Protein AF-0000000066344362 (afdb_homodimer)

Structure (mmCIF, N/CA/C/O backbone):
data_AF-0000000066344362-model_v1
#
loop_
_entity.id
_entity.type
_entity.pdbx_description
1 polymer UDP-glucuronosyltransferase
#
loop_
_atom_site.group_PDB
_atom_site.id
_atom_site.type_symbol
_atom_site.label_atom_id
_atom_site.label_alt_id
_atom_site.label_comp_id
_atom_site.label_asym_id
_atom_site.label_entity_id
_atom_site.label_seq_id
_atom_site.pdbx_PDB_ins_code
_atom_site.Cartn_x
_atom_site.Cartn_y
_atom_site.Cartn_z
_atom_site.occupancy
_atom_site.B_iso_or_equiv
_atom_site.auth_seq_id
_atom_site.auth_comp_id
_atom_site.auth_asym_id
_atom_site.auth_atom_id
_atom_site.pdbx_PDB_model_num
ATOM 1 N N . MET A 1 1 ? -32.719 17.062 -27.734 1 26.92 1 MET A N 1
ATOM 2 C CA . MET A 1 1 ? -33 17.25 -26.312 1 26.92 1 MET A CA 1
ATOM 3 C C . MET A 1 1 ? -33.281 15.906 -25.625 1 26.92 1 MET A C 1
ATOM 5 O O . MET A 1 1 ? -33 15.742 -24.438 1 26.92 1 MET A O 1
ATOM 9 N N . ALA A 1 2 ? -34.031 14.992 -26.297 1 37.44 2 ALA A N 1
ATOM 10 C CA . ALA A 1 2 ? -34.406 13.727 -25.688 1 37.44 2 ALA A CA 1
ATOM 11 C C . ALA A 1 2 ? -33.219 12.828 -25.469 1 37.44 2 ALA A C 1
ATOM 13 O O . ALA A 1 2 ? -33.156 12.047 -24.516 1 37.44 2 ALA A O 1
ATOM 14 N N . SER A 1 3 ? -32.312 12.836 -26.516 1 33.91 3 SER A N 1
ATOM 15 C CA . SER A 1 3 ? -31.219 11.859 -26.5 1 33.91 3 SER A CA 1
ATOM 16 C C . SER A 1 3 ? -30.234 12.172 -25.375 1 33.91 3 SER A C 1
ATOM 18 O O . SER A 1 3 ? -29.453 11.305 -24.969 1 33.91 3 SER A O 1
ATOM 20 N N . VAL A 1 4 ? -29.969 13.523 -25.078 1 37.16 4 VAL A N 1
ATOM 21 C CA . VAL A 1 4 ? -29.047 13.867 -23.984 1 37.16 4 VAL A CA 1
ATOM 22 C C . VAL A 1 4 ? -29.625 13.406 -22.656 1 37.16 4 VAL A C 1
ATOM 24 O O . VAL A 1 4 ? -28.891 13.039 -21.75 1 37.16 4 VAL A O 1
ATOM 27 N N . LEU A 1 5 ? -30.953 13.398 -22.547 1 37.28 5 LEU A N 1
ATOM 28 C CA . LEU A 1 5 ? -31.609 13.062 -21.297 1 37.28 5 LEU A CA 1
ATOM 29 C C . LEU A 1 5 ? -31.453 11.578 -20.984 1 37.28 5 LEU A C 1
ATOM 31 O O . LEU A 1 5 ? -31.312 11.195 -19.812 1 37.28 5 LEU A O 1
ATOM 35 N N . LEU A 1 6 ? -31.469 10.719 -22.031 1 35.12 6 LEU A N 1
ATOM 36 C CA . LEU A 1 6 ? -31.5 9.289 -21.766 1 35.12 6 LEU A CA 1
ATOM 37 C C . LEU A 1 6 ? -30.141 8.789 -21.312 1 35.12 6 LEU A C 1
ATOM 39 O O . LEU A 1 6 ? -30.047 7.891 -20.469 1 35.12 6 LEU A O 1
ATOM 43 N N . PHE A 1 7 ? -29.016 9.367 -21.844 1 34.97 7 PHE A N 1
ATOM 44 C CA . PHE A 1 7 ? -27.719 8.789 -21.516 1 34.97 7 PHE A CA 1
ATOM 45 C C . PHE A 1 7 ? -27.344 9.039 -20.062 1 34.97 7 PHE A C 1
ATOM 47 O O . PHE A 1 7 ? -26.438 8.414 -19.531 1 34.97 7 PHE A O 1
ATOM 54 N N . CYS A 1 8 ? -27.766 10.164 -19.438 1 35.72 8 CYS A N 1
ATOM 55 C CA . CYS A 1 8 ? -27.484 10.406 -18.031 1 35.72 8 CYS A CA 1
ATOM 56 C C . CYS A 1 8 ? -28.141 9.352 -17.156 1 35.72 8 CYS A C 1
ATOM 58 O O . CYS A 1 8 ? -28 9.383 -15.93 1 35.72 8 CYS A O 1
ATOM 60 N N . LEU A 1 9 ? -29.172 8.711 -17.672 1 34.81 9 LEU A N 1
ATOM 61 C CA . LEU A 1 9 ? -29.906 7.801 -16.812 1 34.81 9 LEU A CA 1
ATOM 62 C C . LEU A 1 9 ? -29.078 6.57 -16.469 1 34.81 9 LEU A C 1
ATOM 64 O O . LEU A 1 9 ? -29.359 5.867 -15.5 1 34.81 9 LEU A O 1
ATOM 68 N N . PHE A 1 10 ? -28.312 5.977 -17.391 1 35.19 10 PHE A N 1
ATOM 69 C CA . PHE A 1 10 ? -27.891 4.594 -17.219 1 35.19 10 PHE A CA 1
ATOM 70 C C . PHE A 1 10 ? -26.906 4.465 -16.062 1 35.19 10 PHE A C 1
ATOM 72 O O . PHE A 1 10 ? -26.797 3.4 -15.453 1 35.19 10 PHE A O 1
ATOM 79 N N . CYS A 1 11 ? -25.766 5.215 -16.188 1 36.72 11 CYS A N 1
ATOM 80 C CA . CYS A 1 11 ? -24.828 4.699 -15.195 1 36.72 11 CYS A CA 1
ATOM 81 C C . CYS A 1 11 ? -25.328 4.934 -13.781 1 36.72 11 CYS A C 1
ATOM 83 O O . CYS A 1 11 ? -24.562 5.305 -12.891 1 36.72 11 CYS A O 1
ATOM 85 N N . LEU A 1 12 ? -26.562 5.297 -13.586 1 36.5 12 LEU A N 1
ATOM 86 C CA . LEU A 1 12 ? -27 5.219 -12.203 1 36.5 12 LEU A CA 1
ATOM 87 C C . LEU A 1 12 ? -26.766 3.822 -11.633 1 36.5 12 LEU A C 1
ATOM 89 O O . LEU A 1 12 ? -27.578 2.92 -11.836 1 36.5 12 LEU A O 1
ATOM 93 N N . ALA A 1 13 ? -25.656 3.201 -11.742 1 41.41 13 ALA A N 1
ATOM 94 C CA . ALA A 1 13 ? -25.453 2.09 -10.82 1 41.41 13 ALA A CA 1
ATOM 95 C C . ALA A 1 13 ? -26.266 2.283 -9.539 1 41.41 13 ALA A C 1
ATOM 97 O O . ALA A 1 13 ? -26.156 3.318 -8.875 1 41.41 13 ALA A O 1
ATOM 98 N N . SER A 1 14 ? -27.484 1.871 -9.484 1 42.94 14 SER A N 1
ATOM 99 C CA . SER A 1 14 ? -28.297 1.769 -8.281 1 42.94 14 SER A CA 1
ATOM 100 C C . SER A 1 14 ? -27.422 1.576 -7.043 1 42.94 14 SER A C 1
ATOM 102 O O . SER A 1 14 ? -27 0.456 -6.734 1 42.94 14 SER A O 1
ATOM 104 N N . ALA A 1 15 ? -26.422 2.244 -6.922 1 52.47 15 ALA A N 1
ATOM 105 C CA . ALA A 1 15 ? -25.766 2.16 -5.617 1 52.47 15 ALA A CA 1
ATOM 106 C C . ALA A 1 15 ? -26.797 2.082 -4.492 1 52.47 15 ALA A C 1
ATOM 108 O O . ALA A 1 15 ? -27.672 2.955 -4.375 1 52.47 15 ALA A O 1
ATOM 109 N N . LYS A 1 16 ? -27.266 0.955 -4.086 1 64.44 16 LYS A N 1
ATOM 110 C CA . LYS A 1 16 ? -28.109 0.806 -2.9 1 64.44 16 LYS A CA 1
ATOM 111 C C . LYS A 1 16 ? -27.734 1.827 -1.831 1 64.44 16 LYS A C 1
ATOM 113 O O . LYS A 1 16 ? -26.578 1.88 -1.391 1 64.44 16 LYS A O 1
ATOM 118 N N . ALA A 1 17 ? -28.453 2.824 -1.743 1 86.25 17 ALA A N 1
ATOM 119 C CA . ALA A 1 17 ? -28.344 3.846 -0.705 1 86.25 17 ALA A CA 1
ATOM 120 C C . ALA A 1 17 ? -28.156 3.213 0.671 1 86.25 17 ALA A C 1
ATOM 122 O O . ALA A 1 17 ? -28.812 2.217 0.999 1 86.25 17 ALA A O 1
ATOM 123 N N . GLY A 1 18 ? -26.984 3.521 1.288 1 95.81 18 GLY A N 1
ATOM 124 C CA . GLY A 1 18 ? -26.734 3.014 2.627 1 95.81 18 GLY A CA 1
ATOM 125 C C . GLY A 1 18 ? -26.875 4.074 3.703 1 95.81 18 GLY A C 1
ATOM 126 O O . GLY A 1 18 ? -27.281 5.199 3.422 1 95.81 18 GLY A O 1
ATOM 127 N N . LYS A 1 19 ? -26.781 3.656 4.949 1 98.62 19 LYS A N 1
ATOM 128 C CA . LYS A 1 19 ? -26.859 4.527 6.121 1 98.62 19 LYS A CA 1
ATOM 129 C C . LYS A 1 19 ? -25.484 4.719 6.75 1 98.62 19 LYS A C 1
ATOM 131 O O . LYS A 1 19 ? -24.828 3.744 7.125 1 98.62 19 LYS A O 1
ATOM 136 N N . ILE A 1 20 ? -25.125 5.938 6.875 1 98.75 20 ILE A N 1
ATOM 137 C CA . ILE A 1 20 ? -23.766 6.258 7.312 1 98.75 20 ILE A CA 1
ATOM 138 C C . ILE A 1 20 ? -23.812 7.121 8.57 1 98.75 20 ILE A C 1
ATOM 140 O O . ILE A 1 20 ? -24.516 8.141 8.602 1 98.75 20 ILE A O 1
ATOM 144 N N . LEU A 1 21 ? -23.141 6.684 9.594 1 98.88 21 LEU A N 1
ATOM 145 C CA . LEU A 1 21 ? -22.922 7.504 10.781 1 98.88 21 LEU A CA 1
ATOM 146 C C . LEU A 1 21 ? -21.594 8.25 10.688 1 98.88 21 LEU A C 1
ATOM 148 O O . LEU A 1 21 ? -20.578 7.656 10.359 1 98.88 21 LEU A O 1
ATOM 152 N N . VAL A 1 22 ? -21.641 9.516 10.922 1 98.69 22 VAL A N 1
ATOM 153 C CA . VAL A 1 22 ? -20.422 10.32 10.953 1 98.69 22 VAL A CA 1
ATOM 154 C C . VAL A 1 22 ? -20.25 10.938 12.344 1 98.69 22 VAL A C 1
ATOM 156 O O . VAL A 1 22 ? -21.125 11.641 12.828 1 98.69 22 VAL A O 1
ATOM 159 N N . VAL A 1 23 ? -19.156 10.633 13.016 1 97.62 23 VAL A N 1
ATOM 160 C CA . VAL A 1 23 ? -18.75 11.273 14.258 1 97.62 23 VAL A CA 1
ATOM 161 C C . VAL A 1 23 ? -17.391 11.945 14.07 1 97.62 23 VAL A C 1
ATOM 163 O O . VAL A 1 23 ? -16.344 11.32 14.297 1 97.62 23 VAL A O 1
ATOM 166 N N . PRO A 1 24 ? -17.375 13.18 13.758 1 95.88 24 PRO A N 1
ATOM 167 C CA . PRO A 1 24 ? -16.125 13.852 13.367 1 95.88 24 PRO A CA 1
ATOM 168 C C . PRO A 1 24 ? -15.359 14.406 14.562 1 95.88 24 PRO A C 1
ATOM 170 O O . PRO A 1 24 ? -15.859 14.391 15.688 1 95.88 24 PRO A O 1
ATOM 173 N N . SER A 1 25 ? -14.133 14.758 14.312 1 93.75 25 SER A N 1
ATOM 174 C CA . SER A 1 25 ? -13.344 15.578 15.227 1 93.75 25 SER A CA 1
ATOM 175 C C . SER A 1 25 ? -13.438 17.047 14.867 1 93.75 25 SER A C 1
ATOM 177 O O . SER A 1 25 ? -13.703 17.406 13.719 1 93.75 25 SER A O 1
ATOM 179 N N . ASP A 1 26 ? -13.242 17.859 15.812 1 91 26 ASP A N 1
ATOM 180 C CA . ASP A 1 26 ? -13.516 19.297 15.695 1 91 26 ASP A CA 1
ATOM 181 C C . ASP A 1 26 ? -12.391 20.016 14.969 1 91 26 ASP A C 1
ATOM 183 O O . ASP A 1 26 ? -11.352 19.406 14.68 1 91 26 ASP A O 1
ATOM 187 N N . GLY A 1 27 ? -12.664 21.234 14.469 1 88.44 27 GLY A N 1
ATOM 188 C CA . GLY A 1 27 ? -11.656 22.078 13.859 1 88.44 27 GLY A CA 1
ATOM 189 C C . GLY A 1 27 ? -11.352 21.703 12.422 1 88.44 27 GLY A C 1
ATOM 190 O O . GLY A 1 27 ? -12.266 21.469 11.625 1 88.44 27 GLY A O 1
ATOM 191 N N . SER A 1 28 ? -10.062 21.734 12.164 1 87.5 28 SER A N 1
ATOM 192 C CA . SER A 1 28 ? -9.609 21.453 10.805 1 87.5 28 SER A CA 1
ATOM 193 C C . SER A 1 28 ? -9.914 20.016 10.414 1 87.5 28 SER A C 1
ATOM 195 O O . SER A 1 28 ? -10.055 19.703 9.234 1 87.5 28 SER A O 1
ATOM 197 N N . HIS A 1 29 ? -10.078 19.141 11.375 1 91.12 29 HIS A N 1
ATOM 198 C CA . HIS A 1 29 ? -10.422 17.75 11.086 1 91.12 29 HIS A CA 1
ATOM 199 C C . HIS A 1 29 ? -11.789 17.641 10.414 1 91.12 29 HIS A C 1
ATOM 201 O O . HIS A 1 29 ? -11.945 16.922 9.43 1 91.12 29 HIS A O 1
ATOM 207 N N . TRP A 1 30 ? -12.711 18.438 10.992 1 93.06 30 TRP A N 1
ATOM 208 C CA . TRP A 1 30 ? -14.047 18.438 10.406 1 93.06 30 TRP A CA 1
ATOM 209 C C . TRP A 1 30 ? -14.016 19.016 8.992 1 93.06 30 TRP A C 1
ATOM 211 O O . TRP A 1 30 ? -14.641 18.484 8.078 1 93.06 30 TRP A O 1
ATOM 221 N N . MET A 1 31 ? -13.242 20.031 8.82 1 89.44 31 MET A N 1
ATOM 222 C CA . MET A 1 31 ? -13.156 20.656 7.508 1 89.44 31 MET A CA 1
ATOM 223 C C . MET A 1 31 ? -12.609 19.688 6.465 1 89.44 31 MET A C 1
ATOM 225 O O . MET A 1 31 ? -13.008 19.734 5.301 1 89.44 31 MET A O 1
ATOM 229 N N . GLY A 1 32 ? -11.812 18.828 6.883 1 91 32 GLY A N 1
ATOM 230 C CA . GLY A 1 32 ? -11.18 17.891 5.98 1 91 32 GLY A CA 1
ATOM 231 C C . GLY A 1 32 ? -12.109 16.766 5.551 1 91 32 GLY A C 1
ATOM 232 O O . GLY A 1 32 ? -11.977 16.234 4.445 1 91 32 GLY A O 1
ATOM 233 N N . ILE A 1 33 ? -13.055 16.406 6.391 1 94.19 33 ILE A N 1
ATOM 234 C CA . ILE A 1 33 ? -13.891 15.25 6.094 1 94.19 33 ILE A CA 1
ATOM 235 C C . ILE A 1 33 ? -15.227 15.711 5.531 1 94.19 33 ILE A C 1
ATOM 237 O O . ILE A 1 33 ? -15.953 14.922 4.914 1 94.19 33 ILE A O 1
ATOM 241 N N . LYS A 1 34 ? -15.555 16.969 5.695 1 95.56 34 LYS A N 1
ATOM 242 C CA . LYS A 1 34 ? -16.859 17.516 5.332 1 95.56 34 LYS A CA 1
ATOM 243 C C . LYS A 1 34 ? -17.172 17.266 3.857 1 95.56 34 LYS A C 1
ATOM 245 O O . LYS A 1 34 ? -18.281 16.859 3.508 1 95.56 34 LYS A O 1
ATOM 250 N N . PRO A 1 35 ? -16.219 17.5 2.945 1 95.62 35 PRO A N 1
ATOM 251 C CA . PRO A 1 35 ? -16.516 17.234 1.536 1 95.62 35 PRO A CA 1
ATOM 252 C C . PRO A 1 35 ? -16.953 15.797 1.284 1 95.62 35 PRO A C 1
ATOM 254 O O . PRO A 1 35 ? -17.859 15.547 0.484 1 95.62 35 PRO A O 1
ATOM 257 N N . LEU A 1 36 ? -16.312 14.852 1.901 1 97.44 36 LEU A N 1
ATOM 258 C CA . LEU A 1 36 ? -16.672 13.453 1.749 1 97.44 36 LEU A CA 1
ATOM 259 C C . LEU A 1 36 ? -18.078 13.195 2.279 1 97.44 36 LEU A C 1
ATOM 261 O O . LEU A 1 36 ? -18.891 12.523 1.63 1 97.44 36 LEU A O 1
ATOM 265 N N . VAL A 1 37 ? -18.375 13.789 3.428 1 98 37 VAL A N 1
ATOM 266 C CA . VAL A 1 37 ? -19.672 13.617 4.086 1 98 37 VAL A CA 1
ATOM 267 C C . VAL A 1 37 ? -20.781 14.156 3.189 1 98 37 VAL A C 1
ATOM 269 O O . VAL A 1 37 ? -21.781 13.469 2.953 1 98 37 VAL A O 1
ATOM 272 N N . GLU A 1 38 ? -20.594 15.297 2.682 1 97.94 38 GLU A N 1
ATOM 273 C CA . GLU A 1 38 ? -21.594 15.922 1.826 1 97.94 38 GLU A CA 1
ATOM 274 C C . GLU A 1 38 ? -21.75 15.164 0.512 1 97.94 38 GLU A C 1
ATOM 276 O O . GLU A 1 38 ? -22.859 15.016 0.008 1 97.94 38 GLU A O 1
ATOM 281 N N . GLU A 1 39 ? -20.625 14.719 -0.04 1 97.5 39 GLU A N 1
ATOM 282 C CA . GLU A 1 39 ? -20.672 13.992 -1.304 1 97.5 39 GLU A CA 1
ATOM 283 C C . GLU A 1 39 ? -21.406 12.656 -1.143 1 97.5 39 GLU A C 1
ATOM 285 O O . GLU A 1 39 ? -22.141 12.242 -2.033 1 97.5 39 GLU A O 1
ATOM 290 N N . LEU A 1 40 ? -21.203 11.984 -0.062 1 98.19 40 LEU A N 1
ATOM 291 C CA . LEU A 1 40 ? -21.922 10.742 0.225 1 98.19 40 LEU A CA 1
ATOM 292 C C . LEU A 1 40 ? -23.422 10.977 0.292 1 98.19 40 LEU A C 1
ATOM 294 O O . LEU A 1 40 ? -24.203 10.18 -0.226 1 98.19 40 LEU A O 1
ATOM 298 N N . GLY A 1 41 ? -23.797 12.07 0.977 1 98.12 41 GLY A N 1
ATOM 299 C CA . GLY A 1 41 ? -25.203 12.438 1.016 1 98.12 41 GLY A CA 1
ATOM 300 C C . GLY A 1 41 ? -25.766 12.781 -0.349 1 98.12 41 GLY A C 1
ATOM 301 O O . GLY A 1 41 ? -26.875 12.359 -0.696 1 98.12 41 GLY A O 1
ATOM 302 N N . ARG A 1 42 ? -25.016 13.531 -1.099 1 97.69 42 ARG A N 1
ATOM 303 C CA . ARG A 1 42 ? -25.438 13.953 -2.432 1 97.69 42 ARG A CA 1
ATOM 304 C C . ARG A 1 42 ? -25.703 12.75 -3.328 1 97.69 42 ARG A C 1
ATOM 306 O O . ARG A 1 42 ? -26.609 12.781 -4.172 1 97.69 42 ARG A O 1
ATOM 313 N N . ARG A 1 43 ? -24.984 11.734 -3.088 1 96.81 43 ARG A N 1
ATOM 314 C CA . ARG A 1 43 ? -25.094 10.547 -3.932 1 96.81 43 ARG A CA 1
ATOM 315 C C . ARG A 1 43 ? -26.219 9.625 -3.439 1 96.81 43 ARG A C 1
ATOM 317 O O . ARG A 1 43 ? -26.344 8.492 -3.908 1 96.81 43 ARG A O 1
ATOM 324 N N . GLY A 1 44 ? -26.938 10 -2.428 1 96.56 44 GLY A N 1
ATOM 325 C CA . GLY A 1 44 ? -28.172 9.312 -2.094 1 96.56 44 GLY A CA 1
ATOM 326 C C . GLY A 1 44 ? -28.094 8.531 -0.794 1 96.56 44 GLY A C 1
ATOM 327 O O . GLY A 1 44 ? -29.078 7.945 -0.35 1 96.56 44 GLY A O 1
ATOM 328 N N . ASN A 1 45 ? -26.969 8.508 -0.104 1 98.12 45 ASN A N 1
ATOM 329 C CA . ASN A 1 45 ? -26.859 7.828 1.185 1 98.12 45 ASN A CA 1
ATOM 330 C C . ASN A 1 45 ? -27.531 8.625 2.295 1 98.12 45 ASN A C 1
ATOM 332 O O . ASN A 1 45 ? -27.625 9.852 2.223 1 98.12 45 ASN A O 1
ATOM 336 N N . GLN A 1 46 ? -28.094 7.918 3.229 1 98.25 46 GLN A N 1
ATOM 337 C CA . GLN A 1 46 ? -28.547 8.57 4.449 1 98.25 46 GLN A CA 1
ATOM 338 C C . GLN A 1 46 ? -27.375 8.82 5.406 1 98.25 46 GLN A C 1
ATOM 340 O O . GLN A 1 46 ? -26.922 7.898 6.086 1 98.25 46 GLN A O 1
ATOM 345 N N . VAL A 1 47 ? -26.984 10.039 5.473 1 98.62 47 VAL A N 1
ATOM 346 C CA . VAL A 1 47 ? -25.828 10.391 6.285 1 98.62 47 VAL A CA 1
ATOM 347 C C . VAL A 1 47 ? -26.281 11.133 7.543 1 98.62 47 VAL A C 1
ATOM 349 O O . VAL A 1 47 ? -26.938 12.164 7.453 1 98.62 47 VAL A O 1
ATOM 352 N N . VAL A 1 48 ? -25.953 10.602 8.672 1 98.69 48 VAL A N 1
ATOM 353 C CA . VAL A 1 48 ? -26.25 11.227 9.953 1 98.69 48 VAL A CA 1
ATOM 354 C C . VAL A 1 48 ? -24.953 11.68 10.625 1 98.69 48 VAL A C 1
ATOM 356 O O . VAL A 1 48 ? -24.094 10.867 10.93 1 98.69 48 VAL A O 1
ATOM 359 N N . VAL A 1 49 ? -24.875 12.969 10.844 1 98.56 49 VAL A N 1
ATOM 360 C CA . VAL A 1 49 ? -23.719 13.562 11.5 1 98.56 49 VAL A CA 1
ATOM 361 C C . VAL A 1 49 ? -24.047 13.875 12.953 1 98.56 49 VAL A C 1
ATOM 363 O O . VAL A 1 49 ? -25 14.602 13.242 1 98.56 49 VAL A O 1
ATOM 366 N N . VAL A 1 50 ? -23.234 13.352 13.836 1 98.19 50 VAL A N 1
ATOM 367 C CA . VAL A 1 50 ? -23.453 13.57 15.266 1 98.19 50 VAL A CA 1
ATOM 368 C C . VAL A 1 50 ? -22.344 14.461 15.828 1 98.19 50 VAL A C 1
ATOM 370 O O . VAL A 1 50 ? -21.172 14.078 15.836 1 98.19 50 VAL A O 1
ATOM 373 N N . ILE A 1 51 ? -22.75 15.609 16.344 1 97.25 51 ILE A N 1
ATOM 374 C CA . ILE A 1 51 ? -21.766 16.578 16.797 1 97.25 51 ILE A CA 1
ATOM 375 C C . ILE A 1 51 ? -22.188 17.141 18.156 1 97.25 51 ILE A C 1
ATOM 377 O O . ILE A 1 51 ? -23.344 17.047 18.547 1 97.25 51 ILE A O 1
ATOM 381 N N . PRO A 1 52 ? -21.219 17.672 18.938 1 96.44 52 PRO A N 1
ATOM 382 C CA . PRO A 1 52 ? -21.594 18.344 20.188 1 96.44 52 PRO A CA 1
ATOM 383 C C . PRO A 1 52 ? -22.375 19.625 19.953 1 96.44 52 PRO A C 1
ATOM 385 O O . PRO A 1 52 ? -22.234 20.266 18.906 1 96.44 52 PRO A O 1
ATOM 388 N N . GLU A 1 53 ? -23.125 20.047 20.906 1 95.75 53 GLU A N 1
ATOM 389 C CA . GLU A 1 53 ? -23.938 21.25 20.812 1 95.75 53 GLU A CA 1
ATOM 390 C C . GLU A 1 53 ? -23.062 22.5 20.672 1 95.75 53 GLU A C 1
ATOM 392 O O . GLU A 1 53 ? -23.484 23.484 20.078 1 95.75 53 GLU A O 1
ATOM 397 N N . ALA A 1 54 ? -21.859 22.375 21.25 1 94.31 54 ALA A N 1
ATOM 398 C CA . ALA A 1 54 ? -20.875 23.453 21.109 1 94.31 54 ALA A CA 1
ATOM 399 C C . ALA A 1 54 ? -19.562 22.906 20.562 1 94.31 54 ALA A C 1
ATOM 401 O O . ALA A 1 54 ? -19.062 21.891 21.016 1 94.31 54 ALA A O 1
ATOM 402 N N . SER A 1 55 ? -19.125 23.531 19.516 1 92.25 55 SER A N 1
ATOM 403 C CA . SER A 1 55 ? -17.875 23.125 18.859 1 92.25 55 SER A CA 1
ATOM 404 C C . SER A 1 55 ? -17.172 24.312 18.203 1 92.25 55 SER A C 1
ATOM 406 O O . SER A 1 55 ? -17.703 25.438 18.219 1 92.25 55 SER A O 1
ATOM 408 N N . LEU A 1 56 ? -16 24.062 17.703 1 86.62 56 LEU A N 1
ATOM 409 C CA . LEU A 1 56 ? -15.242 25.109 17.031 1 86.62 56 LEU A CA 1
ATOM 410 C C . LEU A 1 56 ? -15.789 25.359 15.625 1 86.62 56 LEU A C 1
ATOM 412 O O . LEU A 1 56 ? -16.062 26.5 15.25 1 86.62 56 LEU A O 1
ATOM 416 N N . SER A 1 57 ? -15.875 24.312 14.844 1 88.5 57 SER A N 1
ATOM 417 C CA . SER A 1 57 ? -16.156 24.516 13.43 1 88.5 57 SER A CA 1
ATOM 418 C C . SER A 1 57 ? -17.266 23.578 12.945 1 88.5 57 SER A C 1
ATOM 420 O O . SER A 1 57 ? -17.719 23.688 11.805 1 88.5 57 SER A O 1
ATOM 422 N N . MET A 1 58 ? -17.703 22.703 13.805 1 93.19 58 MET A N 1
ATOM 423 C CA . MET A 1 58 ? -18.672 21.719 13.352 1 93.19 58 MET A CA 1
ATOM 424 C C . MET A 1 58 ? -20.062 22.328 13.25 1 93.19 58 MET A C 1
ATOM 426 O O . MET A 1 58 ? -20.422 23.203 14.039 1 93.19 58 MET A O 1
ATOM 430 N N . GLY A 1 59 ? -20.844 21.844 12.266 1 91.81 59 GLY A N 1
ATOM 431 C CA . GLY A 1 59 ? -22.219 22.297 12.047 1 91.81 59 GLY A CA 1
ATOM 432 C C . GLY A 1 59 ? -22.938 21.484 10.977 1 91.81 59 GLY A C 1
ATOM 433 O O . GLY A 1 59 ? -22.406 20.484 10.484 1 91.81 59 GLY A O 1
ATOM 434 N N . PRO A 1 60 ? -24.109 21.938 10.773 1 92.75 60 PRO A N 1
ATOM 435 C CA . PRO A 1 60 ? -24.875 21.234 9.742 1 92.75 60 PRO A CA 1
ATOM 436 C C . PRO A 1 60 ? -24.172 21.234 8.391 1 92.75 60 PRO A C 1
ATOM 438 O O . PRO A 1 60 ? -23.469 22.188 8.047 1 92.75 60 PRO A O 1
ATOM 441 N N . SER A 1 61 ? -24.328 20.156 7.715 1 94 61 SER A N 1
ATOM 442 C CA . SER A 1 61 ? -23.75 19.984 6.387 1 94 61 SER A CA 1
ATOM 443 C C . SER A 1 61 ? -24.812 19.625 5.359 1 94 61 SER A C 1
ATOM 445 O O . SER A 1 61 ? -25.875 19.125 5.715 1 94 61 SER A O 1
ATOM 447 N N . GLN A 1 62 ? -24.5 19.859 4.082 1 96.06 62 GLN A N 1
ATOM 448 C CA . GLN A 1 62 ? -25.453 19.609 3.004 1 96.06 62 GLN A CA 1
ATOM 449 C C . GLN A 1 62 ? -25.719 18.125 2.84 1 96.06 62 GLN A C 1
ATOM 451 O O . GLN A 1 62 ? -24.812 17.297 2.992 1 96.06 62 GLN A O 1
ATOM 456 N N . HIS A 1 63 ? -27.016 17.781 2.555 1 97.12 63 HIS A N 1
ATOM 457 C CA . HIS A 1 63 ? -27.453 16.438 2.211 1 97.12 63 HIS A CA 1
ATOM 458 C C . HIS A 1 63 ? -27.25 15.477 3.379 1 97.12 63 HIS A C 1
ATOM 460 O O . HIS A 1 63 ? -26.906 14.305 3.176 1 97.12 63 HIS A O 1
ATOM 466 N N . THR A 1 64 ? -27.25 16.047 4.598 1 98 64 THR A N 1
ATOM 467 C CA . THR A 1 64 ? -27.078 15.211 5.781 1 98 64 THR A CA 1
ATOM 468 C C . THR A 1 64 ? -28.109 15.562 6.855 1 98 64 THR A C 1
ATOM 470 O O . THR A 1 64 ? -28.797 16.578 6.746 1 98 64 THR A O 1
ATOM 473 N N . THR A 1 65 ? -28.312 14.695 7.766 1 98.06 65 THR A N 1
ATOM 474 C CA . THR A 1 65 ? -29.031 14.953 9.008 1 98.06 65 THR A CA 1
ATOM 475 C C . THR A 1 65 ? -28.047 15.164 10.164 1 98.06 65 THR A C 1
ATOM 477 O O . THR A 1 65 ? -27.125 14.367 10.352 1 98.06 65 THR A O 1
ATOM 480 N N . THR A 1 66 ? -28.297 16.25 10.891 1 98.12 66 THR A N 1
ATOM 481 C CA . THR A 1 66 ? -27.406 16.547 12.008 1 98.12 66 THR A CA 1
ATOM 482 C C . THR A 1 66 ? -28.094 16.266 13.344 1 98.12 66 THR A C 1
ATOM 484 O O . THR A 1 66 ? -29.219 16.719 13.57 1 98.12 66 THR A O 1
ATOM 487 N N . LEU A 1 67 ? -27.484 15.484 14.148 1 97.94 67 LEU A N 1
ATOM 488 C CA . LEU A 1 67 ? -27.875 15.289 15.539 1 97.94 67 LEU A CA 1
ATOM 489 C C . LEU A 1 67 ? -26.828 15.875 16.484 1 97.94 67 LEU A C 1
ATOM 491 O O . LEU A 1 67 ? -25.641 15.875 16.172 1 97.94 67 LEU A O 1
ATOM 495 N N . THR A 1 68 ? -27.312 16.391 17.625 1 97.31 68 THR A N 1
ATOM 496 C CA . THR A 1 68 ? -26.406 17 18.578 1 97.31 68 THR A CA 1
ATOM 497 C C . THR A 1 68 ? -26.516 16.328 19.938 1 97.31 68 THR A C 1
ATOM 499 O O . THR A 1 68 ? -27.531 15.719 20.25 1 97.31 68 THR A O 1
ATOM 502 N N . TYR A 1 69 ? -25.469 16.359 20.672 1 96.88 69 TYR A N 1
ATOM 503 C CA . TYR A 1 69 ? -25.469 15.922 22.062 1 96.88 69 TYR A CA 1
ATOM 504 C C . TYR A 1 69 ? -24.938 17.016 22.984 1 96.88 69 TYR A C 1
ATOM 506 O O . TYR A 1 69 ? -24.141 17.859 22.562 1 96.88 69 TYR A O 1
ATOM 514 N N . PRO A 1 70 ? -25.375 17 24.219 1 95.25 70 PRO A N 1
ATOM 515 C CA . PRO A 1 70 ? -25 18.094 25.141 1 95.25 70 PRO A CA 1
ATOM 516 C C . PRO A 1 70 ? -23.547 17.984 25.609 1 95.25 70 PRO A C 1
ATOM 518 O O . PRO A 1 70 ? -23.016 16.891 25.734 1 95.25 70 PRO A O 1
ATOM 521 N N . VAL A 1 71 ? -22.953 19.156 25.828 1 93.88 71 VAL A N 1
ATOM 522 C CA . VAL A 1 71 ? -21.609 19.25 26.406 1 93.88 71 VAL A CA 1
ATOM 523 C C . VAL A 1 71 ? -21.609 20.297 27.516 1 93.88 71 VAL A C 1
ATOM 525 O O . VAL A 1 71 ? -22.453 21.188 27.531 1 93.88 71 VAL A O 1
ATOM 528 N N . PRO A 1 72 ? -20.703 20.172 28.469 1 89.12 72 PRO A N 1
ATOM 529 C CA . PRO A 1 72 ? -20.719 21.062 29.625 1 89.12 72 PRO A CA 1
ATOM 530 C C . PRO A 1 72 ? -19.953 22.359 29.375 1 89.12 72 PRO A C 1
ATOM 532 O O . PRO A 1 72 ? -19.406 22.938 30.312 1 89.12 72 PRO A O 1
ATOM 535 N N . TYR A 1 73 ? -19.703 22.703 28.156 1 91 73 TYR A N 1
ATOM 536 C CA . TYR A 1 73 ? -18.984 23.938 27.828 1 91 73 TYR A CA 1
ATOM 537 C C . TYR A 1 73 ? -19.672 24.688 26.703 1 91 73 TYR A C 1
ATOM 539 O O . TYR A 1 73 ? -20.453 24.109 25.938 1 91 73 TYR A O 1
ATOM 547 N N . THR A 1 74 ? -19.406 25.969 26.641 1 92.88 74 THR A N 1
ATOM 548 C CA . THR A 1 74 ? -19.906 26.812 25.562 1 92.88 74 THR A CA 1
ATOM 549 C C . THR A 1 74 ? -18.859 26.938 24.453 1 92.88 74 THR A C 1
ATOM 551 O O . THR A 1 74 ? -17.719 26.516 24.641 1 92.88 74 THR A O 1
ATOM 554 N N . LYS A 1 75 ? -19.297 27.484 23.375 1 90.94 75 LYS A N 1
ATOM 555 C CA . LYS A 1 75 ? -18.391 27.719 22.266 1 90.94 75 LYS A CA 1
ATOM 556 C C . LYS A 1 75 ? -17.25 28.641 22.688 1 90.94 75 LYS A C 1
ATOM 558 O O . LYS A 1 75 ? -16.094 28.422 22.312 1 90.94 75 LYS A O 1
ATOM 563 N N . ALA A 1 76 ? -17.578 29.641 23.438 1 90.81 76 ALA A N 1
ATOM 564 C CA . ALA A 1 76 ? -16.578 30.578 23.906 1 90.81 76 ALA A CA 1
ATOM 565 C C . ALA A 1 76 ? -15.547 29.891 24.812 1 90.81 76 ALA A C 1
ATOM 567 O O . ALA A 1 76 ? -14.352 30.172 24.719 1 90.81 76 ALA A O 1
ATOM 568 N N . GLN A 1 77 ? -16.016 29.016 25.625 1 89.44 77 GLN A N 1
ATOM 569 C CA . GLN A 1 77 ? -15.141 28.312 26.562 1 89.44 77 GLN A CA 1
ATOM 570 C C . GLN A 1 77 ? -14.164 27.391 25.828 1 89.44 77 GLN A C 1
ATOM 572 O O . GLN A 1 77 ? -12.984 27.312 26.188 1 89.44 77 GLN A O 1
ATOM 577 N N . ILE A 1 78 ? -14.711 26.781 24.891 1 86.44 78 ILE A N 1
ATOM 578 C CA . ILE A 1 78 ? -13.836 25.859 24.172 1 86.44 78 ILE A CA 1
ATOM 579 C C . ILE A 1 78 ? -12.82 26.641 23.344 1 86.44 78 ILE A C 1
ATOM 581 O O . ILE A 1 78 ? -11.664 26.234 23.219 1 86.44 78 ILE A O 1
ATOM 585 N N . GLN A 1 79 ? -13.203 27.672 22.766 1 83.81 79 GLN A N 1
ATOM 586 C CA . GLN A 1 79 ? -12.297 28.547 22.031 1 83.81 79 GLN A CA 1
ATOM 587 C C . GLN A 1 79 ? -11.172 29.062 22.922 1 83.81 79 GLN A C 1
ATOM 589 O O . GLN A 1 79 ? -10.008 29.078 22.516 1 83.81 79 GLN A O 1
ATOM 594 N N . ASP A 1 80 ? -11.555 29.391 24.094 1 84.12 80 ASP A N 1
ATOM 595 C CA . ASP A 1 80 ? -10.578 29.891 25.047 1 84.12 80 ASP A CA 1
ATOM 596 C C . ASP A 1 80 ? -9.602 28.797 25.453 1 84.12 80 ASP A C 1
ATOM 598 O O . ASP A 1 80 ? -8.398 29.047 25.578 1 84.12 80 ASP A O 1
ATOM 602 N N . HIS A 1 81 ? -10.133 27.734 25.672 1 80.19 81 HIS A N 1
ATOM 603 C CA . HIS A 1 81 ? -9.305 26.609 26.094 1 80.19 81 HIS A CA 1
ATOM 604 C C . HIS A 1 81 ? -8.305 26.219 25 1 80.19 81 HIS A C 1
ATOM 606 O O . HIS A 1 81 ? -7.141 25.938 25.297 1 80.19 81 HIS A O 1
ATOM 612 N N . ILE A 1 82 ? -8.766 26.234 23.859 1 77.5 82 ILE A N 1
ATOM 613 C CA . ILE A 1 82 ? -7.91 25.844 22.75 1 77.5 82 ILE A CA 1
ATOM 614 C C . ILE A 1 82 ? -6.859 26.922 22.5 1 77.5 82 ILE A C 1
ATOM 616 O O . ILE A 1 82 ? -5.688 26.609 22.25 1 77.5 82 ILE A O 1
ATOM 620 N N . SER A 1 83 ? -7.316 28.125 22.594 1 76.62 83 SER A N 1
ATOM 621 C CA . SER A 1 83 ? -6.379 29.234 22.422 1 76.62 83 SER A CA 1
ATOM 622 C C . SER A 1 83 ? -5.273 29.203 23.469 1 76.62 83 SER A C 1
ATOM 624 O O . SER A 1 83 ? -4.105 29.438 23.156 1 76.62 83 SER A O 1
ATOM 626 N N . ALA A 1 84 ? -5.621 28.844 24.656 1 76.75 84 ALA A N 1
ATOM 627 C CA . ALA A 1 84 ? -4.645 28.75 25.734 1 76.75 84 ALA A CA 1
ATOM 628 C C . ALA A 1 84 ? -3.676 27.594 25.5 1 76.75 84 ALA A C 1
ATOM 630 O O . ALA A 1 84 ? -2.475 27.734 25.75 1 76.75 84 ALA A O 1
ATOM 631 N N . SER A 1 85 ? -4.223 26.578 25.078 1 74.62 85 SER A N 1
ATOM 632 C CA . SER A 1 85 ? -3.414 25.391 24.797 1 74.62 85 SER A CA 1
ATOM 633 C C . SER A 1 85 ? -2.439 25.641 23.656 1 74.62 85 SER A C 1
ATOM 635 O O . SER A 1 85 ? -1.272 25.25 23.734 1 74.62 85 SER A O 1
ATOM 637 N N . VAL A 1 86 ? -2.895 26.297 22.688 1 71.69 86 VAL A N 1
ATOM 638 C CA . VAL A 1 86 ? -2.068 26.609 21.516 1 71.69 86 VAL A CA 1
ATOM 639 C C . VAL A 1 86 ? -0.958 27.578 21.922 1 71.69 86 VAL A C 1
ATOM 641 O O . VAL A 1 86 ? 0.192 27.422 21.5 1 71.69 86 VAL A O 1
ATOM 644 N N . THR A 1 87 ? -1.345 28.5 22.75 1 73.06 87 THR A N 1
ATOM 645 C CA . THR A 1 87 ? -0.355 29.453 23.219 1 73.06 87 THR A CA 1
ATOM 646 C C . THR A 1 87 ? 0.748 28.75 24 1 73.06 87 THR A C 1
ATOM 648 O O . THR A 1 87 ? 1.926 29.094 23.875 1 73.06 87 THR A O 1
ATOM 651 N N . ASN A 1 88 ? 0.362 27.797 24.75 1 73 88 ASN A N 1
ATOM 652 C CA . ASN A 1 88 ? 1.335 27.016 25.5 1 73 88 ASN A CA 1
ATOM 653 C C . ASN A 1 88 ? 2.238 26.203 24.594 1 73 88 ASN A C 1
ATOM 655 O O . ASN A 1 88 ? 3.438 26.078 24.844 1 73 88 ASN A O 1
ATOM 659 N N . LEU A 1 89 ? 1.653 25.75 23.594 1 71 89 LEU A N 1
ATOM 660 C CA . LEU A 1 89 ? 2.42 24.938 22.656 1 71 89 LEU A CA 1
ATOM 661 C C . LEU A 1 89 ? 3.389 25.797 21.859 1 71 89 LEU A C 1
ATOM 663 O O . LEU A 1 89 ? 4.52 25.375 21.594 1 71 89 LEU A O 1
ATOM 667 N N . ILE A 1 90 ? 2.926 26.922 21.562 1 69.62 90 ILE A N 1
ATOM 668 C CA . ILE A 1 90 ? 3.729 27.828 20.75 1 69.62 90 ILE A CA 1
ATOM 669 C C . ILE A 1 90 ? 4.875 28.391 21.594 1 69.62 90 ILE A C 1
ATOM 671 O O . ILE A 1 90 ? 5.949 28.688 21.062 1 69.62 90 ILE A O 1
ATOM 675 N N . SER A 1 91 ? 4.691 28.406 22.812 1 69.62 91 SER A N 1
ATOM 676 C CA . SER A 1 91 ? 5.68 29.047 23.688 1 69.62 91 SER A CA 1
ATOM 677 C C . SER A 1 91 ? 6.844 28.094 23.969 1 69.62 91 SER A C 1
ATOM 679 O O . SER A 1 91 ? 7.887 28.516 24.469 1 69.62 91 SER A O 1
ATOM 681 N N . THR A 1 92 ? 6.691 26.906 23.531 1 71.81 92 THR A N 1
ATOM 682 C CA . THR A 1 92 ? 7.766 25.953 23.781 1 71.81 92 THR A CA 1
ATOM 683 C C . THR A 1 92 ? 8.742 25.922 22.594 1 71.81 92 THR A C 1
ATOM 685 O O . THR A 1 92 ? 8.336 25.703 21.453 1 71.81 92 THR A O 1
ATOM 688 N N . HIS A 1 93 ? 9.953 26.172 22.984 1 72.75 93 HIS A N 1
ATOM 689 C CA . HIS A 1 93 ? 11.008 26.141 21.969 1 72.75 93 HIS A CA 1
ATOM 690 C C . HIS A 1 93 ? 11.398 24.719 21.609 1 72.75 93 HIS A C 1
ATOM 692 O O . HIS A 1 93 ? 11.742 23.922 22.484 1 72.75 93 HIS A O 1
ATOM 698 N N . VAL A 1 94 ? 11.273 24.406 20.344 1 76.56 94 VAL A N 1
ATOM 699 C CA . VAL A 1 94 ? 11.594 23.062 19.891 1 76.56 94 VAL A CA 1
ATOM 700 C C . VAL A 1 94 ? 12.852 23.094 19.016 1 76.56 94 VAL A C 1
ATOM 702 O O . VAL A 1 94 ? 12.859 22.547 17.906 1 76.56 94 VAL A O 1
ATOM 705 N N . SER A 1 95 ? 13.961 23.609 19.594 1 78.25 95 SER A N 1
ATOM 706 C CA . SER A 1 95 ? 15.172 23.797 18.812 1 78.25 95 SER A CA 1
ATOM 707 C C . SER A 1 95 ? 16.109 22.609 18.953 1 78.25 95 SER A C 1
ATOM 709 O O . SER A 1 95 ? 16.984 22.391 18.094 1 78.25 95 SER A O 1
ATOM 711 N N . THR A 1 96 ? 15.914 21.859 19.984 1 83.94 96 THR A N 1
ATOM 712 C CA . THR A 1 96 ? 16.766 20.703 20.203 1 83.94 96 THR A CA 1
ATOM 713 C C . THR A 1 96 ? 15.945 19.422 20.219 1 83.94 96 THR A C 1
ATOM 715 O O . THR A 1 96 ? 14.719 19.469 20.359 1 83.94 96 THR A O 1
ATOM 718 N N . ASP A 1 97 ? 16.672 18.312 20.094 1 88.5 97 ASP A N 1
ATOM 719 C CA . ASP A 1 97 ? 15.992 17.031 20.125 1 88.5 97 ASP A CA 1
ATOM 720 C C . ASP A 1 97 ? 15.352 16.781 21.5 1 88.5 97 ASP A C 1
ATOM 722 O O . ASP A 1 97 ? 14.258 16.219 21.578 1 88.5 97 ASP A O 1
ATOM 726 N N . LEU A 1 98 ? 16.047 17.156 22.516 1 88.62 98 LEU A N 1
ATOM 727 C CA . LEU A 1 98 ? 15.508 17.016 23.859 1 88.62 98 LEU A CA 1
ATOM 728 C C . LEU A 1 98 ? 14.258 17.859 24.047 1 88.62 98 LEU A C 1
ATOM 730 O O . LEU A 1 98 ? 13.289 17.422 24.672 1 88.62 98 LEU A O 1
ATOM 734 N N . ALA A 1 99 ? 14.305 19.078 23.547 1 87 99 ALA A N 1
ATOM 735 C CA . ALA A 1 99 ? 13.148 19.969 23.625 1 87 99 ALA A CA 1
ATOM 736 C C . ALA A 1 99 ? 11.969 19.406 22.844 1 87 99 ALA A C 1
ATOM 738 O O . ALA A 1 99 ? 10.82 19.484 23.281 1 87 99 ALA A O 1
ATOM 739 N N . ARG A 1 100 ? 12.273 18.891 21.734 1 89.31 100 ARG A N 1
ATOM 740 C CA . ARG A 1 100 ? 11.219 18.281 20.938 1 89.31 100 ARG A CA 1
ATOM 741 C C . ARG A 1 100 ? 10.617 17.078 21.641 1 89.31 100 ARG A C 1
ATOM 743 O O . ARG A 1 100 ? 9.406 16.844 21.578 1 89.31 100 ARG A O 1
ATOM 750 N N . PHE A 1 101 ? 11.477 16.344 22.266 1 90.62 101 PHE A N 1
ATOM 751 C CA . PHE A 1 101 ? 10.992 15.195 23.016 1 90.62 101 PHE A CA 1
ATOM 752 C C . PHE A 1 101 ? 10.109 15.633 24.172 1 90.62 101 PHE A C 1
ATOM 754 O O . PHE A 1 101 ? 9.047 15.047 24.406 1 90.62 101 PHE A O 1
ATOM 761 N N . GLN A 1 102 ? 10.531 16.656 24.906 1 88.06 102 GLN A N 1
ATOM 762 C CA . GLN A 1 102 ? 9.727 17.188 26 1 88.06 102 GLN A CA 1
ATOM 763 C C . GLN A 1 102 ? 8.391 17.719 25.5 1 88.06 102 GLN A C 1
ATOM 765 O O . GLN A 1 102 ? 7.355 17.516 26.125 1 88.06 102 GLN A O 1
ATOM 770 N N . SER A 1 103 ? 8.5 18.406 24.406 1 86.44 103 SER A N 1
ATOM 771 C CA . SER A 1 103 ? 7.281 18.906 23.797 1 86.44 103 SER A CA 1
ATOM 772 C C . SER A 1 103 ? 6.344 17.766 23.406 1 86.44 103 SER A C 1
ATOM 774 O O . SER A 1 103 ? 5.125 17.891 23.531 1 86.44 103 SER A O 1
ATOM 776 N N . PHE A 1 104 ? 6.973 16.734 22.922 1 90.19 104 PHE A N 1
ATOM 777 C CA . PHE A 1 104 ? 6.207 15.555 22.547 1 90.19 104 PHE A CA 1
ATOM 778 C C . PHE A 1 104 ? 5.465 14.984 23.75 1 90.19 104 PHE A C 1
ATOM 780 O O . PHE A 1 104 ? 4.258 14.742 23.688 1 90.19 104 PHE A O 1
ATOM 787 N N . ILE A 1 105 ? 6.09 14.844 24.844 1 88.62 105 ILE A N 1
ATOM 788 C CA . ILE A 1 105 ? 5.488 14.281 26.047 1 88.62 105 ILE A CA 1
ATOM 789 C C . ILE A 1 105 ? 4.395 15.219 26.562 1 88.62 105 ILE A C 1
ATOM 791 O O . ILE A 1 105 ? 3.314 14.766 26.938 1 88.62 105 ILE A O 1
ATOM 795 N N . ASN A 1 106 ? 4.668 16.5 26.547 1 84.69 106 ASN A N 1
ATOM 796 C CA . ASN A 1 106 ? 3.68 17.484 26.984 1 84.69 106 ASN A CA 1
ATOM 797 C C . ASN A 1 106 ? 2.434 17.453 26.094 1 84.69 106 ASN A C 1
ATOM 799 O O . ASN A 1 106 ? 1.317 17.641 26.578 1 84.69 106 ASN A O 1
ATOM 803 N N . THR A 1 107 ? 2.682 17.281 24.875 1 87.31 107 THR A N 1
ATOM 804 C CA . THR A 1 107 ? 1.571 17.172 23.938 1 87.31 107 THR A CA 1
ATOM 805 C C . THR A 1 107 ? 0.703 15.961 24.25 1 87.31 107 THR A C 1
ATOM 807 O O . THR A 1 107 ? -0.526 16.031 24.172 1 87.31 107 THR A O 1
ATOM 810 N N . MET A 1 108 ? 1.298 14.82 24.578 1 90.12 108 MET A N 1
ATOM 811 C CA . MET A 1 108 ? 0.526 13.633 24.938 1 90.12 108 MET A CA 1
ATOM 812 C C . MET A 1 108 ? -0.366 13.914 26.141 1 90.12 108 MET A C 1
ATOM 814 O O . MET A 1 108 ? -1.532 13.516 26.172 1 90.12 108 MET A O 1
ATOM 818 N N . ASP A 1 109 ? 0.162 14.664 27.062 1 88 109 ASP A N 1
ATOM 819 C CA . ASP A 1 109 ? -0.583 14.969 28.281 1 88 109 ASP A CA 1
ATOM 820 C C . ASP A 1 109 ? -1.738 15.93 27.984 1 88 109 ASP A C 1
ATOM 822 O O . ASP A 1 109 ? -2.842 15.75 28.516 1 88 109 ASP A O 1
ATOM 826 N N . LEU A 1 110 ? -1.412 16.859 27.219 1 84.94 110 LEU A N 1
ATOM 827 C CA . LEU A 1 110 ? -2.441 17.828 26.844 1 84.94 110 LEU A CA 1
ATOM 828 C C . LEU A 1 110 ? -3.566 17.141 26.078 1 84.94 110 LEU A C 1
ATOM 830 O O . LEU A 1 110 ? -4.746 17.391 26.328 1 84.94 110 LEU A O 1
ATOM 834 N N . LEU A 1 111 ? -3.195 16.297 25.219 1 89.5 111 LEU A N 1
ATOM 835 C CA . LEU A 1 111 ? -4.168 15.641 24.359 1 89.5 111 LEU A CA 1
ATOM 836 C C . LEU A 1 111 ? -4.984 14.609 25.141 1 89.5 111 LEU A C 1
ATOM 838 O O . LEU A 1 111 ? -6.145 14.359 24.797 1 89.5 111 LEU A O 1
ATOM 842 N N . SER A 1 112 ? -4.395 14.023 26.141 1 91.31 112 SER A N 1
ATOM 843 C CA . SER A 1 112 ? -5.121 13.055 26.953 1 91.31 112 SER A CA 1
ATOM 844 C C . SER A 1 112 ? -6.438 13.641 27.469 1 91.31 112 SER A C 1
ATOM 846 O O . SER A 1 112 ? -7.453 12.938 27.516 1 91.31 112 SER A O 1
ATOM 848 N N . ASN A 1 113 ? -6.453 14.898 27.75 1 86.38 113 ASN A N 1
ATOM 849 C CA . ASN A 1 113 ? -7.648 15.57 28.25 1 86.38 113 ASN A CA 1
ATOM 850 C C . ASN A 1 113 ? -8.539 16.047 27.094 1 86.38 113 ASN A C 1
ATOM 852 O O . ASN A 1 113 ? -9.758 15.922 27.156 1 86.38 113 ASN A O 1
ATOM 856 N N . LEU A 1 114 ? -7.918 16.438 26.125 1 85.44 114 LEU A N 1
ATOM 857 C CA . LEU A 1 114 ? -8.648 17.031 25.016 1 85.44 114 LEU A CA 1
ATOM 858 C C . LEU A 1 114 ? -9.453 15.977 24.266 1 85.44 114 LEU A C 1
ATOM 860 O O . LEU A 1 114 ? -10.586 16.234 23.859 1 85.44 114 LEU A O 1
ATOM 864 N N . ILE A 1 115 ? -8.93 14.836 24.125 1 89.56 115 ILE A N 1
ATOM 865 C CA . ILE A 1 115 ? -9.516 13.828 23.234 1 89.56 115 ILE A CA 1
ATOM 866 C C . ILE A 1 115 ? -10.672 13.133 23.953 1 89.56 115 ILE A C 1
ATOM 868 O O . ILE A 1 115 ? -11.43 12.383 23.328 1 89.56 115 ILE A O 1
ATOM 872 N N . THR A 1 116 ? -10.875 13.375 25.25 1 90.94 116 THR A N 1
ATOM 873 C CA . THR A 1 116 ? -11.93 12.711 26 1 90.94 116 THR A CA 1
ATOM 874 C C . THR A 1 116 ? -12.992 13.719 26.438 1 90.94 116 THR A C 1
ATOM 876 O O . THR A 1 116 ? -13.961 13.359 27.109 1 90.94 116 THR A O 1
ATOM 879 N N . ARG A 1 117 ? -12.883 14.898 26.047 1 85.56 117 ARG A N 1
ATOM 880 C CA . ARG A 1 117 ? -13.672 16 26.594 1 85.56 117 ARG A CA 1
ATOM 881 C C . ARG A 1 117 ? -15.164 15.789 26.328 1 85.56 117 ARG A C 1
ATOM 883 O O . ARG A 1 117 ? -16 16.141 27.156 1 85.56 117 ARG A O 1
ATOM 890 N N . ASN A 1 118 ? -15.461 15.172 25.203 1 87.94 118 ASN A N 1
ATOM 891 C CA . ASN A 1 118 ? -16.875 15.07 24.859 1 87.94 118 ASN A CA 1
ATOM 892 C C . ASN A 1 118 ? -17.344 13.617 24.797 1 87.94 118 ASN A C 1
ATOM 894 O O . ASN A 1 118 ? -18.453 13.336 24.359 1 87.94 118 ASN A O 1
ATOM 898 N N . VAL A 1 119 ? -16.562 12.758 25.266 1 92.56 119 VAL A N 1
ATOM 899 C CA . VAL A 1 119 ? -16.875 11.336 25.109 1 92.56 119 VAL A CA 1
ATOM 900 C C . VAL A 1 119 ? -18.109 10.984 25.938 1 92.56 119 VAL A C 1
ATOM 902 O O . VAL A 1 119 ? -19.016 10.312 25.438 1 92.56 119 VAL A O 1
ATOM 905 N N . GLU A 1 120 ? -18.188 11.516 27.109 1 90.44 120 GLU A N 1
ATOM 906 C CA . GLU A 1 120 ? -19.297 11.18 28 1 90.44 120 GLU A CA 1
ATOM 907 C C . GLU A 1 120 ? -20.594 11.867 27.547 1 90.44 120 GLU A C 1
ATOM 909 O O . GLU A 1 120 ? -21.688 11.336 27.75 1 90.44 120 GLU A O 1
ATOM 914 N N . GLY A 1 121 ? -20.469 12.992 26.906 1 92.5 121 GLY A N 1
ATOM 915 C CA . GLY A 1 121 ? -21.625 13.711 26.406 1 92.5 121 GLY A CA 1
ATOM 916 C C . GLY A 1 121 ? -22.453 12.891 25.422 1 92.5 121 GLY A C 1
ATOM 917 O O . GLY A 1 121 ? -23.688 12.953 25.453 1 92.5 121 GLY A O 1
ATOM 918 N N . LEU A 1 122 ? -21.797 12.164 24.656 1 94.56 122 LEU A N 1
ATOM 919 C CA . LEU A 1 122 ? -22.5 11.328 23.688 1 94.56 122 LEU A CA 1
ATOM 920 C C . LEU A 1 122 ? -22.797 9.953 24.266 1 94.56 122 LEU A C 1
ATOM 922 O O . LEU A 1 122 ? -23.953 9.516 24.281 1 94.56 122 LEU A O 1
ATOM 926 N N . LEU A 1 123 ? -21.859 9.289 24.828 1 95.06 123 LEU A N 1
ATOM 927 C CA . LEU A 1 123 ? -21.922 7.863 25.125 1 95.06 123 LEU A CA 1
ATOM 928 C C . LEU A 1 123 ? -22.812 7.602 26.328 1 95.06 123 LEU A C 1
ATOM 930 O O . LEU A 1 123 ? -23.359 6.504 26.484 1 95.06 123 LEU A O 1
ATOM 934 N N . LEU A 1 124 ? -22.969 8.594 27.188 1 92.56 124 LEU A N 1
ATOM 935 C CA . LEU A 1 124 ? -23.828 8.414 28.359 1 92.56 124 LEU A CA 1
ATOM 936 C C . LEU A 1 124 ? -25.234 8.945 28.078 1 92.56 124 LEU A C 1
ATOM 938 O O . LEU A 1 124 ? -26.125 8.805 28.906 1 92.56 124 LEU A O 1
ATOM 942 N N . ASN A 1 125 ? -25.391 9.523 26.906 1 95.56 125 ASN A N 1
ATOM 943 C CA . ASN A 1 125 ? -26.734 9.93 26.484 1 95.56 125 ASN A CA 1
ATOM 944 C C . ASN A 1 125 ? -27.531 8.75 25.969 1 95.56 125 ASN A C 1
ATOM 946 O O . ASN A 1 125 ? -27.578 8.5 24.766 1 95.56 125 ASN A O 1
ATOM 950 N N . LYS A 1 126 ? -28.312 8.195 26.828 1 95.25 126 LYS A N 1
ATOM 951 C CA . LYS A 1 126 ? -28.984 6.93 26.531 1 95.25 126 LYS A CA 1
ATOM 952 C C . LYS A 1 126 ? -29.984 7.098 25.406 1 95.25 126 LYS A C 1
ATOM 954 O O . LYS A 1 126 ? -30.094 6.234 24.531 1 95.25 126 LYS A O 1
ATOM 959 N N . ASP A 1 127 ? -30.703 8.141 25.453 1 96.62 127 ASP A N 1
ATOM 960 C CA . ASP A 1 127 ? -31.734 8.375 24.438 1 96.62 127 ASP A CA 1
ATOM 961 C C . ASP A 1 127 ? -31.109 8.492 23.062 1 96.62 127 ASP A C 1
ATOM 963 O O . ASP A 1 127 ? -31.594 7.883 22.094 1 96.62 127 ASP A O 1
ATOM 967 N N . LEU A 1 128 ? -30.109 9.281 22.953 1 97.38 128 LEU A N 1
ATOM 968 C CA . LEU A 1 128 ? -29.453 9.484 21.656 1 97.38 128 LEU A CA 1
ATOM 969 C C . LEU A 1 128 ? -28.797 8.195 21.188 1 97.38 128 LEU A C 1
ATOM 971 O O . LEU A 1 128 ? -28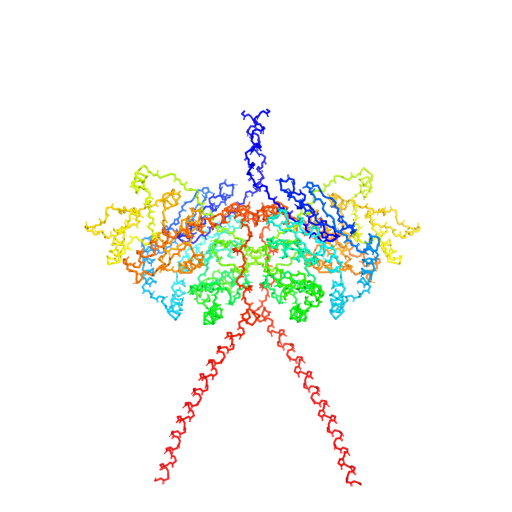.844 7.867 20 1 97.38 128 LEU A O 1
ATOM 975 N N . MET A 1 129 ? -28.141 7.5 22.078 1 96.69 129 MET A N 1
ATOM 976 C CA . MET A 1 129 ? -27.484 6.25 21.703 1 96.69 129 MET A CA 1
ATOM 977 C C . MET A 1 129 ? -28.5 5.223 21.219 1 96.69 129 MET A C 1
ATOM 979 O O . MET A 1 129 ? -28.219 4.457 20.297 1 96.69 129 MET A O 1
ATOM 983 N N . LYS A 1 130 ? -29.625 5.195 21.844 1 97.12 130 LYS A N 1
ATOM 984 C CA . LYS A 1 130 ? -30.688 4.305 21.391 1 97.12 130 LYS A CA 1
ATOM 985 C C . LYS A 1 130 ? -31.172 4.695 20 1 97.12 130 LYS A C 1
ATOM 987 O O . LYS A 1 130 ? -31.391 3.83 19.156 1 97.12 130 LYS A O 1
ATOM 992 N N . LYS A 1 131 ? -31.328 5.941 19.859 1 97.5 131 LYS A N 1
ATOM 993 C CA . LYS A 1 131 ? -31.719 6.441 18.547 1 97.5 131 LYS A CA 1
ATOM 994 C C . LYS A 1 131 ? -30.703 6.016 17.469 1 97.5 131 LYS A C 1
ATOM 996 O O . LYS A 1 131 ? -31.094 5.594 16.391 1 97.5 131 LYS A O 1
ATOM 1001 N N . LEU A 1 132 ? -29.453 6.168 17.75 1 98.19 132 LEU A N 1
ATOM 1002 C CA . LEU A 1 132 ? -28.406 5.781 16.812 1 98.19 132 LEU A CA 1
ATOM 1003 C C . LEU A 1 132 ? -28.438 4.281 16.547 1 98.19 132 LEU A C 1
ATOM 1005 O O . LEU A 1 132 ? -28.203 3.838 15.422 1 98.19 132 LEU A O 1
ATOM 1009 N N . GLN A 1 133 ? -28.672 3.537 17.531 1 97.44 133 GLN A N 1
ATOM 1010 C CA . GLN A 1 133 ? -28.797 2.092 17.375 1 97.44 133 GLN A CA 1
ATOM 1011 C C . GLN A 1 133 ? -29.938 1.742 16.422 1 97.44 133 GLN A C 1
ATOM 1013 O O . GLN A 1 133 ? -29.828 0.83 15.609 1 97.44 133 GLN A O 1
ATOM 1018 N N . ASP A 1 134 ? -31 2.455 16.516 1 97.12 134 ASP A N 1
ATOM 1019 C CA . ASP A 1 134 ? -32.219 2.176 15.75 1 97.12 134 ASP A CA 1
ATOM 1020 C C . ASP A 1 134 ? -32 2.486 14.273 1 97.12 134 ASP A C 1
ATOM 1022 O O . ASP A 1 134 ? -32.719 1.966 13.414 1 97.12 134 ASP A O 1
ATOM 1026 N N . TYR A 1 135 ? -31.047 3.291 13.977 1 96.75 135 TYR A N 1
ATOM 1027 C CA . TYR A 1 135 ? -30.766 3.615 12.578 1 96.75 135 TYR A CA 1
ATOM 1028 C C . TYR A 1 135 ? -30.219 2.398 11.836 1 96.75 135 TYR A C 1
ATOM 1030 O O . TYR A 1 135 ? -30.375 2.291 10.617 1 96.75 135 TYR A O 1
ATOM 1038 N N . ASN A 1 136 ? -29.516 1.513 12.633 1 97 136 ASN A N 1
ATOM 1039 C CA . ASN A 1 136 ? -28.906 0.345 12.016 1 97 136 ASN A CA 1
ATOM 1040 C C . ASN A 1 136 ? -27.953 0.742 10.883 1 97 136 ASN A C 1
ATOM 1042 O O . ASN A 1 136 ? -28.109 0.272 9.758 1 97 136 ASN A O 1
ATOM 1046 N N . PHE A 1 137 ? -26.969 1.478 11.219 1 98.69 137 PHE A N 1
ATOM 1047 C CA . PHE A 1 137 ? -26.016 2.021 10.25 1 98.69 137 PHE A CA 1
ATOM 1048 C C . PHE A 1 137 ? -25.203 0.907 9.609 1 98.69 137 PHE A C 1
ATOM 1050 O O . PHE A 1 137 ? -24.922 -0.115 10.242 1 98.69 137 PHE A O 1
ATOM 1057 N N . ASP A 1 138 ? -24.766 1.191 8.383 1 98.5 138 ASP A N 1
ATOM 1058 C CA . ASP A 1 138 ? -23.938 0.248 7.637 1 98.5 138 ASP A CA 1
ATOM 1059 C C . ASP A 1 138 ? -22.453 0.489 7.898 1 98.5 138 ASP A C 1
ATOM 1061 O O . ASP A 1 138 ? -21.641 -0.426 7.77 1 98.5 138 ASP A O 1
ATOM 1065 N N . VAL A 1 139 ? -22.125 1.689 8.211 1 98.69 139 VAL A N 1
ATOM 1066 C CA . VAL A 1 139 ? -20.734 2.064 8.391 1 98.69 139 VAL A CA 1
ATOM 1067 C C . VAL A 1 139 ? -20.641 3.338 9.227 1 98.69 139 VAL A C 1
ATOM 1069 O O . VAL A 1 139 ? -21.594 4.133 9.266 1 98.69 139 VAL A O 1
ATOM 1072 N N . ILE A 1 140 ? -19.578 3.492 9.945 1 98.75 140 ILE A N 1
ATOM 1073 C CA . ILE A 1 140 ? -19.297 4.738 10.648 1 98.75 140 ILE A CA 1
ATOM 1074 C C . ILE A 1 140 ? -18 5.344 10.117 1 98.75 140 ILE A C 1
ATOM 1076 O O . ILE A 1 140 ? -17.016 4.633 9.922 1 98.75 140 ILE A O 1
ATOM 1080 N N . LEU A 1 141 ? -18.031 6.609 9.773 1 98.5 141 LEU A N 1
ATOM 1081 C CA . LEU A 1 141 ? -16.859 7.434 9.438 1 98.5 141 LEU A CA 1
ATOM 1082 C C . LEU A 1 141 ? -16.469 8.32 10.609 1 98.5 141 LEU A C 1
ATOM 1084 O O . LEU A 1 141 ? -17.281 9.117 11.086 1 98.5 141 LEU A O 1
ATOM 1088 N N . THR A 1 142 ? -15.258 8.164 11.055 1 97.69 142 THR A N 1
ATOM 1089 C CA . THR A 1 142 ? -14.844 8.977 12.195 1 97.69 142 THR A CA 1
ATOM 1090 C C . THR A 1 142 ? -13.352 9.281 12.125 1 97.69 142 THR A C 1
ATOM 1092 O O . THR A 1 142 ? -12.625 8.656 11.352 1 97.69 142 THR A O 1
ATOM 1095 N N . ASP A 1 143 ? -12.969 10.328 12.742 1 95.06 143 ASP A N 1
ATOM 1096 C CA . ASP A 1 143 ? -11.57 10.719 12.945 1 95.06 143 ASP A CA 1
ATOM 1097 C C . ASP A 1 143 ? -11.062 10.266 14.312 1 95.06 143 ASP A C 1
ATOM 1099 O O . ASP A 1 143 ? -11.547 10.734 15.344 1 95.06 143 ASP A O 1
ATOM 1103 N N . PRO A 1 144 ? -10.086 9.398 14.281 1 94.31 144 PRO A N 1
ATOM 1104 C CA . PRO A 1 144 ? -9.68 8.789 15.547 1 94.31 144 PRO A CA 1
ATOM 1105 C C . PRO A 1 144 ? -8.844 9.727 16.422 1 94.31 144 PRO A C 1
ATOM 1107 O O . PRO A 1 144 ? -8.391 9.336 17.5 1 94.31 144 PRO A O 1
ATOM 1110 N N . PHE A 1 145 ? -8.695 10.93 15.961 1 92.62 145 PHE A N 1
ATOM 1111 C CA . PHE A 1 145 ? -8.055 11.914 16.828 1 92.62 145 PHE A CA 1
ATOM 1112 C C . PHE A 1 145 ? -8.836 12.086 18.125 1 92.62 145 PHE A C 1
ATOM 1114 O O . PHE A 1 145 ? -8.258 12.07 19.219 1 92.62 145 PHE A O 1
ATOM 1121 N N . GLU A 1 146 ? -10.109 12.305 17.969 1 93.5 146 GLU A N 1
ATOM 1122 C CA . GLU A 1 146 ? -10.992 12.25 19.141 1 93.5 146 GLU A CA 1
ATOM 1123 C C . GLU A 1 146 ? -11.609 10.867 19.297 1 93.5 146 GLU A C 1
ATOM 1125 O O . GLU A 1 146 ? -12.031 10.25 18.312 1 93.5 146 GLU A O 1
ATOM 1130 N N . THR A 1 147 ? -11.727 10.398 20.516 1 96.38 147 THR A N 1
ATOM 1131 C CA . THR A 1 147 ? -12.008 8.984 20.734 1 96.38 147 THR A CA 1
ATOM 1132 C C . THR A 1 147 ? -13.516 8.727 20.781 1 96.38 147 THR A C 1
ATOM 1134 O O . THR A 1 147 ? -13.953 7.578 20.781 1 96.38 147 THR A O 1
ATOM 1137 N N . VAL A 1 148 ? -14.367 9.789 20.766 1 96.75 148 VAL A N 1
ATOM 1138 C CA . VAL A 1 148 ? -15.812 9.641 20.906 1 96.75 148 VAL A CA 1
ATOM 1139 C C . VAL A 1 148 ? -16.344 8.727 19.797 1 96.75 148 VAL A C 1
ATOM 1141 O O . VAL A 1 148 ? -17.078 7.777 20.078 1 96.75 148 VAL A O 1
ATOM 1144 N N . GLY A 1 149 ? -15.992 8.992 18.578 1 97 149 GLY A N 1
ATOM 1145 C CA . GLY A 1 149 ? -16.453 8.172 17.469 1 97 149 GLY A CA 1
ATOM 1146 C C . GLY A 1 149 ? -15.914 6.75 17.516 1 97 149 GLY A C 1
ATOM 1147 O O . GLY A 1 149 ? -16.609 5.809 17.125 1 97 149 GLY A O 1
ATOM 1148 N N . VAL A 1 150 ? -14.695 6.57 18 1 97.88 150 VAL A N 1
ATOM 1149 C CA . VAL A 1 150 ? -14.047 5.266 18.094 1 97.88 150 VAL A CA 1
ATOM 1150 C C . VAL A 1 150 ? -14.828 4.367 19.047 1 97.88 150 VAL A C 1
ATOM 1152 O O . VAL A 1 150 ? -15.148 3.223 18.703 1 97.88 150 VAL A O 1
ATOM 1155 N N . ILE A 1 151 ? -15.164 4.926 20.203 1 98.12 151 ILE A N 1
ATOM 1156 C CA . ILE A 1 151 ? -15.875 4.152 21.203 1 98.12 151 ILE A CA 1
ATOM 1157 C C . ILE A 1 151 ? -17.312 3.91 20.75 1 98.12 151 ILE A C 1
ATOM 1159 O O . ILE A 1 151 ? -17.859 2.816 20.922 1 98.12 151 ILE A O 1
ATOM 1163 N N . ALA A 1 152 ? -17.906 4.91 20.141 1 97.81 152 ALA A N 1
ATOM 1164 C CA . ALA A 1 152 ? -19.281 4.773 19.641 1 97.81 152 ALA A CA 1
ATOM 1165 C C . ALA A 1 152 ? -19.375 3.658 18.609 1 97.81 152 ALA A C 1
ATOM 1167 O O . ALA A 1 152 ? -20.344 2.898 18.594 1 97.81 152 ALA A O 1
ATOM 1168 N N . ALA A 1 153 ? -18.453 3.59 17.75 1 98.06 153 ALA A N 1
ATOM 1169 C CA . ALA A 1 153 ? -18.422 2.555 16.719 1 98.06 153 ALA A CA 1
ATOM 1170 C C . ALA A 1 153 ? -18.422 1.161 17.344 1 98.06 153 ALA A C 1
ATOM 1172 O O . ALA A 1 153 ? -19.141 0.271 16.875 1 98.06 153 ALA A O 1
ATOM 1173 N N . GLU A 1 154 ? -17.562 1.011 18.297 1 97.81 154 GLU A N 1
ATOM 1174 C CA . GLU A 1 154 ? -17.469 -0.27 18.984 1 97.81 154 GLU A CA 1
ATOM 1175 C C . GLU A 1 154 ? -18.781 -0.589 19.719 1 97.81 154 GLU A C 1
ATOM 1177 O O . GLU A 1 154 ? -19.25 -1.727 19.688 1 97.81 154 GLU A O 1
ATOM 1182 N N . TYR A 1 155 ? -19.312 0.413 20.391 1 97.19 155 TYR A N 1
ATOM 1183 C CA . TYR A 1 155 ? -20.562 0.254 21.125 1 97.19 155 TYR A CA 1
ATOM 1184 C C . TYR A 1 155 ? -21.688 -0.197 20.203 1 97.19 155 TYR A C 1
ATOM 1186 O O . TYR A 1 155 ? -22.484 -1.072 20.562 1 97.19 155 TYR A O 1
ATOM 1194 N N . LEU A 1 156 ? -21.734 0.363 19.016 1 97.75 156 LEU A N 1
ATOM 1195 C CA . LEU A 1 156 ? -22.828 0.115 18.062 1 97.75 156 LEU A CA 1
ATOM 1196 C C . LEU A 1 156 ? -22.5 -1.07 17.172 1 97.75 156 LEU A C 1
ATOM 1198 O O . LEU A 1 156 ? -23.344 -1.492 16.359 1 97.75 156 LEU A O 1
ATOM 1202 N N . SER A 1 157 ? -21.297 -1.627 17.234 1 97 157 SER A N 1
ATOM 1203 C CA . SER A 1 157 ? -20.844 -2.762 16.438 1 97 157 SER A CA 1
ATOM 1204 C C . SER A 1 157 ? -21 -2.488 14.945 1 97 157 SER A C 1
ATOM 1206 O O . SER A 1 157 ? -21.578 -3.297 14.219 1 97 157 SER A O 1
ATOM 1208 N N . ILE A 1 158 ? -20.5 -1.374 14.523 1 97.75 158 ILE A N 1
ATOM 1209 C CA . ILE A 1 158 ? -20.578 -0.931 13.133 1 97.75 158 ILE A CA 1
ATOM 1210 C C . ILE A 1 158 ? -19.203 -0.977 12.492 1 97.75 158 ILE A C 1
ATOM 1212 O O . ILE A 1 158 ? -18.203 -0.597 13.109 1 97.75 158 ILE A O 1
ATOM 1216 N N . PRO A 1 159 ? -19.094 -1.517 11.188 1 98.31 159 PRO A N 1
ATOM 1217 C CA . PRO A 1 159 ? -17.812 -1.379 10.492 1 98.31 159 PRO A CA 1
ATOM 1218 C C . PRO A 1 159 ? -17.297 0.059 10.477 1 98.31 159 PRO A C 1
ATOM 1220 O O . PRO A 1 159 ? -18.062 0.995 10.266 1 98.31 159 PRO A O 1
ATOM 1223 N N . THR A 1 160 ? -15.984 0.202 10.695 1 98.69 160 THR A N 1
ATOM 1224 C CA . THR A 1 160 ? -15.461 1.537 10.969 1 98.69 160 THR A CA 1
ATOM 1225 C C . THR A 1 160 ? -14.414 1.933 9.938 1 98.69 160 THR A C 1
ATOM 1227 O O . THR A 1 160 ? -13.523 1.141 9.602 1 98.69 160 THR A O 1
ATOM 1230 N N . ILE A 1 161 ? -14.531 3.123 9.453 1 98.75 161 ILE A N 1
ATOM 1231 C CA . ILE A 1 161 ? -13.516 3.77 8.633 1 98.75 161 ILE A CA 1
ATOM 1232 C C . ILE A 1 161 ? -12.938 4.973 9.383 1 98.75 161 ILE A C 1
ATOM 1234 O O . ILE A 1 161 ? -13.688 5.859 9.805 1 98.75 161 ILE A O 1
ATOM 1238 N N . TYR A 1 162 ? -11.672 4.945 9.602 1 98.31 162 TYR A N 1
ATOM 1239 C CA . TYR A 1 162 ? -10.984 6.09 10.188 1 98.31 162 TYR A CA 1
ATOM 1240 C C . TYR A 1 162 ? -10.383 6.98 9.102 1 98.31 162 TYR A C 1
ATOM 1242 O O . TYR A 1 162 ? -9.812 6.488 8.125 1 98.31 162 TYR A O 1
ATOM 1250 N N . ILE A 1 163 ? -10.562 8.266 9.273 1 96.69 163 ILE A N 1
ATOM 1251 C CA . ILE A 1 163 ? -9.922 9.227 8.375 1 96.69 163 ILE A CA 1
ATOM 1252 C C . ILE A 1 163 ? -9.008 10.156 9.18 1 96.69 163 ILE A C 1
ATOM 1254 O O . ILE A 1 163 ? -9.461 10.836 10.102 1 96.69 163 ILE A O 1
ATOM 1258 N N . GLN A 1 164 ? -7.75 10.07 8.758 1 91.12 164 GLN A N 1
ATOM 1259 C CA . GLN A 1 164 ? -6.832 10.945 9.484 1 91.12 164 GLN A CA 1
ATOM 1260 C C . GLN A 1 164 ? -5.535 11.148 8.711 1 91.12 164 GLN A C 1
ATOM 1262 O O . GLN A 1 164 ? -5.203 10.359 7.824 1 91.12 164 GLN A O 1
ATOM 1267 N N . THR A 1 165 ? -4.867 12.219 8.961 1 83.06 165 THR A N 1
ATOM 1268 C CA . THR A 1 165 ? -3.574 12.508 8.352 1 83.06 165 THR A CA 1
ATOM 1269 C C . THR A 1 165 ? -2.445 11.844 9.133 1 83.06 165 THR A C 1
ATOM 1271 O O . THR A 1 165 ? -1.685 11.047 8.578 1 83.06 165 THR A O 1
ATOM 1274 N N . SER A 1 166 ? -2.238 12.266 10.352 1 82.38 166 SER A N 1
ATOM 1275 C CA . SER A 1 166 ? -1.209 11.727 11.234 1 82.38 166 SER A CA 1
ATOM 1276 C C . SER A 1 166 ? -1.634 11.812 12.695 1 82.38 166 SER A C 1
ATOM 1278 O O . SER A 1 166 ? -1.951 12.898 13.195 1 82.38 166 SER A O 1
ATOM 1280 N N . HIS A 1 167 ? -1.596 10.742 13.297 1 89.69 167 HIS A N 1
ATOM 1281 C CA . HIS A 1 167 ? -1.911 10.727 14.719 1 89.69 167 HIS A CA 1
ATOM 1282 C C . HIS A 1 167 ? -0.697 11.109 15.562 1 89.69 167 HIS A C 1
ATOM 1284 O O . HIS A 1 167 ? 0.418 10.656 15.289 1 89.69 167 HIS A O 1
ATOM 1290 N N . PRO A 1 168 ? -0.846 11.906 16.5 1 90.38 168 PRO A N 1
ATOM 1291 C CA . PRO A 1 168 ? 0.302 12.469 17.219 1 90.38 168 PRO A CA 1
ATOM 1292 C C . PRO A 1 168 ? 1.207 11.398 17.828 1 90.38 168 PRO A C 1
ATOM 1294 O O . PRO A 1 168 ? 2.434 11.531 17.797 1 90.38 168 PRO A O 1
ATOM 1297 N N . CYS A 1 169 ? 0.62 10.359 18.344 1 93.81 169 CYS A N 1
ATOM 1298 C CA . CYS A 1 169 ? 1.456 9.32 18.922 1 93.81 169 CYS A CA 1
ATOM 1299 C C . CYS A 1 169 ? 1.703 8.195 17.938 1 93.81 169 CYS A C 1
ATOM 1301 O O . CYS A 1 169 ? 2.297 7.172 18.281 1 93.81 169 CYS A O 1
ATOM 1303 N N . GLY A 1 170 ? 1.205 8.328 16.719 1 95.19 170 GLY A N 1
ATOM 1304 C CA . GLY A 1 170 ? 1.388 7.293 15.711 1 95.19 170 GLY A CA 1
ATOM 1305 C C . GLY A 1 170 ? 0.449 6.113 15.891 1 95.19 170 GLY A C 1
ATOM 1306 O O . GLY A 1 170 ? 0.79 4.984 15.531 1 95.19 170 GLY A O 1
ATOM 1307 N N . ALA A 1 171 ? -0.722 6.371 16.422 1 95.75 171 ALA A N 1
ATOM 1308 C CA . ALA A 1 171 ? -1.693 5.312 16.688 1 95.75 171 ALA A CA 1
ATOM 1309 C C . ALA A 1 171 ? -2.146 4.656 15.391 1 95.75 171 ALA A C 1
ATOM 1311 O O . ALA A 1 171 ? -2.443 3.457 15.359 1 95.75 171 ALA A O 1
ATOM 1312 N N . ASP A 1 172 ? -2.178 5.395 14.305 1 94.44 172 ASP A N 1
ATOM 1313 C CA . ASP A 1 172 ? -2.594 4.859 13.016 1 94.44 172 ASP A CA 1
ATOM 1314 C C . ASP A 1 172 ? -1.651 3.748 12.555 1 94.44 172 ASP A C 1
ATOM 1316 O O . ASP A 1 172 ? -2.1 2.711 12.062 1 94.44 172 ASP A O 1
ATOM 1320 N N . THR A 1 173 ? -0.356 3.969 12.734 1 95.44 173 THR A N 1
ATOM 1321 C CA . THR A 1 173 ? 0.636 2.971 12.352 1 95.44 173 THR A CA 1
ATOM 1322 C C . THR A 1 173 ? 0.566 1.756 13.266 1 95.44 173 THR A C 1
ATOM 1324 O O . THR A 1 173 ? 0.605 0.615 12.805 1 95.44 173 THR A O 1
ATOM 1327 N N . LEU A 1 174 ? 0.452 1.987 14.547 1 96.06 174 LEU A N 1
ATOM 1328 C CA . LEU A 1 174 ? 0.438 0.911 15.531 1 96.06 174 LEU A CA 1
ATOM 1329 C C . LEU A 1 174 ? -0.845 0.093 15.422 1 96.06 174 LEU A C 1
ATOM 1331 O O . LEU A 1 174 ? -0.8 -1.139 15.383 1 96.06 174 LEU A O 1
ATOM 1335 N N . ALA A 1 175 ? -1.955 0.823 15.336 1 96.75 175 ALA A N 1
ATOM 1336 C CA . ALA A 1 175 ? -3.254 0.154 15.359 1 96.75 175 ALA A CA 1
ATOM 1337 C C . ALA A 1 175 ? -3.48 -0.64 14.078 1 96.75 175 ALA A C 1
ATOM 1339 O O . ALA A 1 175 ? -4.176 -1.658 14.086 1 96.75 175 ALA A O 1
ATOM 1340 N N . SER A 1 176 ? -2.898 -0.26 13.008 1 96.44 176 SER A N 1
ATOM 1341 C CA . SER A 1 176 ? -3.039 -0.971 11.742 1 96.44 176 SER A CA 1
ATOM 1342 C C . SER A 1 176 ? -1.987 -2.066 11.602 1 96.44 176 SER A C 1
ATOM 1344 O O . SER A 1 176 ? -1.991 -2.818 10.625 1 96.44 176 SER A O 1
ATOM 1346 N N . GLN A 1 177 ? -1.048 -2.137 12.5 1 97.12 177 GLN A N 1
ATOM 1347 C CA . GLN A 1 177 ? 0.074 -3.068 12.445 1 97.12 177 GLN A CA 1
ATOM 1348 C C . GLN A 1 177 ? 0.937 -2.824 11.211 1 97.12 177 GLN A C 1
ATOM 1350 O O . GLN A 1 177 ? 1.415 -3.771 10.586 1 97.12 177 GLN A O 1
ATOM 1355 N N . CYS A 1 178 ? 1.043 -1.617 10.812 1 97.25 178 CYS A N 1
ATOM 1356 C CA . CYS A 1 178 ? 1.845 -1.254 9.648 1 97.25 178 CYS A CA 1
ATOM 1357 C C . CYS A 1 178 ? 3.32 -1.151 10.016 1 97.25 178 CYS A C 1
ATOM 1359 O O . CYS A 1 178 ? 3.684 -0.438 10.953 1 97.25 178 CYS A O 1
ATOM 1361 N N . PRO A 1 179 ? 4.176 -1.841 9.25 1 97.44 179 PRO A N 1
ATOM 1362 C CA . PRO A 1 179 ? 5.605 -1.658 9.508 1 97.44 179 PRO A CA 1
ATOM 1363 C C . PRO A 1 179 ? 6.062 -0.215 9.305 1 97.44 179 PRO A C 1
ATOM 1365 O O . PRO A 1 179 ? 5.609 0.454 8.367 1 97.44 179 PRO A O 1
ATOM 1368 N N . SER A 1 180 ? 6.855 0.226 10.211 1 97.19 180 SER A N 1
ATOM 1369 C CA . SER A 1 180 ? 7.453 1.556 10.164 1 97.19 180 SER A CA 1
ATOM 1370 C C . SER A 1 180 ? 8.93 1.512 10.539 1 97.19 180 SER A C 1
ATOM 1372 O O . SER A 1 180 ? 9.297 1.861 11.664 1 97.19 180 SER A O 1
ATOM 1374 N N . PRO A 1 181 ? 9.805 1.144 9.602 1 97.94 181 PRO A N 1
ATOM 1375 C CA . PRO A 1 181 ? 11.219 1.019 9.938 1 97.94 181 PRO A CA 1
ATOM 1376 C C . PRO A 1 181 ? 11.828 2.326 10.445 1 97.94 181 PRO A C 1
ATOM 1378 O O . PRO A 1 181 ? 11.766 3.348 9.758 1 97.94 181 PRO A O 1
ATOM 1381 N N . PRO A 1 182 ? 12.406 2.262 11.578 1 98.06 182 PRO A N 1
ATOM 1382 C CA . PRO A 1 182 ? 12.93 3.5 12.164 1 98.06 182 PRO A CA 1
ATOM 1383 C C . PRO A 1 182 ? 14.141 4.039 11.414 1 98.06 182 PRO A C 1
ATOM 1385 O O . PRO A 1 182 ? 14.547 5.188 11.625 1 98.06 182 PRO A O 1
ATOM 1388 N N . SER A 1 183 ? 14.703 3.229 10.547 1 98.44 183 SER A N 1
ATOM 1389 C CA . SER A 1 183 ? 15.922 3.621 9.852 1 98.44 183 SER A CA 1
ATOM 1390 C C . SER A 1 183 ? 15.641 4.711 8.82 1 98.44 183 SER A C 1
ATOM 1392 O O . SER A 1 183 ? 16.531 5.473 8.453 1 98.44 183 SER A O 1
ATOM 1394 N N . TYR A 1 184 ? 14.359 4.773 8.344 1 98.56 184 TYR A N 1
ATOM 1395 C CA . TYR A 1 184 ? 14.148 5.777 7.301 1 98.56 184 TYR A CA 1
ATOM 1396 C C . TYR A 1 184 ? 12.766 6.402 7.418 1 98.56 184 TYR A C 1
ATOM 1398 O O . TYR A 1 184 ? 12.43 7.332 6.68 1 98.56 184 TYR A O 1
ATOM 1406 N N . VAL A 1 185 ? 11.914 5.895 8.281 1 98.31 185 VAL A N 1
ATOM 1407 C CA . VAL A 1 185 ? 10.609 6.512 8.531 1 98.31 185 VAL A CA 1
ATOM 1408 C C . VAL A 1 185 ? 10.68 7.363 9.797 1 98.31 185 VAL A C 1
ATOM 1410 O O . VAL A 1 185 ? 10.734 6.832 10.906 1 98.31 185 VAL A O 1
ATOM 1413 N N . PRO A 1 186 ? 10.609 8.602 9.672 1 97.62 186 PRO A N 1
ATOM 1414 C CA . PRO A 1 186 ? 10.711 9.445 10.867 1 97.62 186 PRO A CA 1
ATOM 1415 C C . PRO A 1 186 ? 9.461 9.398 11.734 1 97.62 186 PRO A C 1
ATOM 1417 O O . PRO A 1 186 ? 8.344 9.336 11.219 1 97.62 186 PRO A O 1
ATOM 1420 N N . GLN A 1 187 ? 9.68 9.391 13.039 1 96.69 187 GLN A N 1
ATOM 1421 C CA . GLN A 1 187 ? 8.578 9.469 13.984 1 96.69 187 GLN A CA 1
ATOM 1422 C C . GLN A 1 187 ? 7.945 10.859 13.969 1 96.69 187 GLN A C 1
ATOM 1424 O O . GLN A 1 187 ? 8.602 11.844 13.625 1 96.69 187 GLN A O 1
ATOM 1429 N N . ARG A 1 188 ? 6.75 10.891 14.391 1 93.62 188 ARG A N 1
ATOM 1430 C CA . ARG A 1 188 ? 6.012 12.148 14.406 1 93.62 188 ARG A CA 1
ATOM 1431 C C . ARG A 1 188 ? 6.633 13.141 15.383 1 93.62 188 ARG A C 1
ATOM 1433 O O . ARG A 1 188 ? 7.125 12.75 16.438 1 93.62 188 ARG A O 1
ATOM 1440 N N . LEU A 1 189 ? 6.676 14.352 14.969 1 92.62 189 LEU A N 1
ATOM 1441 C CA . LEU A 1 189 ? 7.094 15.484 15.789 1 92.62 189 LEU A CA 1
ATOM 1442 C C . LEU A 1 189 ? 8.602 15.453 16.031 1 92.62 189 LEU A C 1
ATOM 1444 O O . LEU A 1 189 ? 9.094 16.047 16.984 1 92.62 189 LEU A O 1
ATOM 1448 N N . THR A 1 190 ? 9.352 14.734 15.18 1 94.56 190 THR A N 1
ATOM 1449 C CA . THR A 1 190 ? 10.805 14.773 15.266 1 94.56 190 THR A CA 1
ATOM 1450 C C . THR A 1 190 ? 11.375 15.836 14.328 1 94.56 190 THR A C 1
ATOM 1452 O O . THR A 1 190 ? 12.516 16.266 14.492 1 94.56 190 THR A O 1
ATOM 1455 N N . HIS A 1 191 ? 10.633 16.141 13.297 1 94.75 191 HIS A N 1
ATOM 1456 C CA . HIS A 1 191 ? 11.047 17.078 12.258 1 94.75 191 HIS A CA 1
ATOM 1457 C C . HIS A 1 191 ? 12.203 16.516 11.438 1 94.75 191 HIS A C 1
ATOM 1459 O O . HIS A 1 191 ? 13.023 17.266 10.906 1 94.75 191 HIS A O 1
ATOM 1465 N N . PHE A 1 192 ? 12.312 15.156 11.438 1 97.06 192 PHE A N 1
ATOM 1466 C CA . PHE A 1 192 ? 13.359 14.5 10.648 1 97.06 192 PHE A CA 1
ATOM 1467 C C . PHE A 1 192 ? 12.875 14.227 9.234 1 97.06 192 PHE A C 1
ATOM 1469 O O . PHE A 1 192 ? 11.672 14.211 8.977 1 97.06 192 PHE A O 1
ATOM 1476 N N . SER A 1 193 ? 13.812 14.133 8.32 1 97.62 193 SER A N 1
ATOM 1477 C CA . SER A 1 193 ? 13.531 13.625 6.98 1 97.62 193 SER A CA 1
ATOM 1478 C C . SER A 1 193 ? 13.688 12.109 6.922 1 97.62 193 SER A C 1
ATOM 1480 O O . SER A 1 193 ? 13.977 11.469 7.934 1 97.62 193 SER A O 1
ATOM 1482 N N . ASP A 1 194 ? 13.438 11.539 5.77 1 98.06 194 ASP A N 1
ATOM 1483 C CA . ASP A 1 194 ? 13.594 10.094 5.59 1 98.06 194 ASP A CA 1
ATOM 1484 C C . ASP A 1 194 ? 15.047 9.727 5.34 1 98.06 194 ASP A C 1
ATOM 1486 O O . ASP A 1 194 ? 15.391 8.547 5.215 1 98.06 194 ASP A O 1
ATOM 1490 N N . ARG A 1 195 ? 15.914 10.688 5.223 1 98 195 ARG A N 1
ATOM 1491 C CA . ARG A 1 195 ? 17.359 10.5 5.145 1 98 195 ARG A CA 1
ATOM 1492 C C . ARG A 1 195 ? 18.047 11.047 6.391 1 98 195 ARG A C 1
ATOM 1494 O O . ARG A 1 195 ? 18.531 12.18 6.398 1 98 195 ARG A O 1
ATOM 1501 N N . MET A 1 196 ? 18.219 10.211 7.316 1 98.12 196 MET A N 1
ATOM 1502 C CA . MET A 1 196 ? 18.703 10.586 8.641 1 98.12 196 MET A CA 1
ATOM 1503 C C . MET A 1 196 ? 20.172 10.203 8.82 1 98.12 196 MET A C 1
ATOM 1505 O O . MET A 1 196 ? 20.609 9.172 8.305 1 98.12 196 MET A O 1
ATOM 1509 N N . ASN A 1 197 ? 20.891 11.008 9.547 1 97.44 197 ASN A N 1
ATOM 1510 C CA . ASN A 1 197 ? 22.234 10.609 9.953 1 97.44 197 ASN A CA 1
ATOM 1511 C C . ASN A 1 197 ? 22.203 9.68 11.164 1 97.44 197 ASN A C 1
ATOM 1513 O O . ASN A 1 197 ? 21.141 9.305 11.641 1 97.44 197 ASN A O 1
ATOM 1517 N N . LEU A 1 198 ? 23.328 9.266 11.656 1 97.69 198 LEU A N 1
ATOM 1518 C CA . LEU A 1 198 ? 23.406 8.266 12.711 1 97.69 198 LEU A CA 1
ATOM 1519 C C . LEU A 1 198 ? 22.703 8.758 13.977 1 97.69 198 LEU A C 1
ATOM 1521 O O . LEU A 1 198 ? 21.953 8.008 14.609 1 97.69 198 LEU A O 1
ATOM 1525 N N . TRP A 1 199 ? 22.953 9.977 14.383 1 97.06 199 TRP A N 1
ATOM 1526 C CA . TRP A 1 199 ? 22.312 10.523 15.578 1 97.06 199 TRP A CA 1
ATOM 1527 C C . TRP A 1 199 ? 20.797 10.578 15.414 1 97.06 199 TRP A C 1
ATOM 1529 O O . TRP A 1 199 ? 20.062 10.148 16.312 1 97.06 199 TRP A O 1
ATOM 1539 N N . GLN A 1 200 ? 20.359 11.102 14.273 1 98 200 GLN A N 1
ATOM 1540 C CA . GLN A 1 200 ? 18.938 11.195 14.008 1 98 200 GLN A CA 1
ATOM 1541 C C . GLN A 1 200 ? 18.281 9.82 14.023 1 98 200 GLN A C 1
ATOM 1543 O O . GLN A 1 200 ? 17.188 9.648 14.57 1 98 200 GLN A O 1
ATOM 1548 N N . ARG A 1 201 ? 18.922 8.867 13.398 1 98.5 201 ARG A N 1
ATOM 1549 C CA . ARG A 1 201 ? 18.406 7.508 13.398 1 98.5 201 ARG A CA 1
ATOM 1550 C C . ARG A 1 201 ? 18.328 6.949 14.82 1 98.5 201 ARG A C 1
ATOM 1552 O O . ARG A 1 201 ? 17.422 6.184 15.148 1 98.5 201 ARG A O 1
ATOM 1559 N N . SER A 1 202 ? 19.312 7.281 15.641 1 98.19 202 SER A N 1
ATOM 1560 C CA . SER A 1 202 ? 19.312 6.828 17.031 1 98.19 202 SER A CA 1
ATOM 1561 C C . SER A 1 202 ? 18.125 7.41 17.797 1 98.19 202 SER A C 1
ATOM 1563 O O . SER A 1 202 ? 17.422 6.691 18.516 1 98.19 202 SER A O 1
ATOM 1565 N N . VAL A 1 203 ? 17.938 8.727 17.625 1 97.75 203 VAL A N 1
ATOM 1566 C CA . VAL A 1 203 ? 16.812 9.383 18.281 1 97.75 203 VAL A CA 1
ATOM 1567 C C . VAL A 1 203 ? 15.5 8.773 17.766 1 97.75 203 VAL A C 1
ATOM 1569 O O . VAL A 1 203 ? 14.609 8.477 18.562 1 97.75 203 VAL A O 1
ATOM 1572 N N . ASN A 1 204 ? 15.469 8.602 16.453 1 98.31 204 ASN A N 1
ATOM 1573 C CA . ASN A 1 204 ? 14.266 8.039 15.844 1 98.31 204 ASN A CA 1
ATOM 1574 C C . ASN A 1 204 ? 14.008 6.613 16.328 1 98.31 204 ASN A C 1
ATOM 1576 O O . ASN A 1 204 ? 12.859 6.223 16.531 1 98.31 204 ASN A O 1
ATOM 1580 N N . PHE A 1 205 ? 15.047 5.855 16.484 1 98.12 205 PHE A N 1
ATOM 1581 C CA . PHE A 1 205 ? 14.945 4.484 16.984 1 98.12 205 PHE A CA 1
ATOM 1582 C C . PHE A 1 205 ? 14.367 4.457 18.391 1 98.12 205 PHE A C 1
ATOM 1584 O O . PHE A 1 205 ? 13.453 3.676 18.672 1 98.12 205 PHE A O 1
ATOM 1591 N N . VAL A 1 206 ? 14.859 5.266 19.25 1 96.88 206 VAL A N 1
ATOM 1592 C CA . VAL A 1 206 ? 14.391 5.336 20.625 1 96.88 206 VAL A CA 1
ATOM 1593 C C . VAL A 1 206 ? 12.93 5.793 20.656 1 96.88 206 VAL A C 1
ATOM 1595 O O . VAL A 1 206 ? 12.117 5.254 21.406 1 96.88 206 VAL A O 1
ATOM 1598 N N . ARG A 1 207 ? 12.648 6.828 19.859 1 96.81 207 ARG A N 1
ATOM 1599 C CA . ARG A 1 207 ? 11.273 7.297 19.75 1 96.81 207 ARG A CA 1
ATOM 1600 C C . ARG A 1 207 ? 10.344 6.172 19.297 1 96.81 207 ARG A C 1
ATOM 1602 O O . ARG A 1 207 ? 9.203 6.086 19.766 1 96.81 207 ARG A O 1
ATOM 1609 N N . THR A 1 208 ? 10.805 5.363 18.391 1 96.81 208 THR A N 1
ATOM 1610 C CA . THR A 1 208 ? 10.023 4.234 17.906 1 96.81 208 THR A CA 1
ATOM 1611 C C . THR A 1 208 ? 9.789 3.219 19.016 1 96.81 208 THR A C 1
ATOM 1613 O O . THR A 1 208 ? 8.695 2.68 19.156 1 96.81 208 THR A O 1
ATOM 1616 N N . LEU A 1 209 ? 10.766 2.998 19.797 1 94.75 209 LEU A N 1
ATOM 1617 C CA . LEU A 1 209 ? 10.672 2.031 20.891 1 94.75 209 LEU A CA 1
ATOM 1618 C C . LEU A 1 209 ? 9.656 2.482 21.938 1 94.75 209 LEU A C 1
ATOM 1620 O O . LEU A 1 209 ? 8.977 1.654 22.531 1 94.75 209 LEU A O 1
ATOM 1624 N N . ILE A 1 210 ? 9.508 3.748 22.156 1 95 210 ILE A N 1
ATOM 1625 C CA . ILE A 1 210 ? 8.664 4.223 23.25 1 95 210 ILE A CA 1
ATOM 1626 C C . ILE A 1 210 ? 7.285 4.594 22.703 1 95 210 ILE A C 1
ATOM 1628 O O . ILE A 1 210 ? 6.398 4.98 23.469 1 95 210 ILE A O 1
ATOM 1632 N N . GLN A 1 211 ? 7.078 4.555 21.438 1 95.44 211 GLN A N 1
ATOM 1633 C CA . GLN A 1 211 ? 5.84 4.953 20.766 1 95.44 211 GLN A CA 1
ATOM 1634 C C . GLN A 1 211 ? 4.633 4.277 21.406 1 95.44 211 GLN A C 1
ATOM 1636 O O . GLN A 1 211 ? 3.633 4.934 21.703 1 95.44 211 GLN A O 1
ATOM 1641 N N . PRO A 1 212 ? 4.637 2.922 21.672 1 95.12 212 PRO A N 1
ATOM 1642 C CA . PRO A 1 212 ? 3.477 2.297 22.297 1 95.12 212 PRO A CA 1
ATOM 1643 C C . PRO A 1 212 ? 3.168 2.889 23.672 1 95.12 212 PRO A C 1
ATOM 1645 O O . PRO A 1 212 ? 1.999 3.066 24.031 1 95.12 212 PRO A O 1
ATOM 1648 N N . MET A 1 213 ? 4.16 3.193 24.406 1 95.31 213 MET A N 1
ATOM 1649 C CA . MET A 1 213 ? 3.98 3.783 25.719 1 95.31 213 MET A CA 1
ATOM 1650 C C . MET A 1 213 ? 3.402 5.191 25.609 1 95.31 213 MET A C 1
ATOM 1652 O O . MET A 1 213 ? 2.568 5.586 26.438 1 95.31 213 MET A O 1
ATOM 1656 N N . ALA A 1 214 ? 3.861 5.922 24.672 1 95.81 214 ALA A N 1
ATOM 1657 C CA . ALA A 1 214 ? 3.34 7.266 24.438 1 95.81 214 ALA A CA 1
ATOM 1658 C C . ALA A 1 214 ? 1.853 7.23 24.109 1 95.81 214 ALA A C 1
ATOM 1660 O O . ALA A 1 214 ? 1.074 8.039 24.609 1 95.81 214 ALA A O 1
ATOM 1661 N N . CYS A 1 215 ? 1.441 6.309 23.281 1 96.19 215 CYS A N 1
ATOM 1662 C CA . CYS A 1 215 ? 0.032 6.176 22.938 1 96.19 215 CYS A CA 1
ATOM 1663 C C . CYS A 1 215 ? -0.794 5.75 24.141 1 96.19 215 CYS A C 1
ATOM 1665 O O . CYS A 1 215 ? -1.898 6.254 24.344 1 96.19 215 CYS A O 1
ATOM 1667 N N . ARG A 1 216 ? -0.236 4.895 24.922 1 95.19 216 ARG A N 1
ATOM 1668 C CA . ARG A 1 216 ? -0.933 4.488 26.125 1 95.19 216 ARG A CA 1
ATOM 1669 C C . ARG A 1 216 ? -1.146 5.676 27.062 1 95.19 216 ARG A C 1
ATOM 1671 O O . ARG A 1 216 ? -2.199 5.793 27.703 1 95.19 216 ARG A O 1
ATOM 1678 N N . ARG A 1 217 ? -0.136 6.43 27.172 1 94.62 217 ARG A N 1
ATOM 1679 C CA . ARG A 1 217 ? -0.225 7.617 28 1 94.62 217 ARG A CA 1
ATOM 1680 C C . ARG A 1 217 ? -1.298 8.57 27.484 1 94.62 217 ARG A C 1
ATOM 1682 O O . ARG A 1 217 ? -2.115 9.07 28.266 1 94.62 217 ARG A O 1
ATOM 1689 N N . MET A 1 218 ? -1.328 8.797 26.281 1 95.94 218 MET A N 1
ATOM 1690 C CA . MET A 1 218 ? -2.287 9.719 25.672 1 95.94 218 MET A CA 1
ATOM 1691 C C . MET A 1 218 ? -3.713 9.203 25.828 1 95.94 218 MET A C 1
ATOM 1693 O O . MET A 1 218 ? -4.633 9.977 26.094 1 95.94 218 MET A O 1
ATOM 1697 N N . PHE A 1 219 ? -3.879 7.871 25.75 1 96.88 219 PHE A N 1
ATOM 1698 C CA . PHE A 1 219 ? -5.223 7.305 25.719 1 96.88 219 PHE A CA 1
ATOM 1699 C C . PHE A 1 219 ? -5.625 6.789 27.094 1 96.88 219 PHE A C 1
ATOM 1701 O O . PHE A 1 219 ? -6.648 6.113 27.234 1 96.88 219 PHE A O 1
ATOM 1708 N N . THR A 1 220 ? -4.883 7.082 28.078 1 95.62 220 THR A N 1
ATOM 1709 C CA . THR A 1 220 ? -5.121 6.516 29.406 1 95.62 220 THR A CA 1
ATOM 1710 C C . THR A 1 220 ? -6.559 6.773 29.844 1 95.62 220 THR A C 1
ATOM 1712 O O . THR A 1 220 ? -7.27 5.84 30.234 1 95.62 220 THR A O 1
ATOM 1715 N N . ARG A 1 221 ? -7.031 7.961 29.844 1 95.38 221 ARG A N 1
ATOM 1716 C CA . ARG A 1 221 ? -8.383 8.312 30.25 1 95.38 221 ARG A CA 1
ATOM 1717 C C . ARG A 1 221 ? -9.422 7.711 29.312 1 95.38 221 ARG A C 1
ATOM 1719 O O . ARG A 1 221 ? -10.445 7.188 29.75 1 95.38 221 ARG A O 1
ATOM 1726 N N . ALA A 1 222 ? -9.141 7.797 28.109 1 96.75 222 ALA A N 1
ATOM 1727 C CA . ALA A 1 222 ? -10.047 7.246 27.094 1 96.75 222 ALA A CA 1
ATOM 1728 C C . ALA A 1 222 ? -10.227 5.742 27.281 1 96.75 222 ALA A C 1
ATOM 1730 O O . ALA A 1 222 ? -11.328 5.215 27.109 1 96.75 222 ALA A O 1
ATOM 1731 N N . ASP A 1 223 ? -9.141 5.062 27.562 1 97.44 223 ASP A N 1
ATOM 1732 C CA . ASP A 1 223 ? -9.195 3.621 27.797 1 97.44 223 ASP A CA 1
ATOM 1733 C C . ASP A 1 223 ? -10.133 3.291 28.953 1 97.44 223 ASP A C 1
ATOM 1735 O O . ASP A 1 223 ? -10.891 2.326 28.891 1 97.44 223 ASP A O 1
ATOM 1739 N N . GLU A 1 224 ? -10.039 4.086 29.953 1 96.81 224 GLU A N 1
ATOM 1740 C CA . GLU A 1 224 ? -10.906 3.895 31.109 1 96.81 224 GLU A CA 1
ATOM 1741 C C . GLU A 1 224 ? -12.375 4.094 30.75 1 96.81 224 GLU A C 1
ATOM 1743 O O . GLU A 1 224 ? -13.227 3.295 31.125 1 96.81 224 GLU A O 1
ATOM 1748 N N . ILE A 1 225 ? -12.648 5.152 30.078 1 96 225 ILE A N 1
ATOM 1749 C CA . ILE A 1 225 ? -14.023 5.453 29.672 1 96 225 ILE A CA 1
ATOM 1750 C C . ILE A 1 225 ? -14.547 4.344 28.766 1 96 225 ILE A C 1
ATOM 1752 O O . ILE A 1 225 ? -15.672 3.869 28.938 1 96 225 ILE A O 1
ATOM 1756 N N . ALA A 1 226 ? -13.734 3.941 27.797 1 97.44 226 ALA A N 1
ATOM 1757 C CA . ALA A 1 226 ? -14.125 2.887 26.859 1 97.44 226 ALA A CA 1
ATOM 1758 C C . ALA A 1 226 ? -14.461 1.597 27.594 1 97.44 226 ALA A C 1
ATOM 1760 O O . ALA A 1 226 ? -15.477 0.963 27.328 1 97.44 226 ALA A O 1
ATOM 1761 N N . SER A 1 227 ? -13.594 1.229 28.531 1 97.88 227 SER A N 1
ATOM 1762 C CA . SER A 1 227 ? -13.812 0.001 29.281 1 97.88 227 SER A CA 1
ATOM 1763 C C . SER A 1 227 ? -15.102 0.072 30.094 1 97.88 227 SER A C 1
ATOM 1765 O O . SER A 1 227 ? -15.836 -0.91 30.188 1 97.88 227 SER A O 1
ATOM 1767 N N . ARG A 1 228 ? -15.398 1.2 30.672 1 96.31 228 ARG A N 1
ATOM 1768 C CA . ARG A 1 228 ? -16.609 1.396 31.453 1 96.31 228 ARG A CA 1
ATOM 1769 C C . ARG A 1 228 ? -17.844 1.351 30.578 1 96.31 228 ARG A C 1
ATOM 1771 O O . ARG A 1 228 ? -18.812 0.638 30.891 1 96.31 228 ARG A O 1
ATOM 1778 N N . VAL A 1 229 ? -17.797 2.086 29.516 1 94.81 229 VAL A N 1
ATOM 1779 C CA . VAL A 1 229 ? -18.953 2.225 28.625 1 94.81 229 VAL A CA 1
ATOM 1780 C C . VAL A 1 229 ? -19.25 0.889 27.953 1 94.81 229 VAL A C 1
ATOM 1782 O O . VAL A 1 229 ? -20.422 0.511 27.797 1 94.81 229 VAL A O 1
ATOM 1785 N N . LEU A 1 230 ? -18.219 0.163 27.562 1 96.38 230 LEU A N 1
ATOM 1786 C CA . LEU A 1 230 ? -18.391 -1.083 26.828 1 96.38 230 LEU A CA 1
ATOM 1787 C C . LEU A 1 230 ? -18.484 -2.271 27.781 1 96.38 230 LEU A C 1
ATOM 1789 O O . LEU A 1 230 ? -18.734 -3.396 27.344 1 96.38 230 LEU A O 1
ATOM 1793 N N . GLN A 1 231 ? -18.266 -2.084 29.078 1 96.62 231 GLN A N 1
ATOM 1794 C CA . GLN A 1 231 ? -18.391 -3.08 30.141 1 96.62 231 GLN A CA 1
ATOM 1795 C C . GLN A 1 231 ? -17.469 -4.266 29.891 1 96.62 231 GLN A C 1
ATOM 1797 O O . GLN A 1 231 ? -17.891 -5.422 30 1 96.62 231 GLN A O 1
ATOM 1802 N N . ARG A 1 232 ? -16.281 -3.969 29.453 1 97.19 232 ARG A N 1
ATOM 1803 C CA . ARG A 1 232 ? -15.18 -4.922 29.297 1 97.19 232 ARG A CA 1
ATOM 1804 C C . ARG A 1 232 ? -13.836 -4.211 29.234 1 97.19 232 ARG A C 1
ATOM 1806 O O . ARG A 1 232 ? -13.75 -3.062 28.797 1 97.19 232 ARG A O 1
ATOM 1813 N N . LYS A 1 233 ? -12.836 -4.922 29.672 1 97.25 233 LYS A N 1
ATOM 1814 C CA . LYS A 1 233 ? -11.492 -4.352 29.562 1 97.25 233 LYS A CA 1
ATOM 1815 C C . LYS A 1 233 ? -11.07 -4.203 28.109 1 97.25 233 LYS A C 1
ATOM 1817 O O . LYS A 1 233 ? -11.109 -5.168 27.344 1 97.25 233 LYS A O 1
ATOM 1822 N N . THR A 1 234 ? -10.797 -3 27.719 1 97.25 234 THR A N 1
ATOM 1823 C CA . THR A 1 234 ? -10.352 -2.717 26.359 1 97.25 234 THR A CA 1
ATOM 1824 C C . THR A 1 234 ? -9.516 -1.44 26.328 1 97.25 234 THR A C 1
ATOM 1826 O O . THR A 1 234 ? -9.297 -0.805 27.359 1 97.25 234 THR A O 1
ATOM 1829 N N . SER A 1 235 ? -8.867 -1.172 25.219 1 97.38 235 SER A N 1
ATOM 1830 C CA . SER A 1 235 ? -8.109 0.047 24.953 1 97.38 235 SER A CA 1
ATOM 1831 C C . SER A 1 235 ? -8.484 0.658 23.609 1 97.38 235 SER A C 1
ATOM 1833 O O . SER A 1 235 ? -9.016 -0.03 22.734 1 97.38 235 SER A O 1
ATOM 1835 N N . ILE A 1 236 ? -8.258 1.943 23.531 1 97.69 236 ILE A N 1
ATOM 1836 C CA . ILE A 1 236 ? -8.508 2.65 22.281 1 97.69 236 ILE A CA 1
ATOM 1837 C C . ILE A 1 236 ? -7.699 2.014 21.156 1 97.69 236 ILE A C 1
ATOM 1839 O O . ILE A 1 236 ? -8.195 1.853 20.047 1 97.69 236 ILE A O 1
ATOM 1843 N N . MET A 1 237 ? -6.5 1.602 21.469 1 96.62 237 MET A N 1
ATOM 1844 C CA . MET A 1 237 ? -5.633 0.968 20.484 1 96.62 237 MET A CA 1
ATOM 1845 C C . MET A 1 237 ? -6.234 -0.343 19.984 1 96.62 237 MET A C 1
ATOM 1847 O O . MET A 1 237 ? -6.18 -0.646 18.797 1 96.62 237 MET A O 1
ATOM 1851 N N . ASP A 1 238 ? -6.777 -1.097 20.875 1 96.31 238 ASP A N 1
ATOM 1852 C CA . ASP A 1 238 ? -7.43 -2.354 20.516 1 96.31 238 ASP A CA 1
ATOM 1853 C C . ASP A 1 238 ? -8.625 -2.113 19.594 1 96.31 238 ASP A C 1
ATOM 1855 O O . ASP A 1 238 ? -8.812 -2.822 18.609 1 96.31 238 ASP A O 1
ATOM 1859 N N . ILE A 1 239 ? -9.391 -1.138 19.969 1 98.06 239 ILE A N 1
ATOM 1860 C CA . ILE A 1 239 ? -10.586 -0.828 19.203 1 98.06 239 ILE A CA 1
ATOM 1861 C C . ILE A 1 239 ? -10.188 -0.345 17.812 1 98.06 239 ILE A C 1
ATOM 1863 O O . ILE A 1 239 ? -10.742 -0.803 16.797 1 98.06 239 ILE A O 1
ATOM 1867 N N . MET A 1 240 ? -9.219 0.542 17.734 1 97.69 240 MET A N 1
ATOM 1868 C CA . MET A 1 240 ? -8.773 1.091 16.453 1 97.69 240 MET A CA 1
ATOM 1869 C C . MET A 1 240 ? -8.219 -0.007 15.555 1 97.69 240 MET A C 1
ATOM 1871 O O . MET A 1 240 ? -8.289 0.091 14.328 1 97.69 240 MET A O 1
ATOM 1875 N N . GLY A 1 241 ? -7.676 -1.064 16.125 1 96.94 241 GLY A N 1
ATOM 1876 C CA . GLY A 1 241 ? -7.09 -2.166 15.383 1 96.94 241 GLY A CA 1
ATOM 1877 C C . GLY A 1 241 ? -8.117 -2.969 14.602 1 96.94 241 GLY A C 1
ATOM 1878 O O . GLY A 1 241 ? -7.758 -3.756 13.727 1 96.94 241 GLY A O 1
ATOM 1879 N N . ARG A 1 242 ? -9.336 -2.734 14.789 1 96.88 242 ARG A N 1
ATOM 1880 C CA . ARG A 1 242 ? -10.391 -3.498 14.133 1 96.88 242 ARG A CA 1
ATOM 1881 C C . ARG A 1 242 ? -11.023 -2.699 13 1 96.88 242 ARG A C 1
ATOM 1883 O O . ARG A 1 242 ? -12.07 -3.08 12.469 1 96.88 242 ARG A O 1
ATOM 1890 N N . ALA A 1 243 ? -10.406 -1.657 12.602 1 97.31 243 ALA A N 1
ATOM 1891 C CA . ALA A 1 243 ? -10.898 -0.799 11.531 1 97.31 243 ALA A CA 1
ATOM 1892 C C . ALA A 1 243 ? -11.047 -1.582 10.227 1 97.31 243 ALA A C 1
ATOM 1894 O O . ALA A 1 243 ? -10.211 -2.432 9.906 1 97.31 243 ALA A O 1
ATOM 1895 N N . ALA A 1 244 ? -12.102 -1.259 9.492 1 98.38 244 ALA A N 1
ATOM 1896 C CA . ALA A 1 244 ? -12.227 -1.784 8.133 1 98.38 244 ALA A CA 1
ATOM 1897 C C . ALA A 1 244 ? -11.227 -1.124 7.195 1 98.38 244 ALA A C 1
ATOM 1899 O O . ALA A 1 244 ? -10.508 -1.81 6.465 1 98.38 244 ALA A O 1
ATOM 1900 N N . LEU A 1 245 ? -11.203 0.163 7.234 1 98.5 245 LEU A N 1
ATOM 1901 C CA . LEU A 1 245 ? -10.289 0.918 6.383 1 98.5 245 LEU A CA 1
ATOM 1902 C C . LEU A 1 245 ? -9.703 2.109 7.137 1 98.5 245 LEU A C 1
ATOM 1904 O O . LEU A 1 245 ? -10.305 2.6 8.094 1 98.5 245 LEU A O 1
ATOM 1908 N N . TRP A 1 246 ? -8.586 2.48 6.711 1 98 246 TRP A N 1
ATOM 1909 C CA . TRP A 1 246 ? -7.957 3.748 7.074 1 98 246 TRP A CA 1
ATOM 1910 C C . TRP A 1 246 ? -7.848 4.664 5.859 1 98 246 TRP A C 1
ATOM 1912 O O . TRP A 1 246 ? -7.145 4.352 4.898 1 98 246 TRP A O 1
ATOM 1922 N N . PHE A 1 247 ? -8.555 5.73 5.898 1 97.94 247 PHE A N 1
ATOM 1923 C CA . PHE A 1 247 ? -8.312 6.777 4.918 1 97.94 247 PHE A CA 1
ATOM 1924 C C . PHE A 1 247 ? -7.137 7.652 5.336 1 97.94 247 PHE A C 1
ATOM 1926 O O . PHE A 1 247 ? -7.215 8.367 6.336 1 97.94 247 PHE A O 1
ATOM 1933 N N . VAL A 1 248 ? -6.098 7.535 4.578 1 96.56 248 VAL A N 1
ATOM 1934 C CA . VAL A 1 248 ? -4.926 8.367 4.828 1 96.56 248 VAL A CA 1
ATOM 1935 C C . VAL A 1 248 ? -5.086 9.711 4.121 1 96.56 248 VAL A C 1
ATOM 1937 O O . VAL A 1 248 ? -4.875 9.812 2.91 1 96.56 248 VAL A O 1
ATOM 1940 N N . HIS A 1 249 ? -5.398 10.664 4.891 1 94.88 249 HIS A N 1
ATOM 1941 C CA . HIS A 1 249 ? -5.668 11.992 4.344 1 94.88 249 HIS A CA 1
ATOM 1942 C C . HIS A 1 249 ? -4.371 12.719 4.012 1 94.88 249 HIS A C 1
ATOM 1944 O O . HIS A 1 249 ? -4.156 13.852 4.465 1 94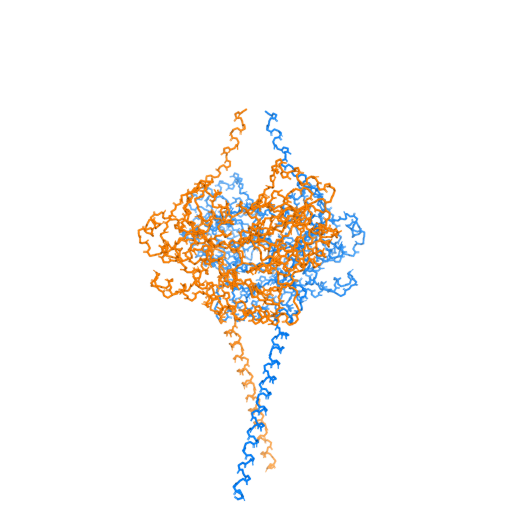.88 249 HIS A O 1
ATOM 1950 N N . SER A 1 250 ? -3.518 12.078 3.305 1 94.19 250 SER A N 1
ATOM 1951 C CA . SER A 1 250 ? -2.24 12.531 2.766 1 94.19 250 SER A CA 1
ATOM 1952 C C . SER A 1 250 ? -1.855 11.742 1.52 1 94.19 250 SER A C 1
ATOM 1954 O O . SER A 1 250 ? -2.629 10.906 1.046 1 94.19 250 SER A O 1
ATOM 1956 N N . ASP A 1 251 ? -0.821 12.094 0.89 1 94.56 251 ASP A N 1
ATOM 1957 C CA . ASP A 1 251 ? -0.302 11.336 -0.241 1 94.56 251 ASP A CA 1
ATOM 1958 C C . ASP A 1 251 ? 1.216 11.461 -0.342 1 94.56 251 ASP A C 1
ATOM 1960 O O . ASP A 1 251 ? 1.831 12.219 0.414 1 94.56 251 ASP A O 1
ATOM 1964 N N . PHE A 1 252 ? 1.79 10.859 -1.27 1 96.56 252 PHE A N 1
ATOM 1965 C CA . PHE A 1 252 ? 3.242 10.734 -1.302 1 96.56 252 PHE A CA 1
ATOM 1966 C C . PHE A 1 252 ? 3.865 11.891 -2.078 1 96.56 252 PHE A C 1
ATOM 1968 O O . PHE A 1 252 ? 5.086 11.953 -2.23 1 96.56 252 PHE A O 1
ATOM 1975 N N . ALA A 1 253 ? 3.004 12.781 -2.566 1 94.38 253 ALA A N 1
ATOM 1976 C CA . ALA A 1 253 ? 3.557 14.062 -3.002 1 94.38 253 ALA A CA 1
ATOM 1977 C C . ALA A 1 253 ? 4.066 14.867 -1.812 1 94.38 253 ALA A C 1
ATOM 1979 O O . ALA A 1 253 ? 5.035 15.625 -1.938 1 94.38 253 ALA A O 1
ATOM 1980 N N . LEU A 1 254 ? 3.408 14.602 -0.749 1 94.5 254 LEU A N 1
ATOM 1981 C CA . LEU A 1 254 ? 3.791 15.305 0.473 1 94.5 254 LEU A CA 1
ATOM 1982 C C . LEU A 1 254 ? 4.59 14.391 1.396 1 94.5 254 LEU A C 1
ATOM 1984 O O . LEU A 1 254 ? 5.715 14.719 1.779 1 94.5 254 LEU A O 1
ATOM 1988 N N . GLU A 1 255 ? 4.098 13.234 1.691 1 96.19 255 GLU A N 1
ATOM 1989 C CA . GLU A 1 255 ? 4.699 12.32 2.658 1 96.19 255 GLU A CA 1
ATOM 1990 C C . GLU A 1 255 ? 5.918 11.617 2.064 1 96.19 255 GLU A C 1
ATOM 1992 O O . GLU A 1 255 ? 5.977 11.383 0.856 1 96.19 255 GLU A O 1
ATOM 1997 N N . PHE A 1 256 ? 6.852 11.336 2.975 1 97.56 256 PHE A N 1
ATOM 1998 C CA . PHE A 1 256 ? 7.93 10.453 2.555 1 97.56 256 PHE A CA 1
ATOM 1999 C C . PHE A 1 256 ? 7.402 9.039 2.305 1 97.56 256 PHE A C 1
ATOM 2001 O O . PHE A 1 256 ? 6.555 8.547 3.051 1 97.56 256 PHE A O 1
ATOM 2008 N N . PRO A 1 257 ? 7.926 8.422 1.248 1 97.75 257 PRO A N 1
ATOM 2009 C CA . PRO A 1 257 ? 7.461 7.066 0.966 1 97.75 257 PRO A CA 1
ATOM 2010 C C . PRO A 1 257 ? 7.738 6.098 2.113 1 97.75 257 PRO A C 1
ATOM 2012 O O . PRO A 1 257 ? 8.844 6.082 2.66 1 97.75 257 PRO A O 1
ATOM 2015 N N . HIS A 1 258 ? 6.762 5.344 2.463 1 97.5 258 HIS A N 1
ATOM 2016 C CA . HIS A 1 258 ? 6.844 4.332 3.512 1 97.5 258 HIS A CA 1
ATOM 2017 C C . HIS A 1 258 ? 5.832 3.213 3.277 1 97.5 258 HIS A C 1
ATOM 2019 O O . HIS A 1 258 ? 4.941 3.342 2.434 1 97.5 258 HIS A O 1
ATOM 2025 N N . PRO A 1 259 ? 5.93 2.107 3.994 1 98 259 PRO A N 1
ATOM 2026 C CA . PRO A 1 259 ? 5.012 0.984 3.781 1 98 259 PRO A CA 1
ATOM 2027 C C . PRO A 1 259 ? 3.561 1.338 4.09 1 98 259 PRO A C 1
ATOM 2029 O O . PRO A 1 259 ? 3.297 2.209 4.922 1 98 259 PRO A O 1
ATOM 2032 N N . LEU A 1 260 ? 2.705 0.66 3.4 1 97.62 260 LEU A N 1
ATOM 2033 C CA . LEU A 1 260 ? 1.266 0.746 3.615 1 97.62 260 LEU A CA 1
ATOM 2034 C C . LEU A 1 260 ? 0.664 -0.639 3.828 1 97.62 260 LEU A C 1
ATOM 2036 O O . LEU A 1 260 ? 1.213 -1.639 3.359 1 97.62 260 LEU A O 1
ATOM 2040 N N . MET A 1 261 ? -0.411 -0.643 4.559 1 97.81 261 MET A N 1
ATOM 2041 C CA . MET A 1 261 ? -1.211 -1.861 4.648 1 97.81 261 MET A CA 1
ATOM 2042 C C . MET A 1 261 ? -2.318 -1.864 3.598 1 97.81 261 MET A C 1
ATOM 2044 O O . MET A 1 261 ? -2.721 -0.806 3.113 1 97.81 261 MET A O 1
ATOM 2048 N N . PRO A 1 262 ? -2.814 -3.016 3.273 1 97.31 262 PRO A N 1
ATOM 2049 C CA . PRO A 1 262 ? -3.807 -3.115 2.201 1 97.31 262 PRO A CA 1
ATOM 2050 C C . PRO A 1 262 ? -5.078 -2.32 2.496 1 97.31 262 PRO A C 1
ATOM 2052 O O . PRO A 1 262 ? -5.77 -1.891 1.571 1 97.31 262 PRO A O 1
ATOM 2055 N N . ASN A 1 263 ? -5.414 -2.123 3.758 1 97.69 263 ASN A N 1
ATOM 2056 C CA . ASN A 1 263 ? -6.656 -1.432 4.086 1 97.69 263 ASN A CA 1
ATOM 2057 C C . ASN A 1 263 ? -6.426 0.058 4.32 1 97.69 263 ASN A C 1
ATOM 2059 O O . ASN A 1 263 ? -7.266 0.735 4.914 1 97.69 263 ASN A O 1
ATOM 2063 N N . MET A 1 264 ? -5.285 0.563 3.949 1 97.44 264 MET A N 1
ATOM 2064 C CA . MET A 1 264 ? -4.996 1.995 3.945 1 97.44 264 MET A CA 1
ATOM 2065 C C . MET A 1 264 ? -5.203 2.59 2.557 1 97.44 264 MET A C 1
ATOM 2067 O O . MET A 1 264 ? -4.566 2.158 1.592 1 97.44 264 MET A O 1
ATOM 2071 N N . ILE A 1 265 ? -6.113 3.529 2.471 1 97.69 265 ILE A N 1
ATOM 2072 C CA . ILE A 1 265 ? -6.441 4.172 1.201 1 97.69 265 ILE A CA 1
ATOM 2073 C C . ILE A 1 265 ? -5.973 5.621 1.219 1 97.69 265 ILE A C 1
ATOM 2075 O O . ILE A 1 265 ? -6.379 6.402 2.084 1 97.69 265 ILE A O 1
ATOM 2079 N N . ILE A 1 266 ? -5.137 5.988 0.268 1 97.06 266 ILE A N 1
ATOM 2080 C CA . ILE A 1 266 ? -4.562 7.328 0.194 1 97.06 266 ILE A CA 1
ATOM 2081 C C . ILE A 1 266 ? -5.57 8.289 -0.43 1 97.06 266 ILE A C 1
ATOM 2083 O O . ILE A 1 266 ? -5.961 8.125 -1.589 1 97.06 266 ILE A O 1
ATOM 2087 N N . VAL A 1 267 ? -5.926 9.344 0.326 1 97 267 VAL A N 1
ATOM 2088 C CA . VAL A 1 267 ? -6.957 10.234 -0.187 1 97 267 VAL A CA 1
ATOM 2089 C C . VAL A 1 267 ? -6.539 11.688 0.029 1 97 267 VAL A C 1
ATOM 2091 O O . VAL A 1 267 ? -7.387 12.562 0.216 1 97 267 VAL A O 1
ATOM 2094 N N . GLY A 1 268 ? -5.242 11.859 0.055 1 94.19 268 GLY A N 1
ATOM 2095 C CA . GLY A 1 268 ? -4.746 13.219 0.194 1 94.19 268 GLY A CA 1
ATOM 2096 C C . GLY A 1 268 ? -5.238 14.148 -0.901 1 94.19 268 GLY A C 1
ATOM 2097 O O . GLY A 1 268 ? -5.273 13.766 -2.074 1 94.19 268 GLY A O 1
ATOM 2098 N N . GLY A 1 269 ? -5.641 15.391 -0.491 1 90.81 269 GLY A N 1
ATOM 2099 C CA . GLY A 1 269 ? -6.109 16.375 -1.448 1 90.81 269 GLY A CA 1
ATOM 2100 C C . GLY A 1 269 ? -7.598 16.266 -1.736 1 90.81 269 GLY A C 1
ATOM 2101 O O . GLY A 1 269 ? -8.102 16.922 -2.652 1 90.81 269 GLY A O 1
ATOM 2102 N N . MET A 1 270 ? -8.281 15.477 -0.97 1 91.69 270 MET A N 1
ATOM 2103 C CA . MET A 1 270 ? -9.695 15.227 -1.221 1 91.69 270 MET A CA 1
ATOM 2104 C C . MET A 1 270 ? -10.5 16.516 -1.074 1 91.69 270 MET A C 1
ATOM 2106 O O . MET A 1 270 ? -11.555 16.672 -1.699 1 91.69 270 MET A O 1
ATOM 2110 N N . ASP A 1 271 ? -9.984 17.453 -0.324 1 86.88 271 ASP A N 1
ATOM 2111 C CA . ASP A 1 271 ? -10.727 18.672 -0.053 1 86.88 271 ASP A CA 1
ATOM 2112 C C . ASP A 1 271 ? -10.25 19.812 -0.942 1 86.88 271 ASP A C 1
ATOM 2114 O O . ASP A 1 271 ? -10.648 20.969 -0.754 1 86.88 271 ASP A O 1
ATOM 2118 N N . ASN A 1 272 ? -9.43 19.453 -1.857 1 86.38 272 ASN A N 1
ATOM 2119 C CA . ASN A 1 272 ? -8.945 20.5 -2.748 1 86.38 272 ASN A CA 1
ATOM 2120 C C . ASN A 1 272 ? -9.992 20.875 -3.793 1 86.38 272 ASN A C 1
ATOM 2122 O O . ASN A 1 272 ? -10.68 20 -4.328 1 86.38 272 ASN A O 1
ATOM 2126 N N . ARG A 1 273 ? -10.086 22.172 -3.939 1 88.94 273 ARG A N 1
ATOM 2127 C CA . ARG A 1 273 ? -11.023 22.719 -4.922 1 88.94 273 ARG A CA 1
ATOM 2128 C C . ARG A 1 273 ? -10.289 23.562 -5.965 1 88.94 273 ARG A C 1
ATOM 2130 O O . ARG A 1 273 ? -9.195 24.062 -5.711 1 88.94 273 ARG A O 1
ATOM 2137 N N . LYS A 1 274 ? -10.938 23.609 -7.059 1 92.19 274 LYS A N 1
ATOM 2138 C CA . LYS A 1 274 ? -10.406 24.516 -8.078 1 92.19 274 LYS A CA 1
ATOM 2139 C C . LYS A 1 274 ? -10.516 25.969 -7.641 1 92.19 274 LYS A C 1
ATOM 2141 O O . LYS A 1 274 ? -11.516 26.375 -7.055 1 92.19 274 LYS A O 1
ATOM 2146 N N . ALA A 1 275 ? -9.508 26.688 -7.906 1 96.06 275 ALA A N 1
ATOM 2147 C CA . ALA A 1 275 ? -9.516 28.109 -7.57 1 96.06 275 ALA A CA 1
ATOM 2148 C C . ALA A 1 275 ? -10.586 28.859 -8.359 1 96.06 275 ALA A C 1
ATOM 2150 O O . ALA A 1 275 ? -10.789 28.594 -9.547 1 96.06 275 ALA A O 1
ATOM 2151 N N . GLU A 1 276 ? -11.242 29.734 -7.684 1 96.31 276 GLU A N 1
ATOM 2152 C CA . GLU A 1 276 ? -12.242 30.594 -8.305 1 96.31 276 GLU A CA 1
ATOM 2153 C C . GLU A 1 276 ? -11.688 32 -8.547 1 96.31 276 GLU A C 1
ATOM 2155 O O . GLU A 1 276 ? -10.688 32.375 -7.941 1 96.31 276 GLU A O 1
ATOM 2160 N N . PRO A 1 277 ? -12.383 32.688 -9.469 1 96.38 277 PRO A N 1
ATOM 2161 C CA . PRO A 1 277 ? -11.93 34.062 -9.68 1 96.38 277 PRO A CA 1
ATOM 2162 C C . PRO A 1 277 ? -12.062 34.938 -8.438 1 96.38 277 PRO A C 1
ATOM 2164 O O . PRO A 1 277 ? -13.023 34.781 -7.68 1 96.38 277 PRO A O 1
ATOM 2167 N N . LEU A 1 278 ? -11.164 35.875 -8.328 1 97.62 278 LEU A N 1
ATOM 2168 C CA . LEU A 1 278 ? -11.172 36.781 -7.18 1 97.62 278 LEU A CA 1
ATOM 2169 C C . LEU A 1 278 ? -12.258 37.844 -7.324 1 97.62 278 LEU A C 1
ATOM 2171 O O . LEU A 1 278 ? -12.727 38.125 -8.438 1 97.62 278 LEU A O 1
ATOM 2175 N N . SER A 1 279 ? -12.672 38.406 -6.145 1 97.12 279 SER A N 1
ATOM 2176 C CA . SER A 1 279 ? -13.516 39.594 -6.203 1 97.12 279 SER A CA 1
ATOM 2177 C C . SER A 1 279 ? -12.828 40.75 -6.945 1 97.12 279 SER A C 1
ATOM 2179 O O . SER A 1 279 ? -11.594 40.75 -7.059 1 97.12 279 SER A O 1
ATOM 2181 N N . GLN A 1 280 ? -13.617 41.625 -7.441 1 96.75 280 GLN A N 1
ATOM 2182 C CA . GLN A 1 280 ? -13.078 42.75 -8.211 1 96.75 280 GLN A CA 1
ATOM 2183 C C . GLN A 1 280 ? -12.047 43.531 -7.398 1 96.75 280 GLN A C 1
ATOM 2185 O O . GLN A 1 280 ? -11 43.906 -7.918 1 96.75 280 GLN A O 1
ATOM 2190 N N . GLU A 1 281 ? -12.328 43.688 -6.211 1 96.5 281 GLU A N 1
ATOM 2191 C CA . GLU A 1 281 ? -11.438 44.469 -5.336 1 96.5 281 GLU A CA 1
ATOM 2192 C C . GLU A 1 281 ? -10.086 43.75 -5.184 1 96.5 281 GLU A C 1
ATOM 2194 O O . GLU A 1 281 ? -9.039 44.406 -5.293 1 96.5 281 GLU A O 1
ATOM 2199 N N . LEU A 1 282 ? -10.109 42.5 -4.918 1 97.5 282 LEU A N 1
ATOM 2200 C CA . LEU A 1 282 ? -8.883 41.75 -4.734 1 97.5 282 LEU A CA 1
ATOM 2201 C C . LEU A 1 282 ? -8.109 41.625 -6.043 1 97.5 282 LEU A C 1
ATOM 2203 O O . LEU A 1 282 ? -6.879 41.656 -6.051 1 97.5 282 LEU A O 1
ATOM 2207 N N . GLU A 1 283 ? -8.836 41.469 -7.113 1 97.19 283 GLU A N 1
ATOM 2208 C CA . GLU A 1 283 ? -8.219 41.375 -8.43 1 97.19 283 GLU A CA 1
ATOM 2209 C C . GLU A 1 283 ? -7.445 42.656 -8.758 1 97.19 283 GLU A C 1
ATOM 2211 O O . GLU A 1 283 ? -6.328 42.594 -9.281 1 97.19 283 GLU A O 1
ATOM 2216 N N . GLU A 1 284 ? -8.102 43.75 -8.461 1 97.06 284 GLU A N 1
ATOM 2217 C CA . GLU A 1 284 ? -7.449 45.031 -8.703 1 97.06 284 GLU A CA 1
ATOM 2218 C C . GLU A 1 284 ? -6.188 45.188 -7.855 1 97.06 284 GLU A C 1
ATOM 2220 O O . GLU A 1 284 ? -5.164 45.656 -8.336 1 97.06 284 GLU A O 1
ATOM 2225 N N . PHE A 1 285 ? -6.312 44.75 -6.688 1 97.62 285 PHE A N 1
ATOM 2226 C CA . PHE A 1 285 ? -5.168 44.844 -5.793 1 97.62 285 PHE A CA 1
ATOM 2227 C C . PHE A 1 285 ? -4.008 44 -6.293 1 97.62 285 PHE A C 1
ATOM 2229 O O . PHE A 1 285 ? -2.875 44.469 -6.387 1 97.62 285 PHE A O 1
ATOM 2236 N N . VAL A 1 286 ? -4.207 42.781 -6.613 1 97.5 286 VAL A N 1
ATOM 2237 C CA . VAL A 1 286 ? -3.135 41.844 -6.977 1 97.5 286 VAL A CA 1
ATOM 2238 C C . VAL A 1 286 ? -2.555 42.25 -8.336 1 97.5 286 VAL A C 1
ATOM 2240 O O . VAL A 1 286 ? -1.359 42.062 -8.578 1 97.5 286 VAL A O 1
ATOM 2243 N N . ASN A 1 287 ? -3.367 42.719 -9.211 1 95.94 287 ASN A N 1
ATOM 2244 C CA . ASN A 1 287 ? -2.883 43.156 -10.523 1 95.94 287 ASN A CA 1
ATOM 2245 C C . ASN A 1 287 ? -2.057 44.406 -10.43 1 95.94 287 ASN A C 1
ATOM 2247 O O . ASN A 1 287 ? -1.209 44.688 -11.289 1 95.94 287 ASN A O 1
ATOM 2251 N N . GLY A 1 288 ? -2.33 45.156 -9.461 1 95.81 288 GLY A N 1
ATOM 2252 C CA . GLY A 1 288 ? -1.566 46.375 -9.242 1 95.81 288 GLY A CA 1
ATOM 2253 C C . GLY A 1 288 ? -0.111 46.125 -8.906 1 95.81 288 GLY A C 1
ATOM 2254 O O . GLY A 1 288 ? 0.716 47.031 -8.953 1 95.81 288 GLY A O 1
ATOM 2255 N N . SER A 1 289 ? 0.198 44.906 -8.664 1 93.56 289 SER A N 1
ATOM 2256 C CA . SER A 1 289 ? 1.567 44.531 -8.328 1 93.56 289 SER A CA 1
ATOM 2257 C C . SER A 1 289 ? 2.453 44.5 -9.57 1 93.56 289 SER A C 1
ATOM 2259 O O . SER A 1 289 ? 3.678 44.406 -9.461 1 93.56 289 SER A O 1
ATOM 2261 N N . GLY A 1 290 ? 1.839 44.594 -10.797 1 94.5 290 GLY A N 1
ATOM 2262 C CA . GLY A 1 290 ? 2.594 44.469 -12.031 1 94.5 290 GLY A CA 1
ATOM 2263 C C . GLY A 1 290 ? 3.232 43.125 -12.227 1 94.5 290 GLY A C 1
ATOM 2264 O O . GLY A 1 290 ? 2.586 42.094 -12.023 1 94.5 290 GLY A O 1
ATOM 2265 N N . GLU A 1 291 ? 4.488 43.125 -12.617 1 95.25 291 GLU A N 1
ATOM 2266 C CA . GLU A 1 291 ? 5.168 41.875 -12.938 1 95.25 291 GLU A CA 1
ATOM 2267 C C . GLU A 1 291 ? 5.734 41.219 -11.68 1 95.25 291 GLU A C 1
ATOM 2269 O O . GLU A 1 291 ? 6.066 40.031 -11.688 1 95.25 291 GLU A O 1
ATOM 2274 N N . HIS A 1 292 ? 5.758 41.969 -10.625 1 97.38 292 HIS A N 1
ATOM 2275 C CA . HIS A 1 292 ? 6.363 41.438 -9.398 1 97.38 292 HIS A CA 1
ATOM 2276 C C . HIS A 1 292 ? 5.473 40.406 -8.742 1 97.38 292 HIS A C 1
ATOM 2278 O O . HIS A 1 292 ? 5.969 39.5 -8.078 1 97.38 292 HIS A O 1
ATOM 2284 N N . GLY A 1 293 ? 4.176 40.594 -8.93 1 98.25 293 GLY A N 1
ATOM 2285 C CA . GLY A 1 293 ? 3.236 39.656 -8.328 1 98.25 293 GLY A CA 1
ATOM 2286 C C . GLY A 1 293 ? 2.992 39.906 -6.855 1 98.25 293 GLY A C 1
ATOM 2287 O O . GLY A 1 293 ? 3.229 41.031 -6.367 1 98.25 293 GLY A O 1
ATOM 2288 N N . PHE A 1 294 ? 2.447 38.875 -6.156 1 98.69 294 PHE A N 1
ATOM 2289 C CA . PHE A 1 294 ? 2.072 39.094 -4.77 1 98.69 294 PHE A CA 1
ATOM 2290 C C . PHE A 1 294 ? 2.334 37.844 -3.924 1 98.69 294 PHE A C 1
ATOM 2292 O O . PHE A 1 294 ? 2.643 36.781 -4.457 1 98.69 294 PHE A O 1
ATOM 2299 N N . VAL A 1 295 ? 2.305 38.031 -2.592 1 98.75 295 VAL A N 1
ATOM 2300 C CA . VAL A 1 295 ? 2.504 37.031 -1.575 1 98.75 295 VAL A CA 1
ATOM 2301 C C . VAL A 1 295 ? 1.231 36.875 -0.743 1 98.75 295 VAL A C 1
ATOM 2303 O O . VAL A 1 295 ? 0.568 37.844 -0.421 1 98.75 295 VAL A O 1
ATOM 2306 N N . VAL A 1 296 ? 0.87 35.625 -0.515 1 98.75 296 VAL A N 1
ATOM 2307 C CA . VAL A 1 296 ? -0.236 35.312 0.389 1 98.75 296 VAL A CA 1
ATOM 2308 C C . VAL A 1 296 ? 0.31 34.906 1.751 1 98.75 296 VAL A C 1
ATOM 2310 O O . VAL A 1 296 ? 1.177 34.031 1.836 1 98.75 296 VAL A O 1
ATOM 2313 N N . PHE A 1 297 ? -0.183 35.562 2.814 1 98.12 297 PHE A N 1
ATOM 2314 C CA . PHE A 1 297 ? 0.296 35.25 4.156 1 98.12 297 PHE A CA 1
ATOM 2315 C C . PHE A 1 297 ? -0.865 34.906 5.078 1 98.12 297 PHE A C 1
ATOM 2317 O O . PHE A 1 297 ? -1.706 35.75 5.379 1 98.12 297 PHE A O 1
ATOM 2324 N N . THR A 1 298 ? -0.892 33.625 5.496 1 96 298 THR A N 1
ATOM 2325 C CA . THR A 1 298 ? -1.87 33.156 6.469 1 96 298 THR A CA 1
ATOM 2326 C C . THR A 1 298 ? -1.215 32.219 7.484 1 96 298 THR A C 1
ATOM 2328 O O . THR A 1 298 ? -0.386 31.375 7.121 1 96 298 THR A O 1
ATOM 2331 N N . LEU A 1 299 ? -1.534 32.375 8.742 1 89.81 299 LEU A N 1
ATOM 2332 C CA . LEU A 1 299 ? -1.084 31.453 9.781 1 89.81 299 LEU A CA 1
ATOM 2333 C C . LEU A 1 299 ? -2.238 30.594 10.281 1 89.81 299 LEU A C 1
ATOM 2335 O O . LEU A 1 299 ? -2.383 30.391 11.484 1 89.81 299 LEU A O 1
ATOM 2339 N N . GLY A 1 300 ? -3.094 30.266 9.383 1 82.44 300 GLY A N 1
ATOM 2340 C CA . GLY A 1 300 ? -4.203 29.375 9.68 1 82.44 300 GLY A CA 1
ATOM 2341 C C . GLY A 1 300 ? -5.391 30.078 10.305 1 82.44 300 GLY A C 1
ATOM 2342 O O . GLY A 1 300 ? -5.375 31.297 10.461 1 82.44 300 GLY A O 1
ATOM 2343 N N . SER A 1 301 ? -6.352 29.297 10.688 1 72.62 301 SER A N 1
ATOM 2344 C CA . SER A 1 301 ? -7.594 29.844 11.227 1 72.62 301 SER A CA 1
ATOM 2345 C C . SER A 1 301 ? -7.453 30.188 12.711 1 72.62 301 SER A C 1
ATOM 2347 O O . SER A 1 301 ? -8.234 30.969 13.25 1 72.62 301 SER A O 1
ATOM 2349 N N . MET A 1 302 ? -6.398 29.719 13.266 1 71.88 302 MET A N 1
ATOM 2350 C CA . MET A 1 302 ? -6.324 29.812 14.727 1 71.88 302 MET A CA 1
ATOM 2351 C C . MET A 1 302 ? -5.496 31.031 15.141 1 71.88 302 MET A C 1
ATOM 2353 O O . MET A 1 302 ? -5.633 31.516 16.266 1 71.88 302 MET A O 1
ATOM 2357 N N . VAL A 1 303 ? -4.652 31.484 14.258 1 76.19 303 VAL A N 1
ATOM 2358 C CA . VAL A 1 303 ? -3.76 32.594 14.617 1 76.19 303 VAL A CA 1
ATOM 2359 C C . VAL A 1 303 ? -4.012 33.781 13.688 1 76.19 303 VAL A C 1
ATOM 2361 O O . VAL A 1 303 ? -3.639 33.75 12.516 1 76.19 303 VAL A O 1
ATOM 2364 N N . SER A 1 304 ? -4.664 34.688 14.32 1 78.69 304 SER A N 1
ATOM 2365 C CA . SER A 1 304 ? -4.93 35.906 13.539 1 78.69 304 SER A CA 1
ATOM 2366 C C . SER A 1 304 ? -4.27 37.125 14.164 1 78.69 304 SER A C 1
ATOM 2368 O O . SER A 1 304 ? -4.383 38.219 13.633 1 78.69 304 SER A O 1
ATOM 2370 N N . GLN A 1 305 ? -3.643 36.844 15.25 1 82.88 305 GLN A N 1
ATOM 2371 C CA . GLN A 1 305 ? -2.916 37.938 15.914 1 82.88 305 GLN A CA 1
ATOM 2372 C C . GLN A 1 305 ? -1.521 37.469 16.328 1 82.88 305 GLN A C 1
ATOM 2374 O O . GLN A 1 305 ? -1.316 36.281 16.656 1 82.88 305 GLN A O 1
ATOM 2379 N N . LEU A 1 306 ? -0.612 38.406 16.234 1 85.06 306 LEU A N 1
ATOM 2380 C CA . LEU A 1 306 ? 0.763 38.219 16.688 1 85.06 306 LEU A CA 1
ATOM 2381 C C . LEU A 1 306 ? 1.166 39.281 17.688 1 85.06 306 LEU A C 1
ATOM 2383 O O . LEU A 1 306 ? 0.611 40.375 17.672 1 85.06 306 LEU A O 1
ATOM 2387 N N . PRO A 1 307 ? 2.064 38.844 18.531 1 84.69 307 PRO A N 1
ATOM 2388 C CA . PRO A 1 307 ? 2.631 39.906 19.328 1 84.69 307 PRO A CA 1
ATOM 2389 C C . PRO A 1 307 ? 3.156 41.062 18.469 1 84.69 307 PRO A C 1
ATOM 2391 O O . PRO A 1 307 ? 3.73 40.844 17.391 1 84.69 307 PRO A O 1
ATOM 2394 N N . GLU A 1 308 ? 3.008 42.25 19 1 89.12 308 GLU A N 1
ATOM 2395 C CA . GLU A 1 308 ? 3.336 43.438 18.234 1 89.12 308 GLU A CA 1
ATOM 2396 C C . GLU A 1 308 ? 4.766 43.375 17.719 1 89.12 308 GLU A C 1
ATOM 2398 O O . GLU A 1 308 ? 5.023 43.75 16.562 1 89.12 308 GLU A O 1
ATOM 2403 N N . ALA A 1 309 ? 5.652 42.969 18.562 1 88 309 ALA A N 1
ATOM 2404 C CA . ALA A 1 309 ? 7.059 42.906 18.172 1 88 309 ALA A CA 1
ATOM 2405 C C . ALA A 1 309 ? 7.262 41.969 16.984 1 88 309 ALA A C 1
ATOM 2407 O O . ALA A 1 309 ? 8.062 42.25 16.094 1 88 309 ALA A O 1
ATOM 2408 N N . LYS A 1 310 ? 6.539 40.875 17 1 89.81 310 LYS A N 1
ATOM 2409 C CA . LYS A 1 310 ? 6.645 39.906 15.914 1 89.81 310 LYS A CA 1
ATOM 2410 C C . LYS A 1 310 ? 5.988 40.469 14.641 1 89.81 310 LYS A C 1
ATOM 2412 O O . LYS A 1 310 ? 6.52 40.281 13.539 1 89.81 310 LYS A O 1
ATOM 2417 N N . ALA A 1 311 ? 4.863 41.031 14.82 1 92.88 311 ALA A N 1
ATOM 2418 C CA . ALA A 1 311 ? 4.164 41.625 13.68 1 92.88 311 ALA A CA 1
ATOM 2419 C C . ALA A 1 311 ? 5.027 42.656 12.984 1 92.88 311 ALA A C 1
ATOM 2421 O O . ALA A 1 311 ? 5.023 42.75 11.75 1 92.88 311 ALA A O 1
ATOM 2422 N N . ARG A 1 312 ? 5.734 43.406 13.742 1 94 312 ARG A N 1
ATOM 2423 C CA . ARG A 1 312 ? 6.59 44.438 13.203 1 94 312 ARG A CA 1
ATOM 2424 C C . ARG A 1 312 ? 7.664 43.875 12.289 1 94 312 ARG A C 1
ATOM 2426 O O . ARG A 1 312 ? 8.039 44.469 11.297 1 94 312 ARG A O 1
ATOM 2433 N N . GLU A 1 313 ? 8.18 42.719 12.688 1 94.94 313 GLU A N 1
ATOM 2434 C CA . GLU A 1 313 ? 9.188 42.062 11.859 1 94.94 313 GLU A CA 1
ATOM 2435 C C . GLU A 1 313 ? 8.633 41.75 10.477 1 94.94 313 GLU A C 1
ATOM 2437 O O . GLU A 1 313 ? 9.336 41.875 9.469 1 94.94 313 GLU A O 1
ATOM 2442 N N . PHE A 1 314 ? 7.422 41.344 10.414 1 96.62 314 PHE A N 1
ATOM 2443 C CA . PHE A 1 314 ? 6.801 41 9.141 1 96.62 314 PHE A CA 1
ATOM 2444 C C . PHE A 1 314 ? 6.555 42.25 8.312 1 96.62 314 PHE A C 1
ATOM 2446 O O . PHE A 1 314 ? 6.895 42.281 7.125 1 96.62 314 PHE A O 1
ATOM 2453 N N . PHE A 1 315 ? 6.035 43.281 8.953 1 97.12 315 PHE A N 1
ATOM 2454 C CA . PHE A 1 315 ? 5.793 44.531 8.242 1 97.12 315 PHE A CA 1
ATOM 2455 C C . PHE A 1 315 ? 7.086 45.094 7.668 1 97.12 315 PHE A C 1
ATOM 2457 O O . PHE A 1 315 ? 7.113 45.562 6.531 1 97.12 315 PHE A O 1
ATOM 2464 N N . GLU A 1 316 ? 8.117 45 8.477 1 96.94 316 GLU A N 1
ATOM 2465 C CA . GLU A 1 316 ? 9.406 45.531 8.039 1 96.94 316 GLU A CA 1
ATOM 2466 C C . GLU A 1 316 ? 9.953 44.719 6.855 1 96.94 316 GLU A C 1
ATOM 2468 O O . GLU A 1 316 ? 10.562 45.281 5.945 1 96.94 316 GLU A O 1
ATOM 2473 N N . ALA A 1 317 ? 9.789 43.469 6.891 1 97.81 317 ALA A N 1
ATOM 2474 C CA . ALA A 1 317 ? 10.227 42.625 5.781 1 97.81 317 ALA A CA 1
ATOM 2475 C C . ALA A 1 317 ? 9.43 42.906 4.516 1 97.81 317 ALA A C 1
ATOM 2477 O O . ALA A 1 317 ? 10 43.031 3.43 1 97.81 317 ALA A O 1
ATOM 2478 N N . PHE A 1 318 ? 8.141 43.062 4.637 1 98.06 318 PHE A N 1
ATOM 2479 C CA . PHE A 1 318 ? 7.262 43.25 3.486 1 98.06 318 PHE A CA 1
ATOM 2480 C C . PHE A 1 318 ? 7.48 44.594 2.834 1 98.06 318 PHE A C 1
ATOM 2482 O O . PHE A 1 318 ? 7.305 44.75 1.623 1 98.06 318 PHE A O 1
ATOM 2489 N N . ARG A 1 319 ? 7.949 45.531 3.641 1 96.81 319 ARG A N 1
ATOM 2490 C CA . ARG A 1 319 ? 8.258 46.844 3.129 1 96.81 319 ARG A CA 1
ATOM 2491 C C . ARG A 1 319 ? 9.406 46.812 2.123 1 96.81 319 ARG A C 1
ATOM 2493 O O . ARG A 1 319 ? 9.539 47.688 1.275 1 96.81 319 ARG A O 1
ATOM 2500 N N . GLN A 1 320 ? 10.117 45.781 2.213 1 97.31 320 GLN A N 1
ATOM 2501 C CA . GLN A 1 320 ? 11.367 45.75 1.467 1 97.31 320 GLN A CA 1
ATOM 2502 C C . GLN A 1 320 ? 11.234 44.875 0.225 1 97.31 320 GLN A C 1
ATOM 2504 O O . GLN A 1 320 ? 12.234 44.562 -0.441 1 97.31 320 GLN A O 1
ATOM 2509 N N . ILE A 1 321 ? 10.086 44.406 -0.149 1 97.25 321 ILE A N 1
ATOM 2510 C CA . ILE A 1 321 ? 9.898 43.625 -1.356 1 97.25 321 ILE A CA 1
ATOM 2511 C C . ILE A 1 321 ? 8.945 44.344 -2.305 1 97.25 321 ILE A C 1
ATOM 2513 O O . ILE A 1 321 ? 8.055 45.062 -1.864 1 97.25 321 ILE A O 1
ATOM 2517 N N . PRO A 1 322 ? 9.188 44.156 -3.572 1 97.44 322 PRO A N 1
ATOM 2518 C CA . PRO A 1 322 ? 8.32 44.812 -4.539 1 97.44 322 PRO A CA 1
ATOM 2519 C C . PRO A 1 322 ? 6.953 44.156 -4.668 1 97.44 322 PRO A C 1
ATOM 2521 O O . PRO A 1 322 ? 6.023 44.781 -5.211 1 97.44 322 PRO A O 1
ATOM 2524 N N . GLN A 1 323 ? 6.812 42.938 -4.191 1 98.44 323 GLN A N 1
ATOM 2525 C CA . GLN A 1 323 ? 5.539 42.25 -4.246 1 98.44 323 GLN A CA 1
ATOM 2526 C C . GLN A 1 323 ? 4.508 42.875 -3.324 1 98.44 323 GLN A C 1
ATOM 2528 O O . GLN A 1 323 ? 4.867 43.438 -2.289 1 98.44 323 GLN A O 1
ATOM 2533 N N . ARG A 1 324 ? 3.279 42.781 -3.695 1 98.56 324 ARG A N 1
ATOM 2534 C CA . ARG A 1 324 ? 2.209 43.062 -2.746 1 98.56 324 ARG A CA 1
ATOM 2535 C C . ARG A 1 324 ? 1.939 41.875 -1.843 1 98.56 324 ARG A C 1
ATOM 2537 O O . ARG A 1 324 ? 2.293 40.719 -2.182 1 98.56 324 ARG A O 1
ATOM 2544 N N . VAL A 1 325 ? 1.422 42.219 -0.668 1 98.62 325 VAL A N 1
ATOM 2545 C CA . VAL A 1 325 ? 1.199 41.156 0.307 1 98.62 325 VAL A CA 1
ATOM 2546 C C . VAL A 1 325 ? -0.249 41.188 0.79 1 98.62 325 VAL A C 1
ATOM 2548 O O . VAL A 1 325 ? -0.749 42.25 1.195 1 98.62 325 VAL A O 1
ATOM 2551 N N . LEU A 1 326 ? -0.908 40.094 0.627 1 98.44 326 LEU A N 1
ATOM 2552 C CA . LEU A 1 326 ? -2.195 39.906 1.283 1 98.44 326 LEU A CA 1
ATOM 2553 C C . LEU A 1 326 ? -2.037 39.062 2.553 1 98.44 326 LEU A C 1
ATOM 2555 O O . LEU A 1 326 ? -1.627 37.906 2.494 1 98.44 326 LEU A O 1
ATOM 2559 N N . TRP A 1 327 ? -2.375 39.688 3.688 1 97.75 327 TRP A N 1
ATOM 2560 C CA . TRP A 1 327 ? -2.102 39.094 4.992 1 97.75 327 TRP A CA 1
ATOM 2561 C C . TRP A 1 327 ? -3.377 39 5.824 1 97.75 327 TRP A C 1
ATOM 2563 O O . TRP A 1 327 ? -4.027 40 6.102 1 97.75 327 TRP A O 1
ATOM 2573 N N . ARG A 1 328 ? -3.77 37.719 6.156 1 96.88 328 ARG A N 1
ATOM 2574 C CA . ARG A 1 328 ? -4.844 37.562 7.129 1 96.88 328 ARG A CA 1
ATOM 2575 C C . ARG A 1 328 ? -4.379 37.938 8.531 1 96.88 328 ARG A C 1
ATOM 2577 O O . ARG A 1 328 ? -3.686 37.125 9.188 1 96.88 328 ARG A O 1
ATOM 2584 N N . TYR A 1 329 ? -4.816 39.031 9.008 1 94.19 329 TYR A N 1
ATOM 2585 C CA . TYR A 1 329 ? -4.297 39.594 10.258 1 94.19 329 TYR A CA 1
ATOM 2586 C C . TYR A 1 329 ? -5.297 40.531 10.898 1 94.19 329 TYR A C 1
ATOM 2588 O O . TYR A 1 329 ? -5.828 41.438 10.234 1 94.19 329 TYR A O 1
ATOM 2596 N N . THR A 1 330 ? -5.547 40.312 12.195 1 92.06 330 THR A N 1
ATOM 2597 C CA . THR A 1 330 ? -6.488 41.156 12.922 1 92.06 330 THR A CA 1
ATOM 2598 C C . THR A 1 330 ? -5.82 41.812 14.125 1 92.06 330 THR A C 1
ATOM 2600 O O . THR A 1 330 ? -6.496 42.312 15.016 1 92.06 330 THR A O 1
ATOM 2603 N N . GLY A 1 331 ? -4.562 41.75 14.203 1 90.12 331 GLY A N 1
ATOM 2604 C CA . GLY A 1 331 ? -3.828 42.312 15.32 1 90.12 331 GLY A CA 1
ATOM 2605 C C . GLY A 1 331 ? -3.523 43.781 15.148 1 90.12 331 GLY A C 1
ATOM 2606 O O . GLY A 1 331 ? -4.125 44.469 14.305 1 90.12 331 GLY A O 1
ATOM 2607 N N . PRO A 1 332 ? -2.66 44.25 16 1 90.5 332 PRO A N 1
ATOM 2608 C CA . PRO A 1 332 ? -2.285 45.656 15.914 1 90.5 332 PRO A CA 1
ATOM 2609 C C . PRO A 1 332 ? -1.543 45.969 14.617 1 90.5 332 PRO A C 1
ATOM 2611 O O . PRO A 1 332 ? -0.716 45.188 14.156 1 90.5 332 PRO A O 1
ATOM 2614 N N . VAL A 1 333 ? -1.898 47.094 14.141 1 92.81 333 VAL A N 1
ATOM 2615 C CA . VAL A 1 333 ? -1.275 47.562 12.906 1 92.81 333 VAL A CA 1
ATOM 2616 C C . VAL A 1 333 ? -0.453 48.812 13.195 1 92.81 333 VAL A C 1
ATOM 2618 O O . VAL A 1 333 ? -0.966 49.781 13.758 1 92.81 333 VAL A O 1
ATOM 2621 N N . PRO A 1 334 ? 0.704 48.75 12.836 1 90.5 334 PRO A N 1
ATOM 2622 C CA . PRO A 1 334 ? 1.497 49.969 13.062 1 90.5 334 PRO A CA 1
ATOM 2623 C C . PRO A 1 334 ? 1.036 51.125 12.203 1 90.5 334 PRO A C 1
ATOM 2625 O O . PRO A 1 334 ? 0.506 50.938 11.109 1 90.5 334 PRO A O 1
ATOM 2628 N N . GLU A 1 335 ? 1.321 52.312 12.656 1 89.19 335 GLU A N 1
ATOM 2629 C CA . GLU A 1 335 ? 0.92 53.531 11.953 1 89.19 335 GLU A CA 1
ATOM 2630 C C . GLU A 1 335 ? 1.606 53.625 10.594 1 89.19 335 GLU A C 1
ATOM 2632 O O . GLU A 1 335 ? 1.02 54.125 9.633 1 89.19 335 GLU A O 1
ATOM 2637 N N . ASN A 1 336 ? 2.775 53.125 10.523 1 92.12 336 ASN A N 1
ATOM 2638 C CA . ASN A 1 336 ? 3.543 53.219 9.281 1 92.12 336 ASN A CA 1
ATOM 2639 C C . ASN A 1 336 ? 3.535 51.906 8.516 1 92.12 336 ASN A C 1
ATOM 2641 O O . ASN A 1 336 ? 4.551 51.5 7.941 1 92.12 336 ASN A O 1
ATOM 2645 N N . ALA A 1 337 ? 2.395 51.219 8.578 1 93.94 337 ALA A N 1
ATOM 2646 C CA . ALA A 1 337 ? 2.303 49.969 7.824 1 93.94 337 ALA A CA 1
ATOM 2647 C C . ALA A 1 337 ? 2.551 50.188 6.34 1 93.94 337 ALA A C 1
ATOM 2649 O O . ALA A 1 337 ? 2.113 51.219 5.781 1 93.94 337 ALA A O 1
ATOM 2650 N N . PRO A 1 338 ? 3.311 49.375 5.746 1 95.94 338 PRO A N 1
ATOM 2651 C CA . PRO A 1 338 ? 3.633 49.562 4.332 1 95.94 338 PRO A CA 1
ATOM 2652 C C . PRO A 1 338 ? 2.398 49.531 3.436 1 95.94 338 PRO A C 1
ATOM 2654 O O . PRO A 1 338 ? 1.475 48.75 3.676 1 95.94 338 PRO A O 1
ATOM 2657 N N . LYS A 1 339 ? 2.389 50.219 2.34 1 94.38 339 LYS A N 1
ATOM 2658 C CA . LYS A 1 339 ? 1.246 50.406 1.449 1 94.38 339 LYS A CA 1
ATOM 2659 C C . LYS A 1 339 ? 1.014 49.156 0.602 1 94.38 339 LYS A C 1
ATOM 2661 O O . LYS A 1 339 ? -0.087 48.938 0.088 1 94.38 339 LYS A O 1
ATOM 2666 N N . ASN A 1 340 ? 2.021 48.406 0.473 1 97.25 340 ASN A N 1
ATOM 2667 C CA . ASN A 1 340 ? 1.875 47.25 -0.376 1 97.25 340 ASN A CA 1
ATOM 2668 C C . ASN A 1 340 ? 1.255 46.062 0.387 1 97.25 340 ASN A C 1
ATOM 2670 O O . ASN A 1 340 ? 1.111 44.969 -0.157 1 97.25 340 ASN A O 1
ATOM 2674 N N . VAL A 1 341 ? 0.911 46.281 1.637 1 98 341 VAL A N 1
ATOM 2675 C CA . VAL A 1 341 ? 0.326 45.188 2.445 1 98 341 VAL A CA 1
ATOM 2676 C C . VAL A 1 341 ? -1.172 45.438 2.615 1 98 341 VAL A C 1
ATOM 2678 O O . VAL A 1 341 ? -1.585 46.5 3.076 1 98 341 VAL A O 1
ATOM 2681 N N . LYS A 1 342 ? -1.943 44.469 2.256 1 97.56 342 LYS A N 1
ATOM 2682 C CA . LYS A 1 342 ? -3.381 44.5 2.512 1 97.56 342 LYS A CA 1
ATOM 2683 C C . LYS A 1 342 ? -3.752 43.531 3.621 1 97.56 342 LYS A C 1
ATOM 2685 O O . LYS A 1 342 ? -3.527 42.312 3.494 1 97.56 342 LYS A O 1
ATOM 2690 N N . LEU A 1 343 ? -4.266 44.031 4.703 1 96.69 343 LEU A N 1
ATOM 2691 C CA . LEU A 1 343 ? -4.711 43.219 5.824 1 96.69 343 LEU A CA 1
ATOM 2692 C C . LEU A 1 343 ? -6.184 42.844 5.684 1 96.69 343 LEU A C 1
ATOM 2694 O O . LEU A 1 343 ? -7 43.688 5.289 1 96.69 343 LEU A O 1
ATOM 2698 N N . MET A 1 344 ? -6.426 41.562 5.926 1 95.5 344 MET A N 1
ATOM 2699 C CA . MET A 1 344 ? -7.801 41.062 5.816 1 95.5 344 MET A CA 1
ATOM 2700 C C . MET A 1 344 ? -8.156 40.156 6.984 1 95.5 344 MET A C 1
ATOM 2702 O O . MET A 1 344 ? -7.297 39.469 7.512 1 95.5 344 MET A O 1
ATOM 2706 N N . LYS A 1 345 ? -9.398 40.188 7.383 1 92.94 345 LYS A N 1
ATOM 2707 C CA . LYS A 1 345 ? -9.883 39.312 8.438 1 92.94 345 LYS A CA 1
ATOM 2708 C C . LYS A 1 345 ? -10.016 37.875 7.926 1 92.94 345 LYS A C 1
ATOM 2710 O O . LYS A 1 345 ? -9.867 36.906 8.695 1 92.94 345 LYS A O 1
ATOM 2715 N N . TRP A 1 346 ? -10.391 37.812 6.719 1 91.81 346 TRP A N 1
ATOM 2716 C CA . TRP A 1 346 ? -10.523 36.531 6.027 1 91.81 346 TRP A CA 1
ATOM 2717 C C . TRP A 1 346 ? -10.008 36.625 4.598 1 91.81 346 TRP A C 1
ATOM 2719 O O . TRP A 1 346 ? -10.195 37.656 3.932 1 91.81 346 TRP A O 1
ATOM 2729 N N . LEU A 1 347 ? -9.352 35.531 4.145 1 94.38 347 LEU A N 1
ATOM 2730 C CA . LEU A 1 347 ? -8.805 35.5 2.793 1 94.38 347 LEU A CA 1
ATOM 2731 C C . LEU A 1 347 ? -9.367 34.281 2.02 1 94.38 347 LEU A C 1
ATOM 2733 O O . LEU A 1 347 ? -9.508 33.188 2.57 1 94.38 347 LEU A O 1
ATOM 2737 N N . PRO A 1 348 ? -9.766 34.531 0.8 1 96.19 348 PRO A N 1
ATOM 2738 C CA . PRO A 1 348 ? -9.977 33.375 -0.072 1 96.19 348 PRO A CA 1
ATOM 2739 C C . PRO A 1 348 ? -8.672 32.719 -0.495 1 96.19 348 PRO A C 1
ATOM 2741 O O . PRO A 1 348 ? -8.297 32.781 -1.667 1 96.19 348 PRO A O 1
ATOM 2744 N N . GLN A 1 349 ? -8.062 32.031 0.396 1 96.31 349 GLN A N 1
ATOM 2745 C CA . GLN A 1 349 ? -6.695 31.547 0.311 1 96.31 349 GLN A CA 1
ATOM 2746 C C . GLN A 1 349 ? -6.484 30.719 -0.958 1 96.31 349 GLN A C 1
ATOM 2748 O O . GLN A 1 349 ? -5.555 30.984 -1.725 1 96.31 349 GLN A O 1
ATOM 2753 N N . ASN A 1 350 ? -7.355 29.75 -1.217 1 96.75 350 ASN A N 1
ATOM 2754 C CA . ASN A 1 350 ? -7.211 28.891 -2.385 1 96.75 350 ASN A CA 1
ATOM 2755 C C . ASN A 1 350 ? -7.305 29.688 -3.684 1 96.75 350 ASN A C 1
ATOM 2757 O O . ASN A 1 350 ? -6.559 29.422 -4.629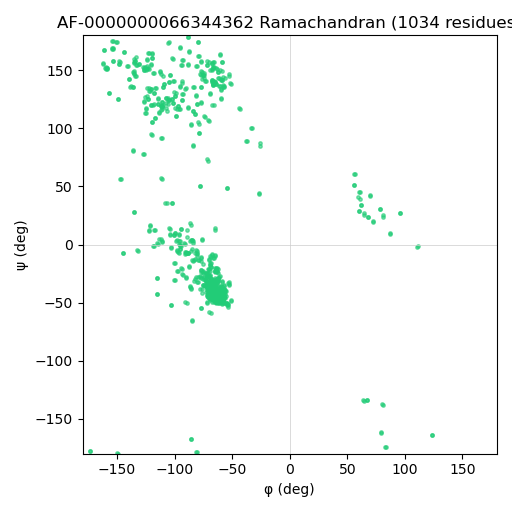 1 96.75 350 ASN A O 1
ATOM 2761 N N . ASP A 1 351 ? -8.211 30.609 -3.713 1 98.12 351 ASP A N 1
ATOM 2762 C CA . ASP A 1 351 ? -8.414 31.422 -4.91 1 98.12 351 ASP A CA 1
ATOM 2763 C C . ASP A 1 351 ? -7.211 32.344 -5.164 1 98.12 351 ASP A C 1
ATOM 2765 O O . ASP A 1 351 ? -6.824 32.562 -6.312 1 98.12 351 ASP A O 1
ATOM 2769 N N . LEU A 1 352 ? -6.742 32.844 -4.109 1 98.25 352 LEU A N 1
ATOM 2770 C CA . LEU A 1 352 ? -5.543 33.656 -4.238 1 98.25 352 LEU A CA 1
ATOM 2771 C C . LEU A 1 352 ? -4.363 32.844 -4.727 1 98.25 352 LEU A C 1
ATOM 2773 O O . LEU A 1 352 ? -3.611 33.281 -5.605 1 98.25 352 LEU A O 1
ATOM 2777 N N . LEU A 1 353 ? -4.223 31.641 -4.215 1 98.25 353 LEU A N 1
ATOM 2778 C CA . LEU A 1 353 ? -3.107 30.781 -4.582 1 98.25 353 LEU A CA 1
ATOM 2779 C C . LEU A 1 353 ? -3.248 30.281 -6.02 1 98.25 353 LEU A C 1
ATOM 2781 O O . LEU A 1 353 ? -2.26 29.891 -6.645 1 98.25 353 LEU A O 1
ATOM 2785 N N . GLY A 1 354 ? -4.426 30.312 -6.492 1 97.75 354 GLY A N 1
ATOM 2786 C CA . GLY A 1 354 ? -4.668 29.891 -7.859 1 97.75 354 GLY A CA 1
ATOM 2787 C C . GLY A 1 354 ? -4.449 31 -8.875 1 97.75 354 GLY A C 1
ATOM 2788 O O . GLY A 1 354 ? -4.543 30.766 -10.086 1 97.75 354 GLY A O 1
ATOM 2789 N N . HIS A 1 355 ? -4.176 32.219 -8.438 1 97.75 355 HIS A N 1
ATOM 2790 C CA . HIS A 1 355 ? -3.953 33.344 -9.328 1 97.75 355 HIS A CA 1
ATOM 2791 C C . HIS A 1 355 ? -2.58 33.25 -9.984 1 97.75 355 HIS A C 1
ATOM 2793 O O . HIS A 1 355 ? -1.597 32.906 -9.344 1 97.75 355 HIS A O 1
ATOM 2799 N N . PRO A 1 356 ? -2.451 33.625 -11.211 1 96.44 356 PRO A N 1
ATOM 2800 C CA . PRO A 1 356 ? -1.191 33.438 -11.938 1 96.44 356 PRO A CA 1
ATOM 2801 C C . PRO A 1 356 ? -0.072 34.344 -11.406 1 96.44 356 PRO A C 1
ATOM 2803 O O . PRO A 1 356 ? 1.108 34.031 -11.617 1 96.44 356 PRO A O 1
ATOM 2806 N N . LYS A 1 357 ? -0.381 35.406 -10.664 1 97.69 357 LYS A N 1
ATOM 2807 C CA . LYS A 1 357 ? 0.642 36.344 -10.234 1 97.69 357 LYS A CA 1
ATOM 2808 C C . LYS A 1 357 ? 1.137 36.031 -8.828 1 97.69 357 LYS A C 1
ATOM 2810 O O . LYS A 1 357 ? 2.014 36.719 -8.305 1 97.69 357 LYS A O 1
ATOM 2815 N N . VAL A 1 358 ? 0.631 35 -8.195 1 98.62 358 VAL A N 1
ATOM 2816 C CA . VAL A 1 358 ? 1.102 34.625 -6.859 1 98.62 358 VAL A CA 1
ATOM 2817 C C . VAL A 1 358 ? 2.551 34.156 -6.934 1 98.62 358 VAL A C 1
ATOM 2819 O O . VAL A 1 358 ? 2.924 33.438 -7.855 1 98.62 358 VAL A O 1
ATOM 2822 N N . ARG A 1 359 ? 3.352 34.594 -5.992 1 98.56 359 ARG A N 1
ATOM 2823 C CA . ARG A 1 359 ? 4.77 34.281 -6.055 1 98.56 359 ARG A CA 1
ATOM 2824 C C . ARG A 1 359 ? 5.18 33.406 -4.879 1 98.56 359 ARG A C 1
ATOM 2826 O O . ARG A 1 359 ? 6.121 32.594 -4.988 1 98.56 359 ARG A O 1
ATOM 2833 N N . ALA A 1 360 ? 4.504 33.531 -3.781 1 98.81 360 ALA A N 1
ATOM 2834 C CA . ALA A 1 360 ? 4.855 32.75 -2.596 1 98.81 360 ALA A CA 1
ATOM 2835 C C . ALA A 1 360 ? 3.678 32.656 -1.631 1 98.81 360 ALA A C 1
ATOM 2837 O O . ALA A 1 360 ? 2.811 33.531 -1.613 1 98.81 360 ALA A O 1
ATOM 2838 N N . PHE A 1 361 ? 3.646 31.641 -0.904 1 98.81 361 PHE A N 1
ATOM 2839 C CA . PHE A 1 361 ? 2.674 31.375 0.15 1 98.81 361 PHE A CA 1
ATOM 2840 C C . PHE A 1 361 ? 3.357 31.297 1.51 1 98.81 361 PHE A C 1
ATOM 2842 O O . PHE A 1 361 ? 4.141 30.375 1.76 1 98.81 361 PHE A O 1
ATOM 2849 N N . VAL A 1 362 ? 3.176 32.25 2.348 1 98.44 362 VAL A N 1
ATOM 2850 C CA . VAL A 1 362 ? 3.666 32.219 3.721 1 98.44 362 VAL A CA 1
ATOM 2851 C C . VAL A 1 362 ? 2.621 31.562 4.625 1 98.44 362 VAL A C 1
ATOM 2853 O O . VAL A 1 362 ? 1.508 32.062 4.766 1 98.44 362 VAL A O 1
ATOM 2856 N N . THR A 1 363 ? 2.971 30.422 5.25 1 97.31 363 THR A N 1
ATOM 2857 C CA . THR A 1 363 ? 1.967 29.625 5.934 1 97.31 363 THR A CA 1
ATOM 2858 C C . THR A 1 363 ? 2.57 28.922 7.152 1 97.31 363 THR A C 1
ATOM 2860 O O . THR A 1 363 ? 3.793 28.812 7.266 1 97.31 363 THR A O 1
ATOM 2863 N N . HIS A 1 364 ? 1.726 28.562 8.094 1 94.75 364 HIS A N 1
ATOM 2864 C CA . HIS A 1 364 ? 2.172 27.812 9.266 1 94.75 364 HIS A CA 1
ATOM 2865 C C . HIS A 1 364 ? 2.367 26.328 8.938 1 94.75 364 HIS A C 1
ATOM 2867 O O . HIS A 1 364 ? 2.934 25.594 9.742 1 94.75 364 HIS A O 1
ATOM 2873 N N . GLY A 1 365 ? 1.858 25.906 7.793 1 94.56 365 GLY A N 1
ATOM 2874 C CA . GLY A 1 365 ? 2.18 24.562 7.352 1 94.56 365 GLY A CA 1
ATOM 2875 C C . GLY A 1 365 ? 1.117 23.531 7.723 1 94.56 365 GLY A C 1
ATOM 2876 O O . GLY A 1 365 ? 1.421 22.359 7.918 1 94.56 365 GLY A O 1
ATOM 2877 N N . GLY A 1 366 ? -0.152 23.969 7.871 1 92.94 366 GLY A N 1
ATOM 2878 C CA . GLY A 1 366 ? -1.247 23.016 7.977 1 92.94 366 GLY A CA 1
ATOM 2879 C C . GLY A 1 366 ? -1.488 22.25 6.699 1 92.94 366 GLY A C 1
ATOM 2880 O O . GLY A 1 366 ? -1.27 22.75 5.602 1 92.94 366 GLY A O 1
ATOM 2881 N N . SER A 1 367 ? -1.983 21.062 6.824 1 91.38 367 SER A N 1
ATOM 2882 C CA . SER A 1 367 ? -2.115 20.156 5.68 1 91.38 367 SER A CA 1
ATOM 2883 C C . SER A 1 367 ? -3.041 20.75 4.621 1 91.38 367 SER A C 1
ATOM 2885 O O . SER A 1 367 ? -2.781 20.625 3.422 1 91.38 367 SER A O 1
ATOM 2887 N N . HIS A 1 368 ? -4.141 21.406 5.012 1 91.75 368 HIS A N 1
ATOM 2888 C CA . HIS A 1 368 ? -5.062 21.984 4.043 1 91.75 368 HIS A CA 1
ATOM 2889 C C . HIS A 1 368 ? -4.379 23.062 3.203 1 91.75 368 HIS A C 1
ATOM 2891 O O . HIS A 1 368 ? -4.5 23.062 1.977 1 91.75 368 HIS A O 1
ATOM 2897 N N . GLY A 1 369 ? -3.736 23.938 3.934 1 94.19 369 GLY A N 1
ATOM 2898 C CA . GLY A 1 369 ? -3.012 24.984 3.229 1 94.19 369 GLY A CA 1
ATOM 2899 C C . GLY A 1 369 ? -1.914 24.453 2.33 1 94.19 369 GLY A C 1
ATOM 2900 O O . GLY A 1 369 ? -1.714 24.953 1.219 1 94.19 369 GLY A O 1
ATOM 2901 N N . ILE A 1 370 ? -1.24 23.453 2.766 1 95.62 370 ILE A N 1
ATOM 2902 C CA . ILE A 1 370 ? -0.15 22.859 2.002 1 95.62 370 ILE A CA 1
ATOM 2903 C C . ILE A 1 370 ? -0.69 22.281 0.698 1 95.62 370 ILE A C 1
ATOM 2905 O O . ILE A 1 370 ? -0.11 22.484 -0.37 1 95.62 370 ILE A O 1
ATOM 2909 N N . TYR A 1 371 ? -1.772 21.562 0.776 1 95.5 371 TYR A N 1
ATOM 2910 C CA . TYR A 1 371 ? -2.318 20.969 -0.436 1 95.5 371 TYR A CA 1
ATOM 2911 C C . TYR A 1 371 ? -2.855 22.031 -1.38 1 95.5 371 TYR A C 1
ATOM 2913 O O . TYR A 1 371 ? -2.785 21.891 -2.602 1 95.5 371 TYR A O 1
ATOM 2921 N N . GLU A 1 372 ? -3.402 23.156 -0.812 1 96.12 372 GLU A N 1
ATOM 2922 C CA . GLU A 1 372 ? -3.762 24.281 -1.675 1 96.12 372 GLU A CA 1
ATOM 2923 C C . GLU A 1 372 ? -2.541 24.828 -2.41 1 96.12 372 GLU A C 1
ATOM 2925 O O . GLU A 1 372 ? -2.609 25.109 -3.605 1 96.12 372 GLU A O 1
ATOM 2930 N N . GLY A 1 373 ? -1.496 24.953 -1.648 1 97.5 373 GLY A N 1
ATOM 2931 C CA . GLY A 1 373 ? -0.257 25.406 -2.256 1 97.5 373 GLY A CA 1
ATOM 2932 C C . GLY A 1 373 ? 0.285 24.453 -3.301 1 97.5 373 GLY A C 1
ATOM 2933 O O . GLY A 1 373 ? 0.692 24.875 -4.387 1 97.5 373 GLY A O 1
ATOM 2934 N N . ILE A 1 374 ? 0.289 23.172 -3.031 1 97.69 374 ILE A N 1
ATOM 2935 C CA . ILE A 1 374 ? 0.78 22.141 -3.955 1 97.69 374 ILE A CA 1
ATOM 2936 C C . ILE A 1 374 ? -0.091 22.125 -5.207 1 97.69 374 ILE A C 1
ATOM 2938 O O . ILE A 1 374 ? 0.422 22.188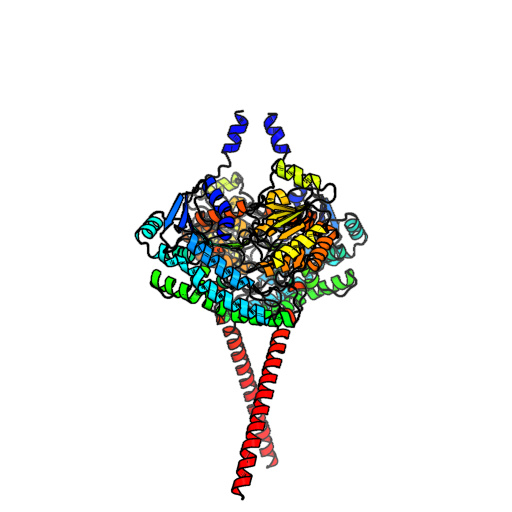 -6.328 1 97.69 374 ILE A O 1
ATOM 2942 N N . CYS A 1 375 ? -1.348 22.078 -5.039 1 96.81 375 CYS A N 1
ATOM 2943 C CA . CYS A 1 375 ? -2.268 21.984 -6.168 1 96.81 375 CYS A CA 1
ATOM 2944 C C . CYS A 1 375 ? -2.094 23.172 -7.113 1 96.81 375 CYS A C 1
ATOM 2946 O O . CYS A 1 375 ? -2.17 23.016 -8.336 1 96.81 375 CYS A O 1
ATOM 2948 N N . ASN A 1 376 ? -1.838 24.312 -6.543 1 97.44 376 ASN A N 1
ATOM 2949 C CA . ASN A 1 376 ? -1.733 25.516 -7.352 1 97.44 376 ASN A CA 1
ATOM 2950 C C . ASN A 1 376 ? -0.285 25.812 -7.727 1 97.44 376 ASN A C 1
ATOM 2952 O O . ASN A 1 376 ? -0.01 26.797 -8.422 1 97.44 376 ASN A O 1
ATOM 2956 N N . GLY A 1 377 ? 0.637 25.016 -7.281 1 97.88 377 GLY A N 1
ATOM 2957 C CA . GLY A 1 377 ? 2.033 25.125 -7.668 1 97.88 377 GLY A CA 1
ATOM 2958 C C . GLY A 1 377 ? 2.715 26.359 -7.094 1 97.88 377 GLY A C 1
ATOM 2959 O O . GLY A 1 377 ? 3.484 27.016 -7.785 1 97.88 377 GLY A O 1
ATOM 2960 N N . VAL A 1 378 ? 2.453 26.672 -5.809 1 98.69 378 VAL A N 1
ATOM 2961 C CA . VAL A 1 378 ? 2.99 27.891 -5.219 1 98.69 378 VAL A CA 1
ATOM 2962 C C . VAL A 1 378 ? 4.055 27.547 -4.184 1 98.69 378 VAL A C 1
ATOM 2964 O O . VAL A 1 378 ? 3.766 26.875 -3.189 1 98.69 378 VAL A O 1
ATOM 2967 N N . PRO A 1 379 ? 5.297 27.984 -4.359 1 98.75 379 PRO A N 1
ATOM 2968 C CA . PRO A 1 379 ? 6.32 27.766 -3.338 1 98.75 379 PRO A CA 1
ATOM 2969 C C . PRO A 1 379 ? 5.969 28.406 -2 1 98.75 379 PRO A C 1
ATOM 2971 O O . PRO A 1 379 ? 5.141 29.328 -1.949 1 98.75 379 PRO A O 1
ATOM 2974 N N . MET A 1 380 ? 6.703 27.953 -0.912 1 98.88 380 MET A N 1
ATOM 2975 C CA . MET A 1 380 ? 6.199 28.375 0.395 1 98.88 380 MET A CA 1
ATOM 2976 C C . MET A 1 380 ? 7.336 28.844 1.295 1 98.88 380 MET A C 1
ATOM 2978 O O . MET A 1 380 ? 8.484 28.422 1.124 1 98.88 380 MET A O 1
ATOM 2982 N N . VAL A 1 381 ? 7.047 29.75 2.137 1 98.75 381 VAL A N 1
ATOM 2983 C CA . VAL A 1 381 ? 7.812 30.078 3.34 1 98.75 381 VAL A CA 1
ATOM 2984 C C . VAL A 1 381 ? 7.008 29.703 4.578 1 98.75 381 VAL A C 1
ATOM 2986 O O . VAL A 1 381 ? 5.965 30.297 4.859 1 98.75 381 VAL A O 1
ATOM 2989 N N . MET A 1 382 ? 7.562 28.766 5.297 1 98 382 MET A N 1
ATOM 2990 C CA . MET A 1 382 ? 6.734 28.141 6.32 1 98 382 MET A CA 1
ATOM 2991 C C . MET A 1 382 ? 7.191 28.547 7.715 1 98 382 MET A C 1
ATOM 2993 O O . MET A 1 382 ? 8.391 28.656 7.973 1 98 382 MET A O 1
ATOM 2997 N N . LEU A 1 383 ? 6.227 28.812 8.555 1 94.81 383 LEU A N 1
ATOM 2998 C CA . LEU A 1 383 ? 6.426 29.156 9.953 1 94.81 383 LEU A CA 1
ATOM 2999 C C . LEU A 1 383 ? 5.582 28.25 10.859 1 94.81 383 LEU A C 1
ATOM 3001 O O . LEU A 1 383 ? 4.594 28.703 11.438 1 94.81 383 LEU A O 1
ATOM 3005 N N . PRO A 1 384 ? 6.062 27 11.07 1 93.06 384 PRO A N 1
ATOM 3006 C CA . PRO A 1 384 ? 5.273 26.094 11.906 1 93.06 384 PRO A CA 1
ATOM 3007 C C . PRO A 1 384 ? 5.094 26.594 13.328 1 93.06 384 PRO A C 1
ATOM 3009 O O . PRO A 1 384 ? 6.02 27.172 13.906 1 93.06 384 PRO A O 1
ATOM 3012 N N . LEU A 1 385 ? 3.939 26.344 13.844 1 87.69 385 LEU A N 1
ATOM 3013 C CA . LEU A 1 385 ? 3.605 26.828 15.172 1 87.69 385 LEU A CA 1
ATOM 3014 C C . LEU A 1 385 ? 3.398 25.672 16.141 1 87.69 385 LEU A C 1
ATOM 3016 O O . LEU A 1 385 ? 3.816 25.75 17.297 1 87.69 385 LEU A O 1
ATOM 3020 N N . PHE A 1 386 ? 2.723 24.641 15.734 1 82.69 386 PHE A N 1
ATOM 3021 C CA . PHE A 1 386 ? 2.426 23.531 16.641 1 82.69 386 PHE A CA 1
ATOM 3022 C C . PHE A 1 386 ? 2.061 22.281 15.844 1 82.69 386 PHE A C 1
ATOM 3024 O O . PHE A 1 386 ? 1.915 22.328 14.625 1 82.69 386 PHE A O 1
ATOM 3031 N N . GLY A 1 387 ? 2.029 21.203 16.547 1 85.56 387 GLY A N 1
ATOM 3032 C CA . GLY A 1 387 ? 1.527 19.953 15.992 1 85.56 387 GLY A CA 1
ATOM 3033 C C . GLY A 1 387 ? 2.404 19.406 14.891 1 85.56 387 GLY A C 1
ATOM 3034 O O . GLY A 1 387 ? 3.627 19.344 15.031 1 85.56 387 GLY A O 1
ATOM 3035 N N . ASP A 1 388 ? 1.693 19.016 13.82 1 89.94 388 ASP A N 1
ATOM 3036 C CA . ASP A 1 388 ? 2.398 18.328 12.75 1 89.94 388 ASP A CA 1
ATOM 3037 C C . ASP A 1 388 ? 3.033 19.312 11.773 1 89.94 388 ASP A C 1
ATOM 3039 O O . ASP A 1 388 ? 3.654 18.906 10.789 1 89.94 388 ASP A O 1
ATOM 3043 N N . GLN A 1 389 ? 2.945 20.562 12.047 1 93.38 389 GLN A N 1
ATOM 3044 C CA . GLN A 1 389 ? 3.359 21.594 11.109 1 93.38 389 GLN A CA 1
ATOM 3045 C C . GLN A 1 389 ? 4.867 21.547 10.867 1 93.38 389 GLN A C 1
ATOM 3047 O O . GLN A 1 389 ? 5.328 21.766 9.742 1 93.38 389 GLN A O 1
ATOM 3052 N N . GLY A 1 390 ? 5.598 21.312 11.953 1 92.94 390 GLY A N 1
ATOM 3053 C CA . GLY A 1 390 ? 7.035 21.188 11.781 1 92.94 390 GLY A CA 1
ATOM 3054 C C . GLY A 1 390 ? 7.43 20.031 10.883 1 92.94 390 GLY A C 1
ATOM 3055 O O . GLY A 1 390 ? 8.336 20.156 10.055 1 92.94 390 GLY A O 1
ATOM 3056 N N . ASP A 1 391 ? 6.816 18.875 11.078 1 95.38 391 ASP A N 1
ATOM 3057 C CA . ASP A 1 391 ? 7.051 17.734 10.211 1 95.38 391 ASP A CA 1
ATOM 3058 C C . ASP A 1 391 ? 6.684 18.047 8.766 1 95.38 391 ASP A C 1
ATOM 3060 O O . ASP A 1 391 ? 7.414 17.688 7.84 1 95.38 391 ASP A O 1
ATOM 3064 N N . ASN A 1 392 ? 5.566 18.719 8.602 1 96.5 392 ASN A N 1
ATOM 3065 C CA . ASN A 1 392 ? 5.125 19.109 7.266 1 96.5 392 ASN A CA 1
ATOM 3066 C C . ASN A 1 392 ? 6.145 20.016 6.582 1 96.5 392 ASN A C 1
ATOM 3068 O O . ASN A 1 392 ? 6.449 19.844 5.402 1 96.5 392 ASN A O 1
ATOM 3072 N N . ALA A 1 393 ? 6.574 20.953 7.355 1 96.81 393 ALA A N 1
ATOM 3073 C CA . ALA A 1 393 ? 7.562 21.875 6.812 1 96.81 393 ALA A CA 1
ATOM 3074 C C . ALA A 1 393 ? 8.812 21.141 6.348 1 96.81 393 ALA A C 1
ATOM 3076 O O . ALA A 1 393 ? 9.352 21.438 5.281 1 96.81 393 ALA A O 1
ATOM 3077 N N . GLN A 1 394 ? 9.25 20.219 7.125 1 96.81 394 GLN A N 1
ATOM 3078 C CA . GLN A 1 394 ? 10.445 19.453 6.773 1 96.81 394 GLN A CA 1
ATOM 3079 C C . GLN A 1 394 ? 10.242 18.688 5.465 1 96.81 394 GLN A C 1
ATOM 3081 O O . GLN A 1 394 ? 11.172 18.578 4.664 1 96.81 394 GLN A O 1
ATOM 3086 N N . ARG A 1 395 ? 9.125 18.172 5.215 1 97.44 395 ARG A N 1
ATOM 3087 C CA . ARG A 1 395 ? 8.836 17.438 3.994 1 97.44 395 ARG A CA 1
ATOM 3088 C C . ARG A 1 395 ? 8.953 18.328 2.768 1 97.44 395 ARG A C 1
ATOM 3090 O O . ARG A 1 395 ? 9.508 17.922 1.744 1 97.44 395 ARG A O 1
ATOM 3097 N N . LEU A 1 396 ? 8.469 19.531 2.877 1 98.25 396 LEU A N 1
ATOM 3098 C CA . LEU A 1 396 ? 8.492 20.453 1.747 1 98.25 396 LEU A CA 1
ATOM 3099 C C . LEU A 1 396 ? 9.891 21.031 1.543 1 98.25 396 LEU A C 1
ATOM 3101 O O . LEU A 1 396 ? 10.344 21.188 0.406 1 98.25 396 LEU A O 1
ATOM 3105 N N . VAL A 1 397 ? 10.547 21.312 2.643 1 98.19 397 VAL A N 1
ATOM 3106 C CA . VAL A 1 397 ? 11.906 21.844 2.549 1 98.19 397 VAL A CA 1
ATOM 3107 C C . VAL A 1 397 ? 12.82 20.797 1.908 1 98.19 397 VAL A C 1
ATOM 3109 O O . VAL A 1 397 ? 13.633 21.141 1.04 1 98.19 397 VAL A O 1
ATOM 3112 N N . SER A 1 398 ? 12.625 19.594 2.275 1 97.12 398 SER A N 1
ATOM 3113 C CA . SER A 1 398 ? 13.453 18.516 1.751 1 97.12 398 SER A CA 1
ATOM 3114 C C . SER A 1 398 ? 13.266 18.344 0.247 1 97.12 398 SER A C 1
ATOM 3116 O O . SER A 1 398 ? 14.148 17.828 -0.443 1 97.12 398 SER A O 1
ATOM 3118 N N . ARG A 1 399 ? 12.219 18.812 -0.261 1 97.12 399 ARG A N 1
ATOM 3119 C CA . ARG A 1 399 ? 11.906 18.672 -1.679 1 97.12 399 ARG A CA 1
ATOM 3120 C C . ARG A 1 399 ? 12.32 19.906 -2.461 1 97.12 399 ARG A C 1
ATOM 3122 O O . ARG A 1 399 ? 12.188 19.953 -3.688 1 97.12 399 ARG A O 1
ATOM 3129 N N . GLY A 1 400 ? 12.734 20.906 -1.795 1 97.81 400 GLY A N 1
ATOM 3130 C CA . GLY A 1 400 ? 13.234 22.125 -2.42 1 97.81 400 GLY A CA 1
ATOM 3131 C C . GLY A 1 400 ? 12.133 23.062 -2.873 1 97.81 400 GLY A C 1
ATOM 3132 O O . GLY A 1 400 ? 12.328 23.859 -3.801 1 97.81 400 GLY A O 1
ATOM 3133 N N . VAL A 1 401 ? 10.969 22.953 -2.215 1 98.62 401 VAL A N 1
ATOM 3134 C CA . VAL A 1 401 ? 9.852 23.766 -2.686 1 98.62 401 VAL A CA 1
ATOM 3135 C C . VAL A 1 401 ? 9.461 24.781 -1.617 1 98.62 401 VAL A C 1
ATOM 3137 O O . VAL A 1 401 ? 8.547 25.578 -1.818 1 98.62 401 VAL A O 1
ATOM 3140 N N . ALA A 1 402 ? 10.18 24.781 -0.478 1 98.81 402 ALA A N 1
ATOM 3141 C CA . ALA A 1 402 ? 9.844 25.688 0.622 1 98.81 402 ALA A CA 1
ATOM 3142 C C . ALA A 1 402 ? 11.078 26 1.467 1 98.81 402 ALA A C 1
ATOM 3144 O O . ALA A 1 402 ? 12.094 25.297 1.382 1 98.81 402 ALA A O 1
ATOM 3145 N N . GLU A 1 403 ? 10.953 27.078 2.125 1 98.56 403 GLU A N 1
ATOM 3146 C CA . GLU A 1 403 ? 11.836 27.406 3.242 1 98.56 403 GLU A CA 1
ATOM 3147 C C . GLU A 1 403 ? 11.07 27.406 4.566 1 98.56 403 GLU A C 1
ATOM 3149 O O . GLU A 1 403 ? 9.867 27.656 4.594 1 98.56 403 GLU A O 1
ATOM 3154 N N . SER A 1 404 ? 11.805 27.047 5.594 1 97.31 404 SER A N 1
ATOM 3155 C CA . SER A 1 404 ? 11.172 27.016 6.906 1 97.31 404 SER A CA 1
ATOM 3156 C C . SER A 1 404 ? 11.898 27.938 7.887 1 97.31 404 SER A C 1
ATOM 3158 O O . SER A 1 404 ? 13.133 27.969 7.918 1 97.31 404 SER A O 1
ATOM 3160 N N . LEU A 1 405 ? 11.125 28.734 8.57 1 95 405 LEU A N 1
ATOM 3161 C CA . LEU A 1 405 ? 11.594 29.594 9.641 1 95 405 LEU A CA 1
ATOM 3162 C C . LEU A 1 405 ? 10.914 29.266 10.961 1 95 405 LEU A C 1
ATOM 3164 O O . LEU A 1 405 ? 9.898 28.562 10.977 1 95 405 LEU A O 1
ATOM 3168 N N . THR A 1 406 ? 11.516 29.688 12.047 1 90.25 406 THR A N 1
ATOM 3169 C CA . THR A 1 406 ? 10.867 29.531 13.344 1 90.25 406 THR A CA 1
ATOM 3170 C C . THR A 1 406 ? 10.242 30.844 13.789 1 90.25 406 THR A C 1
ATOM 3172 O O . THR A 1 406 ? 10.812 31.922 13.578 1 90.25 406 THR A O 1
ATOM 3175 N N . ILE A 1 407 ? 9.125 30.719 14.344 1 84.38 407 ILE A N 1
ATOM 3176 C CA . ILE A 1 407 ? 8.398 31.906 14.773 1 84.38 407 ILE A CA 1
ATOM 3177 C C . ILE A 1 407 ? 9.133 32.562 15.945 1 84.38 407 ILE A C 1
ATOM 3179 O O . ILE A 1 407 ? 9.008 33.781 16.172 1 84.38 407 ILE A O 1
ATOM 3183 N N . TYR A 1 408 ? 9.969 31.828 16.578 1 82.06 408 TYR A N 1
ATOM 3184 C CA . TYR A 1 408 ? 10.648 32.312 17.766 1 82.06 408 TYR A CA 1
ATOM 3185 C C . TYR A 1 408 ? 11.828 33.219 17.391 1 82.06 408 TYR A C 1
ATOM 3187 O O . TYR A 1 408 ? 12.117 34.188 18.094 1 82.06 408 TYR A O 1
ATOM 3195 N N . ASP A 1 409 ? 12.406 32.906 16.281 1 85.12 409 ASP A N 1
ATOM 3196 C CA . ASP A 1 409 ? 13.617 33.656 15.969 1 85.12 409 ASP A CA 1
ATOM 3197 C C . ASP A 1 409 ? 13.469 34.375 14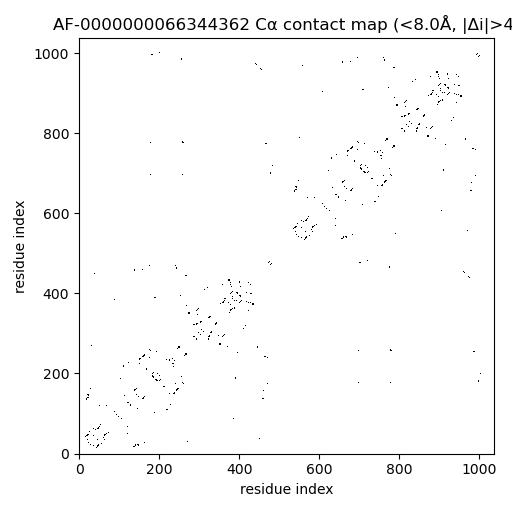.633 1 85.12 409 ASP A C 1
ATOM 3199 O O . ASP A 1 409 ? 14.461 34.75 14.016 1 85.12 409 ASP A O 1
ATOM 3203 N N . VAL A 1 410 ? 12.25 34.469 14.219 1 92 410 VAL A N 1
ATOM 3204 C CA . VAL A 1 410 ? 12.047 35.125 12.93 1 92 410 VAL A CA 1
ATOM 3205 C C . VAL A 1 410 ? 12.352 36.625 13.039 1 92 410 VAL A C 1
ATOM 3207 O O . VAL A 1 410 ? 11.992 37.25 14.031 1 92 410 VAL A O 1
ATOM 3210 N N . THR A 1 411 ? 13.125 37.094 12.18 1 96.25 411 THR A N 1
ATOM 3211 C CA . THR A 1 411 ? 13.422 38.531 12 1 96.25 411 THR A CA 1
ATOM 3212 C C . THR A 1 411 ? 13.078 38.969 10.586 1 96.25 411 THR A C 1
ATOM 3214 O O . THR A 1 411 ? 12.859 38.156 9.703 1 96.25 411 THR A O 1
ATOM 3217 N N . SER A 1 412 ? 13.023 40.281 10.492 1 97.62 412 SER A N 1
ATOM 3218 C CA . SER A 1 412 ? 12.766 40.844 9.164 1 97.62 412 SER A CA 1
ATOM 3219 C C . SER A 1 412 ? 13.82 40.375 8.164 1 97.62 412 SER A C 1
ATOM 3221 O O . SER A 1 412 ? 13.5 40.062 7.02 1 97.62 412 SER A O 1
ATOM 3223 N N . GLU A 1 413 ? 15.023 40.219 8.609 1 98.06 413 GLU A N 1
ATOM 3224 C CA . GLU A 1 413 ? 16.125 39.812 7.738 1 98.06 413 GLU A CA 1
ATOM 3225 C C . GLU A 1 413 ? 15.977 38.375 7.305 1 98.06 413 GLU A C 1
ATOM 3227 O O . GLU A 1 413 ? 16.156 38.031 6.129 1 98.06 413 GLU A O 1
ATOM 3232 N N . LYS A 1 414 ? 15.688 37.531 8.211 1 97.88 414 LYS A N 1
ATOM 3233 C CA . LYS A 1 414 ? 15.539 36.094 7.902 1 97.88 414 LYS A CA 1
ATOM 3234 C C . LYS A 1 414 ? 14.359 35.875 6.961 1 97.88 414 LYS A C 1
ATOM 3236 O O . LYS A 1 414 ? 14.453 35.062 6.031 1 97.88 414 LYS A O 1
ATOM 3241 N N . LEU A 1 415 ? 13.32 36.562 7.27 1 98.25 415 LEU A N 1
ATOM 3242 C CA . LEU A 1 415 ? 12.133 36.438 6.422 1 98.25 415 LEU A CA 1
ATOM 3243 C C . LEU A 1 415 ? 12.43 36.938 5.008 1 98.25 415 LEU A C 1
ATOM 3245 O O . LEU A 1 415 ? 12 36.312 4.031 1 98.25 415 LEU A O 1
ATOM 3249 N N . LEU A 1 416 ? 13.133 38.031 4.93 1 98.31 416 LEU A N 1
ATOM 3250 C CA . LEU A 1 416 ? 13.469 38.625 3.633 1 98.31 416 LEU A CA 1
ATOM 3251 C C . LEU A 1 416 ? 14.328 37.656 2.82 1 98.31 416 LEU A C 1
ATOM 3253 O O . LEU A 1 416 ? 14.109 37.469 1.62 1 98.31 416 LEU A O 1
ATOM 3257 N N . VAL A 1 417 ? 15.266 37.062 3.449 1 98.38 417 VAL A N 1
ATOM 3258 C CA . VAL A 1 417 ? 16.156 36.094 2.781 1 98.38 417 VAL A CA 1
ATOM 3259 C C . VAL A 1 417 ? 15.336 34.938 2.244 1 98.38 417 VAL A C 1
ATOM 3261 O O . VAL A 1 417 ? 15.516 34.5 1.095 1 98.38 417 VAL A O 1
ATOM 3264 N N . ALA A 1 418 ? 14.445 34.375 3.072 1 98.5 418 ALA A N 1
ATOM 3265 C CA . ALA A 1 418 ? 13.617 33.25 2.68 1 98.5 418 ALA A CA 1
ATOM 3266 C C . ALA A 1 418 ? 12.695 33.625 1.52 1 98.5 418 ALA A C 1
ATOM 3268 O O . ALA A 1 418 ? 12.57 32.844 0.556 1 98.5 418 ALA A O 1
ATOM 3269 N N . LEU A 1 419 ? 12.078 34.812 1.586 1 98.5 419 LEU A N 1
ATOM 3270 C CA . LEU A 1 419 ? 11.148 35.25 0.551 1 98.5 419 LEU A CA 1
ATOM 3271 C C . LEU A 1 419 ? 11.875 35.438 -0.776 1 98.5 419 LEU A C 1
ATOM 3273 O O . LEU A 1 419 ? 11.398 35 -1.823 1 98.5 419 LEU A O 1
ATOM 3277 N N . LYS A 1 420 ? 12.969 36.094 -0.712 1 98.19 420 LYS A N 1
ATOM 3278 C CA . LYS A 1 420 ? 13.734 36.344 -1.932 1 98.19 420 LYS A CA 1
ATOM 3279 C C . LYS A 1 420 ? 14.18 35.062 -2.584 1 98.19 420 LYS A C 1
ATOM 3281 O O . LYS A 1 420 ? 14.148 34.938 -3.811 1 98.19 420 LYS A O 1
ATOM 3286 N N . LYS A 1 421 ? 14.586 34.156 -1.762 1 98.12 421 LYS A N 1
ATOM 3287 C CA . LYS A 1 421 ? 15.016 32.844 -2.268 1 98.12 421 LYS A CA 1
ATOM 3288 C C . LYS A 1 421 ? 13.875 32.125 -2.963 1 98.12 421 LYS A C 1
ATOM 3290 O O . LYS A 1 421 ? 14.008 31.688 -4.109 1 98.12 421 LYS A O 1
ATOM 3295 N N . VAL A 1 422 ? 12.758 32.031 -2.334 1 98.5 422 VAL A N 1
ATOM 3296 C CA . VAL A 1 422 ? 11.609 31.266 -2.812 1 98.5 422 VAL A CA 1
ATOM 3297 C C . VAL A 1 422 ? 11.031 31.938 -4.059 1 98.5 422 VAL A C 1
ATOM 3299 O O . VAL A 1 422 ? 10.555 31.25 -4.973 1 98.5 422 VAL A O 1
ATOM 3302 N N . ILE A 1 423 ? 11.109 33.25 -4.137 1 98.19 423 ILE A N 1
ATOM 3303 C CA . ILE A 1 423 ? 10.477 34 -5.219 1 98.19 423 ILE A CA 1
ATOM 3304 C C . ILE A 1 423 ? 11.414 34.062 -6.422 1 98.19 423 ILE A C 1
ATOM 3306 O O . ILE A 1 423 ? 10.984 33.906 -7.566 1 98.19 423 ILE A O 1
ATOM 3310 N N . ASN A 1 424 ? 12.695 34.188 -6.16 1 97.75 424 ASN A N 1
ATOM 3311 C CA . ASN A 1 424 ? 13.609 34.5 -7.254 1 97.75 424 ASN A CA 1
ATOM 3312 C C . ASN A 1 424 ? 14.344 33.281 -7.758 1 97.75 424 ASN A C 1
ATOM 3314 O O . ASN A 1 424 ? 14.805 33.25 -8.898 1 97.75 424 ASN A O 1
ATOM 3318 N N . ASP A 1 425 ? 14.594 32.344 -6.906 1 98.31 425 ASP A N 1
ATOM 3319 C CA . ASP A 1 425 ? 15.156 31.078 -7.379 1 98.31 425 ASP A CA 1
ATOM 3320 C C . ASP A 1 425 ? 14.102 30.234 -8.109 1 98.31 425 ASP A C 1
ATOM 3322 O O . ASP A 1 425 ? 13.234 29.641 -7.48 1 98.31 425 ASP A O 1
ATOM 3326 N N . LYS A 1 426 ? 14.258 30.125 -9.328 1 97.88 426 LYS A N 1
ATOM 3327 C CA . LYS A 1 426 ? 13.266 29.516 -10.203 1 97.88 426 LYS A CA 1
ATOM 3328 C C . LYS A 1 426 ? 13.094 28.031 -9.883 1 97.88 426 LYS A C 1
ATOM 3330 O O . LYS A 1 426 ? 12.07 27.438 -10.227 1 97.88 426 LYS A O 1
ATOM 3335 N N . SER A 1 427 ? 14.102 27.453 -9.281 1 98.5 427 SER A N 1
ATOM 3336 C CA . SER A 1 427 ? 14.031 26.031 -8.992 1 98.5 427 SER A CA 1
ATOM 3337 C C . SER A 1 427 ? 12.875 25.719 -8.039 1 98.5 427 SER A C 1
ATOM 3339 O O . SER A 1 427 ? 12.281 24.641 -8.117 1 98.5 427 SER A O 1
ATOM 3341 N N . TYR A 1 428 ? 12.547 26.656 -7.16 1 98.62 428 TYR A N 1
ATOM 3342 C CA . TYR A 1 428 ? 11.438 26.438 -6.234 1 98.62 428 TYR A CA 1
ATOM 3343 C C . TYR A 1 428 ? 10.117 26.281 -6.988 1 98.62 428 TYR A C 1
ATOM 3345 O O . TYR A 1 428 ? 9.352 25.359 -6.734 1 98.62 428 TYR A O 1
ATOM 3353 N N . LYS A 1 429 ? 9.883 27.188 -7.875 1 98.5 429 LYS A N 1
ATOM 3354 C CA . LYS A 1 429 ? 8.664 27.156 -8.672 1 98.5 429 LYS A CA 1
ATOM 3355 C C . LYS A 1 429 ? 8.633 25.938 -9.578 1 98.5 429 LYS A C 1
ATOM 3357 O O . LYS A 1 429 ? 7.598 25.266 -9.703 1 98.5 429 LYS A O 1
ATOM 3362 N N . GLU A 1 430 ? 9.727 25.656 -10.203 1 98.44 430 GLU A N 1
ATOM 3363 C CA . GLU A 1 430 ? 9.805 24.5 -11.102 1 98.44 430 GLU A CA 1
ATOM 3364 C C . GLU A 1 430 ? 9.523 23.203 -10.367 1 98.44 430 GLU A C 1
ATOM 3366 O O . GLU A 1 430 ? 8.742 22.375 -10.836 1 98.44 430 GLU A O 1
ATOM 3371 N N . LYS A 1 431 ? 10.141 23.047 -9.242 1 98.38 431 LYS A N 1
ATOM 3372 C CA . LYS A 1 431 ? 9.938 21.844 -8.445 1 98.38 431 LYS A CA 1
ATOM 3373 C C . LYS A 1 431 ? 8.508 21.766 -7.914 1 98.38 431 LYS A C 1
ATOM 3375 O O . LYS A 1 431 ? 7.922 20.688 -7.855 1 98.38 431 LYS A O 1
ATOM 3380 N N . MET A 1 432 ? 7.98 22.906 -7.551 1 98.56 432 MET A N 1
ATOM 3381 C CA . MET A 1 432 ? 6.605 22.922 -7.051 1 98.56 432 MET A CA 1
ATOM 3382 C C . MET A 1 432 ? 5.621 22.547 -8.156 1 98.56 432 MET A C 1
ATOM 3384 O O . MET A 1 432 ? 4.652 21.828 -7.914 1 98.56 432 MET A O 1
ATOM 3388 N N . MET A 1 433 ? 5.883 23.031 -9.297 1 98.31 433 MET A N 1
ATOM 3389 C CA . MET A 1 433 ? 5.012 22.703 -10.422 1 98.31 433 MET A CA 1
ATOM 3390 C C . MET A 1 433 ? 5.074 21.219 -10.742 1 98.31 433 MET A C 1
ATOM 3392 O O . MET A 1 433 ? 4.059 20.609 -11.086 1 98.31 433 MET A O 1
ATOM 3396 N N . LYS A 1 434 ? 6.242 20.703 -10.641 1 97.81 434 LYS A N 1
ATOM 3397 C CA . LYS A 1 434 ? 6.379 19.266 -10.828 1 97.81 434 LYS A CA 1
ATOM 3398 C C . LYS A 1 434 ? 5.605 18.5 -9.758 1 97.81 434 LYS A C 1
ATOM 3400 O O . LYS A 1 434 ? 4.918 17.516 -10.062 1 97.81 434 LYS A O 1
ATOM 3405 N N . LEU A 1 435 ? 5.75 18.969 -8.57 1 97.88 435 LEU A N 1
ATOM 3406 C CA . LEU A 1 435 ? 5.039 18.344 -7.461 1 97.88 435 LEU A CA 1
ATOM 3407 C C . LEU A 1 435 ? 3.529 18.453 -7.656 1 97.88 435 LEU A C 1
ATOM 3409 O O . LEU A 1 435 ? 2.795 17.5 -7.367 1 97.88 435 LEU A O 1
ATOM 3413 N N . SER A 1 436 ? 3.088 19.562 -8.062 1 97.56 436 SER A N 1
ATOM 3414 C CA . SER A 1 436 ? 1.678 19.781 -8.359 1 97.56 436 SER A CA 1
ATOM 3415 C C . SER A 1 436 ? 1.179 18.812 -9.43 1 97.56 436 SER A C 1
ATOM 3417 O O . SER A 1 436 ? 0.116 18.203 -9.281 1 97.56 436 SER A O 1
ATOM 3419 N N . ALA A 1 437 ? 1.93 18.688 -10.492 1 97.62 437 ALA A N 1
ATOM 3420 C CA . ALA A 1 437 ? 1.561 17.797 -11.594 1 97.62 437 ALA A CA 1
ATOM 3421 C C . ALA A 1 437 ? 1.439 16.359 -11.109 1 97.62 437 ALA A C 1
ATOM 3423 O O . ALA A 1 437 ? 0.501 15.648 -11.484 1 97.62 437 ALA A O 1
ATOM 3424 N N . ILE A 1 438 ? 2.346 15.969 -10.305 1 97.5 438 ILE A N 1
ATOM 3425 C CA . ILE A 1 438 ? 2.365 14.609 -9.766 1 97.5 438 ILE A CA 1
ATOM 3426 C C . ILE A 1 438 ? 1.146 14.391 -8.875 1 97.5 438 ILE A C 1
ATOM 3428 O O . ILE A 1 438 ? 0.462 13.375 -8.984 1 97.5 438 ILE A O 1
ATOM 3432 N N . HIS A 1 439 ? 0.891 15.328 -8.008 1 96.88 439 HIS A N 1
ATOM 3433 C CA . HIS A 1 439 ? -0.219 15.219 -7.07 1 96.88 439 HIS A CA 1
ATOM 3434 C C . HIS A 1 439 ? -1.556 15.148 -7.801 1 96.88 439 HIS A C 1
ATOM 3436 O O . HIS A 1 439 ? -2.451 14.406 -7.398 1 96.88 439 HIS A O 1
ATOM 3442 N N . ARG A 1 440 ? -1.668 15.836 -8.836 1 96.12 440 ARG A N 1
ATOM 3443 C CA . ARG A 1 440 ? -2.947 15.977 -9.523 1 96.12 440 ARG A CA 1
ATOM 3444 C C . ARG A 1 440 ? -3.158 14.852 -10.523 1 96.12 440 ARG A C 1
ATOM 3446 O O . ARG A 1 440 ? -4.277 14.625 -10.984 1 96.12 440 ARG A O 1
ATOM 3453 N N . ASP A 1 441 ? -2.092 14.195 -10.898 1 96.69 441 ASP A N 1
ATOM 3454 C CA . ASP A 1 441 ? -2.174 13.109 -11.867 1 96.69 441 ASP A CA 1
ATOM 3455 C C . ASP A 1 441 ? -2.545 11.797 -11.195 1 96.69 441 ASP A C 1
ATOM 3457 O O . ASP A 1 441 ? -1.67 10.984 -10.883 1 96.69 441 ASP A O 1
ATOM 3461 N N . ARG A 1 442 ? -3.805 11.562 -11.008 1 95.19 442 ARG A N 1
ATOM 3462 C CA . ARG A 1 442 ? -4.328 10.398 -10.312 1 95.19 442 ARG A CA 1
ATOM 3463 C C . ARG A 1 442 ? -5.355 9.664 -11.164 1 95.19 442 ARG A C 1
ATOM 3465 O O . ARG A 1 442 ? -6.059 10.281 -11.969 1 95.19 442 ARG A O 1
ATOM 3472 N N . PRO A 1 443 ? -5.414 8.359 -10.945 1 95.5 443 PRO A N 1
ATOM 3473 C CA . PRO A 1 443 ? -6.395 7.625 -11.75 1 95.5 443 PRO A CA 1
ATOM 3474 C C . PRO A 1 443 ? -7.836 7.945 -11.359 1 95.5 443 PRO A C 1
ATOM 3476 O O . PRO A 1 443 ? -8.742 7.836 -12.188 1 95.5 443 PRO A O 1
ATOM 3479 N N . ILE A 1 444 ? -8.078 8.227 -10.109 1 96.12 444 ILE A N 1
ATOM 3480 C CA . ILE A 1 444 ? -9.359 8.609 -9.531 1 96.12 444 ILE A CA 1
ATOM 3481 C C . ILE A 1 444 ? -9.164 9.773 -8.562 1 96.12 444 ILE A C 1
ATOM 3483 O O . ILE A 1 444 ? -8.203 9.789 -7.789 1 96.12 444 ILE A O 1
ATOM 3487 N N . GLU A 1 445 ? -10.062 10.773 -8.672 1 95.88 445 GLU A N 1
ATOM 3488 C CA . GLU A 1 445 ? -9.992 11.859 -7.699 1 95.88 445 GLU A CA 1
ATOM 3489 C C . GLU A 1 445 ? -10.148 11.344 -6.273 1 95.88 445 GLU A C 1
ATOM 3491 O O . GLU A 1 445 ? -10.961 10.445 -6.02 1 95.88 445 GLU A O 1
ATOM 3496 N N . PRO A 1 446 ? -9.422 11.906 -5.371 1 96.44 446 PRO A N 1
ATOM 3497 C CA . PRO A 1 446 ? -9.43 11.383 -4.004 1 96.44 446 PRO A CA 1
ATOM 3498 C C . PRO A 1 446 ? -10.82 11.359 -3.385 1 96.44 446 PRO A C 1
ATOM 3500 O O . PRO A 1 446 ? -11.164 10.414 -2.666 1 96.44 446 PRO A O 1
ATOM 3503 N N . LEU A 1 447 ? -11.586 12.367 -3.611 1 97 447 LEU A N 1
ATOM 3504 C CA . LEU A 1 447 ? -12.938 12.398 -3.064 1 97 447 LEU A CA 1
ATOM 3505 C C . LEU A 1 447 ? -13.766 11.227 -3.59 1 97 447 LEU A C 1
ATOM 3507 O O . LEU A 1 447 ? -14.438 10.539 -2.816 1 97 447 LEU A O 1
ATOM 3511 N N . ASP A 1 448 ? -13.719 10.977 -4.879 1 97.31 448 ASP A N 1
ATOM 3512 C CA . ASP A 1 448 ? -14.445 9.867 -5.488 1 97.31 448 ASP A CA 1
ATOM 3513 C C . ASP A 1 448 ? -13.938 8.523 -4.965 1 97.31 448 ASP A C 1
ATOM 3515 O O . ASP A 1 448 ? -14.727 7.594 -4.777 1 97.31 448 ASP A O 1
ATOM 3519 N N . LEU A 1 449 ? -12.68 8.477 -4.805 1 98 449 LEU A N 1
ATOM 3520 C CA . LEU A 1 449 ? -12.086 7.254 -4.277 1 98 449 LEU A CA 1
ATOM 3521 C C . LEU A 1 449 ? -12.602 6.965 -2.869 1 98 449 LEU A C 1
ATOM 3523 O O . LEU A 1 449 ? -12.938 5.824 -2.549 1 98 449 LEU A O 1
ATOM 3527 N N . ALA A 1 450 ? -12.594 7.965 -2.041 1 98.25 450 ALA A N 1
ATOM 3528 C CA . ALA A 1 450 ? -13.094 7.812 -0.677 1 98.25 450 ALA A CA 1
ATOM 3529 C C . ALA A 1 450 ? -14.562 7.395 -0.67 1 98.25 450 ALA A C 1
ATOM 3531 O O . ALA A 1 450 ? -14.977 6.562 0.14 1 98.25 450 ALA A O 1
ATOM 3532 N N . VAL A 1 451 ? -15.336 8.008 -1.528 1 98.12 451 VAL A N 1
ATOM 3533 C CA . VAL A 1 451 ? -16.75 7.648 -1.636 1 98.12 451 VAL A CA 1
ATOM 3534 C C . VAL A 1 451 ? -16.875 6.176 -2.018 1 98.12 451 VAL A C 1
ATOM 3536 O O . VAL A 1 451 ? -17.625 5.426 -1.391 1 98.12 451 VAL A O 1
ATOM 3539 N N . PHE A 1 452 ? -16.172 5.75 -3.006 1 98.25 452 PHE A N 1
ATOM 3540 C CA . PHE A 1 452 ? -16.234 4.367 -3.469 1 98.25 452 PHE A CA 1
ATOM 3541 C C . PHE A 1 452 ? -15.953 3.4 -2.324 1 98.25 452 PHE A C 1
ATOM 3543 O O . PHE A 1 452 ? -16.703 2.449 -2.111 1 98.25 452 PHE A O 1
ATOM 3550 N N . TRP A 1 453 ? -14.883 3.625 -1.63 1 98.44 453 TRP A N 1
ATOM 3551 C CA . TRP A 1 453 ? -14.445 2.674 -0.612 1 98.44 453 TRP A CA 1
ATOM 3552 C C . TRP A 1 453 ? -15.375 2.701 0.594 1 98.44 453 TRP A C 1
ATOM 3554 O O . TRP A 1 453 ? -15.57 1.683 1.263 1 98.44 453 TRP A O 1
ATOM 3564 N N . THR A 1 454 ? -15.914 3.895 0.899 1 98.62 454 THR A N 1
ATOM 3565 C CA . THR A 1 454 ? -16.938 3.93 1.933 1 98.62 454 THR A CA 1
ATOM 3566 C C . THR A 1 454 ? -18.109 3.031 1.556 1 98.62 454 THR A C 1
ATOM 3568 O O . THR A 1 454 ? -18.547 2.203 2.357 1 98.62 454 THR A O 1
ATOM 3571 N N . GLU A 1 455 ? -18.594 3.178 0.364 1 98.44 455 GLU A N 1
ATOM 3572 C CA . GLU A 1 455 ? -19.703 2.375 -0.118 1 98.44 455 GLU A CA 1
ATOM 3573 C C . GLU A 1 455 ? -19.312 0.902 -0.232 1 98.44 455 GLU A C 1
ATOM 3575 O O . GLU A 1 455 ? -20.156 0.019 -0.045 1 98.44 455 GLU A O 1
ATOM 3580 N N . PHE A 1 456 ? -18.109 0.641 -0.581 1 98.31 456 PHE A N 1
ATOM 3581 C CA . PHE A 1 456 ? -17.609 -0.727 -0.608 1 98.31 456 PHE A CA 1
ATOM 3582 C C . PHE A 1 456 ? -17.812 -1.407 0.74 1 98.31 456 PHE A C 1
ATOM 3584 O O . PHE A 1 456 ? -18.297 -2.535 0.804 1 98.31 456 PHE A O 1
ATOM 3591 N N . VAL A 1 457 ? -17.375 -0.713 1.82 1 98.44 457 VAL A N 1
ATOM 3592 C CA . VAL A 1 457 ? -17.5 -1.263 3.166 1 98.44 457 VAL A CA 1
ATOM 3593 C C . VAL A 1 457 ? -18.969 -1.517 3.486 1 98.44 457 VAL A C 1
ATOM 3595 O O . VAL A 1 457 ? -19.297 -2.498 4.152 1 98.44 457 VAL A O 1
ATOM 3598 N N . MET A 1 458 ? -19.828 -0.632 2.992 1 98.06 458 MET A N 1
ATOM 3599 C CA . MET A 1 458 ? -21.266 -0.818 3.197 1 98.06 458 MET A CA 1
ATOM 3600 C C . MET A 1 458 ? -21.766 -2.055 2.459 1 98.06 458 MET A C 1
ATOM 3602 O O . MET A 1 458 ? -22.469 -2.891 3.037 1 98.06 458 MET A O 1
ATOM 3606 N N . ARG A 1 459 ? -21.359 -2.201 1.23 1 96.75 459 ARG A N 1
ATOM 3607 C CA . ARG A 1 459 ? -21.844 -3.285 0.381 1 96.75 459 ARG A CA 1
ATOM 3608 C C . ARG A 1 459 ? -21.359 -4.637 0.891 1 96.75 459 ARG A C 1
ATOM 3610 O O . ARG A 1 459 ? -22.094 -5.629 0.819 1 96.75 459 ARG A O 1
ATOM 3617 N N . HIS A 1 460 ? -20.203 -4.637 1.451 1 97.12 460 HIS A N 1
ATOM 3618 C CA . HIS A 1 460 ? -19.594 -5.922 1.784 1 97.12 460 HIS A CA 1
ATOM 3619 C C . HIS A 1 460 ? -19.531 -6.129 3.295 1 97.12 460 HIS A C 1
ATOM 3621 O O . HIS A 1 460 ? -18.969 -7.117 3.77 1 97.12 460 HIS A O 1
ATOM 3627 N N . LYS A 1 461 ? -20.062 -5.172 4.047 1 96.62 461 LYS A N 1
ATOM 3628 C CA . LYS A 1 461 ? -20.156 -5.258 5.504 1 96.62 461 LYS A CA 1
ATOM 3629 C C . LYS A 1 461 ? -18.766 -5.367 6.125 1 96.62 461 LYS A C 1
ATOM 3631 O O . LYS A 1 461 ? -18.516 -6.242 6.957 1 96.62 461 LYS A O 1
ATOM 3636 N N . GLY A 1 462 ? -17.906 -4.531 5.625 1 97.06 462 GLY A N 1
ATOM 3637 C CA . GLY A 1 462 ? -16.531 -4.504 6.105 1 97.06 462 GLY A CA 1
ATOM 3638 C C . GLY A 1 462 ? -15.516 -4.703 5.004 1 97.06 462 GLY A C 1
ATOM 3639 O O . GLY A 1 462 ? -15.797 -4.445 3.83 1 97.06 462 GLY A O 1
ATOM 3640 N N . ALA A 1 463 ? -14.312 -5.008 5.363 1 97.75 463 ALA A N 1
ATOM 3641 C CA . ALA A 1 463 ? -13.195 -5.312 4.469 1 97.75 463 ALA A CA 1
ATOM 3642 C C . ALA A 1 463 ? -12.258 -6.344 5.09 1 97.75 463 ALA A C 1
ATOM 3644 O O . ALA A 1 463 ? -11.047 -6.129 5.156 1 97.75 463 ALA A O 1
ATOM 3645 N N . GLU A 1 464 ? -12.805 -7.41 5.426 1 96.19 464 GLU A N 1
ATOM 3646 C CA . GLU A 1 464 ? -12.078 -8.422 6.184 1 96.19 464 GLU A CA 1
ATOM 3647 C C . GLU A 1 464 ? -10.93 -9 5.363 1 96.19 464 GLU A C 1
ATOM 3649 O O . GLU A 1 464 ? -9.883 -9.367 5.91 1 96.19 464 GLU A O 1
ATOM 3654 N N . HIS A 1 465 ? -11.07 -9.07 4.047 1 96.5 465 HIS A N 1
ATOM 3655 C CA . HIS A 1 465 ? -10.055 -9.641 3.166 1 96.5 465 HIS A CA 1
ATOM 3656 C C . HIS A 1 465 ? -8.781 -8.797 3.166 1 96.5 465 HIS A C 1
ATOM 3658 O O . HIS A 1 465 ? -7.734 -9.25 2.707 1 96.5 465 HIS A O 1
ATOM 3664 N N . LEU A 1 466 ? -8.844 -7.59 3.73 1 98.06 466 LEU A N 1
ATOM 3665 C CA . LEU A 1 466 ? -7.695 -6.691 3.76 1 98.06 466 LEU A CA 1
ATOM 3666 C C . LEU A 1 466 ? -7.047 -6.68 5.141 1 98.06 466 LEU A C 1
ATOM 3668 O O . LEU A 1 466 ? -6.031 -6.016 5.352 1 98.06 466 LEU A O 1
ATOM 3672 N N . ARG A 1 467 ? -7.586 -7.395 6.129 1 96.69 467 ARG A N 1
ATOM 3673 C CA . ARG A 1 467 ? -7.09 -7.398 7.5 1 96.69 467 ARG A CA 1
ATOM 3674 C C . ARG A 1 467 ? -5.938 -8.383 7.664 1 96.69 467 ARG A C 1
ATOM 3676 O O . ARG A 1 467 ? -6.117 -9.594 7.496 1 96.69 467 ARG A O 1
ATOM 3683 N N . PRO A 1 468 ? -4.746 -7.934 7.961 1 96.88 468 PRO A N 1
ATOM 3684 C CA . PRO A 1 468 ? -3.611 -8.852 8.086 1 96.88 468 PRO A CA 1
ATOM 3685 C C . PRO A 1 468 ? -3.678 -9.703 9.344 1 96.88 468 PRO A C 1
ATOM 3687 O O . PRO A 1 468 ? -4.23 -9.273 10.359 1 96.88 468 PRO A O 1
ATOM 3690 N N . ALA A 1 469 ? -3.059 -10.836 9.289 1 97.88 469 ALA A N 1
ATOM 3691 C CA . ALA A 1 469 ? -3.002 -11.766 10.414 1 97.88 469 ALA A CA 1
ATOM 3692 C C . ALA A 1 469 ? -2.146 -11.195 11.547 1 97.88 469 ALA A C 1
ATOM 3694 O O . ALA A 1 469 ? -2.168 -11.711 12.664 1 97.88 469 ALA A O 1
ATOM 3695 N N . ALA A 1 470 ? -1.457 -10.141 11.273 1 97.81 470 ALA A N 1
ATOM 3696 C CA . ALA A 1 470 ? -0.655 -9.461 12.281 1 97.81 470 ALA A CA 1
ATOM 3697 C C . ALA A 1 470 ? -1.493 -9.125 13.516 1 97.81 470 ALA A C 1
ATOM 3699 O O . ALA A 1 470 ? -0.983 -9.125 14.641 1 97.81 470 ALA A O 1
ATOM 3700 N N . HIS A 1 471 ? -2.746 -8.859 13.359 1 97.31 471 HIS A N 1
ATOM 3701 C CA . HIS A 1 471 ? -3.639 -8.438 14.438 1 97.31 471 HIS A CA 1
ATOM 3702 C C . HIS A 1 471 ? -3.891 -9.57 15.422 1 97.31 471 HIS A C 1
ATOM 3704 O O . HIS A 1 471 ? -4.375 -9.336 16.531 1 97.31 471 HIS A O 1
ATOM 3710 N N . ASP A 1 472 ? -3.572 -10.766 15.008 1 96.62 472 ASP A N 1
ATOM 3711 C CA . ASP A 1 472 ? -3.832 -11.922 15.867 1 96.62 472 ASP A CA 1
ATOM 3712 C C . ASP A 1 472 ? -2.574 -12.344 16.625 1 96.62 472 ASP A C 1
ATOM 3714 O O . ASP A 1 472 ? -2.582 -13.336 17.344 1 96.62 472 ASP A O 1
ATOM 3718 N N . LEU A 1 473 ? -1.539 -11.602 16.453 1 97.5 473 LEU A N 1
ATOM 3719 C CA . LEU A 1 473 ? -0.267 -11.914 17.094 1 97.5 473 LEU A CA 1
ATOM 3720 C C . LEU A 1 473 ? 0.004 -10.977 18.266 1 97.5 473 LEU A C 1
ATOM 3722 O O . LEU A 1 473 ? -0.311 -9.781 18.188 1 97.5 473 LEU A O 1
ATOM 3726 N N . ASN A 1 474 ? 0.54 -11.555 19.328 1 95.25 474 ASN A N 1
ATOM 3727 C CA . ASN A 1 474 ? 1.055 -10.664 20.359 1 95.25 474 ASN A CA 1
ATOM 3728 C C . ASN A 1 474 ? 2.43 -10.117 20 1 95.25 474 ASN A C 1
ATOM 3730 O O . ASN A 1 474 ? 2.992 -10.477 18.969 1 95.25 474 ASN A O 1
ATOM 3734 N N . TRP A 1 475 ? 2.895 -9.234 20.812 1 93.75 475 TRP A N 1
ATOM 3735 C CA . TRP A 1 475 ? 4.129 -8.516 20.5 1 93.75 475 TRP A CA 1
ATOM 3736 C C . TRP A 1 475 ? 5.297 -9.484 20.359 1 93.75 475 TRP A C 1
ATOM 3738 O O . TRP A 1 475 ? 6.129 -9.336 19.453 1 93.75 475 TRP A O 1
ATOM 3748 N N . ILE A 1 476 ? 5.422 -10.492 21.109 1 96.81 476 ILE A N 1
ATOM 3749 C CA . ILE A 1 476 ? 6.488 -11.484 21.109 1 96.81 476 ILE A CA 1
ATOM 3750 C C . ILE A 1 476 ? 6.43 -12.297 19.812 1 96.81 476 ILE A C 1
ATOM 3752 O O . ILE A 1 476 ? 7.449 -12.5 19.156 1 96.81 476 ILE A O 1
ATOM 3756 N N . GLN A 1 477 ? 5.227 -12.711 19.438 1 97.88 477 GLN A N 1
ATOM 3757 C CA . GLN A 1 477 ? 5.023 -13.492 18.219 1 97.88 477 GLN A CA 1
ATOM 3758 C C . GLN A 1 477 ? 5.301 -12.648 16.969 1 97.88 477 GLN A C 1
ATOM 3760 O O . GLN A 1 477 ? 5.957 -13.117 16.031 1 97.88 477 GLN A O 1
ATOM 3765 N N . TYR A 1 478 ? 4.824 -11.438 17.031 1 97 478 TYR A N 1
ATOM 3766 C CA . TYR A 1 478 ? 4.996 -10.562 15.875 1 97 478 TYR A CA 1
ATOM 3767 C C . TYR A 1 478 ? 6.473 -10.359 15.555 1 97 478 TYR A C 1
ATOM 3769 O O . TYR A 1 478 ? 6.867 -10.375 14.391 1 97 478 TYR A O 1
ATOM 3777 N N . HIS A 1 479 ? 7.285 -10.258 16.562 1 95.19 479 HIS A N 1
ATOM 3778 C CA . HIS A 1 479 ? 8.703 -9.984 16.359 1 95.19 479 HIS A CA 1
ATOM 3779 C C . HIS A 1 479 ? 9.516 -11.273 16.375 1 95.19 479 HIS A C 1
ATOM 3781 O O . HIS A 1 479 ? 10.75 -11.234 16.422 1 95.19 479 HIS A O 1
ATOM 3787 N N . SER A 1 480 ? 8.906 -12.422 16.375 1 98 480 SER A N 1
ATOM 3788 C CA . SER A 1 480 ? 9.508 -13.742 16.266 1 98 480 SER A CA 1
ATOM 3789 C C . SER A 1 480 ? 10.477 -14.016 17.406 1 98 480 SER A C 1
ATOM 3791 O O . SER A 1 480 ? 11.492 -14.695 17.219 1 98 480 SER A O 1
ATOM 3793 N N . LEU A 1 481 ? 10.195 -13.391 18.516 1 97.31 481 LEU A N 1
ATOM 3794 C CA . LEU A 1 481 ? 11.086 -13.602 19.656 1 97.31 481 LEU A CA 1
ATOM 3795 C C . LEU A 1 481 ? 10.938 -15.023 20.203 1 97.31 481 LEU A C 1
ATOM 3797 O O . LEU A 1 481 ? 11.922 -15.617 20.656 1 97.31 481 LEU A O 1
ATOM 3801 N N . ASP A 1 482 ? 9.688 -15.477 20.25 1 98 482 ASP A N 1
ATOM 3802 C CA . ASP A 1 482 ? 9.477 -16.875 20.641 1 98 482 ASP A CA 1
ATOM 3803 C C . ASP A 1 482 ? 10.195 -17.828 19.688 1 98 482 ASP A C 1
ATOM 3805 O O . ASP A 1 482 ? 10.805 -18.812 20.141 1 98 482 ASP A O 1
ATOM 3809 N N . VAL A 1 483 ? 10.195 -17.516 18.422 1 98.44 483 VAL A N 1
ATOM 3810 C CA . VAL A 1 483 ? 10.867 -18.328 17.391 1 98.44 483 VAL A CA 1
ATOM 3811 C C . VAL A 1 483 ? 12.375 -18.266 17.609 1 98.44 483 VAL A C 1
ATOM 3813 O O . VAL A 1 483 ? 13.047 -19.312 17.578 1 98.44 483 VAL A O 1
ATOM 3816 N N . ILE A 1 484 ? 12.938 -17.109 17.797 1 97.88 484 ILE A N 1
ATOM 3817 C CA . ILE A 1 484 ? 14.367 -16.938 18.031 1 97.88 484 ILE A CA 1
ATOM 3818 C C . ILE A 1 484 ? 14.789 -17.703 19.281 1 97.88 484 ILE A C 1
ATOM 3820 O O . ILE A 1 484 ? 15.805 -18.406 19.281 1 97.88 484 ILE A O 1
ATOM 3824 N N . GLY A 1 485 ? 14.016 -17.547 20.328 1 97.75 485 GLY A N 1
ATOM 3825 C CA . GLY A 1 485 ? 14.289 -18.297 21.547 1 97.75 485 GLY A CA 1
ATOM 3826 C C . GLY A 1 485 ? 14.281 -19.797 21.328 1 97.75 485 GLY A C 1
ATOM 3827 O O . GLY A 1 485 ? 15.164 -20.5 21.812 1 97.75 485 GLY A O 1
ATOM 3828 N N . PHE A 1 486 ? 13.328 -20.25 20.625 1 97.5 486 PHE A N 1
ATOM 3829 C CA . PHE A 1 486 ? 13.203 -21.672 20.312 1 97.5 486 PHE A CA 1
ATOM 3830 C C . PHE A 1 486 ? 14.414 -22.172 19.531 1 97.5 486 PHE A C 1
ATOM 3832 O O . PHE A 1 486 ? 14.992 -23.203 19.859 1 97.5 486 PHE A O 1
ATOM 3839 N N . LEU A 1 487 ? 14.773 -21.422 18.5 1 97 487 LEU A N 1
ATOM 3840 C CA . LEU A 1 487 ? 15.914 -21.797 17.672 1 97 487 LEU A CA 1
ATOM 3841 C C . LEU A 1 487 ? 17.203 -21.75 18.469 1 97 487 LEU A C 1
ATOM 3843 O O . LEU A 1 487 ? 18.078 -22.594 18.297 1 97 487 LEU A O 1
ATOM 3847 N N . LEU A 1 488 ? 17.375 -20.766 19.328 1 97.38 488 LEU A N 1
ATOM 3848 C CA . LEU A 1 488 ? 18.547 -20.672 20.172 1 97.38 488 LEU A CA 1
ATOM 3849 C C . LEU A 1 488 ? 18.609 -21.859 21.141 1 97.38 488 LEU A C 1
ATOM 3851 O O . LEU A 1 488 ? 19.688 -22.375 21.422 1 97.38 488 LEU A O 1
ATOM 3855 N N . LEU A 1 489 ? 17.469 -22.203 21.688 1 97.06 489 LEU A N 1
ATOM 3856 C CA . LEU A 1 489 ? 17.406 -23.359 22.562 1 97.06 489 LEU A CA 1
ATOM 3857 C C . LEU A 1 489 ? 17.891 -24.609 21.844 1 97.06 489 LEU A C 1
ATOM 3859 O O . LEU A 1 489 ? 18.641 -25.422 22.406 1 97.06 489 LEU A O 1
ATOM 3863 N N . ILE A 1 490 ? 17.438 -24.797 20.641 1 96.31 490 ILE A N 1
ATOM 3864 C CA . ILE A 1 490 ? 17.875 -25.938 19.844 1 96.31 490 ILE A CA 1
ATOM 3865 C C . ILE A 1 490 ? 19.375 -25.875 19.625 1 96.31 490 ILE A C 1
ATOM 3867 O O . ILE A 1 490 ? 20.078 -26.875 19.797 1 96.31 490 ILE A O 1
ATOM 3871 N N . LEU A 1 491 ? 19.859 -24.719 19.234 1 96.38 491 LEU A N 1
ATOM 3872 C CA . LEU A 1 491 ? 21.281 -24.531 18.969 1 96.38 491 LEU A CA 1
ATOM 3873 C C . LEU A 1 491 ? 22.109 -24.828 20.203 1 96.38 491 LEU A C 1
ATOM 3875 O O . LEU A 1 491 ? 23.125 -25.547 20.125 1 96.38 491 LEU A O 1
ATOM 3879 N N . LEU A 1 492 ? 21.688 -24.328 21.312 1 97.06 492 LEU A N 1
ATOM 3880 C CA . LEU A 1 492 ? 22.422 -24.516 22.562 1 97.06 492 LEU A CA 1
ATOM 3881 C C . LEU A 1 492 ? 22.406 -25.984 22.969 1 97.06 492 LEU A C 1
ATOM 3883 O O . LEU A 1 492 ? 23.406 -26.5 23.5 1 97.06 492 LEU A O 1
ATOM 3887 N N . THR A 1 493 ? 21.328 -26.641 22.797 1 97.25 493 THR A N 1
ATOM 3888 C CA . THR A 1 493 ? 21.219 -28.062 23.109 1 97.25 493 THR A CA 1
ATOM 3889 C C . THR A 1 493 ? 22.172 -28.875 22.234 1 97.25 493 THR A C 1
ATOM 3891 O O . THR A 1 493 ? 22.844 -29.781 22.719 1 97.25 493 THR A O 1
ATOM 3894 N N . VAL A 1 494 ? 22.156 -28.547 20.984 1 96.69 494 VAL A N 1
ATOM 3895 C CA . VAL A 1 494 ? 23.031 -29.25 20.047 1 96.69 494 VAL A CA 1
ATOM 3896 C C . VAL A 1 494 ? 24.484 -29.031 20.453 1 96.69 494 VAL A C 1
ATOM 3898 O O . VAL A 1 494 ? 25.281 -29.969 20.469 1 96.69 494 VAL A O 1
ATOM 3901 N N . ILE A 1 495 ? 24.797 -27.781 20.75 1 96.94 495 ILE A N 1
ATOM 3902 C CA . ILE A 1 495 ? 26.156 -27.469 21.156 1 96.94 495 ILE A CA 1
ATOM 3903 C C . ILE A 1 495 ? 26.5 -28.219 22.438 1 96.94 495 ILE A C 1
ATOM 3905 O O . ILE A 1 495 ? 27.562 -28.828 22.547 1 96.94 495 ILE A O 1
ATOM 3909 N N . PHE A 1 496 ? 25.656 -28.25 23.391 1 96.88 496 PHE A N 1
ATOM 3910 C CA . PHE A 1 496 ? 25.859 -28.922 24.672 1 96.88 496 PHE A CA 1
ATOM 3911 C C . PHE A 1 496 ? 26.094 -30.406 24.469 1 96.88 496 PHE A C 1
ATOM 3913 O O . PHE A 1 496 ? 27.047 -30.969 25.016 1 96.88 496 PHE A O 1
ATOM 3920 N N . VAL A 1 497 ? 25.266 -30.984 23.703 1 97 497 VAL A N 1
ATOM 3921 C CA . VAL A 1 497 ? 25.359 -32.438 23.469 1 97 497 VAL A CA 1
ATOM 3922 C C . VAL A 1 497 ? 26.656 -32.75 22.719 1 97 497 VAL A C 1
ATOM 3924 O O . VAL A 1 497 ? 27.328 -33.75 23.016 1 97 497 VAL A O 1
ATOM 3927 N N . THR A 1 498 ? 26.938 -31.938 21.75 1 96.44 498 THR A N 1
ATOM 3928 C CA . THR A 1 498 ? 28.156 -32.125 20.984 1 96.44 498 THR A CA 1
ATOM 3929 C C . THR A 1 498 ? 29.391 -32 21.891 1 96.44 498 THR A C 1
ATOM 3931 O O . THR A 1 498 ? 30.297 -32.844 21.828 1 96.44 498 THR A O 1
ATOM 3934 N N . VAL A 1 499 ? 29.375 -31 22.703 1 96.62 499 VAL A N 1
ATOM 3935 C CA . VAL A 1 499 ? 30.5 -30.766 23.609 1 96.62 499 VAL A CA 1
ATOM 3936 C C . VAL A 1 499 ? 30.609 -31.906 24.609 1 96.62 499 VAL A C 1
ATOM 3938 O O . VAL A 1 499 ? 31.703 -32.438 24.859 1 96.62 499 VAL A O 1
ATOM 3941 N N . LYS A 1 500 ? 29.562 -32.281 25.188 1 96.12 500 LYS A N 1
ATOM 3942 C CA . LYS A 1 500 ? 29.547 -33.375 26.156 1 96.12 500 LYS A CA 1
ATOM 3943 C C . LYS A 1 500 ? 30 -34.688 25.516 1 96.12 500 LYS A C 1
ATOM 3945 O O . LYS A 1 500 ? 30.688 -35.469 26.156 1 96.12 500 LYS A O 1
ATOM 3950 N N . SER A 1 501 ? 29.547 -34.906 24.359 1 96.25 501 SER A N 1
ATOM 3951 C CA . SER A 1 501 ? 29.953 -36.125 23.625 1 96.25 501 SER A CA 1
ATOM 3952 C C . SER A 1 501 ? 31.453 -36.094 23.359 1 96.25 501 SER A C 1
ATOM 3954 O O . SER A 1 501 ? 32.125 -37.125 23.5 1 96.25 501 SER A O 1
ATOM 3956 N N . CYS A 1 502 ? 31.891 -34.969 22.938 1 95.06 502 CYS A N 1
ATOM 3957 C CA . CYS A 1 502 ? 33.344 -34.812 22.703 1 95.06 502 CYS A CA 1
ATOM 3958 C C . CYS A 1 502 ? 34.125 -35.031 23.984 1 95.06 502 CYS A C 1
ATOM 3960 O O . CYS A 1 502 ? 35.156 -35.656 23.969 1 95.06 502 CYS A O 1
ATOM 3962 N N . MET A 1 503 ? 33.625 -34.406 24.969 1 95.06 503 MET A N 1
ATOM 3963 C CA . MET A 1 503 ? 34.281 -34.562 26.266 1 95.06 503 MET A CA 1
ATOM 3964 C C . MET A 1 503 ? 34.281 -36 26.719 1 95.06 503 MET A C 1
ATOM 3966 O O . MET A 1 503 ? 35.25 -36.5 27.266 1 95.06 503 MET A O 1
ATOM 3970 N N . PHE A 1 504 ? 33.25 -36.656 26.578 1 94.38 504 PHE A N 1
ATOM 3971 C CA . PHE A 1 504 ? 33.125 -38.062 26.922 1 94.38 504 PHE A CA 1
ATOM 3972 C C . PHE A 1 504 ? 34.094 -38.906 26.125 1 94.38 504 PHE A C 1
ATOM 3974 O O . PHE A 1 504 ? 34.781 -39.75 26.672 1 94.38 504 PHE A O 1
ATOM 3981 N N . CYS A 1 505 ? 34.125 -38.656 24.844 1 93.31 505 CYS A N 1
ATOM 3982 C CA . CYS A 1 505 ? 35.062 -39.375 23.969 1 93.31 505 CYS A CA 1
ATOM 3983 C C . CYS A 1 505 ? 36.5 -39.094 24.359 1 93.31 505 CYS A C 1
ATOM 3985 O O . CYS A 1 505 ? 37.344 -40 24.375 1 93.31 505 CYS A O 1
ATOM 3987 N N . PHE A 1 506 ? 36.75 -37.812 24.656 1 92.44 506 PHE A N 1
ATOM 3988 C CA . PHE A 1 506 ? 38.094 -37.438 25.078 1 92.44 506 PHE A CA 1
ATOM 3989 C C . PHE A 1 506 ? 38.469 -38.125 26.391 1 92.44 506 PHE A C 1
ATOM 3991 O O . PHE A 1 506 ? 39.594 -38.594 26.547 1 92.44 506 PHE A O 1
ATOM 3998 N N . ARG A 1 507 ? 37.625 -38.219 27.281 1 91.94 507 ARG A N 1
ATOM 3999 C CA . ARG A 1 507 ? 37.875 -38.875 28.562 1 91.94 507 ARG A CA 1
ATOM 4000 C C . ARG A 1 507 ? 38.062 -40.375 28.391 1 91.94 507 ARG A C 1
ATOM 4002 O O . ARG A 1 507 ? 38.938 -40.969 29.062 1 91.94 507 ARG A O 1
ATOM 4009 N N . LYS A 1 508 ? 37.375 -40.906 27.547 1 91.69 508 LYS A N 1
ATOM 4010 C CA . LYS A 1 508 ? 37.5 -42.344 27.281 1 91.69 508 LYS A CA 1
ATOM 4011 C C . LYS A 1 508 ? 38.844 -42.656 26.594 1 91.69 508 LYS A C 1
ATOM 4013 O O . LYS A 1 508 ? 39.469 -43.688 26.891 1 91.69 508 LYS A O 1
ATOM 4018 N N . CYS A 1 509 ? 39.188 -41.812 25.75 1 89.06 509 CYS A N 1
ATOM 4019 C CA . CYS A 1 509 ? 40.438 -42.031 25.031 1 89.06 509 CYS A CA 1
ATOM 4020 C C . CYS A 1 509 ? 41.656 -41.781 25.922 1 89.06 509 CYS A C 1
ATOM 4022 O O . CYS A 1 509 ? 42.656 -42.5 25.828 1 89.06 509 CYS A O 1
ATOM 4024 N N . PHE A 1 510 ? 41.656 -40.781 26.734 1 85.69 510 PHE A N 1
ATOM 4025 C CA . PHE A 1 510 ? 42.812 -40.438 27.578 1 85.69 510 PHE A CA 1
ATOM 4026 C C . PHE A 1 510 ? 42.844 -41.281 28.828 1 85.69 510 PHE A C 1
ATOM 4028 O O . PHE A 1 510 ? 43.906 -41.5 29.422 1 85.69 510 PHE A O 1
ATOM 4035 N N . LYS A 1 511 ? 41.812 -41.719 29.359 1 75.69 511 LYS A N 1
ATOM 4036 C CA . LYS A 1 511 ? 41.844 -42.656 30.453 1 75.69 511 LYS A CA 1
ATOM 4037 C C . LYS A 1 511 ? 42.469 -44 29.984 1 75.69 511 LYS A C 1
ATOM 4039 O O . LYS A 1 511 ? 43.188 -44.656 30.734 1 75.69 511 LYS A O 1
ATOM 4044 N N . LYS A 1 512 ? 42.344 -44.344 28.922 1 65.62 512 LYS A N 1
ATOM 4045 C CA . LYS A 1 512 ? 42.969 -45.594 28.406 1 65.62 512 LYS A CA 1
ATOM 4046 C C . LYS A 1 512 ? 44.469 -45.438 28.266 1 65.62 512 LYS A C 1
ATOM 4048 O O . LYS A 1 512 ? 45.219 -46.375 28.5 1 65.62 512 LYS A O 1
ATOM 4053 N N . SER A 1 513 ? 44.938 -44.281 27.953 1 68.56 513 SER A N 1
ATOM 4054 C CA . SER A 1 513 ? 46.375 -44.094 27.812 1 68.56 513 SER A CA 1
ATOM 4055 C C . SER A 1 513 ? 47.094 -44.125 29.172 1 68.56 513 SER A C 1
ATOM 4057 O O . SER A 1 513 ? 48.219 -44.594 29.281 1 68.56 513 SER A O 1
ATOM 4059 N N . GLN A 1 514 ? 46.5 -43.625 30.094 1 60.44 514 GLN A N 1
ATOM 4060 C CA . GLN A 1 514 ? 47.188 -43.688 31.391 1 60.44 514 GLN A CA 1
ATOM 4061 C C . GLN A 1 514 ? 47.219 -45.094 31.953 1 60.44 514 GLN A C 1
ATOM 4063 O O . GLN A 1 514 ? 48.156 -45.469 32.625 1 60.44 514 GLN A O 1
ATOM 4068 N N . LYS A 1 515 ? 46.344 -45.844 31.641 1 57.5 515 LYS A N 1
ATOM 4069 C CA . LYS A 1 515 ? 46.406 -47.219 32.094 1 57.5 515 LYS A CA 1
ATOM 4070 C C . LYS A 1 515 ? 47.438 -48.031 31.297 1 57.5 515 LYS A C 1
ATOM 4072 O O . LYS A 1 515 ? 48.094 -48.906 31.844 1 57.5 515 LYS A O 1
ATOM 4077 N N . LYS A 1 516 ? 47.844 -47.75 30.156 1 51.06 516 LYS A N 1
ATOM 4078 C CA . LYS A 1 516 ? 48.875 -48.469 29.453 1 51.06 516 LYS A CA 1
ATOM 4079 C C . LYS A 1 516 ? 50.25 -48.031 29.906 1 51.06 516 LYS A C 1
ATOM 4081 O O . LYS A 1 516 ? 51.219 -48.781 29.828 1 51.06 516 LYS A O 1
ATOM 4086 N N . LYS A 1 517 ? 50.344 -46.875 30.328 1 54.34 517 LYS A N 1
ATOM 4087 C CA . LYS A 1 517 ? 51.688 -46.469 30.797 1 54.34 517 LYS A CA 1
ATOM 4088 C C . LYS A 1 517 ? 51.969 -47.031 32.188 1 54.34 517 LYS A C 1
ATOM 4090 O O . LYS A 1 517 ? 53.125 -47 32.625 1 54.34 517 LYS A O 1
ATOM 4095 N N . LYS A 1 518 ? 51.031 -47.156 32.656 1 54.09 518 LYS A N 1
ATOM 4096 C CA . LYS A 1 518 ? 51.375 -47.781 33.938 1 54.09 518 LYS A CA 1
ATOM 4097 C C . LYS A 1 518 ? 51.406 -49.281 33.844 1 54.09 518 LYS A C 1
ATOM 4099 O O . LYS A 1 518 ? 51.781 -49.969 34.781 1 54.09 518 LYS A O 1
ATOM 4104 N N . ALA A 1 519 ? 51.281 -49.844 32.812 1 32.41 519 ALA A N 1
ATOM 4105 C CA . ALA A 1 519 ? 51.469 -51.312 32.719 1 32.41 519 ALA A CA 1
ATOM 4106 C C . ALA A 1 519 ? 52.688 -51.656 31.859 1 32.41 519 ALA A C 1
ATOM 4108 O O . ALA A 1 519 ? 52.969 -50.969 30.875 1 32.41 519 ALA A O 1
ATOM 4109 N N . MET B 1 1 ? -28 12.32 -34.5 1 27.48 1 MET B N 1
ATOM 4110 C CA . MET B 1 1 ? -26.797 11.625 -34.969 1 27.48 1 MET B CA 1
ATOM 4111 C C . MET B 1 1 ? -25.562 12.484 -34.719 1 27.48 1 MET B C 1
ATOM 4113 O O . MET B 1 1 ? -24.484 11.953 -34.469 1 27.48 1 MET B O 1
ATOM 4117 N N . ALA B 1 2 ? -25.656 13.812 -35 1 36.25 2 ALA B N 1
ATOM 4118 C CA . ALA B 1 2 ? -24.5 14.703 -34.906 1 36.25 2 ALA B CA 1
ATOM 4119 C C . ALA B 1 2 ? -24.047 14.891 -33.469 1 36.25 2 ALA B C 1
ATOM 4121 O O . ALA B 1 2 ? -22.859 15.047 -33.188 1 36.25 2 ALA B O 1
ATOM 4122 N N . SER B 1 3 ? -25.109 15 -32.562 1 33.94 3 SER B N 1
ATOM 4123 C CA . SER B 1 3 ? -24.781 15.383 -31.203 1 33.94 3 SER B CA 1
ATOM 4124 C C . SER B 1 3 ? -24.047 14.258 -30.469 1 33.94 3 SER B C 1
ATOM 4126 O O . SER B 1 3 ? -23.391 14.492 -29.453 1 33.94 3 SER B O 1
ATOM 4128 N N . VAL B 1 4 ? -24.438 12.93 -30.75 1 36.84 4 VAL B N 1
ATOM 4129 C CA . VAL B 1 4 ? -23.734 11.828 -30.094 1 36.84 4 VAL B CA 1
ATOM 4130 C C . VAL B 1 4 ? -22.281 11.797 -30.531 1 36.84 4 VAL B C 1
ATOM 4132 O O . VAL B 1 4 ? -21.406 11.367 -29.781 1 36.84 4 VAL B O 1
ATOM 4135 N N . LEU B 1 5 ? -22.031 12.258 -31.781 1 37.25 5 LEU B N 1
ATOM 4136 C CA . LEU B 1 5 ? -20.688 12.195 -32.312 1 37.25 5 LEU B CA 1
ATOM 4137 C C . LEU B 1 5 ? -19.766 13.188 -31.625 1 37.25 5 LEU B C 1
ATOM 4139 O O . LEU B 1 5 ? -18.578 12.906 -31.438 1 37.25 5 LEU B O 1
ATOM 4143 N N . LEU B 1 6 ? -20.328 14.344 -31.234 1 35.41 6 LEU B N 1
ATOM 4144 C CA . LEU B 1 6 ? -19.453 15.391 -30.719 1 35.41 6 LEU B CA 1
ATOM 4145 C C . LEU B 1 6 ? -18.984 15.07 -29.297 1 35.41 6 LEU B C 1
ATOM 4147 O O . LEU B 1 6 ? -17.844 15.375 -28.938 1 35.41 6 LEU B O 1
ATOM 4151 N N . PHE B 1 7 ? -19.859 14.414 -28.453 1 35.03 7 PHE B N 1
ATOM 4152 C CA . PHE B 1 7 ? -19.484 14.266 -27.062 1 35.03 7 PHE B CA 1
ATOM 4153 C C . PHE B 1 7 ? -18.359 13.242 -26.906 1 35.03 7 PHE B C 1
ATOM 4155 O O . PHE B 1 7 ? -17.719 13.164 -25.859 1 35.03 7 PHE B O 1
ATOM 4162 N N . CYS B 1 8 ? -18.281 12.203 -27.766 1 35.72 8 CYS B N 1
ATOM 4163 C CA . CYS B 1 8 ? -17.172 11.25 -27.688 1 35.72 8 CYS B CA 1
ATOM 4164 C C . CYS B 1 8 ? -15.836 11.945 -27.938 1 35.72 8 CYS B C 1
ATOM 4166 O O . CYS B 1 8 ? -14.789 11.305 -27.891 1 35.72 8 CYS B O 1
ATOM 4168 N N . LEU B 1 9 ? -15.867 13.102 -28.578 1 35 9 LEU B N 1
ATOM 4169 C CA . LEU B 1 9 ? -14.602 13.719 -28.969 1 35 9 LEU B CA 1
ATOM 4170 C C . LEU B 1 9 ? -13.844 14.227 -27.75 1 35 9 LEU B C 1
ATOM 4172 O O . LEU B 1 9 ? -12.641 14.453 -27.812 1 35 9 LEU B O 1
ATOM 4176 N N . PHE B 1 10 ? -14.484 14.797 -26.734 1 35.22 10 PHE B N 1
ATOM 4177 C CA . PHE B 1 10 ? -13.758 15.672 -25.812 1 35.22 10 PHE B CA 1
ATOM 4178 C C . PHE B 1 10 ? -12.797 14.867 -24.953 1 35.22 10 PHE B C 1
ATOM 4180 O O . PHE B 1 10 ? -11.805 15.398 -24.453 1 35.22 10 PHE B O 1
ATOM 4187 N N . CYS B 1 11 ? -13.383 13.867 -24.203 1 36.88 11 CYS B N 1
ATOM 4188 C CA . CYS B 1 11 ? -12.391 13.469 -23.219 1 36.88 11 CYS B CA 1
ATOM 4189 C C . CYS B 1 11 ? -11.172 12.844 -23.891 1 36.88 11 CYS B C 1
ATOM 4191 O O . CYS B 1 11 ? -10.648 11.836 -23.422 1 36.88 11 CYS B O 1
ATOM 4193 N N . LEU B 1 12 ? -11.016 12.977 -25.172 1 36.47 12 LEU B N 1
ATOM 4194 C CA . LEU B 1 12 ? -9.688 12.602 -25.656 1 36.47 12 LEU B CA 1
ATOM 4195 C C . LEU B 1 12 ? -8.602 13.359 -24.906 1 36.47 12 LEU B C 1
ATOM 4197 O O . LEU B 1 12 ? -8.273 14.492 -25.25 1 36.47 12 LEU B O 1
ATOM 4201 N N . ALA B 1 13 ? -8.57 13.445 -23.625 1 40.94 13 ALA B N 1
ATOM 4202 C CA . ALA B 1 13 ? -7.277 13.812 -23.047 1 40.94 13 ALA B CA 1
ATOM 4203 C C . ALA B 1 13 ? -6.129 13.406 -23.969 1 40.94 13 ALA B C 1
ATOM 4205 O O . ALA B 1 13 ? -6.02 12.234 -24.344 1 40.94 13 ALA B O 1
ATOM 4206 N N . SER B 1 14 ? -5.766 14.188 -24.922 1 43.16 14 SER B N 1
ATOM 4207 C CA . SER B 1 14 ? -4.551 14.039 -25.719 1 43.16 14 SER B CA 1
ATOM 4208 C C . SER B 1 14 ? -3.469 13.297 -24.938 1 43.16 14 SER B C 1
ATOM 4210 O O . SER B 1 14 ? -2.752 13.891 -24.141 1 43.16 14 SER B O 1
ATOM 4212 N N . ALA B 1 15 ? -3.791 12.32 -24.328 1 52.5 15 ALA B N 1
ATOM 4213 C CA . ALA B 1 15 ? -2.668 11.547 -23.812 1 52.5 15 ALA B CA 1
ATOM 4214 C C . ALA B 1 15 ? -1.501 11.547 -24.797 1 52.5 15 ALA B C 1
ATOM 4216 O O . ALA B 1 15 ? -1.655 11.148 -25.953 1 52.5 15 ALA B O 1
ATOM 4217 N N . LYS B 1 16 ? -0.601 12.469 -24.75 1 63.38 16 LYS B N 1
ATOM 4218 C CA . LYS B 1 16 ? 0.627 12.445 -25.547 1 63.38 16 LYS B CA 1
ATOM 4219 C C . LYS B 1 16 ? 1.11 11.008 -25.75 1 63.38 16 LYS B C 1
ATOM 4221 O O . LYS B 1 16 ? 1.354 10.281 -24.797 1 63.38 16 LYS B O 1
ATOM 4226 N N . ALA B 1 17 ? 0.85 10.492 -26.828 1 86.12 17 ALA B N 1
ATOM 4227 C CA . ALA B 1 17 ? 1.343 9.195 -27.281 1 86.12 17 ALA B CA 1
ATOM 4228 C C . ALA B 1 17 ? 2.824 9.023 -26.953 1 86.12 17 ALA B C 1
ATOM 4230 O O . ALA B 1 17 ? 3.613 9.953 -27.109 1 86.12 17 ALA B O 1
ATOM 4231 N N . GLY B 1 18 ? 3.107 7.996 -26.078 1 95.75 18 GLY B N 1
ATOM 4232 C CA . GLY B 1 18 ? 4.496 7.715 -25.75 1 95.75 18 GLY B CA 1
ATOM 4233 C C . GLY B 1 18 ? 5.031 6.469 -26.422 1 95.75 18 GLY B C 1
ATOM 4234 O O . GLY B 1 18 ? 4.352 5.863 -27.25 1 95.75 18 GLY B O 1
ATOM 4235 N N . LYS B 1 19 ? 6.312 6.23 -26.281 1 98.62 19 LYS B N 1
ATOM 4236 C CA . LYS B 1 19 ? 7 5.062 -26.812 1 98.62 19 LYS B CA 1
ATOM 4237 C C . LYS B 1 19 ? 7.32 4.055 -25.719 1 98.62 19 LYS B C 1
ATOM 4239 O O . LYS B 1 19 ? 7.992 4.391 -24.734 1 98.62 19 LYS B O 1
ATOM 4244 N N . ILE B 1 20 ? 6.875 2.873 -25.922 1 98.75 20 ILE B N 1
ATOM 4245 C CA . ILE B 1 20 ? 6.969 1.857 -24.875 1 98.75 20 ILE B CA 1
ATOM 4246 C C . ILE B 1 20 ? 7.738 0.647 -25.391 1 98.75 20 ILE B C 1
ATOM 4248 O O . ILE B 1 20 ? 7.418 0.115 -26.469 1 98.75 20 ILE B O 1
ATOM 4252 N N . LEU B 1 21 ? 8.758 0.27 -24.703 1 98.88 21 LEU B N 1
ATOM 4253 C CA . LEU B 1 21 ? 9.453 -0.986 -24.953 1 98.88 21 LEU B CA 1
ATOM 4254 C C . LEU B 1 21 ? 8.898 -2.105 -24.078 1 98.88 21 LEU B C 1
ATOM 4256 O O . LEU B 1 21 ? 8.727 -1.927 -22.875 1 98.88 21 LEU B O 1
ATOM 4260 N N . VAL B 1 22 ? 8.57 -3.199 -24.688 1 98.69 22 VAL B N 1
ATOM 4261 C CA . VAL B 1 22 ? 8.109 -4.367 -23.938 1 98.69 22 VAL B CA 1
ATOM 4262 C C . VAL B 1 22 ? 9.078 -5.531 -24.172 1 98.69 22 VAL B C 1
ATOM 4264 O O . VAL B 1 22 ? 9.32 -5.93 -25.312 1 98.69 22 VAL B O 1
ATOM 4267 N N . VAL B 1 23 ? 9.672 -6.039 -23.109 1 97.62 23 VAL B N 1
ATOM 4268 C CA . VAL B 1 23 ? 10.469 -7.262 -23.125 1 97.62 23 VAL B CA 1
ATOM 4269 C C . VAL B 1 23 ? 9.859 -8.289 -22.172 1 97.62 23 VAL B C 1
ATOM 4271 O O . VAL B 1 23 ? 10.203 -8.336 -20.984 1 97.62 23 VAL B O 1
ATOM 4274 N N . PRO B 1 24 ? 9.062 -9.148 -22.656 1 95.88 24 PRO B N 1
ATOM 4275 C CA . PRO B 1 24 ? 8.273 -10.039 -21.812 1 95.88 24 PRO B CA 1
ATOM 4276 C C . PRO B 1 24 ? 9.016 -11.32 -21.453 1 95.88 24 PRO B C 1
ATOM 4278 O O . PRO B 1 24 ? 10.102 -11.578 -21.984 1 95.88 24 PRO B O 1
ATOM 4281 N N . SER B 1 25 ? 8.5 -12.016 -20.484 1 93.75 25 SER B N 1
ATOM 4282 C CA . SER B 1 25 ? 8.883 -13.391 -20.219 1 93.75 25 SER B CA 1
ATOM 4283 C C . SER B 1 25 ? 7.941 -14.375 -20.906 1 93.75 25 SER B C 1
ATOM 4285 O O . SER B 1 25 ? 6.797 -14.039 -21.203 1 93.75 25 SER B O 1
ATOM 4287 N N . ASP B 1 26 ? 8.422 -15.508 -21.172 1 91 26 ASP B N 1
ATOM 4288 C CA . ASP B 1 26 ? 7.742 -16.484 -22.016 1 91 26 ASP B CA 1
ATOM 4289 C C . ASP B 1 26 ? 6.645 -17.219 -21.25 1 91 26 ASP B C 1
ATOM 4291 O O . ASP B 1 26 ? 6.512 -17.062 -20.047 1 91 26 ASP B O 1
ATOM 4295 N N . GLY B 1 27 ? 5.727 -17.844 -22 1 88.44 27 GLY B N 1
ATOM 4296 C CA . GLY B 1 27 ? 4.691 -18.688 -21.422 1 88.44 27 GLY B CA 1
ATOM 4297 C C . GLY B 1 27 ? 3.525 -17.906 -20.859 1 88.44 27 GLY B C 1
ATOM 4298 O O . GLY B 1 27 ? 3.023 -16.984 -21.5 1 88.44 27 GLY B O 1
ATOM 4299 N N . SER B 1 28 ? 3.121 -18.375 -19.688 1 87.44 28 SER B N 1
ATOM 4300 C CA . SER B 1 28 ? 1.972 -17.75 -19.047 1 87.44 28 SER B CA 1
ATOM 4301 C C . SER B 1 28 ? 2.268 -16.297 -18.672 1 87.44 28 SER B C 1
ATOM 4303 O O . SER B 1 28 ? 1.354 -15.484 -18.562 1 87.44 28 SER B O 1
ATOM 4305 N N . HIS B 1 29 ? 3.518 -15.953 -18.516 1 91.12 29 HIS B N 1
ATOM 4306 C CA . HIS B 1 29 ? 3.891 -14.578 -18.203 1 91.12 29 HIS B CA 1
ATOM 4307 C C . HIS B 1 29 ? 3.5 -13.625 -19.328 1 91.12 29 HIS B C 1
ATOM 4309 O O . HIS B 1 29 ? 2.941 -12.555 -19.062 1 91.12 29 HIS B O 1
ATOM 4315 N N . TRP B 1 30 ? 3.795 -14.102 -20.547 1 93.06 30 TRP B N 1
ATOM 4316 C CA . TRP B 1 30 ? 3.424 -13.289 -21.688 1 93.06 30 TRP B CA 1
ATOM 4317 C C . TRP B 1 30 ? 1.908 -13.148 -21.797 1 93.06 30 TRP B C 1
ATOM 4319 O O . TRP B 1 30 ? 1.393 -12.055 -22.047 1 93.06 30 TRP B O 1
ATOM 4329 N N . MET B 1 31 ? 1.237 -14.203 -21.516 1 89.44 31 MET B N 1
ATOM 4330 C CA . MET B 1 31 ? -0.219 -14.18 -21.609 1 89.44 31 MET B CA 1
ATOM 4331 C C . MET B 1 31 ? -0.809 -13.188 -20.609 1 89.44 31 MET B C 1
ATOM 4333 O O . MET B 1 31 ? -1.826 -12.547 -20.891 1 89.44 31 MET B O 1
ATOM 4337 N N . GLY B 1 32 ? -0.175 -13.039 -19.562 1 90.94 32 GLY B N 1
ATOM 4338 C CA . GLY B 1 32 ? -0.657 -12.164 -18.5 1 90.94 32 GLY B CA 1
ATOM 4339 C C . GLY B 1 32 ? -0.459 -10.688 -18.812 1 90.94 32 GLY B C 1
ATOM 4340 O O . GLY B 1 32 ? -1.248 -9.844 -18.375 1 90.94 32 GLY B O 1
ATOM 4341 N N . ILE B 1 33 ? 0.56 -10.359 -19.578 1 94.31 33 ILE B N 1
ATOM 4342 C CA . ILE B 1 33 ? 0.883 -8.953 -19.797 1 94.31 33 ILE B CA 1
ATOM 4343 C C . ILE B 1 33 ? 0.342 -8.508 -21.156 1 94.31 33 ILE B C 1
ATOM 4345 O O . ILE B 1 33 ? 0.21 -7.312 -21.406 1 94.31 33 ILE B O 1
ATOM 4349 N N . LYS B 1 34 ? -0 -9.438 -22 1 95.56 34 LYS B N 1
ATOM 4350 C CA . LYS B 1 34 ? -0.397 -9.164 -23.375 1 95.56 34 LYS B CA 1
ATOM 4351 C C . LYS B 1 34 ? -1.584 -8.203 -23.438 1 95.56 34 LYS B C 1
ATOM 4353 O O . LYS B 1 34 ? -1.589 -7.254 -24.219 1 95.56 34 LYS B O 1
ATOM 4358 N N . PRO B 1 35 ? -2.613 -8.398 -22.594 1 95.69 35 PRO B N 1
ATOM 4359 C CA . PRO B 1 35 ? -3.73 -7.453 -22.641 1 95.69 35 PRO B CA 1
ATOM 4360 C C . PRO B 1 35 ? -3.293 -6.012 -22.391 1 95.69 35 PRO B C 1
ATOM 4362 O O . PRO B 1 35 ? -3.797 -5.086 -23.016 1 95.69 35 PRO B O 1
ATOM 4365 N N . LEU B 1 36 ? -2.414 -5.797 -21.453 1 97.5 36 LEU B N 1
ATOM 4366 C CA . LEU B 1 36 ? -1.912 -4.461 -21.172 1 97.5 36 LEU B CA 1
ATOM 4367 C C . LEU B 1 36 ? -1.159 -3.891 -22.359 1 97.5 36 LEU B C 1
ATOM 4369 O O . LEU B 1 36 ? -1.361 -2.732 -22.734 1 97.5 36 LEU B O 1
ATOM 4373 N N . VAL B 1 37 ? -0.348 -4.73 -22.969 1 98.06 37 VAL B N 1
ATOM 4374 C CA . VAL B 1 37 ? 0.47 -4.332 -24.109 1 98.06 37 VAL B CA 1
ATOM 4375 C C . VAL B 1 37 ? -0.43 -3.898 -25.266 1 98.06 37 VAL B C 1
ATOM 4377 O O . VAL B 1 37 ? -0.232 -2.828 -25.844 1 98.06 37 VAL B O 1
ATOM 4380 N N . GLU B 1 38 ? -1.386 -4.676 -25.547 1 98 38 GLU B N 1
ATOM 4381 C CA . GLU B 1 38 ? -2.299 -4.379 -26.656 1 98 38 GLU B CA 1
ATOM 4382 C C . GLU B 1 38 ? -3.141 -3.141 -26.359 1 98 38 GLU B C 1
ATOM 4384 O O . GLU B 1 38 ? -3.396 -2.33 -27.25 1 98 38 GLU B O 1
ATOM 4389 N N . GLU B 1 39 ? -3.584 -3.029 -25.109 1 97.56 39 GLU B N 1
ATOM 4390 C CA . GLU B 1 39 ? -4.402 -1.88 -24.734 1 97.56 39 GLU B CA 1
ATOM 4391 C C . GLU B 1 39 ? -3.607 -0.581 -24.828 1 97.56 39 GLU B C 1
ATOM 4393 O O . GLU B 1 39 ? -4.141 0.451 -25.234 1 97.56 39 GLU B O 1
ATOM 4398 N N . LEU B 1 40 ? -2.375 -0.594 -24.438 1 98.19 40 LEU B N 1
ATOM 4399 C CA . LEU B 1 40 ? -1.506 0.571 -24.562 1 98.19 40 LEU B CA 1
ATOM 4400 C C . LEU B 1 40 ? -1.365 0.989 -26.031 1 98.19 40 LEU B C 1
ATOM 4402 O O . LEU B 1 40 ? -1.399 2.18 -26.344 1 98.19 40 LEU B O 1
ATOM 4406 N N . GLY B 1 41 ? -1.17 -0.009 -26.891 1 98.12 41 GLY B N 1
ATOM 4407 C CA . GLY B 1 41 ? -1.122 0.281 -28.312 1 98.12 41 GLY B CA 1
ATOM 4408 C C . GLY B 1 41 ? -2.426 0.835 -28.859 1 98.12 41 GLY B C 1
ATOM 4409 O O . GLY B 1 41 ? -2.426 1.791 -29.641 1 98.12 41 GLY B O 1
ATOM 4410 N N . ARG B 1 42 ? -3.502 0.24 -28.453 1 97.75 42 ARG B N 1
ATOM 4411 C CA . ARG B 1 42 ? -4.828 0.658 -28.906 1 97.75 42 ARG B CA 1
ATOM 4412 C C . ARG B 1 42 ? -5.09 2.117 -28.547 1 97.75 42 ARG B C 1
ATOM 4414 O O . ARG B 1 42 ? -5.754 2.834 -29.297 1 97.75 42 ARG B O 1
ATOM 4421 N N . ARG B 1 43 ? -4.539 2.516 -27.469 1 96.81 43 ARG B N 1
ATOM 4422 C CA . ARG B 1 43 ? -4.781 3.869 -26.984 1 96.81 43 ARG B CA 1
ATOM 4423 C C . ARG B 1 43 ? -3.812 4.859 -27.625 1 96.81 43 ARG B C 1
ATOM 4425 O O . ARG B 1 43 ? -3.729 6.016 -27.203 1 96.81 43 ARG B O 1
ATOM 4432 N N . GLY B 1 44 ? -2.979 4.445 -28.531 1 96.56 44 GLY B N 1
ATOM 4433 C CA . GLY B 1 44 ? -2.236 5.375 -29.359 1 96.56 44 GLY B CA 1
ATOM 4434 C C . GLY B 1 44 ? -0.751 5.395 -29.062 1 96.56 44 GLY B C 1
ATOM 4435 O O . GLY B 1 44 ? 0.016 6.086 -29.734 1 96.56 44 GLY B O 1
ATOM 4436 N N . ASN B 1 45 ? -0.253 4.633 -28.094 1 98.12 45 ASN B N 1
ATOM 4437 C CA . ASN B 1 45 ? 1.177 4.566 -27.812 1 98.12 45 ASN B CA 1
ATOM 4438 C C . ASN B 1 45 ? 1.916 3.736 -28.859 1 98.12 45 ASN B C 1
ATOM 4440 O O . ASN B 1 45 ? 1.339 2.826 -29.469 1 98.12 45 ASN B O 1
ATOM 4444 N N . GLN B 1 46 ? 3.121 4.137 -29.141 1 98.19 46 GLN B N 1
ATOM 4445 C CA . GLN B 1 46 ? 3.996 3.277 -29.922 1 98.19 46 GLN B CA 1
ATOM 4446 C C . GLN B 1 46 ? 4.609 2.176 -29.078 1 98.19 46 GLN B C 1
ATOM 4448 O O . GLN B 1 46 ? 5.551 2.42 -28.312 1 98.19 46 GLN B O 1
ATOM 4453 N N . VAL B 1 47 ? 4.098 1.01 -29.234 1 98.62 47 VAL B N 1
ATOM 4454 C CA . VAL B 1 47 ? 4.539 -0.114 -28.422 1 98.62 47 VAL B CA 1
ATOM 4455 C C . VAL B 1 47 ? 5.41 -1.051 -29.25 1 98.62 47 VAL B C 1
ATOM 4457 O O . VAL B 1 47 ? 4.977 -1.554 -30.297 1 98.62 47 VAL B O 1
ATOM 4460 N N . VAL B 1 48 ? 6.609 -1.256 -28.828 1 98.69 48 VAL B N 1
ATOM 4461 C CA . VAL B 1 48 ? 7.531 -2.182 -29.484 1 98.69 48 VAL B CA 1
ATOM 4462 C C . VAL B 1 48 ? 7.781 -3.383 -28.578 1 98.69 48 VAL B C 1
ATOM 4464 O O . VAL B 1 48 ? 8.297 -3.232 -27.469 1 98.69 48 VAL B O 1
ATOM 4467 N N . VAL B 1 49 ? 7.422 -4.539 -29.078 1 98.56 49 VAL B N 1
ATOM 4468 C CA . VAL B 1 49 ? 7.617 -5.789 -28.344 1 98.56 49 VAL B CA 1
ATOM 4469 C C . VAL B 1 49 ? 8.836 -6.527 -28.891 1 98.56 49 VAL B C 1
ATOM 4471 O O . VAL B 1 49 ? 8.898 -6.824 -30.094 1 98.56 49 VAL B O 1
ATOM 4474 N N . VAL B 1 50 ? 9.75 -6.84 -28.016 1 98.19 50 VAL B N 1
ATOM 4475 C CA . VAL B 1 50 ? 10.969 -7.535 -28.422 1 98.19 50 VAL B CA 1
ATOM 4476 C C . VAL B 1 50 ? 10.961 -8.953 -27.875 1 98.19 50 VAL B C 1
ATOM 4478 O O . VAL B 1 50 ? 10.984 -9.156 -26.656 1 98.19 50 VAL B O 1
ATOM 4481 N N . ILE B 1 51 ? 10.977 -9.93 -28.766 1 97.19 51 ILE B N 1
ATOM 4482 C CA . ILE B 1 51 ? 10.859 -11.312 -28.344 1 97.19 51 ILE B CA 1
ATOM 4483 C C . ILE B 1 51 ? 11.891 -12.172 -29.078 1 97.19 51 ILE B C 1
ATOM 4485 O O . ILE B 1 51 ? 12.414 -11.766 -30.109 1 97.19 51 ILE B O 1
ATOM 4489 N N . PRO B 1 52 ? 12.266 -13.328 -28.5 1 96.38 52 PRO B N 1
ATOM 4490 C CA . PRO B 1 52 ? 13.141 -14.242 -29.234 1 96.38 52 PRO B CA 1
ATOM 4491 C C . PRO B 1 52 ? 12.477 -14.836 -30.469 1 96.38 52 PRO B C 1
ATOM 4493 O O . PRO B 1 52 ? 11.25 -14.938 -30.531 1 96.38 52 PRO B O 1
ATOM 4496 N N . GLU B 1 53 ? 13.242 -15.258 -31.406 1 95.75 53 GLU B N 1
ATOM 4497 C CA . GLU B 1 53 ? 12.75 -15.836 -32.656 1 95.75 53 GLU B CA 1
ATOM 4498 C C . GLU B 1 53 ? 11.977 -17.125 -32.375 1 95.75 53 GLU B C 1
ATOM 4500 O O . GLU B 1 53 ? 11.07 -17.484 -33.156 1 95.75 53 GLU B O 1
ATOM 4505 N N . ALA B 1 54 ? 12.414 -17.797 -31.312 1 94.25 54 ALA B N 1
ATOM 4506 C CA . ALA B 1 54 ? 11.719 -19 -30.891 1 94.25 54 ALA B CA 1
ATOM 4507 C C . ALA B 1 54 ? 11.281 -18.891 -29.422 1 94.25 54 ALA B C 1
ATOM 4509 O O . ALA B 1 54 ? 12.07 -18.5 -28.562 1 94.25 54 ALA B O 1
ATOM 4510 N N . SER B 1 55 ? 10.031 -19.141 -29.203 1 92.25 55 SER B N 1
ATOM 4511 C CA . SER B 1 55 ? 9.477 -19.062 -27.859 1 92.25 55 SER B CA 1
ATOM 4512 C C . SER B 1 55 ? 8.297 -20.016 -27.703 1 92.25 55 SER B C 1
ATOM 4514 O O . SER B 1 55 ? 7.891 -20.672 -28.656 1 92.25 55 SER B O 1
ATOM 4516 N N . LEU B 1 56 ? 7.809 -20.094 -26.484 1 86.56 56 LEU B N 1
ATOM 4517 C CA . LEU B 1 56 ? 6.664 -20.953 -26.203 1 86.56 56 LEU B CA 1
ATOM 4518 C C . LEU B 1 56 ? 5.367 -20.297 -26.688 1 86.56 56 LEU B C 1
ATOM 4520 O O . LEU B 1 56 ? 4.582 -20.938 -27.391 1 86.56 56 LEU B O 1
ATOM 4524 N N . SER B 1 57 ? 5.121 -19.094 -26.234 1 88.44 57 SER B N 1
ATOM 4525 C CA . SER B 1 57 ? 3.799 -18.531 -26.453 1 88.44 57 SER B CA 1
ATOM 4526 C C . SER B 1 57 ? 3.898 -17.109 -27 1 88.44 57 SER B C 1
ATOM 4528 O O . SER B 1 57 ? 2.885 -16.5 -27.359 1 88.44 57 SER B O 1
ATOM 4530 N N . MET B 1 58 ? 5.098 -16.594 -27.078 1 93.19 58 MET B N 1
ATOM 4531 C CA . MET B 1 58 ? 5.238 -15.195 -27.484 1 93.19 58 MET B CA 1
ATOM 4532 C C . MET B 1 58 ? 5.059 -15.047 -29 1 93.19 58 MET B C 1
ATOM 4534 O O . MET B 1 58 ? 5.449 -15.93 -29.75 1 93.19 58 MET B O 1
ATOM 4538 N N . GLY B 1 59 ? 4.465 -13.906 -29.422 1 91.69 59 GLY B N 1
ATOM 4539 C CA . GLY B 1 59 ? 4.242 -13.586 -30.812 1 91.69 59 GLY B CA 1
ATOM 4540 C C . GLY B 1 59 ? 3.705 -12.18 -31.031 1 91.69 59 GLY B C 1
ATOM 4541 O O . GLY B 1 59 ? 3.621 -11.391 -30.094 1 91.69 59 GLY B O 1
ATOM 4542 N N . PRO B 1 60 ? 3.484 -11.953 -32.25 1 92.62 60 PRO B N 1
ATOM 4543 C CA . PRO B 1 60 ? 2.941 -10.625 -32.562 1 92.62 60 PRO B CA 1
ATOM 4544 C C . PRO B 1 60 ? 1.646 -10.336 -31.797 1 92.62 60 PRO B C 1
ATOM 4546 O O . PRO B 1 60 ? 0.851 -11.25 -31.562 1 92.62 60 PRO B O 1
ATOM 4549 N N . SER B 1 61 ? 1.512 -9.148 -31.422 1 94 61 SER B N 1
ATOM 4550 C CA . SER B 1 61 ? 0.329 -8.672 -30.719 1 94 61 SER B CA 1
ATOM 4551 C C . SER B 1 61 ? -0.315 -7.492 -31.438 1 94 61 SER B C 1
ATOM 4553 O O . SER B 1 61 ? 0.345 -6.793 -32.219 1 94 61 SER B O 1
ATOM 4555 N N . GLN B 1 62 ? -1.594 -7.258 -31.156 1 96 62 GLN B N 1
ATOM 4556 C CA . GLN B 1 62 ? -2.342 -6.188 -31.812 1 96 62 GLN B CA 1
ATOM 4557 C C . GLN B 1 62 ? -1.828 -4.816 -31.391 1 96 62 GLN B C 1
ATOM 4559 O O . GLN B 1 62 ? -1.46 -4.621 -30.219 1 96 62 GLN B O 1
ATOM 4564 N N . HIS B 1 63 ? -1.784 -3.871 -32.375 1 97 63 HIS B N 1
ATOM 4565 C CA . HIS B 1 63 ? -1.472 -2.465 -32.156 1 97 63 HIS B CA 1
ATOM 4566 C C . HIS B 1 63 ? -0.042 -2.291 -31.656 1 97 63 HIS B C 1
ATOM 4568 O O . HIS B 1 63 ? 0.23 -1.412 -30.844 1 97 63 HIS B O 1
ATOM 4574 N N . THR B 1 64 ? 0.814 -3.268 -32.031 1 97.94 64 THR B N 1
ATOM 4575 C CA . THR B 1 64 ? 2.209 -3.191 -31.594 1 97.94 64 THR B CA 1
ATOM 4576 C C . THR B 1 64 ? 3.143 -3.504 -32.75 1 97.94 64 THR B C 1
ATOM 4578 O O . THR B 1 64 ? 2.701 -3.975 -33.812 1 97.94 64 THR B O 1
ATOM 4581 N N . THR B 1 65 ? 4.348 -3.109 -32.656 1 98.06 65 THR B N 1
ATOM 4582 C CA . THR B 1 65 ? 5.438 -3.557 -33.5 1 98.06 65 THR B CA 1
ATOM 4583 C C . THR B 1 65 ? 6.266 -4.637 -32.812 1 98.06 65 THR B C 1
ATOM 4585 O O . THR B 1 65 ? 6.656 -4.477 -31.656 1 98.06 65 THR B O 1
ATOM 4588 N N . THR B 1 66 ? 6.484 -5.719 -33.562 1 98.12 66 THR B N 1
ATOM 4589 C CA . THR B 1 66 ? 7.254 -6.812 -32.969 1 98.12 66 THR B CA 1
ATOM 4590 C C . THR B 1 66 ? 8.648 -6.879 -33.594 1 98.12 66 THR B C 1
ATOM 4592 O O . THR B 1 66 ? 8.797 -6.863 -34.812 1 98.12 66 THR B O 1
ATOM 4595 N N . LEU B 1 67 ? 9.625 -6.855 -32.781 1 97.94 67 LEU B N 1
ATOM 4596 C CA . LEU B 1 67 ? 11.008 -7.137 -33.156 1 97.94 67 LEU B CA 1
ATOM 4597 C C . LEU B 1 67 ? 11.484 -8.453 -32.562 1 97.94 67 LEU B C 1
ATOM 4599 O O . LEU B 1 67 ? 11.07 -8.82 -31.453 1 97.94 67 LEU B O 1
ATOM 4603 N N . THR B 1 68 ? 12.328 -9.156 -33.312 1 97.31 68 THR B N 1
ATOM 4604 C CA . THR B 1 68 ? 12.82 -10.445 -32.844 1 97.31 68 THR B CA 1
ATOM 4605 C C . THR B 1 68 ? 14.344 -10.461 -32.781 1 97.31 68 THR B C 1
ATOM 4607 O O . THR B 1 68 ? 15.008 -9.664 -33.438 1 97.31 68 THR B O 1
ATOM 4610 N N . TYR B 1 69 ? 14.867 -11.234 -31.906 1 96.81 69 TYR B N 1
ATOM 4611 C CA . TYR B 1 69 ? 16.312 -11.484 -31.844 1 96.81 69 TYR B CA 1
ATOM 4612 C C . TYR B 1 69 ? 16.594 -12.977 -31.922 1 96.81 69 TYR B C 1
ATOM 4614 O O . TYR B 1 69 ? 15.766 -13.805 -31.531 1 96.81 69 TYR B O 1
ATOM 4622 N N . PRO B 1 70 ? 17.766 -13.328 -32.406 1 95.19 70 PRO B N 1
ATOM 4623 C CA . PRO B 1 70 ? 18.094 -14.742 -32.625 1 95.19 70 PRO B CA 1
ATOM 4624 C C . PRO B 1 70 ? 18.391 -15.477 -31.312 1 95.19 70 PRO B C 1
ATOM 4626 O O . PRO B 1 70 ? 18.906 -14.875 -30.375 1 95.19 70 PRO B O 1
ATOM 4629 N N . VAL B 1 71 ? 18.016 -16.734 -31.297 1 93.81 71 VAL B N 1
ATOM 4630 C CA . VAL B 1 71 ? 18.344 -17.625 -30.172 1 93.81 71 VAL B CA 1
ATOM 4631 C C . VAL B 1 71 ? 18.891 -18.953 -30.719 1 93.81 71 VAL B C 1
ATOM 4633 O O . VAL B 1 71 ? 18.625 -19.312 -31.859 1 93.81 71 VAL B O 1
ATOM 4636 N N . PRO B 1 72 ? 19.688 -19.625 -29.938 1 89 72 PRO B N 1
ATOM 4637 C CA . PRO B 1 72 ? 20.359 -20.828 -30.422 1 89 72 PRO B CA 1
ATOM 4638 C C . PRO B 1 72 ? 19.5 -22.078 -30.281 1 89 72 PRO B C 1
ATOM 4640 O O . PRO B 1 72 ? 20.031 -23.188 -30.125 1 89 72 PRO B O 1
ATOM 4643 N N . TYR B 1 73 ? 18.219 -21.953 -30.094 1 90.94 73 TYR B N 1
ATOM 4644 C CA . TYR B 1 73 ? 17.328 -23.094 -29.953 1 90.94 73 TYR B CA 1
ATOM 4645 C C . TYR B 1 73 ? 16.078 -22.906 -30.812 1 90.94 73 TYR B C 1
ATOM 4647 O O . TYR B 1 73 ? 15.734 -21.781 -31.188 1 90.94 73 TYR B O 1
ATOM 4655 N N . THR B 1 74 ? 15.461 -24 -31.109 1 92.81 74 THR B N 1
ATOM 4656 C CA . THR B 1 74 ? 14.188 -23.984 -31.828 1 92.81 74 THR B CA 1
ATOM 4657 C C . THR B 1 74 ? 13.016 -24.062 -30.859 1 92.81 74 THR B C 1
ATOM 4659 O O . THR B 1 74 ? 13.211 -24.297 -29.656 1 92.81 74 THR B O 1
ATOM 4662 N N . LYS B 1 75 ? 11.859 -23.844 -31.391 1 90.88 75 LYS B N 1
ATOM 4663 C CA . LYS B 1 75 ? 10.648 -23.953 -30.578 1 90.88 75 LYS B CA 1
ATOM 4664 C C . LYS B 1 75 ? 10.492 -25.344 -30 1 90.88 75 LYS B C 1
ATOM 4666 O O . LYS B 1 75 ? 10.125 -25.5 -28.828 1 90.88 75 LYS B O 1
ATOM 4671 N N . ALA B 1 76 ? 10.797 -26.312 -30.781 1 90.75 76 ALA B N 1
ATOM 4672 C CA . ALA B 1 76 ? 10.695 -27.703 -30.328 1 90.75 76 ALA B CA 1
ATOM 4673 C C . ALA B 1 76 ? 11.672 -27.969 -29.188 1 90.75 76 ALA B C 1
ATOM 4675 O O . ALA B 1 76 ? 11.336 -28.672 -28.234 1 90.75 76 ALA B O 1
ATOM 4676 N N . GLN B 1 77 ? 12.836 -27.438 -29.297 1 89.25 77 GLN B N 1
ATOM 4677 C CA . GLN B 1 77 ? 13.875 -27.672 -28.297 1 89.25 77 GLN B CA 1
ATOM 4678 C C . GLN B 1 77 ? 13.492 -27.031 -26.953 1 89.25 77 GLN B C 1
ATOM 4680 O O . GLN B 1 77 ? 13.703 -27.625 -25.906 1 89.25 77 GLN B O 1
ATOM 4685 N N . ILE B 1 78 ? 12.977 -25.891 -27.094 1 86.38 78 ILE B N 1
ATOM 4686 C CA . ILE B 1 78 ? 12.617 -25.219 -25.859 1 86.38 78 ILE B CA 1
ATOM 4687 C C . ILE B 1 78 ? 11.422 -25.922 -25.219 1 86.38 78 ILE B C 1
ATOM 4689 O O . ILE B 1 78 ? 11.336 -26.031 -23.984 1 86.38 78 ILE B O 1
ATOM 4693 N N . GLN B 1 79 ? 10.508 -26.328 -25.953 1 83.62 79 GLN B N 1
ATOM 4694 C CA . GLN B 1 79 ? 9.367 -27.078 -25.453 1 83.62 79 GLN B CA 1
ATOM 4695 C C . GLN B 1 79 ? 9.82 -28.359 -24.734 1 83.62 79 GLN B C 1
ATOM 4697 O O . GLN B 1 79 ? 9.312 -28.688 -23.672 1 83.62 79 GLN B O 1
ATOM 4702 N N . ASP B 1 80 ? 10.766 -28.969 -25.328 1 84 80 ASP B N 1
ATOM 4703 C CA . ASP B 1 80 ? 11.297 -30.203 -24.75 1 84 80 ASP B CA 1
ATOM 4704 C C . ASP B 1 80 ? 12.016 -29.906 -23.422 1 84 80 ASP B C 1
ATOM 4706 O O . ASP B 1 80 ? 11.875 -30.672 -22.469 1 84 80 ASP B O 1
ATOM 4710 N N . HIS B 1 81 ? 12.727 -28.922 -23.453 1 80.25 81 HIS B N 1
ATOM 4711 C CA . HIS B 1 81 ? 13.484 -28.562 -22.266 1 80.25 81 HIS B CA 1
ATOM 4712 C C . HIS B 1 81 ? 12.555 -28.203 -21.109 1 80.25 81 HIS B C 1
ATOM 4714 O O . HIS B 1 81 ? 12.789 -28.594 -19.969 1 80.25 81 HIS B O 1
ATOM 4720 N N . ILE B 1 82 ? 11.57 -27.531 -21.422 1 77.56 82 ILE B N 1
ATOM 4721 C CA . ILE B 1 82 ? 10.633 -27.094 -20.406 1 77.56 82 ILE B CA 1
ATOM 4722 C C . ILE B 1 82 ? 9.836 -28.297 -19.906 1 77.56 82 ILE B C 1
ATOM 4724 O O . ILE B 1 82 ? 9.609 -28.438 -18.688 1 77.56 82 ILE B O 1
ATOM 4728 N N . SER B 1 83 ? 9.461 -29.109 -20.844 1 76.75 83 SER B N 1
ATOM 4729 C CA . SER B 1 83 ? 8.719 -30.312 -20.469 1 76.75 83 SER B CA 1
ATOM 4730 C C . SER B 1 83 ? 9.547 -31.203 -19.547 1 76.75 83 SER B C 1
ATOM 4732 O O . SER B 1 83 ? 9.023 -31.75 -18.578 1 76.75 83 SER B O 1
ATOM 4734 N N . ALA B 1 84 ? 10.797 -31.281 -19.812 1 76.69 84 ALA B N 1
ATOM 4735 C CA . ALA B 1 84 ? 11.695 -32.094 -18.984 1 76.69 84 ALA B CA 1
ATOM 4736 C C . ALA B 1 84 ? 11.852 -31.484 -17.594 1 76.69 84 ALA B C 1
ATOM 4738 O O . ALA B 1 84 ? 11.875 -32.188 -16.594 1 76.69 84 ALA B O 1
ATOM 4739 N N . SER B 1 85 ? 11.977 -30.25 -17.609 1 74.62 85 SER B N 1
ATOM 4740 C CA . SER B 1 85 ? 12.125 -29.531 -16.344 1 74.62 85 SER B CA 1
ATOM 4741 C C . SER B 1 85 ? 10.867 -29.656 -15.484 1 74.62 85 SER B C 1
ATOM 4743 O O . SER B 1 85 ? 10.961 -29.875 -14.273 1 74.62 85 SER B O 1
ATOM 4745 N N . VAL B 1 86 ? 9.766 -29.578 -16.094 1 71.81 86 VAL B N 1
ATOM 4746 C CA . VAL B 1 86 ? 8.492 -29.688 -15.391 1 71.81 86 VAL B CA 1
ATOM 4747 C C . VAL B 1 86 ? 8.32 -31.094 -14.844 1 71.81 86 VAL B C 1
ATOM 4749 O O . VAL B 1 86 ? 7.879 -31.281 -13.711 1 71.81 86 VAL B O 1
ATOM 4752 N N . THR B 1 87 ? 8.719 -32 -15.664 1 73.19 87 THR B N 1
ATOM 4753 C CA . THR B 1 87 ? 8.633 -33.406 -15.227 1 73.19 87 THR B CA 1
ATOM 4754 C C . THR B 1 87 ? 9.5 -33.656 -14 1 73.19 87 THR B C 1
ATOM 4756 O O . THR B 1 87 ? 9.094 -34.344 -13.07 1 73.19 87 THR B O 1
ATOM 4759 N N . ASN B 1 88 ? 10.609 -33.031 -13.992 1 73 88 ASN B N 1
ATOM 4760 C CA . ASN B 1 88 ? 11.508 -33.156 -12.852 1 73 88 ASN B CA 1
ATOM 4761 C C . ASN B 1 88 ? 10.922 -32.5 -11.609 1 73 88 ASN B C 1
ATOM 4763 O O . ASN B 1 88 ? 11.055 -33 -10.5 1 73 88 ASN B O 1
ATOM 4767 N N . LEU B 1 89 ? 10.289 -31.453 -11.852 1 71.06 89 LEU B N 1
ATOM 4768 C CA . LEU B 1 89 ? 9.703 -30.719 -10.734 1 71.06 89 LEU B CA 1
ATOM 4769 C C . LEU B 1 89 ? 8.5 -31.469 -10.164 1 71.06 89 LEU B C 1
ATOM 4771 O O . LEU B 1 89 ? 8.305 -31.516 -8.953 1 71.06 89 LEU B O 1
ATOM 4775 N N . ILE B 1 90 ? 7.809 -32.031 -11.047 1 69.81 90 ILE B N 1
ATOM 4776 C CA . ILE B 1 90 ? 6.602 -32.75 -10.648 1 69.81 90 ILE B CA 1
ATOM 4777 C C . ILE B 1 90 ? 6.984 -34.062 -9.93 1 69.81 90 ILE B C 1
ATOM 4779 O O . ILE B 1 90 ? 6.25 -34.531 -9.055 1 69.81 90 ILE B O 1
ATOM 4783 N N . SER B 1 91 ? 8.094 -34.531 -10.211 1 69.75 91 SER B N 1
ATOM 4784 C CA . SER B 1 91 ? 8.5 -35.812 -9.664 1 69.75 91 SER B CA 1
ATOM 4785 C C . SER B 1 91 ? 9.016 -35.688 -8.234 1 69.75 91 SER B C 1
ATOM 4787 O O . SER B 1 91 ? 9.156 -36.656 -7.523 1 69.75 91 SER B O 1
ATOM 4789 N N . THR B 1 92 ? 9.141 -34.469 -7.82 1 71.94 92 THR B N 1
ATOM 4790 C CA . THR B 1 92 ? 9.648 -34.281 -6.465 1 71.94 92 THR B CA 1
ATOM 4791 C C . THR B 1 92 ? 8.492 -34.156 -5.473 1 71.94 92 THR B C 1
ATOM 4793 O O . THR B 1 92 ? 7.602 -33.312 -5.648 1 71.94 92 THR B O 1
ATOM 4796 N N . HIS B 1 93 ? 8.586 -35.031 -4.523 1 72.88 93 HIS B N 1
ATOM 4797 C CA . HIS B 1 93 ? 7.562 -35.031 -3.484 1 72.88 93 HIS B CA 1
ATOM 4798 C C . HIS B 1 93 ? 7.789 -33.906 -2.492 1 72.88 93 HIS B C 1
ATOM 4800 O O . HIS B 1 93 ? 8.875 -33.781 -1.913 1 72.88 93 HIS B O 1
ATOM 4806 N N . VAL B 1 94 ? 6.793 -33.031 -2.352 1 76.44 94 VAL B N 1
ATOM 4807 C CA . VAL B 1 94 ? 6.914 -31.906 -1.444 1 76.44 94 VAL B CA 1
ATOM 4808 C C . VAL B 1 94 ? 5.973 -32.094 -0.258 1 76.44 94 VAL B C 1
ATOM 4810 O O . VAL B 1 94 ? 5.199 -31.188 0.076 1 76.44 94 VAL B O 1
ATOM 4813 N N . SER B 1 95 ? 6.125 -33.219 0.445 1 78.12 95 SER B N 1
ATOM 4814 C CA . SER B 1 95 ? 5.191 -33.562 1.52 1 78.12 95 SER B CA 1
ATOM 4815 C C . SER B 1 95 ? 5.707 -33.062 2.867 1 78.12 95 SER B C 1
ATOM 4817 O O . SER B 1 95 ? 4.93 -32.906 3.809 1 78.12 95 SER B O 1
ATOM 4819 N N . THR B 1 96 ? 6.973 -32.844 2.928 1 83.94 96 THR B N 1
ATOM 4820 C CA . THR B 1 96 ? 7.555 -32.375 4.184 1 83.94 96 THR B CA 1
ATOM 4821 C C . THR B 1 96 ? 8.219 -31.016 4.004 1 83.94 96 THR B C 1
ATOM 4823 O O . THR B 1 96 ? 8.469 -30.594 2.875 1 83.94 96 THR B O 1
ATOM 4826 N N . ASP B 1 97 ? 8.469 -30.391 5.145 1 88.5 97 ASP B N 1
ATOM 4827 C CA . ASP B 1 97 ? 9.133 -29.094 5.086 1 88.5 97 ASP B CA 1
ATOM 4828 C C . ASP B 1 97 ? 10.539 -29.219 4.508 1 88.5 97 ASP B C 1
ATOM 4830 O O . ASP B 1 97 ? 10.992 -28.344 3.764 1 88.5 97 ASP B O 1
ATOM 4834 N N . LEU B 1 98 ? 11.211 -30.25 4.883 1 88.69 98 LEU B N 1
ATOM 4835 C CA . LEU B 1 98 ? 12.547 -30.484 4.359 1 88.69 98 LEU B CA 1
ATOM 4836 C C . LEU B 1 98 ? 12.508 -30.719 2.852 1 88.69 98 LEU B C 1
ATOM 4838 O O . LEU B 1 98 ? 13.375 -30.234 2.121 1 88.69 98 LEU B O 1
ATOM 4842 N N . ALA B 1 99 ? 11.539 -31.484 2.412 1 87.06 99 ALA B N 1
ATOM 4843 C CA . ALA B 1 99 ? 11.375 -31.734 0.984 1 87.06 99 ALA B CA 1
ATOM 4844 C C . ALA B 1 99 ? 11.055 -30.453 0.23 1 87.06 99 ALA B C 1
ATOM 4846 O O . ALA B 1 99 ? 11.562 -30.234 -0.873 1 87.06 99 ALA B O 1
ATOM 4847 N N . ARG B 1 100 ? 10.25 -29.703 0.815 1 89.44 100 ARG B N 1
ATOM 4848 C CA . ARG B 1 100 ? 9.914 -28.422 0.198 1 89.44 100 ARG B CA 1
ATOM 4849 C C . ARG B 1 100 ? 11.141 -27.516 0.124 1 89.44 100 ARG B C 1
ATOM 4851 O O . ARG B 1 100 ? 11.312 -26.781 -0.853 1 89.44 100 ARG B O 1
ATOM 4858 N N . PHE B 1 101 ? 11.922 -27.578 1.169 1 90.69 101 PHE B N 1
ATOM 4859 C CA . PHE B 1 101 ? 13.141 -26.781 1.178 1 90.69 101 PHE B CA 1
ATOM 4860 C C . PHE B 1 101 ? 14.102 -27.25 0.094 1 90.69 101 PHE B C 1
ATOM 4862 O O . PHE B 1 101 ? 14.688 -26.438 -0.624 1 90.69 101 PHE B O 1
ATOM 4869 N N . GLN B 1 102 ? 14.266 -28.547 -0.04 1 88 102 GLN B N 1
ATOM 4870 C CA . GLN B 1 102 ? 15.125 -29.109 -1.081 1 88 102 GLN B CA 1
ATOM 4871 C C . GLN B 1 102 ? 14.602 -28.75 -2.471 1 88 102 GLN B C 1
ATOM 4873 O O . GLN B 1 102 ? 15.383 -28.406 -3.363 1 88 102 GLN B O 1
ATOM 4878 N N . SER B 1 103 ? 13.328 -28.875 -2.58 1 86.62 103 SER B N 1
ATOM 4879 C CA . SER B 1 103 ? 12.703 -28.5 -3.844 1 86.62 103 SER B CA 1
ATOM 4880 C C . SER B 1 103 ? 12.945 -27.016 -4.16 1 86.62 103 SER B C 1
ATOM 4882 O O . SER B 1 103 ? 13.164 -26.656 -5.316 1 86.62 103 SER B O 1
ATOM 4884 N N . PHE B 1 104 ? 12.875 -26.25 -3.107 1 90.12 104 PHE B N 1
ATOM 4885 C CA . PHE B 1 104 ? 13.125 -24.828 -3.254 1 90.12 104 PHE B CA 1
ATOM 4886 C C . PHE B 1 104 ? 14.539 -24.578 -3.77 1 90.12 104 PHE B C 1
ATOM 4888 O O . PHE B 1 104 ? 14.727 -23.844 -4.746 1 90.12 104 PHE B O 1
ATOM 4895 N N . ILE B 1 105 ? 15.508 -25.203 -3.244 1 88.56 105 ILE B N 1
ATOM 4896 C CA . ILE B 1 105 ? 16.891 -25.016 -3.641 1 88.56 105 ILE B CA 1
ATOM 4897 C C . ILE B 1 105 ? 17.094 -25.516 -5.07 1 88.56 105 ILE B C 1
ATOM 4899 O O . ILE B 1 105 ? 17.766 -24.859 -5.879 1 88.56 105 ILE B O 1
ATOM 4903 N N . ASN B 1 106 ? 16.5 -26.656 -5.383 1 84.62 106 ASN B N 1
ATOM 4904 C CA . ASN B 1 106 ? 16.594 -27.203 -6.73 1 84.62 106 ASN B CA 1
ATOM 4905 C C . ASN B 1 106 ? 15.969 -26.266 -7.758 1 84.62 106 ASN B C 1
ATOM 4907 O O . ASN B 1 106 ? 16.469 -26.156 -8.883 1 84.62 106 ASN B O 1
ATOM 4911 N N . THR B 1 107 ? 14.914 -25.703 -7.355 1 87.31 107 THR B N 1
ATOM 4912 C CA . THR B 1 107 ? 14.242 -24.766 -8.234 1 87.31 107 THR B CA 1
ATOM 4913 C C . THR B 1 107 ? 15.141 -23.562 -8.516 1 87.31 107 THR B C 1
ATOM 4915 O O . THR B 1 107 ? 15.195 -23.062 -9.648 1 87.31 107 THR B O 1
ATOM 4918 N N . MET B 1 108 ? 15.852 -23.031 -7.52 1 90.06 108 MET B N 1
ATOM 4919 C CA . MET B 1 108 ? 16.766 -21.922 -7.734 1 90.06 108 MET B CA 1
ATOM 4920 C C . MET B 1 108 ? 17.844 -22.281 -8.758 1 90.06 108 MET B C 1
ATOM 4922 O O . MET B 1 108 ? 18.172 -21.484 -9.633 1 90.06 108 MET B O 1
ATOM 4926 N N . ASP B 1 109 ? 18.297 -23.5 -8.68 1 88 109 ASP B N 1
ATOM 4927 C CA . ASP B 1 109 ? 19.344 -23.953 -9.586 1 88 109 ASP B CA 1
ATOM 4928 C C . ASP B 1 109 ? 18.812 -24.109 -11.008 1 88 109 ASP B C 1
ATOM 4930 O O . ASP B 1 109 ? 19.484 -23.719 -11.969 1 88 109 ASP B O 1
ATOM 4934 N N . LEU B 1 110 ? 17.688 -24.656 -11.062 1 84.81 110 LEU B N 1
ATOM 4935 C CA . LEU B 1 110 ? 17.062 -24.828 -12.367 1 84.81 110 LEU B CA 1
ATOM 4936 C C . LEU B 1 110 ? 16.797 -23.469 -13.016 1 84.81 110 LEU B C 1
ATOM 4938 O O . LEU B 1 110 ? 17.062 -23.281 -14.211 1 84.81 110 LEU B O 1
ATOM 4942 N N . LEU B 1 111 ? 16.359 -22.594 -12.25 1 89.44 111 LEU B N 1
ATOM 4943 C CA . LEU B 1 111 ? 15.969 -21.281 -12.766 1 89.44 111 LEU B CA 1
ATOM 4944 C C . LEU B 1 111 ? 17.188 -20.453 -13.125 1 89.44 111 LEU B C 1
ATOM 4946 O O . LEU B 1 111 ? 17.141 -19.625 -14.023 1 89.44 111 LEU B O 1
ATOM 4950 N N . SER B 1 112 ? 18.281 -20.672 -12.43 1 91.25 112 SER B N 1
ATOM 4951 C CA . SER B 1 112 ? 19.516 -19.938 -12.727 1 91.25 112 SER B CA 1
ATOM 4952 C C . SER B 1 112 ? 19.875 -20.062 -14.203 1 91.25 112 SER B C 1
ATOM 4954 O O . SER B 1 112 ? 20.328 -19.094 -14.82 1 91.25 112 SER B O 1
ATOM 4956 N N . ASN B 1 113 ? 19.594 -21.188 -14.789 1 86.31 113 ASN B N 1
ATOM 4957 C CA . ASN B 1 113 ? 19.891 -21.422 -16.203 1 86.31 113 ASN B CA 1
ATOM 4958 C C . ASN B 1 113 ? 18.766 -20.938 -17.109 1 86.31 113 ASN B C 1
ATOM 4960 O O . ASN B 1 113 ? 19.031 -20.328 -18.156 1 86.31 113 ASN B O 1
ATOM 4964 N N . LEU B 1 114 ? 17.672 -21.094 -16.641 1 85.38 114 LEU B N 1
ATOM 4965 C CA . LEU B 1 114 ? 16.5 -20.781 -17.453 1 85.38 114 LEU B CA 1
ATOM 4966 C C . LEU B 1 114 ? 16.359 -19.281 -17.656 1 85.38 114 LEU B C 1
ATOM 4968 O O . LEU B 1 114 ? 16.031 -18.828 -18.75 1 85.38 114 LEU B O 1
ATOM 4972 N N . ILE B 1 115 ? 16.656 -18.531 -16.688 1 89.56 115 ILE B N 1
ATOM 4973 C CA . ILE B 1 115 ? 16.359 -17.109 -16.703 1 89.56 115 ILE B CA 1
ATOM 4974 C C . ILE B 1 115 ? 17.422 -16.359 -17.516 1 89.56 115 ILE B C 1
ATOM 4976 O O . ILE B 1 115 ? 17.266 -15.18 -17.812 1 89.56 115 ILE B O 1
ATOM 4980 N N . THR B 1 116 ? 18.516 -17.016 -17.891 1 90.94 116 THR B N 1
ATOM 4981 C CA . THR B 1 116 ? 19.594 -16.375 -18.625 1 90.94 116 THR B CA 1
ATOM 4982 C C . THR B 1 116 ? 19.688 -16.922 -20.047 1 90.94 116 THR B C 1
ATOM 4984 O O . THR B 1 116 ? 20.562 -16.516 -20.828 1 90.94 116 THR B O 1
ATOM 4987 N N . ARG B 1 117 ? 18.812 -17.734 -20.422 1 85.56 117 ARG B N 1
ATOM 4988 C CA . ARG B 1 117 ? 18.938 -18.516 -21.656 1 85.56 117 ARG B CA 1
ATOM 4989 C C . ARG B 1 117 ? 18.969 -17.609 -22.875 1 85.56 117 ARG B C 1
ATOM 4991 O O . ARG B 1 117 ? 19.672 -17.891 -23.859 1 85.56 117 ARG B O 1
ATOM 4998 N N . ASN B 1 118 ? 18.266 -16.516 -22.797 1 87.88 118 ASN B N 1
ATOM 4999 C CA . ASN B 1 118 ? 18.172 -15.688 -24 1 87.88 118 ASN B CA 1
ATOM 5000 C C . ASN B 1 118 ? 18.781 -14.305 -23.766 1 87.88 118 ASN B C 1
ATOM 5002 O O . ASN B 1 118 ? 18.625 -13.414 -24.609 1 87.88 118 ASN B O 1
ATOM 5006 N N . VAL B 1 119 ? 19.469 -14.156 -22.734 1 92.5 119 VAL B N 1
ATOM 5007 C CA . VAL B 1 119 ? 19.969 -12.828 -22.391 1 92.5 119 VAL B CA 1
ATOM 5008 C C . VAL B 1 119 ? 21 -12.367 -23.406 1 92.5 119 VAL B C 1
ATOM 5010 O O . VAL B 1 119 ? 20.938 -11.234 -23.891 1 92.5 119 VAL B O 1
ATOM 5013 N N . GLU B 1 120 ? 21.844 -13.258 -23.797 1 90.44 120 GLU B N 1
ATOM 5014 C CA . GLU B 1 120 ? 22.922 -12.898 -24.734 1 90.44 120 GLU B CA 1
ATOM 5015 C C . GLU B 1 120 ? 22.375 -12.711 -26.141 1 90.44 120 GLU B C 1
ATOM 5017 O O . GLU B 1 120 ? 22.906 -11.914 -26.922 1 90.44 120 GLU B O 1
ATOM 5022 N N . GLY B 1 121 ? 21.297 -13.391 -26.469 1 92.31 121 GLY B N 1
ATOM 5023 C CA . GLY B 1 121 ? 20.688 -13.25 -27.781 1 92.31 121 GLY B CA 1
ATOM 5024 C C . GLY B 1 121 ? 20.266 -11.828 -28.094 1 92.31 121 GLY B C 1
ATOM 5025 O O . GLY B 1 121 ? 20.422 -11.359 -29.219 1 92.31 121 GLY B O 1
ATOM 5026 N N . LEU B 1 122 ? 19.781 -11.195 -27.125 1 94.44 122 LEU B N 1
ATOM 5027 C CA . LEU B 1 122 ? 19.344 -9.812 -27.312 1 94.44 122 LEU B CA 1
ATOM 5028 C C . LEU B 1 122 ? 20.5 -8.844 -27.047 1 94.44 122 LEU B C 1
ATOM 5030 O O . LEU B 1 122 ? 20.828 -8.016 -27.891 1 94.44 122 LEU B O 1
ATOM 5034 N N . LEU B 1 123 ? 21.172 -8.961 -25.953 1 95 123 LEU B N 1
ATOM 5035 C CA . LEU B 1 123 ? 22.047 -7.922 -25.422 1 95 123 LEU B CA 1
ATOM 5036 C C . LEU B 1 123 ? 23.359 -7.859 -26.219 1 95 123 LEU B C 1
ATOM 5038 O O . LEU B 1 123 ? 24.016 -6.824 -26.234 1 95 123 LEU B O 1
ATOM 5042 N N . LEU B 1 124 ? 23.719 -8.945 -26.859 1 92.56 124 LEU B N 1
ATOM 5043 C CA . LEU B 1 124 ? 24.938 -8.945 -27.641 1 92.56 124 LEU B CA 1
ATOM 5044 C C . LEU B 1 124 ? 24.641 -8.648 -29.109 1 92.56 124 LEU B C 1
ATOM 5046 O O . LEU B 1 124 ? 25.562 -8.508 -29.922 1 92.56 124 LEU B O 1
ATOM 5050 N N . ASN B 1 125 ? 23.359 -8.531 -29.406 1 95.5 125 ASN B N 1
ATOM 5051 C CA . ASN B 1 125 ? 22.969 -8.109 -30.734 1 95.5 125 ASN B CA 1
ATOM 5052 C C . ASN B 1 125 ? 23.109 -6.598 -30.906 1 95.5 125 ASN B C 1
ATOM 5054 O O . ASN B 1 125 ? 22.141 -5.859 -30.734 1 95.5 125 ASN B O 1
ATOM 5058 N N . LYS B 1 126 ? 24.203 -6.199 -31.438 1 95.25 126 LYS B N 1
ATOM 5059 C CA . LYS B 1 126 ? 24.562 -4.785 -31.469 1 95.25 126 LYS B CA 1
ATOM 5060 C C . LYS B 1 126 ? 23.594 -3.998 -32.344 1 95.25 126 LYS B C 1
ATOM 5062 O O . LYS B 1 126 ? 23.188 -2.889 -32 1 95.25 126 LYS B O 1
ATOM 5067 N N . ASP B 1 127 ? 23.281 -4.551 -33.438 1 96.62 127 ASP B N 1
ATOM 5068 C CA . ASP B 1 127 ? 22.406 -3.863 -34.375 1 96.62 127 ASP B CA 1
ATOM 5069 C C . ASP B 1 127 ? 21.031 -3.623 -33.75 1 96.62 127 ASP B C 1
ATOM 5071 O O . ASP B 1 127 ? 20.484 -2.518 -33.844 1 96.62 127 ASP B O 1
ATOM 5075 N N . LEU B 1 128 ? 20.484 -4.621 -33.188 1 97.38 128 LEU B N 1
ATOM 5076 C CA . LEU B 1 128 ? 19.156 -4.496 -32.594 1 97.38 128 LEU B CA 1
ATOM 5077 C C . LEU B 1 128 ? 19.188 -3.549 -31.406 1 97.38 128 LEU B C 1
ATOM 5079 O O . LEU B 1 128 ? 18.281 -2.748 -31.219 1 97.38 128 LEU B O 1
ATOM 5083 N N . MET B 1 129 ? 20.219 -3.662 -30.594 1 96.69 129 MET B N 1
ATOM 5084 C CA . MET B 1 129 ? 20.328 -2.791 -29.422 1 96.69 129 MET B CA 1
ATOM 5085 C C . MET B 1 129 ? 20.453 -1.331 -29.844 1 96.69 129 MET B C 1
ATOM 5087 O O . MET B 1 129 ? 19.906 -0.442 -29.188 1 96.69 129 MET B O 1
ATOM 5091 N N . LYS B 1 130 ? 21.172 -1.094 -30.906 1 97.19 130 LYS B N 1
ATOM 5092 C CA . LYS B 1 130 ? 21.266 0.262 -31.438 1 97.19 130 LYS B CA 1
ATOM 5093 C C . LYS B 1 130 ? 19.906 0.761 -31.922 1 97.19 130 LYS B C 1
ATOM 5095 O O . LYS B 1 130 ? 19.531 1.911 -31.672 1 97.19 130 LYS B O 1
ATOM 5100 N N . LYS B 1 131 ? 19.266 -0.11 -32.594 1 97.56 131 LYS B N 1
ATOM 5101 C CA . LYS B 1 131 ? 17.922 0.227 -33.031 1 97.56 131 LYS B CA 1
ATOM 5102 C C . LYS B 1 131 ? 17.016 0.598 -31.859 1 97.56 131 LYS B C 1
ATOM 5104 O O . LYS B 1 131 ? 16.266 1.568 -31.938 1 97.56 131 LYS B O 1
ATOM 5109 N N . LEU B 1 132 ? 17.062 -0.172 -30.828 1 98.19 132 LEU B N 1
ATOM 5110 C CA . LEU B 1 132 ? 16.25 0.096 -29.641 1 98.19 132 LEU B CA 1
ATOM 5111 C C . LEU B 1 132 ? 16.656 1.418 -29 1 98.19 132 LEU B C 1
ATOM 5113 O O . LEU B 1 132 ? 15.805 2.154 -28.5 1 98.19 132 LEU B O 1
ATOM 5117 N N . GLN B 1 133 ? 17.891 1.688 -28.969 1 97.44 133 GLN B N 1
ATOM 5118 C CA . GLN B 1 133 ? 18.359 2.959 -28.438 1 97.44 133 GLN B CA 1
ATOM 5119 C C . GLN B 1 133 ? 17.797 4.137 -29.219 1 97.44 133 GLN B C 1
ATOM 5121 O O . GLN B 1 133 ? 17.438 5.164 -28.656 1 97.44 133 GLN B O 1
ATOM 5126 N N . ASP B 1 134 ? 17.703 3.982 -30.484 1 97.12 134 ASP B N 1
ATOM 5127 C CA . ASP B 1 134 ? 17.281 5.055 -31.391 1 97.12 134 ASP B CA 1
ATOM 5128 C C . ASP B 1 134 ? 15.797 5.359 -31.219 1 97.12 134 ASP B C 1
ATOM 5130 O O . ASP B 1 134 ? 15.336 6.445 -31.562 1 97.12 134 ASP B O 1
ATOM 5134 N N . TYR B 1 135 ? 15.078 4.441 -30.688 1 96.75 135 TYR B N 1
ATOM 5135 C CA . TYR B 1 135 ? 13.656 4.66 -30.453 1 96.75 135 TYR B CA 1
ATOM 5136 C C . TYR B 1 135 ? 13.438 5.723 -29.375 1 96.75 135 TYR B C 1
ATOM 5138 O O . TYR B 1 135 ? 12.406 6.398 -29.359 1 96.75 135 TYR B O 1
ATOM 5146 N N . ASN B 1 136 ? 14.438 5.793 -28.438 1 97.06 136 ASN B N 1
ATOM 5147 C CA . ASN B 1 136 ? 14.305 6.727 -27.328 1 97.06 136 ASN B CA 1
ATOM 5148 C C . ASN B 1 136 ? 13.008 6.496 -26.547 1 97.06 136 ASN B C 1
ATOM 5150 O O . ASN B 1 136 ? 12.203 7.418 -26.391 1 97.06 136 ASN B O 1
ATOM 5154 N N . PHE B 1 137 ? 12.875 5.34 -26.016 1 98.69 137 PHE B N 1
ATOM 5155 C CA . PHE B 1 137 ? 11.664 4.922 -25.312 1 98.69 137 PHE B CA 1
ATOM 5156 C C . PHE B 1 137 ? 11.461 5.738 -24.047 1 98.69 137 PHE B C 1
ATOM 5158 O O . PHE B 1 137 ? 12.43 6.16 -23.406 1 98.69 137 PHE B O 1
ATOM 5165 N N . ASP B 1 138 ? 10.195 5.859 -23.672 1 98.5 138 ASP B N 1
ATOM 5166 C CA . ASP B 1 138 ? 9.82 6.578 -22.469 1 98.5 138 ASP B CA 1
ATOM 5167 C C . ASP B 1 138 ? 9.781 5.645 -21.266 1 98.5 138 ASP B C 1
ATOM 5169 O O . ASP B 1 138 ? 9.953 6.082 -20.125 1 98.5 138 ASP B O 1
ATOM 5173 N N . VAL B 1 139 ? 9.5 4.41 -21.516 1 98.75 139 VAL B N 1
ATOM 5174 C CA . VAL B 1 139 ? 9.344 3.441 -20.438 1 98.75 139 VAL B CA 1
ATOM 5175 C C . VAL B 1 139 ? 9.547 2.027 -20.984 1 98.75 139 VAL B C 1
ATOM 5177 O O . VAL B 1 139 ? 9.352 1.78 -22.172 1 98.75 139 VAL B O 1
ATOM 5180 N N . ILE B 1 140 ? 10.008 1.144 -20.156 1 98.75 140 ILE B N 1
ATOM 5181 C CA . ILE B 1 140 ? 10.078 -0.273 -20.5 1 98.75 140 ILE B CA 1
ATOM 5182 C C . ILE B 1 140 ? 9.188 -1.075 -19.547 1 98.75 140 ILE B C 1
ATOM 5184 O O . ILE B 1 140 ? 9.195 -0.849 -18.344 1 98.75 140 ILE B O 1
ATOM 5188 N N . LEU B 1 141 ? 8.344 -1.921 -20.094 1 98.5 141 LEU B N 1
ATOM 5189 C CA . LEU B 1 141 ? 7.555 -2.924 -19.375 1 98.5 141 LEU B CA 1
ATOM 5190 C C . LEU B 1 141 ? 8.188 -4.305 -19.516 1 98.5 141 LEU B C 1
ATOM 5192 O O . LEU B 1 141 ? 8.375 -4.805 -20.625 1 98.5 141 LEU B O 1
ATOM 5196 N N . THR B 1 142 ? 8.508 -4.879 -18.391 1 97.69 142 THR B N 1
ATOM 5197 C CA . THR B 1 142 ? 9.141 -6.191 -18.469 1 97.69 142 THR B CA 1
ATOM 5198 C C . THR B 1 142 ? 8.766 -7.039 -17.25 1 97.69 142 THR B C 1
ATOM 5200 O O . THR B 1 142 ? 8.258 -6.52 -16.25 1 97.69 142 THR B O 1
ATOM 5203 N N . ASP B 1 143 ? 8.828 -8.312 -17.406 1 95 143 ASP B N 1
ATOM 5204 C CA . ASP B 1 143 ? 8.68 -9.297 -16.344 1 95 143 ASP B CA 1
ATOM 5205 C C . ASP B 1 143 ? 10.039 -9.742 -15.797 1 95 143 ASP B C 1
ATOM 5207 O O . ASP B 1 143 ? 10.828 -10.359 -16.516 1 95 143 ASP B O 1
ATOM 5211 N N . PRO B 1 144 ? 10.266 -9.453 -14.547 1 94.25 144 PRO B N 1
ATOM 5212 C CA . PRO B 1 144 ? 11.617 -9.68 -14.023 1 94.25 144 PRO B CA 1
ATOM 5213 C C . PRO B 1 144 ? 11.898 -11.156 -13.75 1 94.25 144 PRO B C 1
ATOM 5215 O O . PRO B 1 144 ? 12.977 -11.508 -13.266 1 94.25 144 PRO B O 1
ATOM 5218 N N . PHE B 1 145 ? 10.961 -11.984 -14.102 1 92.56 145 PHE B N 1
ATOM 5219 C CA . PHE B 1 145 ? 11.25 -13.414 -14.016 1 92.56 145 PHE B CA 1
ATOM 5220 C C . PHE B 1 145 ? 12.43 -13.781 -14.906 1 92.56 145 PHE B C 1
ATOM 5222 O O . PHE B 1 145 ? 13.336 -14.492 -14.477 1 92.56 145 PHE B O 1
ATOM 5229 N N . GLU B 1 146 ? 12.352 -13.352 -16.125 1 93.5 146 GLU B N 1
ATOM 5230 C CA . GLU B 1 146 ? 13.516 -13.438 -17 1 93.5 146 GLU B CA 1
ATOM 5231 C C . GLU B 1 146 ? 14.328 -12.141 -16.984 1 93.5 146 GLU B C 1
ATOM 5233 O O . GLU B 1 146 ? 13.758 -11.047 -17.016 1 93.5 146 GLU B O 1
ATOM 5238 N N . THR B 1 147 ? 15.641 -12.25 -16.969 1 96.31 147 THR B N 1
ATOM 5239 C CA . THR B 1 147 ? 16.469 -11.094 -16.641 1 96.31 147 THR B CA 1
ATOM 5240 C C . THR B 1 147 ? 16.797 -10.273 -17.875 1 96.31 147 THR B C 1
ATOM 5242 O O . THR B 1 147 ? 17.328 -9.172 -17.781 1 96.31 147 THR B O 1
ATOM 5245 N N . VAL B 1 148 ? 16.438 -10.75 -19.094 1 96.75 148 VAL B N 1
ATOM 5246 C CA . VAL B 1 148 ? 16.781 -10.086 -20.344 1 96.75 148 VAL B CA 1
ATOM 5247 C C . VAL B 1 148 ? 16.25 -8.648 -20.344 1 96.75 148 VAL B C 1
ATOM 5249 O O . VAL B 1 148 ? 17 -7.703 -20.609 1 96.75 148 VAL B O 1
ATOM 5252 N N . GLY B 1 149 ? 14.992 -8.484 -20.031 1 97.06 149 GLY B N 1
ATOM 5253 C CA . GLY B 1 149 ? 14.398 -7.156 -20 1 97.06 149 GLY B CA 1
ATOM 5254 C C . GLY B 1 149 ? 14.977 -6.273 -18.906 1 97.06 149 GLY B C 1
ATOM 5255 O O . GLY B 1 149 ? 15.117 -5.062 -19.094 1 97.06 149 GLY B O 1
ATOM 5256 N N . VAL B 1 150 ? 15.352 -6.855 -17.766 1 97.88 150 VAL B N 1
ATOM 5257 C CA . VAL B 1 150 ? 15.914 -6.133 -16.641 1 97.88 150 VAL B CA 1
ATOM 5258 C C . VAL B 1 150 ? 17.25 -5.496 -17.031 1 97.88 150 VAL B C 1
ATOM 5260 O O . VAL B 1 150 ? 17.469 -4.305 -16.797 1 97.88 150 VAL B O 1
ATOM 5263 N N . ILE B 1 151 ? 18.078 -6.297 -17.656 1 98.12 151 ILE B N 1
ATOM 5264 C CA . ILE B 1 151 ? 19.391 -5.816 -18.062 1 98.12 151 ILE B CA 1
ATOM 5265 C C . ILE B 1 151 ? 19.266 -4.816 -19.203 1 98.12 151 ILE B C 1
ATOM 5267 O O . ILE B 1 151 ? 19.953 -3.793 -19.234 1 98.12 151 ILE B O 1
ATOM 5271 N N . ALA B 1 152 ? 18.359 -5.102 -20.125 1 97.88 152 ALA B N 1
ATOM 5272 C CA . ALA B 1 152 ? 18.141 -4.199 -21.25 1 97.88 152 ALA B CA 1
ATOM 5273 C C . ALA B 1 152 ? 17.688 -2.822 -20.766 1 97.88 152 ALA B C 1
ATOM 5275 O O . ALA B 1 152 ? 18.125 -1.8 -21.312 1 97.88 152 ALA B O 1
ATOM 5276 N N . ALA B 1 153 ? 16.844 -2.795 -19.828 1 98.06 153 ALA B N 1
ATOM 5277 C CA . ALA B 1 153 ? 16.344 -1.536 -19.281 1 98.06 153 ALA B CA 1
ATOM 5278 C C . ALA B 1 153 ? 17.5 -0.695 -18.734 1 98.06 153 ALA B C 1
ATOM 5280 O O . ALA B 1 153 ? 17.547 0.516 -18.953 1 98.06 153 ALA B O 1
ATOM 5281 N N . GLU B 1 154 ? 18.328 -1.351 -17.969 1 97.81 154 GLU B N 1
ATOM 5282 C CA . GLU B 1 154 ? 19.484 -0.669 -17.406 1 97.81 154 GLU B CA 1
ATOM 5283 C C . GLU B 1 154 ? 20.422 -0.181 -18.484 1 97.81 154 GLU B C 1
ATOM 5285 O O . GLU B 1 154 ? 20.938 0.939 -18.422 1 97.81 154 GLU B O 1
ATOM 5290 N N . TYR B 1 155 ? 20.672 -1.039 -19.469 1 97.25 155 TYR B N 1
ATOM 5291 C CA . TYR B 1 155 ? 21.547 -0.701 -20.578 1 97.25 155 TYR B CA 1
ATOM 5292 C C . TYR B 1 155 ? 21.047 0.533 -21.328 1 97.25 155 TYR B C 1
ATOM 5294 O O . TYR B 1 155 ? 21.828 1.412 -21.688 1 97.25 155 TYR B O 1
ATOM 5302 N N . LEU B 1 156 ? 19.734 0.623 -21.5 1 97.75 156 LEU B N 1
ATOM 5303 C CA . LEU B 1 156 ? 19.125 1.688 -22.297 1 97.75 156 LEU B CA 1
ATOM 5304 C C . LEU B 1 156 ? 18.781 2.885 -21.406 1 97.75 156 LEU B C 1
ATOM 5306 O O . LEU B 1 156 ? 18.344 3.922 -21.922 1 97.75 156 LEU B O 1
ATOM 5310 N N . SER B 1 157 ? 18.922 2.787 -20.094 1 97 157 SER B N 1
ATOM 5311 C CA . SER B 1 157 ? 18.625 3.844 -19.125 1 97 157 SER B CA 1
ATOM 5312 C C . SER B 1 157 ? 17.203 4.34 -19.266 1 97 157 SER B C 1
ATOM 5314 O O . SER B 1 157 ? 16.953 5.543 -19.375 1 97 157 SER B O 1
ATOM 5316 N N . ILE B 1 158 ? 16.281 3.418 -19.266 1 97.81 158 ILE B N 1
ATOM 5317 C CA . ILE B 1 158 ? 14.859 3.705 -19.422 1 97.81 158 ILE B CA 1
ATOM 5318 C C . ILE B 1 158 ? 14.133 3.438 -18.109 1 97.81 158 ILE B C 1
ATOM 5320 O O . ILE B 1 158 ? 14.414 2.447 -17.422 1 97.81 158 ILE B O 1
ATOM 5324 N N . PRO B 1 159 ? 13.18 4.387 -17.656 1 98.31 159 PRO B N 1
ATOM 5325 C CA . PRO B 1 159 ? 12.344 4.035 -16.516 1 98.31 159 PRO B CA 1
ATOM 5326 C C . PRO B 1 159 ? 11.664 2.678 -16.672 1 98.31 159 PRO B C 1
ATOM 5328 O O . PRO B 1 159 ? 11.172 2.352 -17.75 1 98.31 159 PRO B O 1
ATOM 5331 N N . THR B 1 160 ? 11.641 1.911 -15.57 1 98.69 160 THR B N 1
ATOM 5332 C CA . THR B 1 160 ? 11.266 0.508 -15.695 1 98.69 160 THR B CA 1
ATOM 5333 C C . THR B 1 160 ? 10.039 0.198 -14.844 1 98.69 160 THR B C 1
ATOM 5335 O O . THR B 1 160 ? 9.969 0.603 -13.68 1 98.69 160 THR B O 1
ATOM 5338 N N . ILE B 1 161 ? 9.117 -0.492 -15.422 1 98.75 161 ILE B N 1
ATOM 5339 C CA . ILE B 1 161 ? 7.988 -1.084 -14.719 1 98.75 161 ILE B CA 1
ATOM 5340 C C . ILE B 1 161 ? 8.078 -2.607 -14.789 1 98.75 161 ILE B C 1
ATOM 5342 O O . ILE B 1 161 ? 8.172 -3.18 -15.875 1 98.75 161 ILE B O 1
ATOM 5346 N N . TYR B 1 162 ? 8.133 -3.217 -13.656 1 98.31 162 TYR B N 1
ATOM 5347 C CA . TYR B 1 162 ? 8.094 -4.672 -13.586 1 98.31 162 TYR B CA 1
ATOM 5348 C C . TYR B 1 162 ? 6.668 -5.164 -13.344 1 98.31 162 TYR B C 1
ATOM 5350 O O . TYR B 1 162 ? 5.93 -4.582 -12.547 1 98.31 162 TYR B O 1
ATOM 5358 N N . ILE B 1 163 ? 6.301 -6.188 -14.07 1 96.69 163 ILE B N 1
ATOM 5359 C CA . ILE B 1 163 ? 5.012 -6.832 -13.836 1 96.69 163 ILE B CA 1
ATOM 5360 C C . ILE B 1 163 ? 5.227 -8.305 -13.484 1 96.69 163 ILE B C 1
ATOM 5362 O O . ILE B 1 163 ? 5.816 -9.055 -14.266 1 96.69 163 ILE B O 1
ATOM 5366 N N . GLN B 1 164 ? 4.738 -8.586 -12.281 1 91.19 164 GLN B N 1
ATOM 5367 C CA . GLN B 1 164 ? 4.91 -9.984 -11.906 1 91.19 164 GLN B CA 1
ATOM 5368 C C . GLN B 1 164 ? 3.973 -10.359 -10.758 1 91.19 164 GLN B C 1
ATOM 5370 O O . GLN B 1 164 ? 3.473 -9.492 -10.047 1 91.19 164 GLN B O 1
ATOM 5375 N N . THR B 1 165 ? 3.674 -11.602 -10.641 1 82.88 165 THR B N 1
ATOM 5376 C CA . THR B 1 165 ? 2.848 -12.125 -9.562 1 82.88 165 THR B CA 1
ATOM 5377 C C . THR B 1 165 ? 3.695 -12.414 -8.328 1 82.88 165 THR B C 1
ATOM 5379 O O . THR B 1 165 ? 3.443 -11.875 -7.25 1 82.88 165 THR B O 1
ATOM 5382 N N . SER B 1 166 ? 4.582 -13.367 -8.43 1 82.38 166 SER B N 1
ATOM 5383 C CA . SER B 1 166 ? 5.473 -13.758 -7.344 1 82.38 166 SER B CA 1
ATOM 5384 C C . SER B 1 166 ? 6.801 -14.281 -7.883 1 82.38 166 SER B C 1
ATOM 5386 O O . SER B 1 166 ? 6.832 -15.211 -8.688 1 82.38 166 SER B O 1
ATOM 5388 N N . HIS B 1 167 ? 7.789 -13.711 -7.43 1 89.62 167 HIS B N 1
ATOM 5389 C CA . HIS B 1 167 ? 9.109 -14.18 -7.82 1 89.62 167 HIS B CA 1
ATOM 5390 C C . HIS B 1 167 ? 9.555 -15.359 -6.957 1 89.62 167 HIS B C 1
ATOM 5392 O O . HIS B 1 167 ? 9.375 -15.344 -5.738 1 89.62 167 HIS B O 1
ATOM 5398 N N . PRO B 1 168 ? 10.086 -16.344 -7.5 1 90.31 168 PRO B N 1
ATOM 5399 C CA . PRO B 1 168 ? 10.344 -17.578 -6.766 1 90.31 168 PRO B CA 1
ATOM 5400 C C . PRO B 1 168 ? 11.234 -17.359 -5.543 1 90.31 168 PRO B C 1
ATOM 5402 O O . PRO B 1 168 ? 11.016 -17.984 -4.496 1 90.31 168 PRO B O 1
ATOM 5405 N N . CYS B 1 169 ? 12.211 -16.516 -5.672 1 93.75 169 CYS B N 1
ATOM 5406 C CA . CYS B 1 169 ? 13.078 -16.281 -4.523 1 93.75 169 CYS B CA 1
ATOM 5407 C C . CYS B 1 169 ? 12.641 -15.062 -3.738 1 93.75 169 CYS B C 1
ATOM 5409 O O . CYS B 1 169 ? 13.32 -14.641 -2.801 1 93.75 169 CYS B O 1
ATOM 5411 N N . GLY B 1 170 ? 11.562 -14.438 -4.137 1 95.12 170 GLY B N 1
ATOM 5412 C CA . GLY B 1 170 ? 11.07 -13.258 -3.445 1 95.12 170 GLY B CA 1
ATOM 5413 C C . GLY B 1 170 ? 11.844 -12 -3.797 1 95.12 170 GLY B C 1
ATOM 5414 O O . GLY B 1 170 ? 11.961 -11.086 -2.975 1 95.12 170 GLY B O 1
ATOM 5415 N N . ALA B 1 171 ? 12.352 -11.938 -5.016 1 95.69 171 ALA B N 1
ATOM 5416 C CA . ALA B 1 171 ? 13.148 -10.797 -5.457 1 95.69 171 ALA B CA 1
ATOM 5417 C C . ALA B 1 171 ? 12.32 -9.516 -5.473 1 95.69 171 ALA B C 1
ATOM 5419 O O . ALA B 1 171 ? 12.836 -8.43 -5.227 1 95.69 171 ALA B O 1
ATOM 5420 N N . ASP B 1 172 ? 11.039 -9.633 -5.727 1 94.31 172 ASP B N 1
ATOM 5421 C CA . ASP B 1 172 ? 10.156 -8.477 -5.762 1 94.31 172 ASP B CA 1
ATOM 5422 C C . ASP B 1 172 ? 10.094 -7.789 -4.398 1 94.31 172 ASP B C 1
ATOM 5424 O O . ASP B 1 172 ? 10.141 -6.559 -4.312 1 94.31 172 ASP B O 1
ATOM 5428 N N . THR B 1 173 ? 10.008 -8.602 -3.344 1 95.38 173 THR B N 1
ATOM 5429 C CA . THR B 1 173 ? 9.969 -8.062 -1.989 1 95.38 173 THR B CA 1
ATOM 5430 C C . THR B 1 173 ? 11.312 -7.461 -1.602 1 95.38 173 THR B C 1
ATOM 5432 O O . THR B 1 173 ? 11.375 -6.371 -1.032 1 95.38 173 THR B O 1
ATOM 5435 N N . LEU B 1 174 ? 12.375 -8.141 -1.911 1 96 174 LEU B N 1
ATOM 5436 C CA . LEU B 1 174 ? 13.719 -7.703 -1.542 1 96 174 LEU B CA 1
ATOM 5437 C C . LEU B 1 174 ? 14.125 -6.461 -2.33 1 96 174 LEU B C 1
ATOM 5439 O O . LEU B 1 174 ? 14.602 -5.484 -1.753 1 96 174 LEU B O 1
ATOM 5443 N N . ALA B 1 175 ? 13.867 -6.535 -3.633 1 96.69 175 ALA B N 1
ATOM 5444 C CA . ALA B 1 175 ? 14.328 -5.461 -4.512 1 96.69 175 ALA B CA 1
ATOM 5445 C C . ALA B 1 175 ? 13.539 -4.18 -4.262 1 96.69 175 ALA B C 1
ATOM 5447 O O . ALA B 1 175 ? 14.055 -3.076 -4.441 1 96.69 175 ALA B O 1
ATOM 5448 N N . SER B 1 176 ? 12.336 -4.27 -3.82 1 96.44 176 SER B N 1
ATOM 5449 C CA . SER B 1 176 ? 11.516 -3.098 -3.533 1 96.44 176 SER B CA 1
ATOM 5450 C C . SER B 1 176 ? 11.727 -2.611 -2.104 1 96.44 176 SER B C 1
ATOM 5452 O O . SER B 1 176 ? 11.164 -1.592 -1.7 1 96.44 176 SER B O 1
ATOM 5454 N N . GLN B 1 177 ? 12.453 -3.336 -1.305 1 97.12 177 GLN B N 1
ATOM 5455 C CA . GLN B 1 177 ? 12.664 -3.045 0.109 1 97.12 177 GLN B CA 1
ATOM 5456 C C . GLN B 1 177 ? 11.344 -3.074 0.879 1 97.12 177 GLN B C 1
ATOM 5458 O O . GLN B 1 177 ? 11.125 -2.25 1.77 1 97.12 177 GLN B O 1
ATOM 5463 N N . CYS B 1 178 ? 10.469 -3.918 0.485 1 97.25 178 CYS B N 1
ATOM 5464 C CA . CYS B 1 178 ? 9.172 -4.043 1.142 1 97.25 178 CYS B CA 1
ATOM 5465 C C . CYS B 1 178 ? 9.273 -4.906 2.393 1 97.25 178 CYS B C 1
ATOM 5467 O O . CYS B 1 178 ? 9.773 -6.035 2.336 1 97.25 178 CYS B O 1
ATOM 5469 N N . PRO B 1 179 ? 8.781 -4.379 3.529 1 97.44 179 PRO B N 1
ATOM 5470 C CA . PRO B 1 179 ? 8.758 -5.238 4.715 1 97.44 179 PRO B CA 1
ATOM 5471 C C . PRO B 1 179 ? 7.914 -6.492 4.52 1 97.44 179 PRO B C 1
ATOM 5473 O O . PRO B 1 179 ? 6.848 -6.43 3.898 1 97.44 179 PRO B O 1
ATOM 5476 N N . SER B 1 180 ? 8.445 -7.57 4.965 1 97.19 180 SER B N 1
ATOM 5477 C CA . SER B 1 180 ? 7.766 -8.859 4.934 1 97.19 180 SER B CA 1
ATOM 5478 C C . SER B 1 180 ? 7.949 -9.617 6.246 1 97.19 180 SER B C 1
ATOM 5480 O O . SER B 1 180 ? 8.773 -10.531 6.332 1 97.19 180 SER B O 1
ATOM 5482 N N . PRO B 1 181 ? 7.152 -9.289 7.266 1 97.94 181 PRO B N 1
ATOM 5483 C CA . PRO B 1 181 ? 7.336 -9.938 8.57 1 97.94 181 PRO B CA 1
ATOM 5484 C C . PRO B 1 181 ? 7.168 -11.453 8.5 1 97.94 181 PRO B C 1
ATOM 5486 O O . PRO B 1 181 ? 6.125 -11.945 8.062 1 97.94 181 PRO B O 1
ATOM 5489 N N . PRO B 1 182 ? 8.141 -12.141 8.961 1 98.06 182 PRO B N 1
ATOM 5490 C CA . PRO B 1 182 ? 8.07 -13.602 8.852 1 98.06 182 PRO B CA 1
ATOM 5491 C C . PRO B 1 182 ? 7.023 -14.219 9.773 1 98.06 182 PRO B C 1
ATOM 5493 O O . PRO B 1 182 ? 6.68 -15.391 9.617 1 98.06 182 PRO B O 1
ATOM 5496 N N . SER B 1 183 ? 6.535 -13.438 10.695 1 98.44 183 SER B N 1
ATOM 5497 C CA . SER B 1 183 ? 5.594 -13.961 11.68 1 98.44 183 SER B CA 1
ATOM 5498 C C . SER B 1 183 ? 4.238 -14.266 11.039 1 98.44 183 SER B C 1
ATOM 5500 O O . SER B 1 183 ? 3.48 -15.094 11.547 1 98.44 183 SER B O 1
ATOM 5502 N N . TYR B 1 184 ? 3.936 -13.57 9.906 1 98.56 184 TYR B N 1
ATOM 5503 C CA . TYR B 1 184 ? 2.605 -13.836 9.367 1 98.56 184 TYR B CA 1
ATOM 5504 C C . TYR B 1 184 ? 2.613 -13.797 7.844 1 98.56 184 TYR B C 1
ATOM 5506 O O . TYR B 1 184 ? 1.598 -14.078 7.203 1 98.56 184 TYR B O 1
ATOM 5514 N N . VAL B 1 185 ? 3.699 -13.398 7.227 1 98.31 185 VAL B N 1
ATOM 5515 C CA . VAL B 1 185 ? 3.816 -13.445 5.773 1 98.31 185 VAL B CA 1
ATOM 5516 C C . VAL B 1 185 ? 4.586 -14.695 5.355 1 98.31 185 VAL B C 1
ATOM 5518 O O . VAL B 1 185 ? 5.801 -14.781 5.547 1 98.31 185 VAL B O 1
ATOM 5521 N N . PRO B 1 186 ? 3.967 -15.594 4.773 1 97.62 186 PRO B N 1
ATOM 5522 C CA . PRO B 1 186 ? 4.664 -16.828 4.395 1 97.62 186 PRO B CA 1
ATOM 5523 C C . PRO B 1 186 ? 5.621 -16.625 3.223 1 97.62 186 PRO B C 1
ATOM 5525 O O . PRO B 1 186 ? 5.316 -15.875 2.291 1 97.62 186 PRO B O 1
ATOM 5528 N N . GLN B 1 187 ? 6.758 -17.281 3.309 1 96.62 187 GLN B N 1
ATOM 5529 C CA . GLN B 1 187 ? 7.707 -17.281 2.201 1 96.62 187 GLN B CA 1
ATOM 5530 C C . GLN B 1 187 ? 7.184 -18.125 1.033 1 96.62 187 GLN B C 1
ATOM 5532 O O . GLN B 1 187 ? 6.387 -19.047 1.228 1 96.62 187 GLN B O 1
ATOM 5537 N N . ARG B 1 188 ? 7.695 -17.828 -0.084 1 93.62 188 ARG B N 1
ATOM 5538 C CA . ARG B 1 188 ? 7.27 -18.516 -1.294 1 93.62 188 ARG B CA 1
ATOM 5539 C C . ARG B 1 188 ? 7.652 -19.984 -1.243 1 93.62 188 ARG B C 1
ATOM 5541 O O . ARG B 1 188 ? 8.711 -20.344 -0.722 1 93.62 188 ARG B O 1
ATOM 5548 N N . LEU B 1 189 ? 6.766 -20.797 -1.694 1 92.69 189 LEU B N 1
ATOM 5549 C CA . LEU B 1 189 ? 6.977 -22.219 -1.876 1 92.69 189 LEU B CA 1
ATOM 5550 C C . LEU B 1 189 ? 7.016 -22.938 -0.532 1 92.69 189 LEU B C 1
ATOM 5552 O O . LEU B 1 189 ? 7.562 -24.047 -0.427 1 92.69 189 LEU B O 1
ATOM 5556 N N . THR B 1 190 ? 6.477 -22.328 0.525 1 94.62 190 THR B N 1
ATOM 5557 C CA . THR B 1 190 ? 6.359 -23 1.808 1 94.62 190 THR B CA 1
ATOM 5558 C C . THR B 1 190 ? 5 -23.688 1.938 1 94.62 190 THR B C 1
ATOM 5560 O O . THR B 1 190 ? 4.824 -24.578 2.762 1 94.62 190 THR B O 1
ATOM 5563 N N . HIS B 1 191 ? 4.039 -23.172 1.227 1 94.75 191 HIS B N 1
ATOM 5564 C CA . HIS B 1 191 ? 2.656 -23.641 1.282 1 94.75 191 HIS B CA 1
ATOM 5565 C C . HIS B 1 191 ? 2.025 -23.328 2.635 1 94.75 191 HIS B C 1
ATOM 5567 O O . HIS B 1 191 ? 1.13 -24.047 3.086 1 94.75 191 HIS B O 1
ATOM 5573 N N . PHE B 1 192 ? 2.582 -22.297 3.318 1 97.06 192 PHE B N 1
ATOM 5574 C CA . PHE B 1 192 ? 2.031 -21.875 4.602 1 97.06 192 PHE B CA 1
ATOM 5575 C C . PHE B 1 192 ? 0.932 -20.844 4.41 1 97.06 192 PHE B C 1
ATOM 5577 O O . PHE B 1 192 ? 0.848 -20.203 3.355 1 97.06 192 PHE B O 1
ATOM 5584 N N . SER B 1 193 ? 0.037 -20.781 5.371 1 97.69 193 SER B N 1
ATOM 5585 C CA . SER B 1 193 ? -0.918 -19.672 5.449 1 97.69 193 SER B CA 1
ATOM 5586 C C . SER B 1 193 ? -0.355 -18.516 6.254 1 97.69 193 SER B C 1
ATOM 5588 O O . SER B 1 193 ? 0.79 -18.562 6.707 1 97.69 193 SER B O 1
ATOM 5590 N N . ASP B 1 194 ? -1.116 -17.453 6.367 1 98.12 194 ASP B N 1
ATOM 5591 C CA . ASP B 1 194 ? -0.686 -16.297 7.148 1 98.12 194 ASP B CA 1
ATOM 5592 C C . ASP B 1 194 ? -0.931 -16.516 8.641 1 98.12 194 ASP B C 1
ATOM 5594 O O . ASP B 1 194 ? -0.582 -15.656 9.461 1 98.12 194 ASP B O 1
ATOM 5598 N N . ARG B 1 195 ? -1.551 -17.578 9.008 1 98 195 ARG B N 1
ATOM 5599 C CA . ARG B 1 195 ? -1.716 -18.016 10.391 1 98 195 ARG B CA 1
ATOM 5600 C C . ARG B 1 195 ? -0.91 -19.281 10.672 1 98 195 ARG B C 1
ATOM 5602 O O . ARG B 1 195 ? -1.444 -20.391 10.609 1 98 195 ARG B O 1
ATOM 5609 N N . MET B 1 196 ? 0.255 -19.094 11.102 1 98.12 196 MET B N 1
ATOM 5610 C CA . MET B 1 196 ? 1.225 -20.172 11.258 1 98.12 196 MET B CA 1
ATOM 5611 C C . MET B 1 196 ? 1.375 -20.562 12.727 1 98.12 196 MET B C 1
ATOM 5613 O O . MET B 1 196 ? 1.298 -19.703 13.609 1 98.12 196 MET B O 1
ATOM 5617 N N . ASN B 1 197 ? 1.61 -21.828 12.969 1 97.5 197 ASN B N 1
ATOM 5618 C CA . ASN B 1 197 ? 1.979 -22.25 14.312 1 97.5 197 ASN B CA 1
ATOM 5619 C C . ASN B 1 197 ? 3.463 -22.016 14.586 1 97.5 197 ASN B C 1
ATOM 5621 O O . ASN B 1 197 ? 4.176 -21.469 13.742 1 97.5 197 ASN B O 1
ATOM 5625 N N . LEU B 1 198 ? 3.941 -22.375 15.734 1 97.69 198 LEU B N 1
ATOM 5626 C CA . LEU B 1 198 ? 5.309 -22.062 16.141 1 97.69 198 LEU B CA 1
ATOM 5627 C C . LEU B 1 198 ? 6.316 -22.703 15.195 1 97.69 198 LEU B C 1
ATOM 5629 O O . LEU B 1 198 ? 7.289 -22.062 14.789 1 97.69 198 LEU B O 1
ATOM 5633 N N . TRP B 1 199 ? 6.137 -23.953 14.859 1 97.06 199 TRP B N 1
ATOM 5634 C CA . TRP B 1 199 ? 7.051 -24.656 13.953 1 97.06 199 TRP B CA 1
ATOM 5635 C C . TRP B 1 199 ? 7.066 -23.984 12.586 1 97.06 199 TRP B C 1
ATOM 5637 O O . TRP B 1 199 ? 8.141 -23.719 12.031 1 97.06 199 TRP B O 1
ATOM 5647 N N . GLN B 1 200 ? 5.867 -23.719 12.062 1 98 200 GLN B N 1
ATOM 5648 C CA . GLN B 1 200 ? 5.766 -23.078 10.75 1 98 200 GLN B CA 1
ATOM 5649 C C . GLN B 1 200 ? 6.434 -21.703 10.758 1 98 200 GLN B C 1
ATOM 5651 O O . GLN B 1 200 ? 7.129 -21.344 9.805 1 98 200 GLN B O 1
ATOM 5656 N N . ARG B 1 201 ? 6.199 -20.938 11.812 1 98.5 201 ARG B N 1
ATOM 5657 C CA . ARG B 1 201 ? 6.84 -19.641 11.93 1 98.5 201 ARG B CA 1
ATOM 5658 C C . ARG B 1 201 ? 8.359 -19.781 11.984 1 98.5 201 ARG B C 1
ATOM 5660 O O . ARG B 1 201 ? 9.086 -18.922 11.477 1 98.5 201 ARG B O 1
ATOM 5667 N N . SER B 1 202 ? 8.844 -20.812 12.656 1 98.25 202 SER B N 1
ATOM 5668 C CA . SER B 1 202 ? 10.281 -21.047 12.727 1 98.25 202 SER B CA 1
ATOM 5669 C C . SER B 1 202 ? 10.867 -21.344 11.352 1 98.25 202 SER B C 1
ATOM 5671 O O . SER B 1 202 ? 11.898 -20.797 10.977 1 98.25 202 SER B O 1
ATOM 5673 N N . VAL B 1 203 ? 10.18 -22.234 10.633 1 97.75 203 VAL B N 1
ATOM 5674 C CA . VAL B 1 203 ? 10.617 -22.562 9.273 1 97.75 203 VAL B CA 1
ATOM 5675 C C . VAL B 1 203 ? 10.578 -21.312 8.406 1 97.75 203 VAL B C 1
ATOM 5677 O O . VAL B 1 203 ? 11.523 -21.031 7.664 1 97.75 203 VAL B O 1
ATOM 5680 N N . ASN B 1 204 ? 9.477 -20.594 8.555 1 98.31 204 ASN B N 1
ATOM 5681 C CA . ASN B 1 204 ? 9.305 -19.375 7.773 1 98.31 204 ASN B CA 1
ATOM 5682 C C . ASN B 1 204 ? 10.375 -18.344 8.109 1 98.31 204 ASN B C 1
ATOM 5684 O O . ASN B 1 204 ? 10.867 -17.625 7.23 1 98.31 204 ASN B O 1
ATOM 5688 N N . PHE B 1 205 ? 10.727 -18.234 9.375 1 98.06 205 PHE B N 1
ATOM 5689 C CA . PHE B 1 205 ? 11.766 -17.312 9.828 1 98.06 205 PHE B CA 1
ATOM 5690 C C . PHE B 1 205 ? 13.109 -17.656 9.203 1 98.06 205 PHE B C 1
ATOM 5692 O O . PHE B 1 205 ? 13.805 -16.781 8.695 1 98.06 205 PHE B O 1
ATOM 5699 N N . VAL B 1 206 ? 13.469 -18.891 9.219 1 96.88 206 VAL B N 1
ATOM 5700 C CA . VAL B 1 206 ? 14.734 -19.344 8.648 1 96.88 206 VAL B CA 1
ATOM 5701 C C . VAL B 1 206 ? 14.734 -19.094 7.137 1 96.88 206 VAL B C 1
ATOM 5703 O O . VAL B 1 206 ? 15.734 -18.641 6.578 1 96.88 206 VAL B O 1
ATOM 5706 N N . ARG B 1 207 ? 13.617 -19.453 6.508 1 96.75 207 ARG B N 1
ATOM 5707 C CA . ARG B 1 207 ? 13.484 -19.188 5.078 1 96.75 207 ARG B CA 1
ATOM 5708 C C . ARG B 1 207 ? 13.672 -17.719 4.766 1 96.75 207 ARG B C 1
ATOM 5710 O O . ARG B 1 207 ? 14.258 -17.359 3.74 1 96.75 207 ARG B O 1
ATOM 5717 N N . THR B 1 208 ? 13.141 -16.875 5.613 1 96.75 208 THR B N 1
ATOM 5718 C CA . THR B 1 208 ? 13.281 -15.43 5.441 1 96.75 208 THR B CA 1
ATOM 5719 C C . THR B 1 208 ? 14.742 -15.008 5.578 1 96.75 208 THR B C 1
ATOM 5721 O O . THR B 1 208 ? 15.227 -14.172 4.812 1 96.75 208 THR B O 1
ATOM 5724 N N . LEU B 1 209 ? 15.414 -15.578 6.477 1 94.69 209 LEU B N 1
ATOM 5725 C CA . LEU B 1 209 ? 16.812 -15.242 6.723 1 94.69 209 LEU B CA 1
ATOM 5726 C C . LEU B 1 209 ? 17.688 -15.625 5.527 1 94.69 209 LEU B C 1
ATOM 5728 O O . LEU B 1 209 ? 18.656 -14.938 5.219 1 94.69 209 LEU B O 1
ATOM 5732 N N . ILE B 1 210 ? 17.359 -16.672 4.824 1 94.94 210 ILE B N 1
ATOM 5733 C CA . ILE B 1 210 ? 18.234 -17.156 3.771 1 94.94 210 ILE B CA 1
ATOM 5734 C C . ILE B 1 210 ? 17.766 -16.641 2.416 1 94.94 210 ILE B C 1
ATOM 5736 O O . ILE B 1 210 ? 18.391 -16.906 1.389 1 94.94 210 ILE B O 1
ATOM 5740 N N . GLN B 1 211 ? 16.672 -15.969 2.357 1 95.31 211 GLN B N 1
ATOM 5741 C CA . GLN B 1 211 ? 16.047 -15.477 1.128 1 95.31 211 GLN B CA 1
ATOM 5742 C C . GLN B 1 211 ? 17.062 -14.703 0.283 1 95.31 211 GLN B C 1
ATOM 5744 O O . GLN B 1 211 ? 17.172 -14.922 -0.925 1 95.31 211 GLN B O 1
ATOM 5749 N N . PRO B 1 212 ? 17.859 -13.734 0.854 1 95.06 212 PRO B N 1
ATOM 5750 C CA . PRO B 1 212 ? 18.844 -13.016 0.027 1 95.06 212 PRO B CA 1
ATOM 5751 C C . PRO B 1 212 ? 19.859 -13.953 -0.619 1 95.06 212 PRO B C 1
ATOM 5753 O O . PRO B 1 212 ? 20.25 -13.75 -1.775 1 95.06 212 PRO B O 1
ATOM 5756 N N . MET B 1 213 ? 20.25 -14.922 0.089 1 95.25 213 MET B N 1
ATOM 5757 C CA . MET B 1 213 ? 21.219 -15.883 -0.438 1 95.25 213 MET B CA 1
ATOM 5758 C C . MET B 1 213 ? 20.594 -16.719 -1.558 1 95.25 213 MET B C 1
ATOM 5760 O O . MET B 1 213 ? 21.266 -17.031 -2.545 1 95.25 213 MET B O 1
ATOM 5764 N N . ALA B 1 214 ? 19.375 -17.078 -1.382 1 95.69 214 ALA B N 1
ATOM 5765 C CA . ALA B 1 214 ? 18.672 -17.844 -2.414 1 95.69 214 ALA B CA 1
ATOM 5766 C C . ALA B 1 214 ? 18.562 -17.031 -3.705 1 95.69 214 ALA B C 1
ATOM 5768 O O . ALA B 1 214 ? 18.766 -17.562 -4.797 1 95.69 214 ALA B O 1
ATOM 5769 N N . CYS B 1 215 ? 18.266 -15.773 -3.623 1 96.12 215 CYS B N 1
ATOM 5770 C CA . CYS B 1 215 ? 18.172 -14.922 -4.801 1 96.12 215 CYS B CA 1
ATOM 5771 C C . CYS B 1 215 ? 19.531 -14.758 -5.461 1 96.12 215 CYS B C 1
ATOM 5773 O O . CYS B 1 215 ? 19.641 -14.781 -6.688 1 96.12 215 CYS B O 1
ATOM 5775 N N . ARG B 1 216 ? 20.531 -14.641 -4.645 1 95.06 216 ARG B N 1
ATOM 5776 C CA . ARG B 1 216 ? 21.875 -14.539 -5.195 1 95.06 216 ARG B CA 1
ATOM 5777 C C . ARG B 1 216 ? 22.25 -15.797 -5.98 1 95.06 216 ARG B C 1
ATOM 5779 O O . ARG B 1 216 ? 22.891 -15.719 -7.027 1 95.06 216 ARG B O 1
ATOM 5786 N N . ARG B 1 217 ? 21.891 -16.875 -5.406 1 94.5 217 ARG B N 1
ATOM 5787 C CA . ARG B 1 217 ? 22.156 -18.141 -6.07 1 94.5 217 ARG B CA 1
ATOM 5788 C C . ARG B 1 217 ? 21.422 -18.234 -7.402 1 94.5 217 ARG B C 1
ATOM 5790 O O . ARG B 1 217 ? 22 -18.609 -8.422 1 94.5 217 ARG B O 1
ATOM 5797 N N . MET B 1 218 ? 20.234 -17.875 -7.434 1 95.88 218 MET B N 1
ATOM 5798 C CA . MET B 1 218 ? 19.422 -17.938 -8.641 1 95.88 218 MET B CA 1
ATOM 5799 C C . MET B 1 218 ? 19.953 -17 -9.711 1 95.88 218 MET B C 1
ATOM 5801 O O . MET B 1 218 ? 19.969 -17.344 -10.891 1 95.88 218 MET B O 1
ATOM 5805 N N . PHE B 1 219 ? 20.469 -15.828 -9.281 1 96.88 219 PHE B N 1
ATOM 5806 C CA . PHE B 1 219 ? 20.828 -14.789 -10.242 1 96.88 219 PHE B CA 1
ATOM 5807 C C . PHE B 1 219 ? 22.328 -14.805 -10.5 1 96.88 219 PHE B C 1
ATOM 5809 O O . PHE B 1 219 ? 22.875 -13.898 -11.141 1 96.88 219 PHE B O 1
ATOM 5816 N N . THR B 1 220 ? 23.016 -15.781 -10.039 1 95.56 220 THR B N 1
ATOM 5817 C CA . THR B 1 220 ? 24.469 -15.797 -10.117 1 95.56 220 THR B CA 1
ATOM 5818 C C . THR B 1 220 ? 24.938 -15.586 -11.555 1 95.56 220 THR B C 1
ATOM 5820 O O . THR B 1 220 ? 25.766 -14.711 -11.82 1 95.56 220 THR B O 1
ATOM 5823 N N . ARG B 1 221 ? 24.469 -16.328 -12.492 1 95.38 221 ARG B N 1
ATOM 5824 C CA . ARG B 1 221 ? 24.859 -16.219 -13.898 1 95.38 221 ARG B CA 1
ATOM 5825 C C . ARG B 1 221 ? 24.391 -14.891 -14.492 1 95.38 221 ARG B C 1
ATOM 5827 O O . ARG B 1 221 ? 25.141 -14.234 -15.219 1 95.38 221 ARG B O 1
ATOM 5834 N N . ALA B 1 222 ? 23.234 -14.547 -14.164 1 96.75 222 ALA B N 1
ATOM 5835 C CA . ALA B 1 222 ? 22.672 -13.297 -14.664 1 96.75 222 ALA B CA 1
ATOM 5836 C C . ALA B 1 222 ? 23.5 -12.102 -14.188 1 96.75 222 ALA B C 1
ATOM 5838 O O . ALA B 1 222 ? 23.688 -11.141 -14.93 1 96.75 222 ALA B O 1
ATOM 5839 N N . ASP B 1 223 ? 23.906 -12.133 -12.938 1 97.44 223 ASP B N 1
ATOM 5840 C CA . ASP B 1 223 ? 24.734 -11.062 -12.391 1 97.44 223 ASP B CA 1
ATOM 5841 C C . ASP B 1 223 ? 26.031 -10.906 -13.18 1 97.44 223 ASP B C 1
ATOM 5843 O O . ASP B 1 223 ? 26.469 -9.789 -13.445 1 97.44 223 ASP B O 1
ATOM 5847 N N . GLU B 1 224 ? 26.578 -12.016 -13.523 1 96.88 224 GLU B N 1
ATOM 5848 C CA . GLU B 1 224 ? 27.812 -12 -14.312 1 96.88 224 GLU B CA 1
ATOM 5849 C C . GLU B 1 224 ? 27.562 -11.383 -15.688 1 96.88 224 GLU B C 1
ATOM 5851 O O . GLU B 1 224 ? 28.359 -10.547 -16.141 1 96.88 224 GLU B O 1
ATOM 5856 N N . ILE B 1 225 ? 26.547 -11.812 -16.344 1 96.12 225 ILE B N 1
ATOM 5857 C CA . ILE B 1 225 ? 26.219 -11.297 -17.672 1 96.12 225 ILE B CA 1
ATOM 5858 C C . ILE B 1 225 ? 25.938 -9.797 -17.578 1 96.12 225 ILE B C 1
ATOM 5860 O O . ILE B 1 225 ? 26.438 -9.023 -18.406 1 96.12 225 ILE B O 1
ATOM 5864 N N . ALA B 1 226 ? 25.141 -9.406 -16.594 1 97.44 226 ALA B N 1
ATOM 5865 C CA . ALA B 1 226 ? 24.797 -8 -16.406 1 97.44 226 ALA B CA 1
ATOM 5866 C C . ALA B 1 226 ? 26.047 -7.152 -16.219 1 97.44 226 ALA B C 1
ATOM 5868 O O . ALA B 1 226 ? 26.188 -6.098 -16.844 1 97.44 226 ALA B O 1
ATOM 5869 N N . SER B 1 227 ? 26.938 -7.621 -15.367 1 97.88 227 SER B N 1
ATOM 5870 C CA . SER B 1 227 ? 28.156 -6.883 -15.094 1 97.88 227 SER B CA 1
ATOM 5871 C C . SER B 1 227 ? 29.016 -6.742 -16.359 1 97.88 227 SER B C 1
ATOM 5873 O O . SER B 1 227 ? 29.594 -5.688 -16.594 1 97.88 227 SER B O 1
ATOM 5875 N N . ARG B 1 228 ? 29.078 -7.766 -17.156 1 96.38 228 ARG B N 1
ATOM 5876 C CA . ARG B 1 228 ? 29.859 -7.754 -18.391 1 96.38 228 ARG B CA 1
ATOM 5877 C C . ARG B 1 228 ? 29.234 -6.809 -19.422 1 96.38 228 ARG B C 1
ATOM 5879 O O . ARG B 1 228 ? 29.922 -5.969 -20 1 96.38 228 ARG B O 1
ATOM 5886 N N . VAL B 1 229 ? 27.953 -6.949 -19.594 1 94.94 229 VAL B N 1
ATOM 5887 C CA . VAL B 1 229 ? 27.234 -6.188 -20.609 1 94.94 229 VAL B CA 1
ATOM 5888 C C . VAL B 1 229 ? 27.234 -4.707 -20.25 1 94.94 229 VAL B C 1
ATOM 5890 O O . VAL B 1 229 ? 27.391 -3.846 -21.109 1 94.94 229 VAL B O 1
ATOM 5893 N N . LEU B 1 230 ? 27.078 -4.402 -18.969 1 96.44 230 LEU B N 1
ATOM 5894 C CA . LEU B 1 230 ? 26.969 -3.021 -18.516 1 96.44 230 LEU B CA 1
ATOM 5895 C C . LEU B 1 230 ? 28.328 -2.445 -18.172 1 96.44 230 LEU B C 1
ATOM 5897 O O . LEU B 1 230 ? 28.453 -1.254 -17.891 1 96.44 230 LEU B O 1
ATOM 5901 N N . GLN B 1 231 ? 29.391 -3.262 -18.156 1 96.62 231 GLN B N 1
ATOM 5902 C CA . GLN B 1 231 ? 30.781 -2.869 -17.953 1 96.62 231 GLN B CA 1
ATOM 5903 C C . GLN B 1 231 ? 30.969 -2.215 -16.578 1 96.62 231 GLN B C 1
ATOM 5905 O O . GLN B 1 231 ? 31.594 -1.162 -16.469 1 96.62 231 GLN B O 1
ATOM 5910 N N . ARG B 1 232 ? 30.297 -2.762 -15.594 1 97.25 232 ARG B N 1
ATOM 5911 C CA . ARG B 1 232 ? 30.438 -2.395 -14.188 1 97.25 232 ARG B CA 1
ATOM 5912 C C . ARG B 1 232 ? 29.922 -3.508 -13.281 1 97.25 232 ARG B C 1
ATOM 5914 O O . ARG B 1 232 ? 29.016 -4.262 -13.664 1 97.25 232 ARG B O 1
ATOM 5921 N N . LYS B 1 233 ? 30.469 -3.555 -12.117 1 97.19 233 LYS B N 1
ATOM 5922 C CA . LYS B 1 233 ? 29.984 -4.531 -11.148 1 97.19 233 LYS B CA 1
ATOM 5923 C C . LYS B 1 233 ? 28.562 -4.203 -10.711 1 97.19 233 LYS B C 1
ATOM 5925 O O . LYS B 1 233 ? 28.281 -3.086 -10.258 1 97.19 233 LYS B O 1
ATOM 5930 N N . THR B 1 234 ? 27.672 -5.105 -10.953 1 97.19 234 THR B N 1
ATOM 5931 C CA . THR B 1 234 ? 26.281 -4.934 -10.562 1 97.19 234 THR B CA 1
ATOM 5932 C C . THR B 1 234 ? 25.594 -6.285 -10.359 1 97.19 234 THR B C 1
ATOM 5934 O O . THR B 1 234 ? 26.234 -7.332 -10.523 1 97.19 234 THR B O 1
ATOM 5937 N N . SER B 1 235 ? 24.406 -6.289 -9.805 1 97.38 235 SER B N 1
ATOM 5938 C CA . SER B 1 235 ? 23.562 -7.469 -9.625 1 97.38 235 SER B CA 1
ATOM 5939 C C . SER B 1 235 ? 22.141 -7.211 -10.117 1 97.38 235 SER B C 1
ATOM 5941 O O . SER B 1 235 ? 21.719 -6.059 -10.219 1 97.38 235 SER B O 1
ATOM 5943 N N . ILE B 1 236 ? 21.5 -8.297 -10.469 1 97.69 236 ILE B N 1
ATOM 5944 C CA . ILE B 1 236 ? 20.109 -8.211 -10.898 1 97.69 236 ILE B CA 1
ATOM 5945 C C . ILE B 1 236 ? 19.281 -7.559 -9.797 1 97.69 236 ILE B C 1
ATOM 5947 O O . ILE B 1 236 ? 18.406 -6.734 -10.086 1 97.69 236 ILE B O 1
ATOM 5951 N N . MET B 1 237 ? 19.578 -7.879 -8.562 1 96.56 237 MET B N 1
ATOM 5952 C CA . MET B 1 237 ? 18.859 -7.316 -7.426 1 96.56 237 MET B CA 1
ATOM 5953 C C . MET B 1 237 ? 19.047 -5.805 -7.359 1 96.56 237 MET B C 1
ATOM 5955 O O . MET B 1 237 ? 18.094 -5.07 -7.078 1 96.56 237 MET B O 1
ATOM 5959 N N . ASP B 1 238 ? 20.234 -5.355 -7.602 1 96.31 238 ASP B N 1
ATOM 5960 C CA . ASP B 1 238 ? 20.531 -3.926 -7.617 1 96.31 238 ASP B CA 1
ATOM 5961 C C . ASP B 1 238 ? 19.734 -3.215 -8.719 1 96.31 238 ASP B C 1
ATOM 5963 O O . ASP B 1 238 ? 19.172 -2.145 -8.484 1 96.31 238 ASP B O 1
ATOM 5967 N N . ILE B 1 239 ? 19.75 -3.826 -9.844 1 98.06 239 ILE B N 1
ATOM 5968 C CA . ILE B 1 239 ? 19.062 -3.229 -10.992 1 98.06 239 ILE B CA 1
ATOM 5969 C C . ILE B 1 239 ? 17.562 -3.182 -10.727 1 98.06 239 ILE B C 1
ATOM 5971 O O . ILE B 1 239 ? 16.922 -2.15 -10.938 1 98.06 239 ILE B O 1
ATOM 5975 N N . MET B 1 240 ? 17 -4.27 -10.227 1 97.62 240 MET B N 1
ATOM 5976 C CA . MET B 1 240 ? 15.57 -4.34 -9.961 1 97.62 240 MET B CA 1
ATOM 5977 C C . MET B 1 240 ? 15.156 -3.314 -8.914 1 97.62 240 MET B C 1
ATOM 5979 O O . MET B 1 240 ? 14.023 -2.832 -8.922 1 97.62 240 MET B O 1
ATOM 5983 N N . GLY B 1 241 ? 16.047 -2.951 -8.016 1 96.94 241 GLY B N 1
ATOM 5984 C CA . GLY B 1 241 ? 15.773 -1.999 -6.957 1 96.94 241 GLY B CA 1
ATOM 5985 C C . GLY B 1 241 ? 15.539 -0.589 -7.465 1 96.94 241 GLY B C 1
ATOM 5986 O O . GLY B 1 241 ? 15.039 0.266 -6.73 1 96.94 241 GLY B O 1
ATOM 5987 N N . ARG B 1 242 ? 15.758 -0.337 -8.68 1 96.88 242 ARG B N 1
ATOM 5988 C CA . ARG B 1 242 ? 15.617 1.001 -9.25 1 96.88 242 ARG B CA 1
ATOM 5989 C C . ARG B 1 242 ? 14.336 1.124 -10.062 1 96.88 242 ARG B C 1
ATOM 5991 O O . ARG B 1 242 ? 14.148 2.1 -10.789 1 96.88 242 ARG B O 1
ATOM 5998 N N . ALA B 1 243 ? 13.469 0.208 -9.922 1 97.31 243 ALA B N 1
ATOM 5999 C CA . ALA B 1 243 ? 12.195 0.199 -10.648 1 97.31 243 ALA B CA 1
ATOM 6000 C C . ALA B 1 243 ? 11.375 1.446 -10.336 1 97.31 243 ALA B C 1
ATOM 6002 O O . ALA B 1 243 ? 11.352 1.905 -9.188 1 97.31 243 ALA B O 1
ATOM 6003 N N . ALA B 1 244 ? 10.711 1.953 -11.359 1 98.38 244 ALA B N 1
ATOM 6004 C CA . ALA B 1 244 ? 9.734 3.014 -11.133 1 98.38 244 ALA B CA 1
ATOM 6005 C C . ALA B 1 244 ? 8.484 2.471 -10.438 1 98.38 244 ALA B C 1
ATOM 6007 O O . ALA B 1 244 ? 8.031 3.031 -9.438 1 98.38 244 ALA B O 1
ATOM 6008 N N . LEU B 1 245 ? 7.984 1.416 -10.977 1 98.5 245 LEU B N 1
ATOM 6009 C CA . LEU B 1 245 ? 6.793 0.795 -10.414 1 98.5 245 LEU B CA 1
ATOM 6010 C C . LEU B 1 245 ? 6.895 -0.726 -10.469 1 98.5 245 LEU B C 1
ATOM 6012 O O . LEU B 1 245 ? 7.621 -1.273 -11.297 1 98.5 245 LEU B O 1
ATOM 6016 N N . TRP B 1 246 ? 6.219 -1.31 -9.586 1 98 246 TRP B N 1
ATOM 6017 C CA . TRP B 1 246 ? 5.93 -2.74 -9.594 1 98 246 TRP B CA 1
ATOM 6018 C C . TRP B 1 246 ? 4.441 -2.996 -9.789 1 98 246 TRP B C 1
ATOM 6020 O O . TRP B 1 246 ? 3.625 -2.629 -8.945 1 98 246 TRP B O 1
ATOM 6030 N N . PHE B 1 247 ? 4.109 -3.564 -10.891 1 98 247 PHE B N 1
ATOM 6031 C CA . PHE B 1 247 ? 2.752 -4.078 -11.039 1 98 247 PHE B CA 1
ATOM 6032 C C . PHE B 1 247 ? 2.619 -5.453 -10.398 1 98 247 PHE B C 1
ATOM 6034 O O . PHE B 1 247 ? 3.227 -6.422 -10.859 1 98 247 PHE B O 1
ATOM 6041 N N . VAL B 1 248 ? 1.858 -5.477 -9.352 1 96.56 248 VAL B N 1
ATOM 6042 C CA . VAL B 1 248 ? 1.588 -6.742 -8.68 1 96.56 248 VAL B CA 1
ATOM 6043 C C . VAL B 1 248 ? 0.405 -7.441 -9.344 1 96.56 248 VAL B C 1
ATOM 6045 O O . VAL B 1 248 ? -0.751 -7.09 -9.094 1 96.56 248 VAL B O 1
ATOM 6048 N N . HIS B 1 249 ? 0.733 -8.391 -10.102 1 94.94 249 HIS B N 1
ATOM 6049 C CA . HIS B 1 249 ? -0.289 -9.094 -10.867 1 94.94 249 HIS B CA 1
ATOM 6050 C C . HIS B 1 249 ? -1.051 -10.086 -10 1 94.94 249 HIS B C 1
ATOM 6052 O O . HIS B 1 249 ? -1.146 -11.273 -10.328 1 94.94 249 HIS B O 1
ATOM 6058 N N . SER B 1 250 ? -1.512 -9.648 -8.906 1 94.31 250 SER B N 1
ATOM 6059 C CA . SER B 1 250 ? -2.34 -10.312 -7.906 1 94.31 250 SER B CA 1
ATOM 6060 C C . SER B 1 250 ? -3.17 -9.305 -7.113 1 94.31 250 SER B C 1
ATOM 6062 O O . SER B 1 250 ? -3.154 -8.109 -7.414 1 94.31 250 SER B O 1
ATOM 6064 N N . ASP B 1 251 ? -4 -9.742 -6.277 1 94.69 251 ASP B N 1
ATOM 6065 C CA . ASP B 1 251 ? -4.754 -8.867 -5.383 1 94.69 251 ASP B CA 1
ATOM 6066 C C . ASP B 1 251 ? -5.078 -9.57 -4.066 1 94.69 251 ASP B C 1
ATOM 6068 O O . ASP B 1 251 ? -4.742 -10.742 -3.885 1 94.69 251 ASP B O 1
ATOM 6072 N N . PHE B 1 252 ? -5.734 -8.93 -3.223 1 96.62 252 PHE B N 1
ATOM 6073 C CA . PHE B 1 252 ? -5.887 -9.438 -1.865 1 96.62 252 PHE B CA 1
ATOM 6074 C C . PHE B 1 252 ? -7.152 -10.281 -1.743 1 96.62 252 PHE B C 1
ATOM 6076 O O . PHE B 1 252 ? -7.477 -10.773 -0.66 1 96.62 252 PHE B O 1
ATOM 6083 N N . ALA B 1 253 ? -7.855 -10.422 -2.865 1 94.62 253 ALA B N 1
ATOM 6084 C CA . ALA B 1 253 ? -8.852 -11.484 -2.889 1 94.62 253 ALA B CA 1
ATOM 6085 C C . ALA B 1 253 ? -8.188 -12.859 -2.875 1 94.62 253 ALA B C 1
ATOM 6087 O O . ALA B 1 253 ? -8.742 -13.812 -2.324 1 94.62 253 ALA B O 1
ATOM 6088 N N . LEU B 1 254 ? -7.043 -12.836 -3.436 1 94.69 254 LEU B N 1
ATOM 6089 C CA . LEU B 1 254 ? -6.289 -14.078 -3.492 1 94.69 254 LEU B CA 1
ATOM 6090 C C . LEU B 1 254 ? -5.176 -14.094 -2.451 1 94.69 254 LEU B C 1
ATOM 6092 O O . LEU B 1 254 ? -5.105 -15 -1.616 1 94.69 254 LEU B O 1
ATOM 6096 N N . GLU B 1 255 ? -4.359 -13.094 -2.416 1 96.31 255 GLU B N 1
ATOM 6097 C CA . GLU B 1 255 ? -3.18 -13.047 -1.556 1 96.31 255 GLU B CA 1
ATOM 6098 C C . GLU B 1 255 ? -3.566 -12.742 -0.111 1 96.31 255 GLU B C 1
ATOM 6100 O O . GLU B 1 255 ? -4.562 -12.055 0.141 1 96.31 255 GLU B O 1
ATOM 6105 N N . PHE B 1 256 ? -2.748 -13.297 0.777 1 97.56 256 PHE B N 1
ATOM 6106 C CA . PHE B 1 256 ? -2.881 -12.867 2.162 1 97.56 256 PHE B CA 1
ATOM 6107 C C . PHE B 1 256 ? -2.449 -11.414 2.318 1 97.56 256 PHE B C 1
ATOM 6109 O O . PHE B 1 256 ? -1.467 -10.984 1.709 1 97.56 256 PHE B O 1
ATOM 6116 N N . PRO B 1 257 ? -3.203 -10.688 3.141 1 97.75 257 PRO B N 1
ATOM 6117 C CA . PRO B 1 257 ? -2.824 -9.289 3.334 1 97.75 257 PRO B CA 1
ATOM 6118 C C . PRO B 1 257 ? -1.415 -9.133 3.902 1 97.75 257 PRO B C 1
ATOM 6120 O O . PRO B 1 257 ? -1.05 -9.82 4.855 1 97.75 257 PRO B O 1
ATOM 6123 N N . HIS B 1 258 ? -0.661 -8.258 3.322 1 97.5 258 HIS B N 1
ATOM 6124 C CA . HIS B 1 258 ? 0.699 -7.941 3.746 1 97.5 258 HIS B CA 1
ATOM 6125 C C . HIS B 1 258 ? 1.086 -6.523 3.342 1 97.5 258 HIS B C 1
ATOM 6127 O O . HIS B 1 258 ? 0.382 -5.883 2.557 1 97.5 258 HIS B O 1
ATOM 6133 N N . PRO B 1 259 ? 2.182 -6 3.838 1 98.06 259 PRO B N 1
ATOM 6134 C CA . PRO B 1 259 ? 2.576 -4.625 3.52 1 98.06 259 PRO B CA 1
ATOM 6135 C C . PRO B 1 259 ? 2.881 -4.426 2.037 1 98.06 259 PRO B C 1
ATOM 6137 O O . PRO B 1 259 ? 3.293 -5.367 1.356 1 98.06 259 PRO B O 1
ATOM 6140 N N . LEU B 1 260 ? 2.662 -3.227 1.617 1 97.62 260 LEU B N 1
ATOM 6141 C CA . LEU B 1 260 ? 2.992 -2.779 0.269 1 97.62 260 LEU B CA 1
ATOM 6142 C C . LEU B 1 260 ? 3.844 -1.515 0.309 1 97.62 260 LEU B C 1
ATOM 6144 O O . LEU B 1 260 ? 3.779 -0.749 1.273 1 97.62 260 LEU B O 1
ATOM 6148 N N . MET B 1 261 ? 4.617 -1.366 -0.711 1 97.88 261 MET B N 1
ATOM 6149 C CA . MET B 1 261 ? 5.312 -0.096 -0.909 1 97.88 261 MET B CA 1
ATOM 6150 C C . MET B 1 261 ? 4.504 0.831 -1.812 1 97.88 261 MET B C 1
ATOM 6152 O O . MET B 1 261 ? 3.67 0.371 -2.594 1 97.88 261 MET B O 1
ATOM 6156 N N . PRO B 1 262 ? 4.762 2.092 -1.735 1 97.25 262 PRO B N 1
ATOM 6157 C CA . PRO B 1 262 ? 3.959 3.057 -2.492 1 97.25 262 PRO B CA 1
ATOM 6158 C C . PRO B 1 262 ? 4.039 2.836 -4 1 97.25 262 PRO B C 1
ATOM 6160 O O . PRO B 1 262 ? 3.109 3.189 -4.73 1 97.25 262 PRO B O 1
ATOM 6163 N N . ASN B 1 263 ? 5.121 2.283 -4.5 1 97.75 263 ASN B N 1
ATOM 6164 C CA . ASN B 1 263 ? 5.273 2.121 -5.941 1 97.75 263 ASN B CA 1
ATOM 6165 C C . ASN B 1 263 ? 4.824 0.735 -6.398 1 97.75 263 ASN B C 1
ATOM 6167 O O . ASN B 1 263 ? 5.176 0.294 -7.496 1 97.75 263 ASN B O 1
ATOM 6171 N N . MET B 1 264 ? 4.148 0.006 -5.559 1 97.5 264 MET B N 1
ATOM 6172 C CA . MET B 1 264 ? 3.51 -1.256 -5.922 1 97.5 264 MET B CA 1
ATOM 6173 C C . MET B 1 264 ? 2.033 -1.044 -6.246 1 97.5 264 MET B C 1
ATOM 6175 O O . MET B 1 264 ? 1.273 -0.554 -5.41 1 97.5 264 MET B O 1
ATOM 6179 N N . ILE B 1 265 ? 1.668 -1.365 -7.465 1 97.75 265 ILE B N 1
ATOM 6180 C CA . ILE B 1 265 ? 0.296 -1.189 -7.93 1 97.75 265 ILE B CA 1
ATOM 6181 C C . ILE B 1 265 ? -0.358 -2.555 -8.133 1 97.75 265 ILE B C 1
ATOM 6183 O O . ILE B 1 265 ? 0.14 -3.377 -8.906 1 97.75 265 ILE B O 1
ATOM 6187 N N . ILE B 1 266 ? -1.465 -2.783 -7.457 1 97.12 266 ILE B N 1
ATOM 6188 C CA . ILE B 1 266 ? -2.17 -4.059 -7.508 1 97.12 266 ILE B CA 1
ATOM 6189 C C . ILE B 1 266 ? -3.018 -4.129 -8.773 1 97.12 266 ILE B C 1
ATOM 6191 O O . ILE B 1 266 ? -3.941 -3.334 -8.961 1 97.12 266 ILE B O 1
ATOM 6195 N N . VAL B 1 267 ? -2.75 -5.148 -9.617 1 97.06 267 VAL B N 1
ATOM 6196 C CA . VAL B 1 267 ? -3.467 -5.203 -10.883 1 97.06 267 VAL B CA 1
ATOM 6197 C C . VAL B 1 267 ? -3.938 -6.629 -11.148 1 97.06 267 VAL B C 1
ATOM 6199 O O . VAL B 1 267 ? -4.039 -7.051 -12.305 1 97.06 267 VAL B O 1
ATOM 6202 N N . GLY B 1 268 ? -4.141 -7.328 -10.07 1 94.31 268 GLY B N 1
ATOM 6203 C CA . GLY B 1 268 ? -4.652 -8.68 -10.219 1 94.31 268 GLY B CA 1
ATOM 6204 C C . GLY B 1 268 ? -5.969 -8.742 -10.977 1 94.31 268 GLY B C 1
ATOM 6205 O O . GLY B 1 268 ? -6.855 -7.914 -10.75 1 94.31 268 GLY B O 1
ATOM 6206 N N . GLY B 1 269 ? -6.074 -9.734 -11.914 1 91.06 269 GLY B N 1
ATOM 6207 C CA . GLY B 1 269 ? -7.297 -9.914 -12.688 1 91.06 269 GLY B CA 1
ATOM 6208 C C . GLY B 1 269 ? -7.332 -9.07 -13.945 1 91.06 269 GLY B C 1
ATOM 6209 O O . GLY B 1 269 ? -8.367 -8.977 -14.602 1 91.06 269 GLY B O 1
ATOM 6210 N N . MET B 1 270 ? -6.219 -8.461 -14.266 1 91.81 270 MET B N 1
ATOM 6211 C CA . MET B 1 270 ? -6.172 -7.555 -15.406 1 91.81 270 MET B CA 1
ATOM 6212 C C . MET B 1 270 ? -6.492 -8.297 -16.703 1 91.81 270 MET B C 1
ATOM 6214 O O . MET B 1 270 ? -6.988 -7.695 -17.656 1 91.81 270 MET B O 1
ATOM 6218 N N . ASP B 1 271 ? -6.277 -9.578 -16.719 1 87.06 271 ASP B N 1
ATOM 6219 C CA . ASP B 1 271 ? -6.461 -10.352 -17.938 1 87.06 271 ASP B CA 1
ATOM 6220 C C . ASP B 1 271 ? -7.797 -11.086 -17.938 1 87.06 271 ASP B C 1
ATOM 6222 O O . ASP B 1 271 ? -8.062 -11.906 -18.812 1 87.06 271 ASP B O 1
ATOM 6226 N N . ASN B 1 272 ? -8.562 -10.758 -16.969 1 86.56 272 ASN B N 1
ATOM 6227 C CA . ASN B 1 272 ? -9.859 -11.422 -16.906 1 86.56 272 ASN B CA 1
ATOM 6228 C C . ASN B 1 272 ? -10.836 -10.82 -17.922 1 86.56 272 ASN B C 1
ATOM 6230 O O . ASN B 1 272 ? -10.875 -9.602 -18.109 1 86.56 272 ASN B O 1
ATOM 6234 N N . ARG B 1 273 ? -11.508 -11.734 -18.562 1 89.12 273 ARG B N 1
ATOM 6235 C CA . ARG B 1 273 ? -12.516 -11.336 -19.547 1 89.12 273 ARG B CA 1
ATOM 6236 C C . ARG B 1 273 ? -13.891 -11.867 -19.172 1 89.12 273 ARG B C 1
ATOM 6238 O O . ARG B 1 273 ? -14 -12.844 -18.422 1 89.12 273 ARG B O 1
ATOM 6245 N N . LYS B 1 274 ? -14.82 -11.172 -19.672 1 92.19 274 LYS B N 1
ATOM 6246 C CA . LYS B 1 274 ? -16.188 -11.672 -19.5 1 92.19 274 LYS B CA 1
ATOM 6247 C C . LYS B 1 274 ? -16.391 -12.977 -20.266 1 92.19 274 LYS B C 1
ATOM 6249 O O . LYS B 1 274 ? -15.914 -13.125 -21.391 1 92.19 274 LYS B O 1
ATOM 6254 N N . ALA B 1 275 ? -17.047 -13.867 -19.656 1 96 275 ALA B N 1
ATOM 6255 C CA . ALA B 1 275 ? -17.344 -15.141 -20.297 1 96 275 ALA B CA 1
ATOM 6256 C C . ALA B 1 275 ? -18.25 -14.945 -21.516 1 96 275 ALA B C 1
ATOM 6258 O O . ALA B 1 275 ? -19.188 -14.141 -21.484 1 96 275 ALA B O 1
ATOM 6259 N N . GLU B 1 276 ? -17.922 -15.656 -22.547 1 96.31 276 GLU B N 1
ATOM 6260 C CA . GLU B 1 276 ? -18.719 -15.648 -23.766 1 96.31 276 GLU B CA 1
ATOM 6261 C C . GLU B 1 276 ? -19.594 -16.891 -23.859 1 96.31 276 GLU B C 1
ATOM 6263 O O . GLU B 1 276 ? -19.344 -17.891 -23.188 1 96.31 276 GLU B O 1
ATOM 6268 N N . PRO B 1 277 ? -20.641 -16.75 -24.703 1 96.38 277 PRO B N 1
ATOM 6269 C CA . PRO B 1 277 ? -21.469 -17.953 -24.875 1 96.38 277 PRO B CA 1
ATOM 6270 C C . PRO B 1 277 ? -20.688 -19.125 -25.484 1 96.38 277 PRO B C 1
ATOM 6272 O O . PRO B 1 277 ? -19.828 -18.922 -26.344 1 96.38 277 PRO B O 1
ATOM 6275 N N . LEU B 1 278 ? -21.094 -20.312 -25.094 1 97.62 278 LEU B N 1
ATOM 6276 C CA . LEU B 1 278 ? -20.438 -21.516 -25.594 1 97.62 278 LEU B CA 1
ATOM 6277 C C . LEU B 1 278 ? -20.891 -21.844 -27.016 1 97.62 278 LEU B C 1
ATOM 6279 O O . LEU B 1 278 ? -21.938 -21.359 -27.453 1 97.62 278 LEU B O 1
ATOM 6283 N N . SER B 1 279 ? -20.016 -22.625 -27.719 1 97.12 279 SER B N 1
ATOM 6284 C CA . SER B 1 279 ? -20.469 -23.188 -28.984 1 97.12 279 SER B CA 1
ATOM 6285 C C . SER B 1 279 ? -21.703 -24.062 -28.797 1 97.12 279 SER B C 1
ATOM 6287 O O . SER B 1 279 ? -21.953 -24.547 -27.688 1 97.12 279 SER B O 1
ATOM 6289 N N . GLN B 1 280 ? -22.422 -24.219 -29.859 1 96.75 280 GLN B N 1
ATOM 6290 C CA . GLN B 1 280 ? -23.656 -25.016 -29.781 1 96.75 280 GLN B CA 1
ATOM 6291 C C . GLN B 1 280 ? -23.375 -26.422 -29.266 1 96.75 280 GLN B C 1
ATOM 6293 O O . GLN B 1 280 ? -24.125 -26.953 -28.453 1 96.75 280 GLN B O 1
ATOM 6298 N N . GLU B 1 281 ? -22.344 -26.953 -29.688 1 96.44 281 GLU B N 1
ATOM 6299 C CA . GLU B 1 281 ? -21.984 -28.312 -29.297 1 96.44 281 GLU B CA 1
ATOM 6300 C C . GLU B 1 281 ? -21.719 -28.391 -27.797 1 96.44 281 GLU B C 1
ATOM 6302 O O . GLU B 1 281 ? -22.219 -29.297 -27.125 1 96.44 281 GLU B O 1
ATOM 6307 N N . LEU B 1 282 ? -20.938 -27.5 -27.297 1 97.5 282 LEU B N 1
ATOM 6308 C CA . LEU B 1 282 ? -20.609 -27.484 -25.875 1 97.5 282 LEU B CA 1
ATOM 6309 C C . LEU B 1 282 ? -21.828 -27.156 -25.031 1 97.5 282 LEU B C 1
ATOM 6311 O O . LEU B 1 282 ? -22 -27.703 -23.938 1 97.5 282 LEU B O 1
ATOM 6315 N N . GLU B 1 283 ? -22.625 -26.266 -25.531 1 97.19 283 GLU B N 1
ATOM 6316 C CA . GLU B 1 283 ? -23.859 -25.891 -24.828 1 97.19 283 GLU B CA 1
ATOM 6317 C C . GLU B 1 283 ? -24.781 -27.094 -24.656 1 97.19 283 GLU B C 1
ATOM 6319 O O . GLU B 1 283 ? -25.359 -27.297 -23.578 1 97.19 283 GLU B O 1
ATOM 6324 N N . GLU B 1 284 ? -24.891 -27.812 -25.75 1 97 284 GLU B N 1
ATOM 6325 C CA . GLU B 1 284 ? -25.734 -29.016 -25.703 1 97 284 GLU B CA 1
ATOM 6326 C C . GLU B 1 284 ? -25.188 -30.031 -24.703 1 97 284 GLU B C 1
ATOM 6328 O O . GLU B 1 284 ? -25.938 -30.641 -23.953 1 97 284 GLU B O 1
ATOM 6333 N N . PHE B 1 285 ? -23.953 -30.141 -24.703 1 97.62 285 PHE B N 1
ATOM 6334 C CA . PHE B 1 285 ? -23.328 -31.094 -23.797 1 97.62 285 PHE B CA 1
ATOM 6335 C C . PHE B 1 285 ? -23.547 -30.688 -22.344 1 97.62 285 PHE B C 1
ATOM 6337 O O . PHE B 1 285 ? -23.969 -31.516 -21.531 1 97.62 285 PHE B O 1
ATOM 6344 N N . VAL B 1 286 ? -23.297 -29.5 -21.969 1 97.5 286 VAL B N 1
ATOM 6345 C CA . VAL B 1 286 ? -23.359 -29.062 -20.578 1 97.5 286 VAL B CA 1
ATOM 6346 C C . VAL B 1 286 ? -24.812 -29.031 -20.109 1 97.5 286 VAL B C 1
ATOM 6348 O O . VAL B 1 286 ? -25.109 -29.328 -18.953 1 97.5 286 VAL B O 1
ATOM 6351 N N . ASN B 1 287 ? -25.703 -28.688 -20.984 1 96 287 ASN B N 1
ATOM 6352 C CA . ASN B 1 287 ? -27.109 -28.656 -20.625 1 96 287 ASN B CA 1
ATOM 6353 C C . ASN B 1 287 ? -27.672 -30.062 -20.438 1 96 287 ASN B C 1
ATOM 6355 O O . ASN B 1 287 ? -28.656 -30.266 -19.719 1 96 287 ASN B O 1
ATOM 6359 N N . GLY B 1 288 ? -27.078 -30.953 -21.094 1 95.81 288 GLY B N 1
ATOM 6360 C CA . GLY B 1 288 ? -27.484 -32.344 -20.953 1 95.81 288 GLY B CA 1
ATOM 6361 C C . GLY B 1 288 ? -27.234 -32.906 -19.562 1 95.81 288 GLY B C 1
ATOM 6362 O O . GLY B 1 288 ? -27.766 -33.969 -19.203 1 95.81 288 GLY B O 1
ATOM 6363 N N . SER B 1 289 ? -26.562 -32.188 -18.766 1 93.5 289 SER B N 1
ATOM 6364 C CA . SER B 1 289 ? -26.266 -32.594 -17.406 1 93.5 289 SER B CA 1
ATOM 6365 C C . SER B 1 289 ? -27.469 -32.406 -16.5 1 93.5 289 SER B C 1
ATOM 6367 O O . SER B 1 289 ? -27.484 -32.906 -15.367 1 93.5 289 SER B O 1
ATOM 6369 N N . GLY B 1 290 ? -28.531 -31.688 -16.984 1 94.56 290 GLY B N 1
ATOM 6370 C CA . GLY B 1 290 ? -29.703 -31.391 -16.156 1 94.56 290 GLY B CA 1
ATOM 6371 C C . GLY B 1 290 ? -29.375 -30.5 -14.977 1 94.56 290 GLY B C 1
ATOM 6372 O O . GLY B 1 290 ? -28.672 -29.484 -15.125 1 94.56 290 GLY B O 1
ATOM 6373 N N . GLU B 1 291 ? -29.875 -30.844 -13.82 1 95.25 291 GLU B N 1
ATOM 6374 C CA . GLU B 1 291 ? -29.719 -30 -12.641 1 95.25 291 GLU B CA 1
ATOM 6375 C C . GLU B 1 291 ? -28.391 -30.25 -11.953 1 95.25 291 GLU B C 1
ATOM 6377 O O . GLU B 1 291 ? -27.938 -29.453 -11.133 1 95.25 291 GLU B O 1
ATOM 6382 N N . HIS B 1 292 ? -27.766 -31.328 -12.336 1 97.38 292 HIS B N 1
ATOM 6383 C CA . HIS B 1 292 ? -26.531 -31.703 -11.672 1 97.38 292 HIS B CA 1
ATOM 6384 C C . HIS B 1 292 ? -25.391 -30.781 -12.078 1 97.38 292 HIS B C 1
ATOM 6386 O O . HIS B 1 292 ? -24.469 -30.547 -11.289 1 97.38 292 HIS B O 1
ATOM 6392 N N . GLY B 1 293 ? -25.469 -30.297 -13.297 1 98.19 293 GLY B N 1
ATOM 6393 C CA . GLY B 1 293 ? -24.422 -29.422 -13.789 1 98.19 293 GLY B CA 1
ATOM 6394 C C . GLY B 1 293 ? -23.188 -30.156 -14.242 1 98.19 293 GLY B C 1
ATOM 6395 O O . GLY B 1 293 ? -23.234 -31.344 -14.547 1 98.19 293 GLY B O 1
ATOM 6396 N N . PHE B 1 294 ? -22.047 -29.391 -14.336 1 98.69 294 PHE B N 1
ATOM 6397 C CA . PHE B 1 294 ? -20.859 -30.016 -14.891 1 98.69 294 PHE B CA 1
ATOM 6398 C C . PHE B 1 294 ? -19.609 -29.5 -14.188 1 98.69 294 PHE B C 1
ATOM 6400 O O . PHE B 1 294 ? -19.672 -28.547 -13.406 1 98.69 294 PHE B O 1
ATOM 6407 N N . VAL B 1 295 ? -18.484 -30.219 -14.398 1 98.75 295 VAL B N 1
ATOM 6408 C CA . VAL B 1 295 ? -17.156 -29.922 -13.859 1 98.75 295 VAL B CA 1
ATOM 6409 C C . VAL B 1 295 ? -16.188 -29.609 -15 1 98.75 295 VAL B C 1
ATOM 6411 O O . VAL B 1 295 ? -16.234 -30.266 -16.047 1 98.75 295 VAL B O 1
ATOM 6414 N N . VAL B 1 296 ? -15.422 -28.562 -14.82 1 98.69 296 VAL B N 1
ATOM 6415 C CA . VAL B 1 296 ? -14.352 -28.25 -15.758 1 98.69 296 VAL B CA 1
ATOM 6416 C C . VAL B 1 296 ? -13.016 -28.734 -15.195 1 98.69 296 VAL B C 1
ATOM 6418 O O . VAL B 1 296 ? -12.672 -28.438 -14.047 1 98.69 296 VAL B O 1
ATOM 6421 N N . PHE B 1 297 ? -12.273 -29.516 -16.016 1 98.12 297 PHE B N 1
ATOM 6422 C CA . PHE B 1 297 ? -11 -30.062 -15.562 1 98.12 297 PHE B CA 1
ATOM 6423 C C . PHE B 1 297 ? -9.883 -29.672 -16.531 1 98.12 297 PHE B C 1
ATOM 6425 O O . PHE B 1 297 ? -9.867 -30.141 -17.672 1 98.12 297 PHE B O 1
ATOM 6432 N N . THR B 1 298 ? -8.969 -28.828 -16.031 1 95.88 298 THR B N 1
ATOM 6433 C CA . THR B 1 298 ? -7.777 -28.453 -16.781 1 95.88 298 THR B CA 1
ATOM 6434 C C . THR B 1 298 ? -6.551 -28.422 -15.883 1 95.88 298 THR B C 1
ATOM 6436 O O . THR B 1 298 ? -6.621 -27.953 -14.742 1 95.88 298 THR B O 1
ATOM 6439 N N . LEU B 1 299 ? -5.445 -28.969 -16.328 1 89.62 299 LEU B N 1
ATOM 6440 C CA . LEU B 1 299 ? -4.18 -28.875 -15.617 1 89.62 299 LEU B CA 1
ATOM 6441 C C . LEU B 1 299 ? -3.227 -27.906 -16.328 1 89.62 299 LEU B C 1
ATOM 6443 O O . LEU B 1 299 ? -2.039 -28.203 -16.469 1 89.62 299 LEU B O 1
ATOM 6447 N N . GLY B 1 300 ? -3.797 -26.891 -16.859 1 82.44 300 GLY B N 1
ATOM 6448 C CA . GLY B 1 300 ? -3.021 -25.828 -17.484 1 82.44 300 GLY B CA 1
ATOM 6449 C C . GLY B 1 300 ? -2.627 -26.156 -18.922 1 82.44 300 GLY B C 1
ATOM 6450 O O . GLY B 1 300 ? -3.016 -27.203 -19.453 1 82.44 300 GLY B O 1
ATOM 6451 N N . SER B 1 301 ? -1.834 -25.297 -19.484 1 72.5 301 SER B N 1
ATOM 6452 C CA . SER B 1 301 ? -1.44 -25.422 -20.875 1 72.5 301 SER B CA 1
ATOM 6453 C C . SER B 1 301 ? -0.268 -26.391 -21.031 1 72.5 301 SER B C 1
ATOM 6455 O O . SER B 1 301 ? -0.03 -26.922 -22.109 1 72.5 301 SER B O 1
ATOM 6457 N N . MET B 1 302 ? 0.326 -26.703 -19.938 1 71.75 302 MET B N 1
ATOM 6458 C CA . MET B 1 302 ? 1.581 -27.438 -20.031 1 71.75 302 MET B CA 1
ATOM 6459 C C . MET B 1 302 ? 1.351 -28.938 -19.859 1 71.75 302 MET B C 1
ATOM 6461 O O . MET B 1 302 ? 2.166 -29.75 -20.281 1 71.75 302 MET B O 1
ATOM 6465 N N . VAL B 1 303 ? 0.266 -29.281 -19.219 1 75.88 303 VAL B N 1
ATOM 6466 C CA . VAL B 1 303 ? 0.016 -30.688 -18.922 1 75.88 303 VAL B CA 1
ATOM 6467 C C . VAL B 1 303 ? -1.285 -31.141 -19.578 1 75.88 303 VAL B C 1
ATOM 6469 O O . VAL B 1 303 ? -2.373 -30.75 -19.156 1 75.88 303 VAL B O 1
ATOM 6472 N N . SER B 1 304 ? -1.028 -31.875 -20.609 1 78.31 304 SER B N 1
ATOM 6473 C CA . SER B 1 304 ? -2.207 -32.375 -21.312 1 78.31 304 SER B CA 1
ATOM 6474 C C . SER B 1 304 ? -2.238 -33.906 -21.297 1 78.31 304 SER B C 1
ATOM 6476 O O . SER B 1 304 ? -3.156 -34.531 -21.844 1 78.31 304 SER B O 1
ATOM 6478 N N . GLN B 1 305 ? -1.225 -34.406 -20.703 1 82.5 305 GLN B N 1
ATOM 6479 C CA . GLN B 1 305 ? -1.162 -35.875 -20.562 1 82.5 305 GLN B CA 1
ATOM 6480 C C . GLN B 1 305 ? -0.771 -36.281 -19.141 1 82.5 305 GLN B C 1
ATOM 6482 O O . GLN B 1 305 ? -0.023 -35.562 -18.469 1 82.5 305 GLN B O 1
ATOM 6487 N N . LEU B 1 306 ? -1.357 -37.375 -18.719 1 84.69 306 LEU B N 1
ATOM 6488 C CA . LEU B 1 306 ? -1.043 -38 -17.438 1 84.69 306 LEU B CA 1
ATOM 6489 C C . LEU B 1 306 ? -0.646 -39.438 -17.625 1 84.69 306 LEU B C 1
ATOM 6491 O O . LEU B 1 306 ? -1.053 -40.094 -18.594 1 84.69 306 LEU B O 1
ATOM 6495 N N . PRO B 1 307 ? 0.203 -39.812 -16.688 1 84.5 307 PRO B N 1
ATOM 6496 C CA . PRO B 1 307 ? 0.392 -41.281 -16.719 1 84.5 307 PRO B CA 1
ATOM 6497 C C . PRO B 1 307 ? -0.927 -42.031 -16.672 1 84.5 307 PRO B C 1
ATOM 6499 O O . PRO B 1 307 ? -1.857 -41.625 -15.977 1 84.5 307 PRO B O 1
ATOM 6502 N N . GLU B 1 308 ? -0.922 -43.156 -17.359 1 89.06 308 GLU B N 1
ATOM 6503 C CA . GLU B 1 308 ? -2.154 -43.906 -17.531 1 89.06 308 GLU B CA 1
ATOM 6504 C C . GLU B 1 308 ? -2.777 -44.25 -16.172 1 89.06 308 GLU B C 1
ATOM 6506 O O . GLU B 1 308 ? -3.996 -44.156 -16.016 1 89.06 308 GLU B O 1
ATOM 6511 N N . ALA B 1 309 ? -1.95 -44.656 -15.266 1 88 309 ALA B N 1
ATOM 6512 C CA . ALA B 1 309 ? -2.443 -45.031 -13.945 1 88 309 ALA B CA 1
ATOM 6513 C C . ALA B 1 309 ? -3.143 -43.875 -13.258 1 88 309 ALA B C 1
ATOM 6515 O O . ALA B 1 309 ? -4.164 -44.062 -12.594 1 88 309 ALA B O 1
ATOM 6516 N N . LYS B 1 310 ? -2.58 -42.688 -13.438 1 89.69 310 LYS B N 1
ATOM 6517 C CA . LYS B 1 310 ? -3.17 -41.5 -12.836 1 89.69 310 LYS B CA 1
ATOM 6518 C C . LYS B 1 310 ? -4.457 -41.125 -13.555 1 89.69 310 LYS B C 1
ATOM 6520 O O . LYS B 1 310 ? -5.438 -40.719 -12.914 1 89.69 310 LYS B O 1
ATOM 6525 N N . ALA B 1 311 ? -4.402 -41.188 -14.828 1 92.81 311 ALA B N 1
ATOM 6526 C CA . ALA B 1 311 ? -5.59 -40.844 -15.617 1 92.81 311 ALA B CA 1
ATOM 6527 C C . ALA B 1 311 ? -6.762 -41.75 -15.234 1 92.81 311 ALA B C 1
ATOM 6529 O O . ALA B 1 311 ? -7.906 -41.312 -15.188 1 92.81 311 ALA B O 1
ATOM 6530 N N . ARG B 1 312 ? -6.469 -42.969 -14.984 1 93.94 312 ARG B N 1
ATOM 6531 C CA . ARG B 1 312 ? -7.5 -43.938 -14.625 1 93.94 312 ARG B CA 1
ATOM 6532 C C . ARG B 1 312 ? -8.203 -43.531 -13.336 1 93.94 312 ARG B C 1
ATOM 6534 O O . ARG B 1 312 ? -9.406 -43.75 -13.18 1 93.94 312 ARG B O 1
ATOM 6541 N N . GLU B 1 313 ? -7.43 -43 -12.414 1 94.88 313 GLU B N 1
ATOM 6542 C CA . GLU B 1 313 ? -8.023 -42.562 -11.164 1 94.88 313 GLU B CA 1
ATOM 6543 C C . GLU B 1 313 ? -9.062 -41.469 -11.406 1 94.88 313 GLU B C 1
ATOM 6545 O O . GLU B 1 313 ? -10.109 -41.438 -10.75 1 94.88 313 GLU B O 1
ATOM 6550 N N . PHE B 1 314 ? -8.797 -40.625 -12.297 1 96.62 314 PHE B N 1
ATOM 6551 C CA . PHE B 1 314 ? -9.727 -39.531 -12.602 1 96.62 314 PHE B CA 1
ATOM 6552 C C . PHE B 1 314 ? -10.969 -40.062 -13.297 1 96.62 314 PHE B C 1
ATOM 6554 O O . PHE B 1 314 ? -12.094 -39.719 -12.914 1 96.62 314 PHE B O 1
ATOM 6561 N N . PHE B 1 315 ? -10.766 -40.938 -14.273 1 97.12 315 PHE B N 1
ATOM 6562 C CA . PHE B 1 315 ? -11.898 -41.531 -14.977 1 97.12 315 PHE B CA 1
ATOM 6563 C C . PHE B 1 315 ? -12.812 -42.281 -14 1 97.12 315 PHE B C 1
ATOM 6565 O O . PHE B 1 315 ? -14.039 -42.156 -14.094 1 97.12 315 PHE B O 1
ATOM 6572 N N . GLU B 1 316 ? -12.172 -43 -13.109 1 96.88 316 GLU B N 1
ATOM 6573 C CA . GLU B 1 316 ? -12.938 -43.75 -12.133 1 96.88 316 GLU B CA 1
ATOM 6574 C C . GLU B 1 316 ? -13.734 -42.844 -11.211 1 96.88 316 GLU B C 1
ATOM 6576 O O . GLU B 1 316 ? -14.875 -43.156 -10.852 1 96.88 316 GLU B O 1
ATOM 6581 N N . ALA B 1 317 ? -13.141 -41.781 -10.797 1 97.75 317 ALA B N 1
ATOM 6582 C CA . ALA B 1 317 ? -13.836 -40.812 -9.953 1 97.75 317 ALA B CA 1
ATOM 6583 C C . ALA B 1 317 ? -15 -40.156 -10.695 1 97.75 317 ALA B C 1
ATOM 6585 O O . ALA B 1 317 ? -16.109 -40.031 -10.156 1 97.75 317 ALA B O 1
ATOM 6586 N N . PHE B 1 318 ? -14.812 -39.812 -11.93 1 98.06 318 PHE B N 1
ATOM 6587 C CA . PHE B 1 318 ? -15.812 -39.062 -12.703 1 98.06 318 PHE B CA 1
ATOM 6588 C C . PHE B 1 318 ? -17 -39.969 -13.039 1 98.06 318 PHE B C 1
ATOM 6590 O O . PHE B 1 318 ? -18.125 -39.5 -13.164 1 98.06 318 PHE B O 1
ATOM 6597 N N . ARG B 1 319 ? -16.719 -41.25 -13.094 1 96.75 319 ARG B N 1
ATOM 6598 C CA . ARG B 1 319 ? -17.781 -42.219 -13.344 1 96.75 319 ARG B CA 1
ATOM 6599 C C . ARG B 1 319 ? -18.797 -42.219 -12.211 1 96.75 319 ARG B C 1
ATOM 6601 O O . ARG B 1 319 ? -19.938 -42.625 -12.398 1 96.75 319 ARG B O 1
ATOM 6608 N N . GLN B 1 320 ? -18.359 -41.75 -11.141 1 97.25 320 GLN B N 1
ATOM 6609 C CA . GLN B 1 320 ? -19.172 -41.938 -9.938 1 97.25 320 GLN B CA 1
ATOM 6610 C C . GLN B 1 320 ? -19.891 -40.656 -9.57 1 97.25 320 GLN B C 1
ATOM 6612 O O . GLN B 1 320 ? -20.484 -40.531 -8.492 1 97.25 320 GLN B O 1
ATOM 6617 N N . ILE B 1 321 ? -19.891 -39.625 -10.359 1 97.19 321 ILE B N 1
ATOM 6618 C CA . ILE B 1 321 ? -20.625 -38.406 -10.094 1 97.19 321 ILE B CA 1
ATOM 6619 C C . ILE B 1 321 ? -21.672 -38.156 -11.188 1 97.19 321 ILE B C 1
ATOM 6621 O O . ILE B 1 321 ? -21.469 -38.562 -12.336 1 97.19 321 ILE B O 1
ATOM 6625 N N . PRO B 1 322 ? -22.766 -37.562 -10.789 1 97.44 322 PRO B N 1
ATOM 6626 C CA . PRO B 1 322 ? -23.812 -37.344 -11.781 1 97.44 322 PRO B CA 1
ATOM 6627 C C . PRO B 1 322 ? -23.484 -36.156 -12.711 1 97.44 322 PRO B C 1
ATOM 6629 O O . PRO B 1 322 ? -24.109 -36.031 -13.766 1 97.44 322 PRO B O 1
ATOM 6632 N N . GLN B 1 323 ? -22.531 -35.344 -12.344 1 98.38 323 GLN B N 1
ATOM 6633 C CA . GLN B 1 323 ? -22.125 -34.219 -13.18 1 98.38 323 GLN B CA 1
ATOM 6634 C C . GLN B 1 323 ? -21.453 -34.688 -14.461 1 98.38 323 GLN B C 1
ATOM 6636 O O . GLN B 1 323 ? -20.797 -35.75 -14.469 1 98.38 323 GLN B O 1
ATOM 6641 N N . ARG B 1 324 ? -21.594 -33.906 -15.492 1 98.56 324 ARG B N 1
ATOM 6642 C CA . ARG B 1 324 ? -20.719 -34.094 -16.656 1 98.56 324 ARG B CA 1
ATOM 6643 C C . ARG B 1 324 ? -19.375 -33.438 -16.453 1 98.56 324 ARG B C 1
ATOM 6645 O O . ARG B 1 324 ? -19.25 -32.531 -15.617 1 98.56 324 ARG B O 1
ATOM 6652 N N . VAL B 1 325 ? -18.406 -34 -17.156 1 98.62 325 VAL B N 1
ATOM 6653 C CA . VAL B 1 325 ? -17.047 -33.469 -16.984 1 98.62 325 VAL B CA 1
ATOM 6654 C C . VAL B 1 325 ? -16.453 -33.094 -18.328 1 98.62 325 VAL B C 1
ATOM 6656 O O . VAL B 1 325 ? -16.484 -33.875 -19.266 1 98.62 325 VAL B O 1
ATOM 6659 N N . LEU B 1 326 ? -16.078 -31.875 -18.438 1 98.44 326 LEU B N 1
ATOM 6660 C CA . LEU B 1 326 ? -15.25 -31.453 -19.562 1 98.44 326 LEU B CA 1
ATOM 6661 C C . LEU B 1 326 ? -13.773 -31.406 -19.172 1 98.44 326 LEU B C 1
ATOM 6663 O O . LEU B 1 326 ? -13.391 -30.641 -18.297 1 98.44 326 LEU B O 1
ATOM 6667 N N . TRP B 1 327 ? -12.969 -32.25 -19.828 1 97.69 327 TRP B N 1
ATOM 6668 C CA . TRP B 1 327 ? -11.578 -32.438 -19.438 1 97.69 327 TRP B CA 1
ATOM 6669 C C . TRP B 1 327 ? -10.633 -32.188 -20.594 1 97.69 327 TRP B C 1
ATOM 6671 O O . TRP B 1 327 ? -10.734 -32.844 -21.641 1 97.69 327 TRP B O 1
ATOM 6681 N N . ARG B 1 328 ? -9.758 -31.141 -20.438 1 96.81 328 ARG B N 1
ATOM 6682 C CA . ARG B 1 328 ? -8.68 -30.969 -21.406 1 96.81 328 ARG B CA 1
ATOM 6683 C C . ARG B 1 328 ? -7.629 -32.062 -21.266 1 96.81 328 ARG B C 1
ATOM 6685 O O . ARG B 1 328 ? -6.789 -32.031 -20.359 1 96.81 328 ARG B O 1
ATOM 6692 N N . TYR B 1 329 ? -7.613 -32.969 -22.172 1 94.06 329 TYR B N 1
ATOM 6693 C CA . TYR B 1 329 ? -6.781 -34.156 -22.047 1 94.06 329 TYR B CA 1
ATOM 6694 C C . TYR B 1 329 ? -6.484 -34.781 -23.406 1 94.06 329 TYR B C 1
ATOM 6696 O O . TYR B 1 329 ? -7.391 -34.969 -24.219 1 94.06 329 TYR B O 1
ATOM 6704 N N . THR B 1 330 ? -5.188 -35.062 -23.641 1 91.94 330 THR B N 1
ATOM 6705 C CA . THR B 1 330 ? -4.777 -35.625 -24.906 1 91.94 330 THR B CA 1
ATOM 6706 C C . THR B 1 330 ? -4.055 -36.969 -24.688 1 91.94 330 THR B C 1
ATOM 6708 O O . THR B 1 330 ? -3.375 -37.469 -25.578 1 91.94 330 THR B O 1
ATOM 6711 N N . GLY B 1 331 ? -4.113 -37.5 -23.547 1 90.06 331 GLY B N 1
ATOM 6712 C CA . GLY B 1 331 ? -3.439 -38.75 -23.219 1 90.06 331 GLY B CA 1
ATOM 6713 C C . GLY B 1 331 ? -4.254 -39.969 -23.578 1 90.06 331 GLY B C 1
ATOM 6714 O O . GLY B 1 331 ? -5.215 -39.875 -24.344 1 90.06 331 GLY B O 1
ATOM 6715 N N . PRO B 1 332 ? -3.785 -41.062 -23.062 1 90.31 332 PRO B N 1
ATOM 6716 C CA . PRO B 1 332 ? -4.508 -42.312 -23.328 1 90.31 332 PRO B CA 1
ATOM 6717 C C . PRO B 1 332 ? -5.902 -42.312 -22.703 1 90.31 332 PRO B C 1
ATOM 6719 O O . PRO B 1 332 ? -6.086 -41.844 -21.578 1 90.31 332 PRO B O 1
ATOM 6722 N N . VAL B 1 333 ? -6.75 -42.844 -23.469 1 92.88 333 VAL B N 1
ATOM 6723 C CA . VAL B 1 333 ? -8.133 -42.969 -23.016 1 92.88 333 VAL B CA 1
ATOM 6724 C C . VAL B 1 333 ? -8.508 -44.438 -22.844 1 92.88 333 VAL B C 1
ATOM 6726 O O . VAL B 1 333 ? -8.352 -45.219 -23.766 1 92.88 333 VAL B O 1
ATOM 6729 N N . PRO B 1 334 ? -8.945 -44.719 -21.75 1 90.56 334 PRO B N 1
ATOM 6730 C CA . PRO B 1 334 ? -9.352 -46.125 -21.578 1 90.56 334 PRO B CA 1
ATOM 6731 C C . PRO B 1 334 ? -10.562 -46.469 -22.422 1 90.56 334 PRO B C 1
ATOM 6733 O O . PRO B 1 334 ? -11.398 -45.625 -22.734 1 90.56 334 PRO B O 1
ATOM 6736 N N . GLU B 1 335 ? -10.688 -47.719 -22.719 1 89.25 335 GLU B N 1
ATOM 6737 C CA . GLU B 1 335 ? -11.773 -48.219 -23.547 1 89.25 335 GLU B CA 1
ATOM 6738 C C . GLU B 1 335 ? -13.125 -48 -22.859 1 89.25 335 GLU B C 1
ATOM 6740 O O . GLU B 1 335 ? -14.125 -47.719 -23.531 1 89.25 335 GLU B O 1
ATOM 6745 N N . ASN B 1 336 ? -13.117 -48.062 -21.594 1 92.19 336 ASN B N 1
ATOM 6746 C CA . ASN B 1 336 ? -14.367 -47.906 -20.844 1 92.19 336 ASN B CA 1
ATOM 6747 C C . ASN B 1 336 ? -14.5 -46.531 -20.219 1 92.19 336 ASN B C 1
ATOM 6749 O O . ASN B 1 336 ? -14.984 -46.406 -19.094 1 92.19 336 ASN B O 1
ATOM 6753 N N . ALA B 1 337 ? -14 -45.531 -20.938 1 93.94 337 ALA B N 1
ATOM 6754 C CA . ALA B 1 337 ? -14.141 -44.188 -20.422 1 93.94 337 ALA B CA 1
ATOM 6755 C C . ALA B 1 337 ? -15.602 -43.844 -20.172 1 93.94 337 ALA B C 1
ATOM 6757 O O . ALA B 1 337 ? -16.469 -44.219 -20.969 1 93.94 337 ALA B O 1
ATOM 6758 N N . PRO B 1 338 ? -15.875 -43.25 -19.078 1 95.94 338 PRO B N 1
ATOM 6759 C CA . PRO B 1 338 ? -17.266 -42.906 -18.766 1 95.94 338 PRO B CA 1
ATOM 6760 C C . PRO B 1 338 ? -17.922 -42 -19.781 1 95.94 338 PRO B C 1
ATOM 6762 O O . PRO B 1 338 ? -17.266 -41.062 -20.297 1 95.94 338 PRO B O 1
ATOM 6765 N N . LYS B 1 339 ? -19.188 -42.062 -20.016 1 94.38 339 LYS B N 1
ATOM 6766 C CA . LYS B 1 339 ? -19.922 -41.344 -21.047 1 94.38 339 LYS B CA 1
ATOM 6767 C C . LYS B 1 339 ? -20.141 -39.875 -20.641 1 94.38 339 LYS B C 1
ATOM 6769 O O . LYS B 1 339 ? -20.375 -39.031 -21.5 1 94.38 339 LYS B O 1
ATOM 6774 N N . ASN B 1 340 ? -20.062 -39.656 -19.406 1 97.25 340 ASN B N 1
ATOM 6775 C CA . ASN B 1 340 ? -20.312 -38.312 -18.953 1 97.25 340 ASN B CA 1
ATOM 6776 C C . ASN B 1 340 ? -19.062 -37.438 -19.062 1 97.25 340 ASN B C 1
ATOM 6778 O O . ASN B 1 340 ? -19.062 -36.281 -18.672 1 97.25 340 ASN B O 1
ATOM 6782 N N . VAL B 1 341 ? -17.984 -38 -19.562 1 98 341 VAL B N 1
ATOM 6783 C CA . VAL B 1 341 ? -16.734 -37.25 -19.688 1 98 341 VAL B CA 1
ATOM 6784 C C . VAL B 1 341 ? -16.5 -36.875 -21.156 1 98 341 VAL B C 1
ATOM 6786 O O . VAL B 1 341 ? -16.484 -37.75 -22.016 1 98 341 VAL B O 1
ATOM 6789 N N . LYS B 1 342 ? -16.328 -35.625 -21.406 1 97.5 342 LYS B N 1
ATOM 6790 C CA . LYS B 1 342 ? -15.93 -35.125 -22.719 1 97.5 342 LYS B CA 1
ATOM 6791 C C . LYS B 1 342 ? -14.477 -34.656 -22.719 1 97.5 342 LYS B C 1
ATOM 6793 O O . LYS B 1 342 ? -14.109 -33.75 -21.984 1 97.5 342 LYS B O 1
ATOM 6798 N N . LEU B 1 343 ? -13.648 -35.344 -23.484 1 96.62 343 LEU B N 1
ATOM 6799 C CA . LEU B 1 343 ? -12.242 -34.969 -23.625 1 96.62 343 LEU B CA 1
ATOM 6800 C C . LEU B 1 343 ? -12.039 -34 -24.781 1 96.62 343 LEU B C 1
ATOM 6802 O O . LEU B 1 343 ? -12.641 -34.156 -25.844 1 96.62 343 LEU B O 1
ATOM 6806 N N . MET B 1 344 ? -11.25 -32.969 -24.469 1 95.5 344 MET B N 1
ATOM 6807 C CA . MET B 1 344 ? -10.984 -31.969 -25.484 1 95.5 344 MET B CA 1
ATOM 6808 C C . MET B 1 344 ? -9.508 -31.594 -25.5 1 95.5 344 MET B C 1
ATOM 6810 O O . MET B 1 344 ? -8.844 -31.609 -24.469 1 95.5 344 MET B O 1
ATOM 6814 N N . LYS B 1 345 ? -9 -31.25 -26.672 1 92.88 345 LYS B N 1
ATOM 6815 C CA . LYS B 1 345 ? -7.621 -30.797 -26.797 1 92.88 345 LYS B CA 1
ATOM 6816 C C . LYS B 1 345 ? -7.465 -29.375 -26.25 1 92.88 345 LYS B C 1
ATOM 6818 O O . LYS B 1 345 ? -6.391 -29 -25.766 1 92.88 345 LYS B O 1
ATOM 6823 N N . TRP B 1 346 ? -8.477 -28.656 -26.453 1 91.88 346 TRP B N 1
ATOM 6824 C CA . TRP B 1 346 ? -8.547 -27.281 -25.953 1 91.88 346 TRP B CA 1
ATOM 6825 C C . TRP B 1 346 ? -9.93 -26.969 -25.422 1 91.88 346 TRP B C 1
ATOM 6827 O O . TRP B 1 346 ? -10.938 -27.422 -25.969 1 91.88 346 TRP B O 1
ATOM 6837 N N . LEU B 1 347 ? -9.953 -26.172 -24.312 1 94.5 347 LEU B N 1
ATOM 6838 C CA . LEU B 1 347 ? -11.219 -25.781 -23.703 1 94.5 347 LEU B CA 1
ATOM 6839 C C . LEU B 1 347 ? -11.344 -24.266 -23.641 1 94.5 347 LEU B C 1
ATOM 6841 O O . LEU B 1 347 ? -10.375 -23.578 -23.344 1 94.5 347 LEU B O 1
ATOM 6845 N N . PRO B 1 348 ? -12.508 -23.766 -24.016 1 96.25 348 PRO B N 1
ATOM 6846 C CA . PRO B 1 348 ? -12.781 -22.375 -23.625 1 96.25 348 PRO B CA 1
ATOM 6847 C C . PRO B 1 348 ? -13.031 -22.203 -22.141 1 96.25 348 PRO B C 1
ATOM 6849 O O . PRO B 1 348 ? -14.156 -21.922 -21.719 1 96.25 348 PRO B O 1
ATOM 6852 N N . GLN B 1 349 ? -12.016 -22.328 -21.359 1 96.31 349 GLN B N 1
ATOM 6853 C CA . GLN B 1 349 ? -12.047 -22.484 -19.922 1 96.31 349 GLN B CA 1
ATOM 6854 C C . GLN B 1 349 ? -12.867 -21.359 -19.266 1 96.31 349 GLN B C 1
ATOM 6856 O O . GLN B 1 349 ? -13.773 -21.641 -18.484 1 96.31 349 GLN B O 1
ATOM 6861 N N . ASN B 1 350 ? -12.578 -20.109 -19.594 1 96.75 350 ASN B N 1
ATOM 6862 C CA . ASN B 1 350 ? -13.281 -18.969 -19 1 96.75 350 ASN B CA 1
ATOM 6863 C C . ASN B 1 350 ? -14.773 -19.016 -19.312 1 96.75 350 ASN B C 1
ATOM 6865 O O . ASN B 1 350 ? -15.609 -18.719 -18.453 1 96.75 350 ASN B O 1
ATOM 6869 N N . ASP B 1 351 ? -15.078 -19.344 -20.547 1 98.19 351 ASP B N 1
ATOM 6870 C CA . ASP B 1 351 ? -16.469 -19.391 -20.969 1 98.19 351 ASP B CA 1
ATOM 6871 C C . ASP B 1 351 ? -17.234 -20.516 -20.266 1 98.19 351 ASP B C 1
ATOM 6873 O O . ASP B 1 351 ? -18.406 -20.359 -19.906 1 98.19 351 ASP B O 1
ATOM 6877 N N . LEU B 1 352 ? -16.562 -21.578 -20.141 1 98.25 352 LEU B N 1
ATOM 6878 C CA . LEU B 1 352 ? -17.172 -22.688 -19.422 1 98.25 352 LEU B CA 1
ATOM 6879 C C . LEU B 1 352 ? -17.391 -22.328 -17.953 1 98.25 352 LEU B C 1
ATOM 6881 O O . LEU B 1 352 ? -18.453 -22.609 -17.391 1 98.25 352 LEU B O 1
ATOM 6885 N N . LEU B 1 353 ? -16.453 -21.656 -17.359 1 98.25 353 LEU B N 1
ATOM 6886 C CA . LEU B 1 353 ? -16.531 -21.281 -15.953 1 98.25 353 LEU B CA 1
ATOM 6887 C C . LEU B 1 353 ? -17.609 -20.219 -15.742 1 98.25 353 LEU B C 1
ATOM 6889 O O . LEU B 1 353 ? -18.125 -20.047 -14.633 1 98.25 353 LEU B O 1
ATOM 6893 N N . GLY B 1 354 ? -17.906 -19.531 -16.781 1 97.75 354 GLY B N 1
ATOM 6894 C CA . GLY B 1 354 ? -18.938 -18.5 -16.703 1 97.75 354 GLY B CA 1
ATOM 6895 C C . GLY B 1 354 ? -20.344 -19.047 -16.906 1 97.75 354 GLY B C 1
ATOM 6896 O O . GLY B 1 354 ? -21.312 -18.297 -16.781 1 97.75 354 GLY B O 1
ATOM 6897 N N . HIS B 1 355 ? -20.484 -20.312 -17.203 1 97.75 355 HIS B N 1
ATOM 6898 C CA . HIS B 1 355 ? -21.781 -20.922 -17.438 1 97.75 355 HIS B CA 1
ATOM 6899 C C . HIS B 1 355 ? -22.516 -21.156 -16.109 1 97.75 355 HIS B C 1
ATOM 6901 O O . HIS B 1 355 ? -21.906 -21.562 -15.125 1 97.75 355 HIS B O 1
ATOM 6907 N N . PRO B 1 356 ? -23.781 -20.984 -16.062 1 96.38 356 PRO B N 1
ATOM 6908 C CA . PRO B 1 356 ? -24.516 -21.062 -14.789 1 96.38 356 PRO B CA 1
ATOM 6909 C C . PRO B 1 356 ? -24.547 -22.469 -14.211 1 96.38 356 PRO B C 1
ATOM 6911 O O . PRO B 1 356 ? -24.766 -22.656 -13.008 1 96.38 356 PRO B O 1
ATOM 6914 N N . LYS B 1 357 ? -24.297 -23.516 -15.008 1 97.69 357 LYS B N 1
ATOM 6915 C CA . LYS B 1 357 ? -24.422 -24.891 -14.539 1 97.69 357 LYS B CA 1
ATOM 6916 C C . LYS B 1 357 ? -23.078 -25.438 -14.07 1 97.69 357 LYS B C 1
ATOM 6918 O O . LYS B 1 357 ? -23 -26.578 -13.625 1 97.69 357 LYS B O 1
ATOM 6923 N N . VAL B 1 358 ? -22.016 -24.672 -14.141 1 98.62 358 VAL B N 1
ATOM 6924 C CA . VAL B 1 358 ? -20.734 -25.156 -13.672 1 98.62 358 VAL B CA 1
ATOM 6925 C C . VAL B 1 358 ? -20.766 -25.359 -12.156 1 98.62 358 VAL B C 1
ATOM 6927 O O . VAL B 1 358 ? -21.328 -24.531 -11.43 1 98.62 358 VAL B O 1
ATOM 6930 N N . ARG B 1 359 ? -20.203 -26.453 -11.711 1 98.56 359 ARG B N 1
ATOM 6931 C CA . ARG B 1 359 ? -20.297 -26.766 -10.289 1 98.56 359 ARG B CA 1
ATOM 6932 C C . ARG B 1 359 ? -1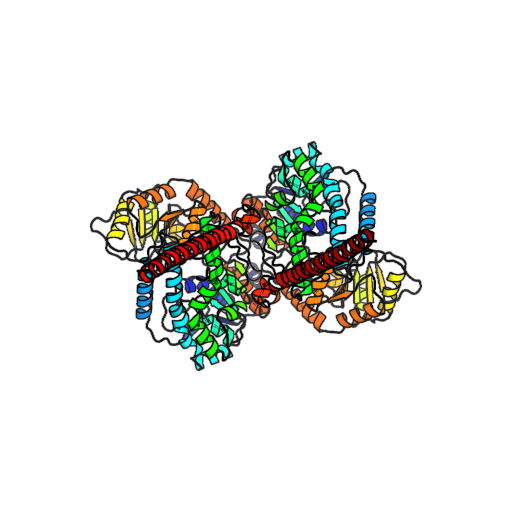8.906 -26.75 -9.633 1 98.56 359 ARG B C 1
ATOM 6934 O O . ARG B 1 359 ? -18.797 -26.469 -8.445 1 98.56 359 ARG B O 1
ATOM 6941 N N . ALA B 1 360 ? -17.906 -27.047 -10.383 1 98.81 360 ALA B N 1
ATOM 6942 C CA . ALA B 1 360 ? -16.562 -27.094 -9.828 1 98.81 360 ALA B CA 1
ATOM 6943 C C . ALA B 1 360 ? -15.516 -26.938 -10.93 1 98.81 360 ALA B C 1
ATOM 6945 O O . ALA B 1 360 ? -15.766 -27.281 -12.086 1 98.81 360 ALA B O 1
ATOM 6946 N N . PHE B 1 361 ? -14.43 -26.422 -10.57 1 98.81 361 PHE B N 1
ATOM 6947 C CA . PHE B 1 361 ? -13.25 -26.25 -11.422 1 98.81 361 PHE B CA 1
ATOM 6948 C C . PHE B 1 361 ? -12.078 -27.062 -10.883 1 98.81 361 PHE B C 1
ATOM 6950 O O . PHE B 1 361 ? -11.562 -26.766 -9.805 1 98.81 361 PHE B O 1
ATOM 6957 N N . VAL B 1 362 ? -11.711 -28.094 -11.523 1 98.44 362 VAL B N 1
ATOM 6958 C CA . VAL B 1 362 ? -10.516 -28.875 -11.18 1 98.44 362 VAL B CA 1
ATOM 6959 C C . VAL B 1 362 ? -9.305 -28.297 -11.906 1 98.44 362 VAL B C 1
ATOM 6961 O O . VAL B 1 362 ? -9.258 -28.297 -13.141 1 98.44 362 VAL B O 1
ATOM 6964 N N . THR B 1 363 ? -8.297 -27.812 -11.164 1 97.25 363 THR B N 1
ATOM 6965 C CA . THR B 1 363 ? -7.223 -27.047 -11.781 1 97.25 363 THR B CA 1
ATOM 6966 C C . THR B 1 363 ? -5.91 -27.266 -11.031 1 97.25 363 THR B C 1
ATOM 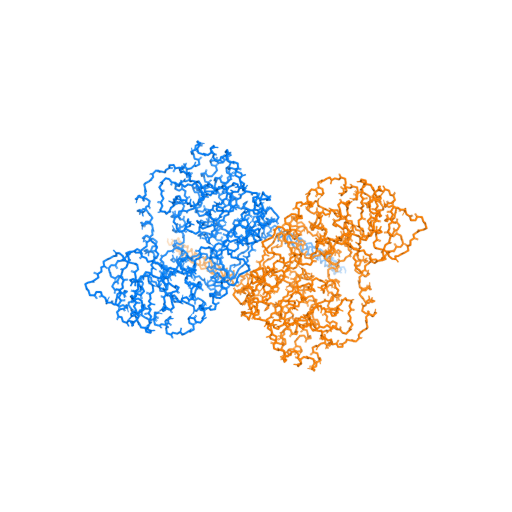6968 O O . THR B 1 363 ? -5.906 -27.734 -9.898 1 97.25 363 THR B O 1
ATOM 6971 N N . HIS B 1 364 ? -4.797 -27.016 -11.703 1 94.75 364 HIS B N 1
ATOM 6972 C CA . HIS B 1 364 ? -3.486 -27.125 -11.078 1 94.75 364 HIS B CA 1
ATOM 6973 C C . HIS B 1 364 ? -3.182 -25.891 -10.234 1 94.75 364 HIS B C 1
ATOM 6975 O O . HIS B 1 364 ? -2.225 -25.875 -9.453 1 94.75 364 HIS B O 1
ATOM 6981 N N . GLY B 1 365 ? -3.969 -24.828 -10.406 1 94.5 365 GLY B N 1
ATOM 6982 C CA . GLY B 1 365 ? -3.842 -23.703 -9.5 1 94.5 365 GLY B CA 1
ATOM 6983 C C . GLY B 1 365 ? -2.949 -22.609 -10.039 1 94.5 365 GLY B C 1
ATOM 6984 O O . GLY B 1 365 ? -2.309 -21.891 -9.273 1 94.5 365 GLY B O 1
ATOM 6985 N N . GLY B 1 366 ? -2.842 -22.484 -11.383 1 92.94 366 GLY B N 1
ATOM 6986 C CA . GLY B 1 366 ? -2.209 -21.297 -11.961 1 92.94 366 GLY B CA 1
ATOM 6987 C C . GLY B 1 366 ? -2.998 -20.031 -11.734 1 92.94 366 GLY B C 1
ATOM 6988 O O . GLY B 1 366 ? -4.23 -20.062 -11.672 1 92.94 366 GLY B O 1
ATOM 6989 N N . SER B 1 367 ? -2.336 -18.922 -11.688 1 91.38 367 SER B N 1
ATOM 6990 C CA . SER B 1 367 ? -2.969 -17.656 -11.32 1 91.38 367 SER B CA 1
ATOM 6991 C C . SER B 1 367 ? -4.055 -17.281 -12.312 1 91.38 367 SER B C 1
ATOM 6993 O O . SER B 1 367 ? -5.113 -16.781 -11.93 1 91.38 367 SER B O 1
ATOM 6995 N N . HIS B 1 368 ? -3.848 -17.5 -13.617 1 91.81 368 HIS B N 1
ATOM 6996 C CA . HIS B 1 368 ? -4.852 -17.156 -14.617 1 91.81 368 HIS B CA 1
ATOM 6997 C C . HIS B 1 368 ? -6.141 -17.938 -14.398 1 91.81 368 HIS B C 1
ATOM 6999 O O . HIS B 1 368 ? -7.23 -17.359 -14.406 1 91.81 368 HIS B O 1
ATOM 7005 N N . GLY B 1 369 ? -5.938 -19.234 -14.266 1 94.25 369 GLY B N 1
ATOM 7006 C CA . GLY B 1 369 ? -7.098 -20.062 -14.016 1 94.25 369 GLY B CA 1
ATOM 7007 C C . GLY B 1 369 ? -7.812 -19.719 -12.719 1 94.25 369 GLY B C 1
ATOM 7008 O O . GLY B 1 369 ? -9.047 -19.719 -12.664 1 94.25 369 GLY B O 1
ATOM 7009 N N . ILE B 1 370 ? -7.082 -19.406 -11.719 1 95.69 370 ILE B N 1
ATOM 7010 C CA . ILE B 1 370 ? -7.648 -19.062 -10.414 1 95.69 370 ILE B CA 1
ATOM 7011 C C . ILE B 1 370 ? -8.508 -17.812 -10.539 1 95.69 370 ILE B C 1
ATOM 7013 O O . ILE B 1 370 ? -9.625 -17.766 -10.023 1 95.69 370 ILE B O 1
ATOM 7017 N N . TYR B 1 371 ? -8.008 -16.812 -11.211 1 95.56 371 TYR B N 1
ATOM 7018 C CA . TYR B 1 371 ? -8.781 -15.578 -11.344 1 95.56 371 TYR B CA 1
ATOM 7019 C C . TYR B 1 371 ? -10.016 -15.797 -12.211 1 95.56 371 TYR B C 1
ATOM 7021 O O . TYR B 1 371 ? -11.055 -15.18 -11.977 1 95.56 371 TYR B O 1
ATOM 7029 N N . GLU B 1 372 ? -9.906 -16.703 -13.234 1 96.19 372 GLU B N 1
ATOM 7030 C CA . GLU B 1 372 ? -11.109 -17.062 -13.969 1 96.19 372 GLU B CA 1
ATOM 7031 C C . GLU B 1 372 ? -12.148 -17.703 -13.047 1 96.19 372 GLU B C 1
ATOM 7033 O O . GLU B 1 372 ? -13.336 -17.391 -13.141 1 96.19 372 GLU B O 1
ATOM 7038 N N . GLY B 1 373 ? -11.641 -18.578 -12.227 1 97.5 373 GLY B N 1
ATOM 7039 C CA . GLY B 1 373 ? -12.531 -19.203 -11.266 1 97.5 373 GLY B CA 1
ATOM 7040 C C . GLY B 1 373 ? -13.125 -18.219 -10.281 1 97.5 373 GLY B C 1
ATOM 7041 O O . GLY B 1 373 ? -14.328 -18.266 -10 1 97.5 373 GLY B O 1
ATOM 7042 N N . ILE B 1 374 ? -12.352 -17.312 -9.742 1 97.75 374 ILE B N 1
ATOM 7043 C CA . ILE B 1 374 ? -12.812 -16.312 -8.781 1 97.75 374 ILE B CA 1
ATOM 7044 C C . ILE B 1 374 ? -13.82 -15.391 -9.453 1 97.75 374 ILE B C 1
ATOM 7046 O O . ILE B 1 374 ? -14.914 -15.172 -8.922 1 97.75 374 ILE B O 1
ATOM 7050 N N . CYS B 1 375 ? -13.5 -14.891 -10.578 1 96.81 375 CYS B N 1
ATOM 7051 C CA . CYS B 1 375 ? -14.367 -13.945 -11.266 1 96.81 375 CYS B CA 1
ATOM 7052 C C . CYS B 1 375 ? -15.734 -14.555 -11.547 1 96.81 375 CYS B C 1
ATOM 7054 O O . CYS B 1 375 ? -16.75 -13.875 -11.445 1 96.81 375 CYS B O 1
ATOM 7056 N N . ASN B 1 376 ? -15.727 -15.82 -11.852 1 97.44 376 ASN B N 1
ATOM 7057 C CA . ASN B 1 376 ? -16.984 -16.484 -12.219 1 97.44 376 ASN B CA 1
ATOM 7058 C C . ASN B 1 376 ? -17.625 -17.172 -11.016 1 97.44 376 ASN B C 1
ATOM 7060 O O . ASN B 1 376 ? -18.688 -17.766 -11.133 1 97.44 376 ASN B O 1
ATOM 7064 N N . GLY B 1 377 ? -16.984 -17.109 -9.867 1 97.88 377 GLY B N 1
ATOM 7065 C CA . GLY B 1 377 ? -17.547 -17.625 -8.633 1 97.88 377 GLY B CA 1
ATOM 7066 C C . GLY B 1 377 ? -17.625 -19.141 -8.602 1 97.88 377 GLY B C 1
ATOM 7067 O O . GLY B 1 377 ? -18.625 -19.703 -8.141 1 97.88 377 GLY B O 1
ATOM 7068 N N . VAL B 1 378 ? -16.594 -19.828 -9.086 1 98.69 378 VAL B N 1
ATOM 7069 C CA . VAL B 1 378 ? -16.641 -21.281 -9.18 1 98.69 378 VAL B CA 1
ATOM 7070 C C . VAL B 1 378 ? -15.688 -21.906 -8.156 1 98.69 378 VAL B C 1
ATOM 7072 O O . VAL B 1 378 ? -14.477 -21.672 -8.211 1 98.69 378 VAL B O 1
ATOM 7075 N N . PRO B 1 379 ? -16.188 -22.719 -7.227 1 98.75 379 PRO B N 1
ATOM 7076 C CA . PRO B 1 379 ? -15.305 -23.422 -6.297 1 98.75 379 PRO B CA 1
ATOM 7077 C C . PRO B 1 379 ? -14.328 -24.359 -7 1 98.75 379 PRO B C 1
ATOM 7079 O O . PRO B 1 379 ? -14.562 -24.75 -8.148 1 98.75 379 PRO B O 1
ATOM 7082 N N . MET B 1 380 ? -13.25 -24.766 -6.238 1 98.88 380 MET B N 1
ATOM 7083 C CA . MET B 1 380 ? -12.188 -25.438 -6.977 1 98.88 380 MET B CA 1
ATOM 7084 C C . MET B 1 380 ? -11.711 -26.688 -6.23 1 98.88 380 MET B C 1
ATOM 7086 O O . MET B 1 380 ? -11.828 -26.766 -5.008 1 98.88 380 MET B O 1
ATOM 7090 N N . VAL B 1 381 ? -11.305 -27.672 -6.949 1 98.69 381 VAL B N 1
ATOM 7091 C CA . VAL B 1 381 ? -10.453 -28.766 -6.5 1 98.69 381 VAL B CA 1
ATOM 7092 C C . VAL B 1 381 ? -9.086 -28.656 -7.164 1 98.69 381 VAL B C 1
ATOM 7094 O O . VAL B 1 381 ? -8.961 -28.812 -8.383 1 98.69 381 VAL B O 1
ATOM 7097 N N . MET B 1 382 ? -8.117 -28.453 -6.324 1 97.94 382 MET B N 1
ATOM 7098 C CA . MET B 1 382 ? -6.832 -28.047 -6.887 1 97.94 382 MET B CA 1
ATOM 7099 C C . MET B 1 382 ? -5.805 -29.156 -6.766 1 97.94 382 MET B C 1
ATOM 7101 O O . MET B 1 382 ? -5.766 -29.875 -5.758 1 97.94 382 MET B O 1
ATOM 7105 N N . LEU B 1 383 ? -5.055 -29.328 -7.816 1 94.81 383 LEU B N 1
ATOM 7106 C CA . LEU B 1 383 ? -3.961 -30.297 -7.902 1 94.81 383 LEU B CA 1
ATOM 7107 C C . LEU B 1 383 ? -2.672 -29.609 -8.344 1 94.81 383 LEU B C 1
ATOM 7109 O O . LEU B 1 383 ? -2.221 -29.797 -9.477 1 94.81 383 LEU B O 1
ATOM 7113 N N . PRO B 1 384 ? -2.004 -28.906 -7.391 1 93.06 384 PRO B N 1
ATOM 7114 C CA . PRO B 1 384 ? -0.778 -28.203 -7.777 1 93.06 384 PRO B CA 1
ATOM 7115 C C . PRO B 1 384 ? 0.312 -29.141 -8.273 1 93.06 384 PRO B C 1
ATOM 7117 O O . PRO B 1 384 ? 0.471 -30.25 -7.742 1 93.06 384 PRO B O 1
ATOM 7120 N N . LEU B 1 385 ? 1.021 -28.672 -9.25 1 87.69 385 LEU B N 1
ATOM 7121 C CA . LEU B 1 385 ? 2.049 -29.5 -9.867 1 87.69 385 LEU B CA 1
ATOM 7122 C C . LEU B 1 385 ? 3.436 -28.906 -9.633 1 87.69 385 LEU B C 1
ATOM 7124 O O . LEU B 1 385 ? 4.395 -29.641 -9.383 1 87.69 385 LEU B O 1
ATOM 7128 N N . PHE B 1 386 ? 3.582 -27.609 -9.758 1 82.75 386 PHE B N 1
ATOM 7129 C CA . PHE B 1 386 ? 4.891 -27 -9.617 1 82.75 386 PHE B CA 1
ATOM 7130 C C . PHE B 1 386 ? 4.754 -25.5 -9.344 1 82.75 386 PHE B C 1
ATOM 7132 O O . PHE B 1 386 ? 3.652 -24.953 -9.398 1 82.75 386 PHE B O 1
ATOM 7139 N N . GLY B 1 387 ? 5.836 -24.922 -8.961 1 85.75 387 GLY B N 1
ATOM 7140 C CA . GLY B 1 387 ? 5.922 -23.484 -8.828 1 85.75 387 GLY B CA 1
ATOM 7141 C C . GLY B 1 387 ? 5.059 -22.938 -7.703 1 85.75 387 GLY B C 1
ATOM 7142 O O . GLY B 1 387 ? 5.062 -23.469 -6.594 1 85.75 387 GLY B O 1
ATOM 7143 N N . ASP B 1 388 ? 4.355 -21.875 -8.086 1 90.06 388 ASP B N 1
ATOM 7144 C CA . ASP B 1 388 ? 3.604 -21.156 -7.062 1 90.06 388 ASP B CA 1
ATOM 7145 C C . ASP B 1 388 ? 2.234 -21.797 -6.84 1 90.06 388 ASP B C 1
ATOM 7147 O O . ASP B 1 388 ? 1.442 -21.312 -6.027 1 90.06 388 ASP B O 1
ATOM 7151 N N . GLN B 1 389 ? 1.968 -22.859 -7.48 1 93.44 389 GLN B N 1
ATOM 7152 C CA . GLN B 1 389 ? 0.636 -23.453 -7.48 1 93.44 389 GLN B CA 1
ATOM 7153 C C . GLN B 1 389 ? 0.26 -23.953 -6.09 1 93.44 389 GLN B C 1
ATOM 7155 O O . GLN B 1 389 ? -0.893 -23.844 -5.672 1 93.44 389 GLN B O 1
ATOM 7160 N N . GLY B 1 390 ? 1.247 -24.562 -5.422 1 92.94 390 GLY B N 1
ATOM 7161 C CA . GLY B 1 390 ? 0.975 -25 -4.062 1 92.94 390 GLY B CA 1
ATOM 7162 C C . GLY B 1 390 ? 0.606 -23.859 -3.133 1 92.94 390 GLY B C 1
ATOM 7163 O O . GLY B 1 390 ? -0.303 -23.984 -2.311 1 92.94 390 GLY B O 1
ATOM 7164 N N . ASP B 1 391 ? 1.339 -22.766 -3.201 1 95.44 391 ASP B N 1
ATOM 7165 C CA . ASP B 1 391 ? 1.02 -21.578 -2.418 1 95.44 391 ASP B CA 1
ATOM 7166 C C . ASP B 1 391 ? -0.372 -21.047 -2.762 1 95.44 391 ASP B C 1
ATOM 7168 O O . ASP B 1 391 ? -1.139 -20.672 -1.871 1 95.44 391 ASP B O 1
ATOM 7172 N N . ASN B 1 392 ? -0.673 -21.031 -4.043 1 96.5 392 ASN B N 1
ATOM 7173 C CA . ASN B 1 392 ? -1.984 -20.578 -4.492 1 96.5 392 ASN B CA 1
ATOM 7174 C C . ASN B 1 392 ? -3.104 -21.438 -3.916 1 96.5 392 ASN B C 1
ATOM 7176 O O . ASN B 1 392 ? -4.125 -20.922 -3.467 1 96.5 392 ASN B O 1
ATOM 7180 N N . ALA B 1 393 ? -2.848 -22.703 -3.994 1 96.81 393 ALA B N 1
ATOM 7181 C CA . ALA B 1 393 ? -3.846 -23.625 -3.467 1 96.81 393 ALA B CA 1
ATOM 7182 C C . ALA B 1 393 ? -4.105 -23.359 -1.985 1 96.81 393 ALA B C 1
ATOM 7184 O O . ALA B 1 393 ? -5.254 -23.375 -1.539 1 96.81 393 ALA B O 1
ATOM 7185 N N . GLN B 1 394 ? -3.072 -23.156 -1.257 1 96.81 394 GLN B N 1
ATOM 7186 C CA . GLN B 1 394 ? -3.205 -22.906 0.173 1 96.81 394 GLN B CA 1
ATOM 7187 C C . GLN B 1 394 ? -4.039 -21.656 0.434 1 96.81 394 GLN B C 1
ATOM 7189 O O . GLN B 1 394 ? -4.82 -21.609 1.386 1 96.81 394 GLN B O 1
ATOM 7194 N N . ARG B 1 395 ? -3.902 -20.656 -0.321 1 97.44 395 ARG B N 1
ATOM 7195 C CA . ARG B 1 395 ? -4.648 -19.406 -0.159 1 97.44 395 ARG B CA 1
ATOM 7196 C C . ARG B 1 395 ? -6.145 -19.641 -0.347 1 97.44 395 ARG B C 1
ATOM 7198 O O . ARG B 1 395 ? -6.957 -19.125 0.416 1 97.44 395 ARG B O 1
ATOM 7205 N N . LEU B 1 396 ? -6.496 -20.453 -1.306 1 98.25 396 LEU B N 1
ATOM 7206 C CA . LEU B 1 396 ? -7.906 -20.703 -1.594 1 98.25 396 LEU B CA 1
ATOM 7207 C C . LEU B 1 396 ? -8.5 -21.672 -0.575 1 98.25 396 LEU B C 1
ATOM 7209 O O . LEU B 1 396 ? -9.648 -21.484 -0.145 1 98.25 396 LEU B O 1
ATOM 7213 N N . VAL B 1 397 ? -7.719 -22.641 -0.199 1 98.19 397 VAL B N 1
ATOM 7214 C CA . VAL B 1 397 ? -8.188 -23.594 0.799 1 98.19 397 VAL B CA 1
ATOM 7215 C C . VAL B 1 397 ? -8.438 -22.875 2.125 1 98.19 397 VAL B C 1
ATOM 7217 O O . VAL B 1 397 ? -9.453 -23.109 2.779 1 98.19 397 VAL B O 1
ATOM 7220 N N . SER B 1 398 ? -7.566 -22 2.447 1 97.06 398 SER B N 1
ATOM 7221 C CA . SER B 1 398 ? -7.68 -21.25 3.699 1 97.06 398 SER B CA 1
ATOM 7222 C C . SER B 1 398 ? -8.938 -20.391 3.721 1 97.06 398 SER B C 1
ATOM 7224 O O . SER B 1 398 ? -9.453 -20.062 4.793 1 97.06 398 SER B O 1
ATOM 7226 N N . ARG B 1 399 ? -9.469 -20.109 2.617 1 97.12 399 ARG B N 1
ATOM 7227 C CA . ARG B 1 399 ? -10.641 -19.25 2.514 1 97.12 399 ARG B CA 1
ATOM 7228 C C . ARG B 1 399 ? -11.922 -20.062 2.41 1 97.12 399 ARG B C 1
ATOM 7230 O O . ARG B 1 399 ? -13.023 -19.516 2.375 1 97.12 399 ARG B O 1
ATOM 7237 N N . GLY B 1 400 ? -11.789 -21.344 2.295 1 97.81 400 GLY B N 1
ATOM 7238 C CA . GLY B 1 400 ? -12.922 -22.25 2.277 1 97.81 400 GLY B CA 1
ATOM 7239 C C . GLY B 1 400 ? -13.594 -22.344 0.92 1 97.81 400 GLY B C 1
ATOM 7240 O O . GLY B 1 400 ? -14.789 -22.656 0.829 1 97.81 400 GLY B O 1
ATOM 7241 N N . VAL B 1 401 ? -12.828 -22.031 -0.141 1 98.62 401 VAL B N 1
ATOM 7242 C CA . VAL B 1 401 ? -13.461 -22 -1.456 1 98.62 401 VAL B CA 1
ATOM 7243 C C . VAL B 1 401 ? -12.883 -23.109 -2.334 1 98.62 401 VAL B C 1
ATOM 7245 O O . VAL B 1 401 ? -13.289 -23.281 -3.484 1 98.62 401 VAL B O 1
ATOM 7248 N N . ALA B 1 402 ? -11.945 -23.906 -1.785 1 98.81 402 ALA B N 1
ATOM 7249 C CA . ALA B 1 402 ? -11.305 -24.953 -2.562 1 98.81 402 ALA B CA 1
ATOM 7250 C C . ALA B 1 402 ? -10.82 -26.094 -1.66 1 98.81 402 ALA B C 1
ATOM 7252 O O . ALA B 1 402 ? -10.727 -25.922 -0.442 1 98.81 402 ALA B O 1
ATOM 7253 N N . GLU B 1 403 ? -10.664 -27.188 -2.289 1 98.56 403 GLU B N 1
ATOM 7254 C CA . GLU B 1 403 ? -9.898 -28.297 -1.731 1 98.56 403 GLU B CA 1
ATOM 7255 C C . GLU B 1 403 ? -8.617 -28.547 -2.523 1 98.56 403 GLU B C 1
ATOM 7257 O O . GLU B 1 403 ? -8.555 -28.25 -3.721 1 98.56 403 GLU B O 1
ATOM 7262 N N . SER B 1 404 ? -7.629 -29.016 -1.804 1 97.31 404 SER B N 1
ATOM 7263 C CA . SER B 1 404 ? -6.363 -29.297 -2.473 1 97.31 404 SER B CA 1
ATOM 7264 C C . SER B 1 404 ? -5.957 -30.75 -2.297 1 97.31 404 SER B C 1
ATOM 7266 O O . SER B 1 404 ? -6.094 -31.312 -1.206 1 97.31 404 SER B O 1
ATOM 7268 N N . LEU B 1 405 ? -5.59 -31.344 -3.387 1 95 405 LEU B N 1
ATOM 7269 C CA . LEU B 1 405 ? -5.051 -32.719 -3.428 1 95 405 LEU B CA 1
ATOM 7270 C C . LEU B 1 405 ? -3.637 -32.719 -4 1 95 405 LEU B C 1
ATOM 7272 O O . LEU B 1 405 ? -3.203 -31.719 -4.602 1 95 405 LEU B O 1
ATOM 7276 N N . THR B 1 406 ? -2.91 -33.781 -3.73 1 90.19 406 THR B N 1
ATOM 7277 C CA . THR B 1 406 ? -1.602 -33.938 -4.352 1 90.19 406 THR B CA 1
ATOM 7278 C C . THR B 1 406 ? -1.68 -34.906 -5.52 1 90.19 406 THR B C 1
ATOM 7280 O O . THR B 1 406 ? -2.398 -35.906 -5.453 1 90.19 406 THR B O 1
ATOM 7283 N N . ILE B 1 407 ? -0.996 -34.594 -6.52 1 84.38 407 ILE B N 1
ATOM 7284 C CA . ILE B 1 407 ? -1.02 -35.438 -7.715 1 84.38 407 ILE B CA 1
ATOM 7285 C C . ILE B 1 407 ? -0.33 -36.75 -7.426 1 84.38 407 ILE B C 1
ATOM 7287 O O . ILE B 1 407 ? -0.618 -37.75 -8.078 1 84.38 407 ILE B O 1
ATOM 7291 N N . TYR B 1 408 ? 0.441 -36.781 -6.395 1 82 408 TYR B N 1
ATOM 7292 C CA . TYR B 1 408 ? 1.224 -37.969 -6.082 1 82 408 TYR B CA 1
ATOM 7293 C C . TYR B 1 408 ? 0.365 -39 -5.383 1 82 408 TYR B C 1
ATOM 7295 O O . TYR B 1 408 ? 0.553 -40.219 -5.586 1 82 408 TYR B O 1
ATOM 7303 N N . ASP B 1 409 ? -0.572 -38.531 -4.641 1 85.06 409 ASP B N 1
ATOM 7304 C CA . ASP B 1 409 ? -1.33 -39.5 -3.852 1 85.06 409 ASP B CA 1
ATOM 7305 C C . ASP B 1 409 ? -2.816 -39.438 -4.199 1 85.06 409 ASP B C 1
ATOM 7307 O O . ASP B 1 409 ? -3.658 -39.906 -3.422 1 85.06 409 ASP B O 1
ATOM 7311 N N . VAL B 1 410 ? -3.08 -38.812 -5.305 1 92 410 VAL B N 1
ATOM 7312 C CA . VAL B 1 410 ? -4.488 -38.688 -5.668 1 92 410 VAL B CA 1
ATOM 7313 C C . VAL B 1 410 ? -5.047 -40.062 -6.043 1 92 410 VAL B C 1
ATOM 7315 O O . VAL B 1 410 ? -4.383 -40.844 -6.719 1 92 410 VAL B O 1
ATOM 7318 N N . THR B 1 411 ? -6.125 -40.406 -5.488 1 96.25 411 THR B N 1
ATOM 7319 C CA . THR B 1 411 ? -6.914 -41.594 -5.824 1 96.25 411 THR B CA 1
ATOM 7320 C C . THR B 1 411 ? -8.336 -41.188 -6.207 1 96.25 411 THR B C 1
ATOM 7322 O O . THR B 1 411 ? -8.758 -40.062 -5.973 1 96.25 411 THR B O 1
ATOM 7325 N N . SER B 1 412 ? -8.961 -42.188 -6.82 1 97.56 412 SER B N 1
ATOM 7326 C CA . SER B 1 412 ? -10.359 -41.938 -7.18 1 97.56 412 SER B CA 1
ATOM 7327 C C . SER B 1 412 ? -11.188 -41.562 -5.953 1 97.56 412 SER B C 1
ATOM 7329 O O . SER B 1 412 ? -12.047 -40.688 -6.012 1 97.56 412 SER B O 1
ATOM 7331 N N . GLU B 1 413 ? -10.883 -42.156 -4.844 1 98.06 413 GLU B N 1
ATOM 7332 C CA . GLU B 1 413 ? -11.625 -41.938 -3.611 1 98.06 413 GLU B CA 1
ATOM 7333 C C . GLU B 1 413 ? -11.383 -40.531 -3.074 1 98.06 413 GLU B C 1
ATOM 7335 O O . GLU B 1 413 ? -12.328 -39.844 -2.676 1 98.06 413 GLU B O 1
ATOM 7340 N N . LYS B 1 414 ? -10.172 -40.125 -3.051 1 97.81 414 LYS B N 1
ATOM 7341 C CA . LYS B 1 414 ? -9.836 -38.781 -2.547 1 97.81 414 LYS B CA 1
ATOM 7342 C C . LYS B 1 414 ? -10.445 -37.688 -3.422 1 97.81 414 LYS B C 1
ATOM 7344 O O . LYS B 1 414 ? -10.945 -36.688 -2.914 1 97.81 414 LYS B O 1
ATOM 7349 N N . LEU B 1 415 ? -10.32 -37.938 -4.684 1 98.25 415 LEU B N 1
ATOM 7350 C CA . LEU B 1 415 ? -10.883 -36.969 -5.625 1 98.25 415 LEU B CA 1
ATOM 7351 C C . LEU B 1 415 ? -12.398 -36.875 -5.461 1 98.25 415 LEU B C 1
ATOM 7353 O O . LEU B 1 415 ? -12.961 -35.781 -5.496 1 98.25 415 LEU B O 1
ATOM 7357 N N . LEU B 1 416 ? -13.031 -38.031 -5.305 1 98.31 416 LEU B N 1
ATOM 7358 C CA . LEU B 1 416 ? -14.477 -38.062 -5.145 1 98.31 416 LEU B CA 1
ATOM 7359 C C . LEU B 1 416 ? -14.906 -37.312 -3.889 1 98.31 416 LEU B C 1
ATOM 7361 O O . LEU B 1 416 ? -15.883 -36.562 -3.914 1 98.31 416 LEU B O 1
ATOM 7365 N N . VAL B 1 417 ? -14.203 -37.5 -2.842 1 98.38 417 VAL B N 1
ATOM 7366 C CA . VAL B 1 417 ? -14.516 -36.844 -1.582 1 98.38 417 VAL B CA 1
ATOM 7367 C C . VAL B 1 417 ? -14.398 -35.312 -1.759 1 98.38 417 VAL B C 1
ATOM 7369 O O . VAL B 1 417 ? -15.281 -34.562 -1.331 1 98.38 417 VAL B O 1
ATOM 7372 N N . ALA B 1 418 ? -13.312 -34.875 -2.396 1 98.5 418 ALA B N 1
ATOM 7373 C CA . ALA B 1 418 ? -13.086 -33.469 -2.617 1 98.5 418 ALA B CA 1
ATOM 7374 C C . ALA B 1 418 ? -14.164 -32.844 -3.508 1 98.5 418 ALA B C 1
ATOM 7376 O O . ALA B 1 418 ? -14.695 -31.781 -3.215 1 98.5 418 ALA B O 1
ATOM 7377 N N . LEU B 1 419 ? -14.539 -33.562 -4.57 1 98.5 419 LEU B N 1
ATOM 7378 C CA . LEU B 1 419 ? -15.539 -33.062 -5.512 1 98.5 419 LEU B CA 1
ATOM 7379 C C . LEU B 1 419 ? -16.906 -32.969 -4.844 1 98.5 419 LEU B C 1
ATOM 7381 O O . LEU B 1 419 ? -17.609 -31.969 -4.992 1 98.5 419 LEU B O 1
ATOM 7385 N N . LYS B 1 420 ? -17.266 -34 -4.148 1 98.19 420 LYS B N 1
ATOM 7386 C CA . LYS B 1 420 ? -18.562 -34 -3.477 1 98.19 420 LYS B CA 1
ATOM 7387 C C . LYS B 1 420 ? -18.641 -32.844 -2.455 1 98.19 420 LYS B C 1
ATOM 7389 O O . LYS B 1 420 ? -19.688 -32.188 -2.33 1 98.19 420 LYS B O 1
ATOM 7394 N N . LYS B 1 421 ? -17.562 -32.656 -1.763 1 98.12 421 LYS B N 1
ATOM 7395 C CA . LYS B 1 421 ? -17.531 -31.594 -0.772 1 98.12 421 LYS B CA 1
ATOM 7396 C C . LYS B 1 421 ? -17.703 -30.234 -1.431 1 98.12 421 LYS B C 1
ATOM 7398 O O . LYS B 1 421 ? -18.562 -29.453 -1.026 1 98.12 421 LYS B O 1
ATOM 7403 N N . VAL B 1 422 ? -16.969 -29.969 -2.447 1 98.44 422 VAL B N 1
ATOM 7404 C CA . VAL B 1 422 ? -16.938 -28.656 -3.111 1 98.44 422 VAL B CA 1
ATOM 7405 C C . VAL B 1 422 ? -18.266 -28.406 -3.816 1 98.44 422 VAL B C 1
ATOM 7407 O O . VAL B 1 422 ? -18.75 -27.281 -3.871 1 98.44 422 VAL B O 1
ATOM 7410 N N . ILE B 1 423 ? -18.906 -29.453 -4.316 1 98.19 423 ILE B N 1
ATOM 7411 C CA . ILE B 1 423 ? -20.125 -29.312 -5.113 1 98.19 423 ILE B CA 1
ATOM 7412 C C . ILE B 1 423 ? -21.344 -29.234 -4.195 1 98.19 423 ILE B C 1
ATOM 7414 O O . ILE B 1 423 ? -22.234 -28.438 -4.41 1 98.19 423 ILE B O 1
ATOM 7418 N N . ASN B 1 424 ? -21.312 -30.016 -3.121 1 97.75 424 ASN B N 1
ATOM 7419 C CA . ASN B 1 424 ? -22.547 -30.188 -2.354 1 97.75 424 ASN B CA 1
ATOM 7420 C C . ASN B 1 424 ? -22.562 -29.297 -1.117 1 97.75 424 ASN B C 1
ATOM 7422 O O . ASN B 1 424 ? -23.641 -28.969 -0.594 1 97.75 424 ASN B O 1
ATOM 7426 N N . ASP B 1 425 ? -21.422 -29.016 -0.554 1 98.31 425 ASP B N 1
ATOM 7427 C CA . ASP B 1 425 ? -21.391 -28.047 0.536 1 98.31 425 ASP B CA 1
ATOM 7428 C C . ASP B 1 425 ? -21.562 -26.625 0.013 1 98.31 425 ASP B C 1
ATOM 7430 O O . ASP B 1 425 ? -20.641 -26.047 -0.556 1 98.31 425 ASP B O 1
ATOM 7434 N N . LYS B 1 426 ? -22.625 -26.078 0.303 1 97.88 426 LYS B N 1
ATOM 7435 C CA . LYS B 1 426 ? -23.031 -24.781 -0.25 1 97.88 426 LYS B CA 1
ATOM 7436 C C . LYS B 1 426 ? -22.109 -23.672 0.207 1 97.88 426 LYS B C 1
ATOM 7438 O O . LYS B 1 426 ? -22.047 -22.609 -0.418 1 97.88 426 LYS B O 1
ATOM 7443 N N . SER B 1 427 ? -21.438 -23.906 1.309 1 98.5 427 SER B N 1
ATOM 7444 C CA . SER B 1 427 ? -20.578 -22.859 1.839 1 98.5 427 SER B CA 1
ATOM 7445 C C . SER B 1 427 ? -19.453 -22.531 0.862 1 98.5 427 SER B C 1
ATOM 7447 O O . SER B 1 427 ? -18.984 -21.391 0.796 1 98.5 427 SER B O 1
ATOM 7449 N N . TYR B 1 428 ? -19.016 -23.516 0.085 1 98.62 428 TYR B N 1
ATOM 7450 C CA . TYR B 1 428 ? -17.953 -23.266 -0.889 1 98.62 428 TYR B CA 1
ATOM 7451 C C . TYR B 1 428 ? -18.406 -22.266 -1.946 1 98.62 428 TYR B C 1
ATOM 7453 O O . TYR B 1 428 ? -17.688 -21.297 -2.25 1 98.62 428 TYR B O 1
ATOM 7461 N N . LYS B 1 429 ? -19.547 -22.516 -2.482 1 98.5 429 LYS B N 1
ATOM 7462 C CA . LYS B 1 429 ? -20.109 -21.625 -3.502 1 98.5 429 LYS B CA 1
ATOM 7463 C C . LYS B 1 429 ? -20.406 -20.234 -2.926 1 98.5 429 LYS B C 1
ATOM 7465 O O . LYS B 1 429 ? -20.109 -19.219 -3.557 1 98.5 429 LYS B O 1
ATOM 7470 N N . GLU B 1 430 ? -20.984 -20.219 -1.768 1 98.44 430 GLU B N 1
ATOM 7471 C CA . GLU B 1 430 ? -21.328 -18.953 -1.124 1 98.44 430 GLU B CA 1
ATOM 7472 C C . GLU B 1 430 ? -20.078 -18.109 -0.868 1 98.44 430 GLU B C 1
ATOM 7474 O O . GLU B 1 430 ? -20.047 -16.906 -1.174 1 98.44 430 GLU B O 1
ATOM 7479 N N . LYS B 1 431 ? -19.062 -18.719 -0.34 1 98.38 431 LYS B N 1
ATOM 7480 C CA . LYS B 1 431 ? -17.812 -18.016 -0.063 1 98.38 431 LYS B CA 1
ATOM 7481 C C . LYS B 1 431 ? -17.141 -17.578 -1.355 1 98.38 431 LYS B C 1
ATOM 7483 O O . LYS B 1 431 ? -16.562 -16.5 -1.423 1 98.38 431 LYS B O 1
ATOM 7488 N N . MET B 1 432 ? -17.234 -18.422 -2.352 1 98.56 432 MET B N 1
ATOM 7489 C CA . MET B 1 432 ? -16.625 -18.078 -3.631 1 98.56 432 MET B CA 1
ATOM 7490 C C . MET B 1 432 ? -17.344 -16.891 -4.27 1 98.56 432 MET B C 1
ATOM 7492 O O . MET B 1 432 ? -16.703 -16.016 -4.844 1 98.56 432 MET B O 1
ATOM 7496 N N . MET B 1 433 ? -18.594 -16.891 -4.152 1 98.31 433 MET B N 1
ATOM 7497 C CA . MET B 1 433 ? -19.359 -15.781 -4.699 1 98.31 433 MET B CA 1
ATOM 7498 C C . MET B 1 433 ? -19.031 -14.477 -3.975 1 98.31 433 MET B C 1
ATOM 7500 O O . MET B 1 433 ? -18.969 -13.414 -4.594 1 98.31 433 MET B O 1
ATOM 7504 N N . LYS B 1 434 ? -18.875 -14.602 -2.707 1 97.88 434 LYS B N 1
ATOM 7505 C CA . LYS B 1 434 ? -18.438 -13.43 -1.945 1 97.88 434 LYS B CA 1
ATOM 7506 C C . LYS B 1 434 ? -17.062 -12.953 -2.398 1 97.88 434 LYS B C 1
ATOM 7508 O O . LYS B 1 434 ? -16.844 -11.758 -2.568 1 97.88 434 LYS B O 1
ATOM 7513 N N . LEU B 1 435 ? -16.219 -13.906 -2.57 1 97.88 435 LEU B N 1
ATOM 7514 C CA . LEU B 1 435 ? -14.867 -13.594 -3.033 1 97.88 435 LEU B CA 1
ATOM 7515 C C . LEU B 1 435 ? -14.906 -12.945 -4.418 1 97.88 435 LEU B C 1
ATOM 7517 O O . LEU B 1 435 ? -14.156 -12.008 -4.688 1 97.88 435 LEU B O 1
ATOM 7521 N N . SER B 1 436 ? -15.688 -13.469 -5.266 1 97.56 436 SER B N 1
ATOM 7522 C CA . SER B 1 436 ? -15.875 -12.922 -6.605 1 97.56 436 SER B CA 1
ATOM 7523 C C . SER B 1 436 ? -16.375 -11.477 -6.547 1 97.56 436 SER B C 1
ATOM 7525 O O . SER B 1 436 ? -15.852 -10.609 -7.25 1 97.56 436 SER B O 1
ATOM 7527 N N . ALA B 1 437 ? -17.359 -11.234 -5.727 1 97.62 437 ALA B N 1
ATOM 7528 C CA . ALA B 1 437 ? -17.922 -9.898 -5.586 1 97.62 437 ALA B CA 1
ATOM 7529 C C . ALA B 1 437 ? -16.875 -8.906 -5.105 1 97.62 437 ALA B C 1
ATOM 7531 O O . ALA B 1 437 ? -16.797 -7.781 -5.609 1 97.62 437 ALA B O 1
ATOM 7532 N N . ILE B 1 438 ? -16.094 -9.328 -4.184 1 97.5 438 ILE B N 1
ATOM 7533 C CA . ILE B 1 438 ? -15.039 -8.492 -3.625 1 97.5 438 ILE B CA 1
ATOM 7534 C C . ILE B 1 438 ? -14 -8.188 -4.699 1 97.5 438 ILE B C 1
ATOM 7536 O O . ILE B 1 438 ? -13.586 -7.035 -4.863 1 97.5 438 ILE B O 1
ATOM 7540 N N . HIS B 1 439 ? -13.578 -9.188 -5.398 1 96.94 439 HIS B N 1
ATOM 7541 C CA . HIS B 1 439 ? -12.562 -9.031 -6.426 1 96.94 439 HIS B CA 1
ATOM 7542 C C . HIS B 1 439 ? -13.031 -8.102 -7.535 1 96.94 439 HIS B C 1
ATOM 7544 O O . HIS B 1 439 ? -12.242 -7.297 -8.047 1 96.94 439 HIS B O 1
ATOM 7550 N N . ARG B 1 440 ? -14.234 -8.148 -7.855 1 96.12 440 ARG B N 1
ATOM 7551 C CA . ARG B 1 440 ? -14.758 -7.426 -9.008 1 96.12 440 ARG B CA 1
ATOM 7552 C C . ARG B 1 440 ? -15.156 -6.004 -8.633 1 96.12 440 ARG B C 1
ATOM 7554 O O . ARG B 1 440 ? -15.344 -5.152 -9.5 1 96.12 440 ARG B O 1
ATOM 7561 N N . ASP B 1 441 ? -15.352 -5.777 -7.352 1 96.69 441 ASP B N 1
ATOM 7562 C CA . ASP B 1 441 ? -15.75 -4.457 -6.875 1 96.69 441 ASP B CA 1
ATOM 7563 C C . ASP B 1 441 ? -14.539 -3.545 -6.695 1 96.69 441 ASP B C 1
ATOM 7565 O O . ASP B 1 441 ? -14.016 -3.406 -5.586 1 96.69 441 ASP B O 1
ATOM 7569 N N . ARG B 1 442 ? -14.125 -2.904 -7.746 1 95.19 442 ARG B N 1
ATOM 7570 C CA . ARG B 1 442 ? -12.938 -2.055 -7.773 1 95.19 442 ARG B CA 1
ATOM 7571 C C . ARG B 1 442 ? -13.273 -0.662 -8.297 1 95.19 442 ARG B C 1
ATOM 7573 O O . ARG B 1 442 ? -14.172 -0.505 -9.133 1 95.19 442 ARG B O 1
ATOM 7580 N N . PRO B 1 443 ? -12.508 0.302 -7.797 1 95.56 443 PRO B N 1
ATOM 7581 C CA . PRO B 1 443 ? -12.797 1.65 -8.289 1 95.56 443 PRO B CA 1
ATOM 7582 C C . PRO B 1 443 ? -12.414 1.841 -9.75 1 95.56 443 PRO B C 1
ATOM 7584 O O . PRO B 1 443 ? -13 2.674 -10.445 1 95.56 443 PRO B O 1
ATOM 7587 N N . ILE B 1 444 ? -11.367 1.175 -10.195 1 96.12 444 ILE B N 1
ATOM 7588 C CA . ILE B 1 444 ? -10.867 1.164 -11.562 1 96.12 444 ILE B CA 1
ATOM 7589 C C . ILE B 1 444 ? -10.516 -0.265 -11.977 1 96.12 444 ILE B C 1
ATOM 7591 O O . ILE B 1 444 ? -9.938 -1.02 -11.188 1 96.12 444 ILE B O 1
ATOM 7595 N N . GLU B 1 445 ? -10.93 -0.625 -13.195 1 95.88 445 GLU B N 1
ATOM 7596 C CA . GLU B 1 445 ? -10.531 -1.939 -13.695 1 95.88 445 GLU B CA 1
ATOM 7597 C C . GLU B 1 445 ? -9.008 -2.076 -13.734 1 95.88 445 GLU B C 1
ATOM 7599 O O . GLU B 1 445 ? -8.305 -1.132 -14.094 1 95.88 445 GLU B O 1
ATOM 7604 N N . PRO B 1 446 ? -8.531 -3.229 -13.398 1 96.5 446 PRO B N 1
ATOM 7605 C CA . PRO B 1 446 ? -7.082 -3.408 -13.289 1 96.5 446 PRO B CA 1
ATOM 7606 C C . PRO B 1 446 ? -6.344 -3.062 -14.578 1 96.5 446 PRO B C 1
ATOM 7608 O O . PRO B 1 446 ? -5.262 -2.477 -14.539 1 96.5 446 PRO B O 1
ATOM 7611 N N . LEU B 1 447 ? -6.879 -3.434 -15.688 1 97 447 LEU B N 1
ATOM 7612 C CA . LEU B 1 447 ? -6.238 -3.125 -16.969 1 97 447 LEU B CA 1
ATOM 7613 C C . LEU B 1 447 ? -6.117 -1.617 -17.156 1 97 447 LEU B C 1
ATOM 7615 O O . LEU B 1 447 ? -5.051 -1.119 -17.531 1 97 447 LEU B O 1
ATOM 7619 N N . ASP B 1 448 ? -7.172 -0.884 -16.891 1 97.38 448 ASP B N 1
ATOM 7620 C CA . ASP B 1 448 ? -7.168 0.571 -17.016 1 97.38 448 ASP B CA 1
ATOM 7621 C C . ASP B 1 448 ? -6.188 1.198 -16.016 1 97.38 448 ASP B C 1
ATOM 7623 O O . ASP B 1 448 ? -5.527 2.191 -16.344 1 97.38 448 ASP B O 1
ATOM 7627 N N . LEU B 1 449 ? -6.176 0.631 -14.883 1 98 449 LEU B N 1
ATOM 7628 C CA . LEU B 1 449 ? -5.254 1.122 -13.867 1 98 449 LEU B CA 1
ATOM 7629 C C . LEU B 1 449 ? -3.807 0.96 -14.32 1 98 449 LEU B C 1
ATOM 7631 O O . LEU B 1 449 ? -2.994 1.873 -14.148 1 98 449 LEU B O 1
ATOM 7635 N N . ALA B 1 450 ? -3.484 -0.189 -14.82 1 98.31 450 ALA B N 1
ATOM 7636 C CA . ALA B 1 450 ? -2.135 -0.45 -15.32 1 98.31 450 ALA B CA 1
ATOM 7637 C C . ALA B 1 450 ? -1.775 0.502 -16.453 1 98.31 450 ALA B C 1
ATOM 7639 O O . ALA B 1 450 ? -0.646 0.99 -16.531 1 98.31 450 ALA B O 1
ATOM 7640 N N . VAL B 1 451 ? -2.709 0.716 -17.344 1 98.12 451 VAL B N 1
ATOM 7641 C CA . VAL B 1 451 ? -2.482 1.648 -18.453 1 98.12 451 VAL B CA 1
ATOM 7642 C C . VAL B 1 451 ? -2.188 3.039 -17.891 1 98.12 451 VAL B C 1
ATOM 7644 O O . VAL B 1 451 ? -1.219 3.686 -18.297 1 98.12 451 VAL B O 1
ATOM 7647 N N . PHE B 1 452 ? -2.977 3.502 -17 1 98.25 452 PHE B N 1
ATOM 7648 C CA . PHE B 1 452 ? -2.803 4.824 -16.406 1 98.25 452 PHE B CA 1
ATOM 7649 C C . PHE B 1 452 ? -1.398 4.984 -15.836 1 98.25 452 PHE B C 1
ATOM 7651 O O . PHE B 1 452 ? -0.715 5.969 -16.125 1 98.25 452 PHE B O 1
ATOM 7658 N N . TRP B 1 453 ? -0.999 4.051 -15.031 1 98.44 453 TRP B N 1
ATOM 7659 C CA . TRP B 1 453 ? 0.266 4.184 -14.312 1 98.44 453 TRP B CA 1
ATOM 7660 C C . TRP B 1 453 ? 1.449 4.035 -15.258 1 98.44 453 TRP B C 1
ATOM 7662 O O . TRP B 1 453 ? 2.506 4.637 -15.047 1 98.44 453 TRP B O 1
ATOM 7672 N N . THR B 1 454 ? 1.281 3.191 -16.281 1 98.62 454 THR B N 1
ATOM 7673 C CA . THR B 1 454 ? 2.316 3.152 -17.312 1 98.62 454 THR B CA 1
ATOM 7674 C C . THR B 1 454 ? 2.5 4.527 -17.938 1 98.62 454 THR B C 1
ATOM 7676 O O . THR B 1 454 ? 3.625 5.027 -18.047 1 98.62 454 THR B O 1
ATOM 7679 N N . GLU B 1 455 ? 1.422 5.121 -18.328 1 98.5 455 GLU B N 1
ATOM 7680 C CA . GLU B 1 455 ? 1.464 6.445 -18.953 1 98.5 455 GLU B CA 1
ATOM 7681 C C . GLU B 1 455 ? 1.938 7.5 -17.953 1 98.5 455 GLU B C 1
ATOM 7683 O O . GLU B 1 455 ? 2.582 8.477 -18.344 1 98.5 455 GLU B O 1
ATOM 7688 N N . PHE B 1 456 ? 1.59 7.34 -16.734 1 98.31 456 PHE B N 1
ATOM 7689 C CA . PHE B 1 456 ? 2.084 8.227 -15.68 1 98.31 456 PHE B CA 1
ATOM 7690 C C . PHE B 1 456 ? 3.607 8.266 -15.68 1 98.31 456 PHE B C 1
ATOM 7692 O O . PHE B 1 456 ? 4.203 9.352 -15.641 1 98.31 456 PHE B O 1
ATOM 7699 N N . VAL B 1 457 ? 4.234 7.074 -15.68 1 98.44 457 VAL B N 1
ATOM 7700 C CA . VAL B 1 457 ? 5.691 6.98 -15.672 1 98.44 457 VAL B CA 1
ATOM 7701 C C . VAL B 1 457 ? 6.262 7.668 -16.906 1 98.44 457 VAL B C 1
ATOM 7703 O O . VAL B 1 457 ? 7.32 8.305 -16.844 1 98.44 457 VAL B O 1
ATOM 7706 N N . MET B 1 458 ? 5.547 7.551 -18.016 1 98.06 458 MET B N 1
ATOM 7707 C CA . MET B 1 458 ? 5.984 8.219 -19.25 1 98.06 458 MET B CA 1
ATOM 7708 C C . MET B 1 458 ? 5.906 9.734 -19.094 1 98.06 458 MET B C 1
ATOM 7710 O O . MET B 1 458 ? 6.863 10.445 -19.406 1 98.06 458 MET B O 1
ATOM 7714 N N . ARG B 1 459 ? 4.816 10.203 -18.562 1 96.75 459 ARG B N 1
ATOM 7715 C CA . ARG B 1 459 ? 4.57 11.633 -18.453 1 96.75 459 ARG B CA 1
ATOM 7716 C C . ARG B 1 459 ? 5.547 12.289 -17.484 1 96.75 459 ARG B C 1
ATOM 7718 O O . ARG B 1 459 ? 5.992 13.414 -17.703 1 96.75 459 ARG B O 1
ATOM 7725 N N . HIS B 1 460 ? 5.902 11.547 -16.484 1 97.12 460 HIS B N 1
ATOM 7726 C CA . HIS B 1 460 ? 6.672 12.164 -15.406 1 97.12 460 HIS B CA 1
ATOM 7727 C C . HIS B 1 460 ? 8.109 11.648 -15.391 1 97.12 460 HIS B C 1
ATOM 7729 O O . HIS B 1 460 ? 8.883 11.984 -14.5 1 97.12 460 HIS B O 1
ATOM 7735 N N . LYS B 1 461 ? 8.438 10.797 -16.359 1 96.69 461 LYS B N 1
ATOM 7736 C CA . LYS B 1 461 ? 9.797 10.273 -16.516 1 96.69 461 LYS B CA 1
ATOM 7737 C C . LYS B 1 461 ? 10.234 9.5 -15.273 1 96.69 461 LYS B C 1
ATOM 7739 O O . LYS B 1 461 ? 11.32 9.734 -14.742 1 96.69 461 LYS B O 1
ATOM 7744 N N . GLY B 1 462 ? 9.32 8.68 -14.828 1 97.06 462 GLY B N 1
ATOM 7745 C CA . GLY B 1 462 ? 9.578 7.867 -13.648 1 97.06 462 GLY B CA 1
ATOM 7746 C C . GLY B 1 462 ? 8.555 8.07 -12.547 1 97.06 462 GLY B C 1
ATOM 7747 O O . GLY B 1 462 ? 7.426 8.5 -12.812 1 97.06 462 GLY B O 1
ATOM 7748 N N . ALA B 1 463 ? 8.867 7.648 -11.375 1 97.75 463 ALA B N 1
ATOM 7749 C CA . ALA B 1 463 ? 8.055 7.805 -10.172 1 97.75 463 ALA B CA 1
ATOM 7750 C C . ALA B 1 463 ? 8.945 7.961 -8.938 1 97.75 463 ALA B C 1
ATOM 7752 O O . ALA B 1 463 ? 8.766 7.246 -7.945 1 97.75 463 ALA B O 1
ATOM 7753 N N . GLU B 1 464 ? 9.766 8.906 -9 1 96.25 464 GLU B N 1
ATOM 7754 C CA . GLU B 1 464 ? 10.789 9.07 -7.973 1 96.25 464 GLU B CA 1
ATOM 7755 C C . GLU B 1 464 ? 10.164 9.398 -6.621 1 96.25 464 GLU B C 1
ATOM 7757 O O . GLU B 1 464 ? 10.695 9.016 -5.578 1 96.25 464 GLU B O 1
ATOM 7762 N N . HIS B 1 465 ? 9.031 10.078 -6.609 1 96.56 465 HIS B N 1
ATOM 7763 C CA . HIS B 1 465 ? 8.367 10.492 -5.379 1 96.56 465 HIS B CA 1
ATOM 7764 C C . HIS B 1 465 ? 7.855 9.281 -4.598 1 96.56 465 HIS B C 1
ATOM 7766 O O . HIS B 1 465 ? 7.512 9.398 -3.42 1 96.56 465 HIS B O 1
ATOM 7772 N N . LEU B 1 466 ? 7.855 8.102 -5.215 1 98.06 466 LEU B N 1
ATOM 7773 C CA . LEU B 1 466 ? 7.359 6.891 -4.574 1 98.06 466 LEU B CA 1
ATOM 7774 C C . LEU B 1 466 ? 8.516 6.008 -4.113 1 98.06 466 LEU B C 1
ATOM 7776 O O . LEU B 1 466 ? 8.297 4.957 -3.504 1 98.06 466 LEU B O 1
ATOM 7780 N N . ARG B 1 467 ? 9.758 6.383 -4.371 1 96.75 467 ARG B N 1
ATOM 7781 C CA . ARG B 1 467 ? 10.93 5.582 -4.035 1 96.75 467 ARG B CA 1
ATOM 7782 C C . ARG B 1 467 ? 11.352 5.805 -2.586 1 96.75 467 ARG B C 1
ATOM 7784 O O . ARG B 1 467 ? 11.734 6.914 -2.209 1 96.75 467 ARG B O 1
ATOM 7791 N N . PRO B 1 468 ? 11.281 4.809 -1.744 1 96.94 468 PRO B N 1
ATOM 7792 C CA . PRO B 1 468 ? 11.641 5 -0.337 1 96.94 468 PRO B CA 1
ATOM 7793 C C . PRO B 1 468 ? 13.148 5.164 -0.13 1 96.94 468 PRO B C 1
ATOM 7795 O O . PRO B 1 468 ? 13.945 4.617 -0.898 1 96.94 468 PRO B O 1
ATOM 7798 N N . ALA B 1 469 ? 13.5 5.832 0.931 1 97.88 469 ALA B N 1
ATOM 7799 C CA . ALA B 1 469 ? 14.898 6.055 1.289 1 97.88 469 ALA B CA 1
ATOM 7800 C C . ALA B 1 469 ? 15.57 4.754 1.718 1 97.88 469 ALA B C 1
ATOM 7802 O O . ALA B 1 469 ? 16.797 4.688 1.827 1 97.88 469 ALA B O 1
ATOM 7803 N N . ALA B 1 470 ? 14.789 3.736 1.891 1 97.81 470 ALA B N 1
ATOM 7804 C CA . ALA B 1 470 ? 15.305 2.416 2.229 1 97.81 470 ALA B CA 1
ATOM 7805 C C . ALA B 1 470 ? 16.375 1.975 1.23 1 97.81 470 ALA B C 1
ATOM 7807 O O . ALA B 1 470 ? 17.328 1.272 1.593 1 97.81 470 ALA B O 1
ATOM 7808 N N . HIS B 1 471 ? 16.266 2.357 0.005 1 97.38 471 HIS B N 1
ATOM 7809 C CA . HIS B 1 471 ? 17.156 1.935 -1.069 1 97.38 471 HIS B CA 1
ATOM 7810 C C . HIS B 1 471 ? 18.562 2.516 -0.886 1 97.38 471 HIS B C 1
ATOM 7812 O O . HIS B 1 471 ? 19.516 2.055 -1.515 1 97.38 471 HIS B O 1
ATOM 7818 N N . ASP B 1 472 ? 18.672 3.514 -0.047 1 96.69 472 ASP B N 1
ATOM 7819 C CA . ASP B 1 472 ? 19.953 4.176 0.146 1 96.69 472 ASP B CA 1
ATOM 7820 C C . ASP B 1 472 ? 20.656 3.65 1.394 1 96.69 472 ASP B C 1
ATOM 7822 O O . ASP B 1 472 ? 21.734 4.141 1.761 1 96.69 472 ASP B O 1
ATOM 7826 N N . LEU B 1 473 ? 20.062 2.691 2.018 1 97.5 473 LEU B N 1
ATOM 7827 C CA . LEU B 1 473 ? 20.625 2.131 3.244 1 97.5 473 LEU B CA 1
ATOM 7828 C C . LEU B 1 473 ? 21.25 0.763 2.982 1 97.5 473 LEU B C 1
ATOM 7830 O O . LEU B 1 473 ? 20.719 -0.022 2.193 1 97.5 473 LEU B O 1
ATOM 7834 N N . ASN B 1 474 ? 22.391 0.543 3.625 1 95.31 474 ASN B N 1
ATOM 7835 C CA . ASN B 1 474 ? 22.875 -0.83 3.615 1 95.31 474 ASN B CA 1
ATOM 7836 C C . ASN B 1 474 ? 22.156 -1.693 4.641 1 95.31 474 ASN B C 1
ATOM 7838 O O . ASN B 1 474 ? 21.312 -1.197 5.395 1 95.31 474 ASN B O 1
ATOM 7842 N N . TRP B 1 475 ? 22.453 -2.941 4.613 1 93.75 475 TRP B N 1
ATOM 7843 C CA . TRP B 1 475 ? 21.719 -3.904 5.438 1 93.75 475 TRP B CA 1
ATOM 7844 C C . TRP B 1 475 ? 21.859 -3.566 6.918 1 93.75 475 TRP B C 1
ATOM 7846 O O . TRP B 1 475 ? 20.891 -3.658 7.676 1 93.75 475 TRP B O 1
ATOM 7856 N N . ILE B 1 476 ? 22.953 -3.15 7.395 1 96.81 476 ILE B N 1
ATOM 7857 C CA . ILE B 1 476 ? 23.25 -2.809 8.781 1 96.81 476 ILE B CA 1
ATOM 7858 C C . ILE B 1 476 ? 22.438 -1.579 9.188 1 96.81 476 ILE B C 1
ATOM 7860 O O . ILE B 1 476 ? 21.797 -1.564 10.25 1 96.81 476 ILE B O 1
ATOM 7864 N N . GLN B 1 477 ? 22.406 -0.58 8.328 1 97.88 477 GL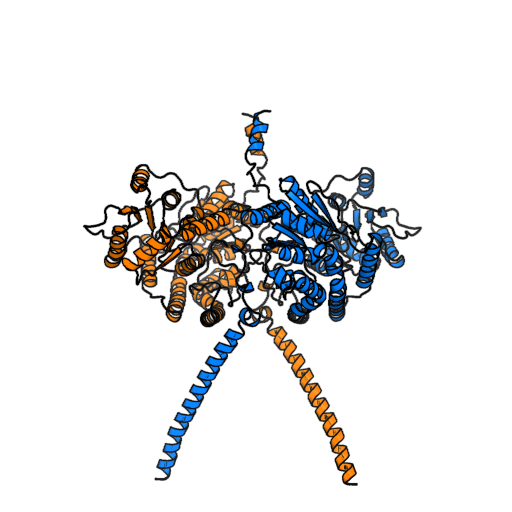N B N 1
ATOM 7865 C CA . GLN B 1 477 ? 21.672 0.653 8.586 1 97.88 477 GLN B CA 1
ATOM 7866 C C . GLN B 1 477 ? 20.156 0.407 8.578 1 97.88 477 GLN B C 1
ATOM 7868 O O . GLN B 1 477 ? 19.438 0.903 9.445 1 97.88 477 GLN B O 1
ATOM 7873 N N . TYR B 1 478 ? 19.766 -0.388 7.617 1 97.06 478 TYR B N 1
ATOM 7874 C CA . TYR B 1 478 ? 18.328 -0.661 7.488 1 97.06 478 TYR B CA 1
ATOM 7875 C C . TYR B 1 478 ? 17.781 -1.306 8.75 1 97.06 478 TYR B C 1
ATOM 7877 O O . TYR B 1 478 ? 16.688 -0.956 9.211 1 97.06 478 TYR B O 1
ATOM 7885 N N . HIS B 1 479 ? 18.547 -2.156 9.352 1 95.31 479 HIS B N 1
ATOM 7886 C CA . HIS B 1 479 ? 18.078 -2.883 10.523 1 95.31 479 HIS B CA 1
ATOM 7887 C C . HIS B 1 479 ? 18.531 -2.205 11.812 1 95.31 479 HIS B C 1
ATOM 7889 O O . HIS B 1 479 ? 18.406 -2.779 12.898 1 95.31 479 HIS B O 1
ATOM 7895 N N . SER B 1 480 ? 19.094 -1.043 11.766 1 98.06 480 SER B N 1
ATOM 7896 C CA . SER B 1 480 ? 19.484 -0.192 12.883 1 98.06 480 SER B CA 1
ATOM 7897 C C . SER B 1 480 ? 20.5 -0.885 13.781 1 98.06 480 SER B C 1
ATOM 7899 O O . SER B 1 480 ? 20.5 -0.686 15 1 98.06 480 SER B O 1
ATOM 7901 N N . LEU B 1 481 ? 21.266 -1.751 13.156 1 97.38 481 LEU B N 1
ATOM 7902 C CA . LEU B 1 481 ? 22.281 -2.449 13.945 1 97.38 481 LEU B CA 1
ATOM 7903 C C . LEU B 1 481 ? 23.391 -1.494 14.383 1 97.38 481 LEU B C 1
ATOM 7905 O O . LEU B 1 481 ? 23.938 -1.636 15.477 1 97.38 481 LEU B O 1
ATOM 7909 N N . ASP B 1 482 ? 23.781 -0.616 13.469 1 98 482 ASP B N 1
ATOM 7910 C CA . ASP B 1 482 ? 24.734 0.413 13.836 1 98 482 ASP B CA 1
ATOM 7911 C C . ASP B 1 482 ? 24.203 1.273 14.984 1 98 482 ASP B C 1
ATOM 7913 O O . ASP B 1 482 ? 24.953 1.607 15.914 1 98 482 ASP B O 1
ATOM 7917 N N . VAL B 1 483 ? 22.922 1.589 14.961 1 98.44 483 VAL B N 1
ATOM 7918 C CA . VAL B 1 483 ? 22.281 2.383 15.992 1 98.44 483 VAL B CA 1
ATOM 7919 C C . VAL B 1 483 ? 22.266 1.606 17.312 1 98.44 483 VAL B C 1
ATOM 7921 O O . VAL B 1 483 ? 22.594 2.154 18.359 1 98.44 483 VAL B O 1
ATOM 7924 N N . ILE B 1 484 ? 21.891 0.369 17.297 1 97.88 484 ILE B N 1
ATOM 7925 C CA . ILE B 1 484 ? 21.844 -0.48 18.484 1 97.88 484 ILE B CA 1
ATOM 7926 C C . ILE B 1 484 ? 23.25 -0.59 19.078 1 97.88 484 ILE B C 1
ATOM 7928 O O . ILE B 1 484 ? 23.422 -0.472 20.297 1 97.88 484 ILE B O 1
ATOM 7932 N N . GLY B 1 485 ? 24.219 -0.849 18.219 1 97.75 485 GLY B N 1
ATOM 7933 C CA . GLY B 1 485 ? 25.594 -0.887 18.688 1 97.75 485 GLY B CA 1
ATOM 7934 C C . GLY B 1 485 ? 26.031 0.402 19.359 1 97.75 485 GLY B C 1
ATOM 7935 O O . GLY B 1 485 ? 26.672 0.375 20.422 1 97.75 485 GLY B O 1
ATOM 7936 N N . PHE B 1 486 ? 25.703 1.477 18.75 1 97.62 486 PHE B N 1
ATOM 7937 C CA . PHE B 1 486 ? 26.047 2.793 19.281 1 97.62 486 PHE B CA 1
ATOM 7938 C C . PHE B 1 486 ? 25.406 3.008 20.656 1 97.62 486 PHE B C 1
ATOM 7940 O O . PHE B 1 486 ? 26.078 3.447 21.594 1 97.62 486 PHE B O 1
ATOM 7947 N N . LEU B 1 487 ? 24.125 2.699 20.766 1 97 487 LEU B N 1
ATOM 7948 C CA . LEU B 1 487 ? 23.406 2.863 22.016 1 97 487 LEU B CA 1
ATOM 7949 C C . LEU B 1 487 ? 23.953 1.927 23.094 1 97 487 LEU B C 1
ATOM 7951 O O . LEU B 1 487 ? 24.047 2.305 24.266 1 97 487 LEU B O 1
ATOM 7955 N N . LEU B 1 488 ? 24.281 0.713 22.719 1 97.38 488 LEU B N 1
ATOM 7956 C CA . LEU B 1 488 ? 24.875 -0.228 23.672 1 97.38 488 LEU B CA 1
ATOM 7957 C C . LEU B 1 488 ? 26.219 0.273 24.156 1 97.38 488 LEU B C 1
ATOM 7959 O O . LEU B 1 488 ? 26.578 0.099 25.328 1 97.38 488 LEU B O 1
ATOM 7963 N N . LEU B 1 489 ? 27.016 0.793 23.234 1 97.06 489 LEU B N 1
ATOM 7964 C CA . LEU B 1 489 ? 28.297 1.367 23.609 1 97.06 489 LEU B CA 1
ATOM 7965 C C . LEU B 1 489 ? 28.109 2.469 24.656 1 97.06 489 LEU B C 1
ATOM 7967 O O . LEU B 1 489 ? 28.875 2.541 25.625 1 97.06 489 LEU B O 1
ATOM 7971 N N . ILE B 1 490 ? 27.156 3.322 24.422 1 96.31 490 ILE B N 1
ATOM 7972 C CA . ILE B 1 490 ? 26.875 4.395 25.375 1 96.31 490 ILE B CA 1
ATOM 7973 C C . ILE B 1 490 ? 26.469 3.797 26.719 1 96.31 490 ILE B C 1
ATOM 7975 O O . ILE B 1 490 ? 26.969 4.219 27.766 1 96.31 490 ILE B O 1
ATOM 7979 N N . LEU B 1 491 ? 25.594 2.84 26.672 1 96.38 491 LEU B N 1
ATOM 7980 C CA . LEU B 1 491 ? 25.109 2.211 27.891 1 96.38 491 LEU B CA 1
ATOM 7981 C C . LEU B 1 491 ? 26.25 1.562 28.656 1 96.38 491 LEU B C 1
ATOM 7983 O O . LEU B 1 491 ? 26.359 1.732 29.875 1 96.38 491 LEU B O 1
ATOM 7987 N N . LEU B 1 492 ? 27.078 0.86 27.984 1 97.06 492 LEU B N 1
ATOM 7988 C CA . LEU B 1 492 ? 28.188 0.172 28.625 1 97.06 492 LEU B CA 1
ATOM 7989 C C . LEU B 1 492 ? 29.188 1.172 29.203 1 97.06 492 LEU B C 1
ATOM 7991 O O . LEU B 1 492 ? 29.766 0.931 30.266 1 97.06 492 LEU B O 1
ATOM 7995 N N . THR B 1 493 ? 29.438 2.213 28.531 1 97.25 493 THR B N 1
ATOM 7996 C CA . THR B 1 493 ? 30.328 3.258 29.016 1 97.25 493 THR B CA 1
ATOM 7997 C C . THR B 1 493 ? 29.781 3.883 30.297 1 97.25 493 THR B C 1
ATOM 7999 O O . THR B 1 493 ? 30.516 4.109 31.25 1 97.25 493 THR B O 1
ATOM 8002 N N . VAL B 1 494 ? 28.516 4.16 30.25 1 96.69 494 VAL B N 1
ATOM 8003 C CA . VAL B 1 494 ? 27.875 4.742 31.422 1 96.69 494 VAL B CA 1
ATOM 8004 C C . VAL B 1 494 ? 27.984 3.775 32.594 1 96.69 494 VAL B C 1
ATOM 8006 O O . VAL B 1 494 ? 28.312 4.18 33.719 1 96.69 494 VAL B O 1
ATOM 8009 N N . ILE B 1 495 ? 27.672 2.531 32.312 1 96.94 495 ILE B N 1
ATOM 8010 C CA . ILE B 1 495 ? 27.766 1.519 33.375 1 96.94 495 ILE B CA 1
ATOM 8011 C C . ILE B 1 495 ? 29.188 1.43 33.875 1 96.94 495 ILE B C 1
ATOM 8013 O O . ILE B 1 495 ? 29.422 1.412 35.094 1 96.94 495 ILE B O 1
ATOM 8017 N N . PHE B 1 496 ? 30.141 1.398 33.031 1 96.94 496 PHE B N 1
ATOM 8018 C CA . PHE B 1 496 ? 31.547 1.293 33.406 1 96.94 496 PHE B CA 1
ATOM 8019 C C . PHE B 1 496 ? 31.969 2.469 34.281 1 96.94 496 PHE B C 1
ATOM 8021 O O . PHE B 1 496 ? 32.594 2.279 35.312 1 96.94 496 PHE B O 1
ATOM 8028 N N . VAL B 1 497 ? 31.641 3.604 33.844 1 97.06 497 VAL B N 1
ATOM 8029 C CA . VAL B 1 497 ? 32.031 4.812 34.562 1 97.06 497 VAL B CA 1
ATOM 8030 C C . VAL B 1 497 ? 31.344 4.828 35.938 1 97.06 497 VAL B C 1
ATOM 8032 O O . VAL B 1 497 ? 31.953 5.219 36.938 1 97.06 497 VAL B O 1
ATOM 8035 N N . THR B 1 498 ? 30.094 4.48 35.938 1 96.5 498 THR B N 1
ATOM 8036 C CA . THR B 1 498 ? 29.359 4.445 37.188 1 96.5 498 THR B CA 1
ATOM 8037 C C . THR B 1 498 ? 29.984 3.439 38.156 1 96.5 498 THR B C 1
ATOM 8039 O O . THR B 1 498 ? 30.188 3.74 39.344 1 96.5 498 THR B O 1
ATOM 8042 N N . VAL B 1 499 ? 30.297 2.289 37.656 1 96.69 499 VAL B N 1
ATOM 8043 C CA . VAL B 1 499 ? 30.875 1.236 38.469 1 96.69 499 VAL B CA 1
ATOM 8044 C C . VAL B 1 499 ? 32.25 1.671 38.969 1 96.69 499 VAL B C 1
ATOM 8046 O O . VAL B 1 499 ? 32.562 1.508 40.156 1 96.69 499 VAL B O 1
ATOM 8049 N N . LYS B 1 500 ? 33.031 2.158 38.125 1 96.19 500 LYS B N 1
ATOM 8050 C CA . LYS B 1 500 ? 34.375 2.617 38.5 1 96.19 500 LYS B CA 1
ATOM 8051 C C . LYS B 1 500 ? 34.312 3.742 39.531 1 96.19 500 LYS B C 1
ATOM 8053 O O . LYS B 1 500 ? 35.125 3.812 40.438 1 96.19 500 LYS B O 1
ATOM 8058 N N . SER B 1 501 ? 33.406 4.609 39.344 1 96.31 501 SER B N 1
ATOM 8059 C CA . SER B 1 501 ? 33.219 5.699 40.281 1 96.31 501 SER B CA 1
ATOM 8060 C C . SER B 1 501 ? 32.812 5.172 41.656 1 96.31 501 SER B C 1
ATOM 8062 O O . SER B 1 501 ? 33.281 5.637 42.688 1 96.31 501 SER B O 1
ATOM 8064 N N . CYS B 1 502 ? 31.906 4.25 41.594 1 95.06 502 CYS B N 1
ATOM 8065 C CA . CYS B 1 502 ? 31.453 3.635 42.844 1 95.06 502 CYS B CA 1
ATOM 8066 C C . CYS B 1 502 ? 32.594 2.906 43.531 1 95.06 502 CYS B C 1
ATOM 8068 O O . CYS B 1 502 ? 32.75 2.986 44.75 1 95.06 502 CYS B O 1
ATOM 8070 N N . MET B 1 503 ? 33.312 2.205 42.75 1 95 503 MET B N 1
ATOM 8071 C CA . MET B 1 503 ? 34.469 1.48 43.281 1 95 503 MET B CA 1
ATOM 8072 C C . MET B 1 503 ? 35.5 2.445 43.875 1 95 503 MET B C 1
ATOM 8074 O O . MET B 1 503 ? 36.094 2.172 44.906 1 95 503 MET B O 1
ATOM 8078 N N . PHE B 1 504 ? 35.719 3.467 43.219 1 94.44 504 PHE B N 1
ATOM 8079 C CA . PHE B 1 504 ? 36.656 4.492 43.688 1 94.44 504 PHE B CA 1
ATOM 8080 C C . PHE B 1 504 ? 36.156 5.078 45 1 94.44 504 PHE B C 1
ATOM 8082 O O . PHE B 1 504 ? 36.969 5.223 45.938 1 94.44 504 PHE B O 1
ATOM 8089 N N . CYS B 1 505 ? 34.906 5.395 45.031 1 93.31 505 CYS B N 1
ATOM 8090 C CA . CYS B 1 505 ? 34.344 5.945 46.25 1 93.31 505 CYS B CA 1
ATOM 8091 C C . CYS B 1 505 ? 34.438 4.938 47.406 1 93.31 505 CYS B C 1
ATOM 8093 O O . CYS B 1 505 ? 34.719 5.305 48.531 1 93.31 505 CYS B O 1
ATOM 8095 N N . PHE B 1 506 ? 34.125 3.711 47.062 1 92.56 506 PHE B N 1
ATOM 8096 C CA . PHE B 1 506 ? 34.188 2.65 48.062 1 92.56 506 PHE B CA 1
ATOM 8097 C C . PHE B 1 506 ? 35.625 2.482 48.562 1 92.56 506 PHE B C 1
ATOM 8099 O O . PHE B 1 506 ? 35.844 2.305 49.781 1 92.56 506 PHE B O 1
ATOM 8106 N N . ARG B 1 507 ? 36.562 2.508 47.781 1 91.94 507 ARG B N 1
ATOM 8107 C CA . ARG B 1 507 ? 37.969 2.369 48.156 1 91.94 507 ARG B CA 1
ATOM 8108 C C . ARG B 1 507 ? 38.406 3.547 49.031 1 91.94 507 ARG B C 1
ATOM 8110 O O . ARG B 1 507 ? 39.188 3.373 49.969 1 91.94 507 ARG B O 1
ATOM 8117 N N . LYS B 1 508 ? 37.969 4.645 48.688 1 91.75 508 LYS B N 1
ATOM 8118 C CA . LYS B 1 508 ? 38.344 5.84 49.438 1 91.75 508 LYS B CA 1
ATOM 8119 C C . LYS B 1 508 ? 37.719 5.824 50.844 1 91.75 508 LYS B C 1
ATOM 8121 O O . LYS B 1 508 ? 38.344 6.246 51.812 1 91.75 508 LYS B O 1
ATOM 8126 N N . CYS B 1 509 ? 36.562 5.328 50.906 1 89.06 509 CYS B N 1
ATOM 8127 C CA . CYS B 1 509 ? 35.844 5.285 52.188 1 89.06 509 CYS B CA 1
ATOM 8128 C C . CYS B 1 509 ? 36.406 4.184 53.062 1 89.06 509 CYS B C 1
ATOM 8130 O O . CYS B 1 509 ? 36.531 4.363 54.281 1 89.06 509 CYS B O 1
ATOM 8132 N N . PHE B 1 510 ? 36.719 3.029 52.562 1 85.62 510 PHE B N 1
ATOM 8133 C CA . PHE B 1 510 ? 37.188 1.907 53.375 1 85.62 510 PHE B CA 1
ATOM 8134 C C . PHE B 1 510 ? 38.688 2.027 53.656 1 85.62 510 PHE B C 1
ATOM 8136 O O . PHE B 1 510 ? 39.188 1.497 54.656 1 85.62 510 PHE B O 1
ATOM 8143 N N . LYS B 1 511 ? 39.469 2.543 52.875 1 75.81 511 LYS B N 1
ATOM 8144 C CA . LYS B 1 511 ? 40.844 2.811 53.219 1 75.81 511 LYS B CA 1
ATOM 8145 C C . LYS B 1 511 ? 40.938 3.805 54.375 1 75.81 511 LYS B C 1
ATOM 8147 O O . LYS B 1 511 ? 41.812 3.68 55.25 1 75.81 511 LYS B O 1
ATOM 8152 N N . LYS B 1 512 ? 40.125 4.602 54.531 1 65.75 512 LYS B N 1
ATOM 8153 C CA . LYS B 1 512 ? 40.125 5.539 55.656 1 65.75 512 LYS B CA 1
ATOM 8154 C C . LYS B 1 512 ? 39.75 4.84 56.969 1 65.75 512 LYS B C 1
ATOM 8156 O O . LYS B 1 512 ? 40.281 5.18 58.031 1 65.75 512 LYS B O 1
ATOM 8161 N N . SER B 1 513 ? 38.938 3.855 56.906 1 69.31 513 SER B N 1
ATOM 8162 C CA . SER B 1 513 ? 38.562 3.166 58.156 1 69.31 513 SER B CA 1
ATOM 8163 C C . SER B 1 513 ? 39.688 2.301 58.656 1 69.31 513 SER B C 1
ATOM 8165 O O . SER B 1 513 ? 39.875 2.156 59.875 1 69.31 513 SER B O 1
ATOM 8167 N N . GLN B 1 514 ? 40.375 1.762 57.875 1 60.91 514 GLN B N 1
ATOM 8168 C CA . GLN B 1 514 ? 41.469 0.942 58.375 1 60.91 514 GLN B CA 1
ATOM 8169 C C . GLN B 1 514 ? 42.594 1.811 58.969 1 60.91 514 GLN B C 1
ATOM 8171 O O . GLN B 1 514 ? 43.25 1.408 59.938 1 60.91 514 GLN B O 1
ATOM 8176 N N . LYS B 1 515 ? 42.75 2.869 58.594 1 57.94 515 LYS B N 1
ATOM 8177 C CA . LYS B 1 515 ? 43.75 3.73 59.188 1 57.94 515 LYS B CA 1
ATOM 8178 C C . LYS B 1 515 ? 43.25 4.289 60.531 1 57.94 515 LYS B C 1
ATOM 8180 O O . LYS B 1 515 ? 44.062 4.469 61.469 1 57.94 515 LYS B O 1
ATOM 8185 N N . LYS B 1 516 ? 42.094 4.414 60.875 1 50.75 516 LYS B N 1
ATOM 8186 C CA . LYS B 1 516 ? 41.656 4.852 62.188 1 50.75 516 LYS B CA 1
ATOM 8187 C C . LYS B 1 516 ? 41.719 3.709 63.188 1 50.75 516 LYS B C 1
ATOM 8189 O O . LYS B 1 516 ? 41.812 3.943 64.375 1 50.75 516 LYS B O 1
ATOM 8194 N N . LYS B 1 517 ? 41.594 2.564 62.75 1 54.34 517 LYS B N 1
ATOM 8195 C CA . LYS B 1 517 ? 41.656 1.491 63.719 1 54.34 517 LYS B CA 1
ATOM 8196 C C . LYS B 1 517 ? 43.125 1.189 64.125 1 54.34 517 LYS B C 1
ATOM 8198 O O . LYS B 1 517 ? 43.375 0.483 65.062 1 54.34 517 LYS B O 1
ATOM 8203 N N . LYS B 1 518 ? 43.656 1.488 63.25 1 53.16 518 LYS B N 1
ATOM 8204 C CA . LYS B 1 518 ? 45.031 1.255 63.688 1 53.16 518 LYS B CA 1
ATOM 8205 C C . LYS B 1 518 ? 45.625 2.492 64.375 1 53.16 518 LYS B C 1
ATOM 8207 O O . LYS B 1 518 ? 46.719 2.447 64.938 1 53.16 518 LYS B O 1
ATOM 8212 N N . ALA B 1 519 ? 44.875 3.379 64.688 1 32.47 519 ALA B N 1
ATOM 8213 C CA . ALA B 1 519 ? 45.406 4.473 65.5 1 32.47 519 ALA B CA 1
ATOM 8214 C C . ALA B 1 519 ? 44.656 4.586 66.812 1 32.47 519 ALA B C 1
ATOM 8216 O O . ALA B 1 519 ? 43.438 4.375 66.875 1 32.47 519 ALA B O 1
#

Solvent-accessible surface area (backbone atoms only — not comparable to full-atom values): 54177 Å² total; per-residue (Å²): 115,69,70,69,58,53,65,72,56,63,80,55,66,78,65,75,62,48,36,35,36,33,25,66,28,66,42,70,54,32,62,57,46,43,58,53,54,30,50,44,14,68,72,55,26,50,31,38,36,47,42,58,72,45,54,82,61,67,71,84,57,62,57,48,46,73,46,70,30,62,59,98,55,50,45,68,52,51,51,50,52,50,50,51,50,49,51,56,48,50,68,50,69,66,86,43,72,67,36,26,49,52,50,48,55,52,48,32,57,55,42,26,54,61,35,42,69,58,31,61,35,46,75,66,30,61,69,60,50,49,53,55,56,70,65,61,50,41,30,33,45,24,22,70,78,27,43,43,36,55,48,48,32,62,72,66,70,36,44,32,34,35,46,46,68,76,48,81,54,40,52,63,43,61,28,66,66,38,71,68,58,39,45,34,45,57,52,72,60,65,50,54,58,42,79,53,54,70,67,53,29,38,54,28,39,52,51,57,71,44,29,67,58,46,39,48,60,25,38,46,60,47,18,53,52,44,17,60,76,65,72,44,92,55,40,62,57,62,58,54,45,65,45,33,33,35,37,32,52,38,44,47,76,60,42,77,38,56,60,37,42,67,31,53,43,72,27,35,63,41,68,63,71,82,56,50,85,68,56,70,70,57,45,52,56,52,56,68,27,60,89,61,8,25,33,43,35,40,48,61,92,83,38,42,61,55,58,65,76,59,44,48,27,51,46,57,28,52,58,72,44,79,36,27,33,43,32,41,42,70,46,84,72,63,92,80,57,45,85,52,52,45,73,28,87,70,70,66,58,54,29,51,43,50,38,90,50,50,41,34,35,36,30,25,36,49,70,69,61,46,45,43,27,36,68,46,29,42,13,31,42,28,38,35,57,54,76,64,10,46,37,46,38,38,43,38,35,76,64,47,26,32,41,74,50,49,73,86,75,62,38,31,65,59,51,40,54,47,49,50,47,41,57,65,41,58,60,16,38,53,42,19,39,50,45,15,52,56,61,68,64,57,97,59,58,29,42,60,48,53,49,49,53,55,49,45,26,42,76,64,70,31,40,70,61,36,58,44,52,61,78,79,43,52,76,51,50,52,70,36,46,60,41,51,50,51,53,49,51,51,50,50,50,52,51,49,52,51,50,51,50,50,49,49,52,49,51,56,56,53,55,52,52,57,57,53,70,72,97,117,70,71,68,56,54,64,72,56,61,81,56,66,76,65,75,61,49,34,35,37,32,26,67,28,66,41,72,55,31,61,57,46,44,58,52,55,30,49,42,13,68,74,55,26,49,32,39,36,48,43,59,71,45,56,82,62,68,70,84,57,62,58,48,44,72,45,68,31,61,59,99,56,49,45,66,54,51,51,49,52,50,52,52,51,49,50,56,49,49,68,50,69,65,85,43,71,66,36,26,50,51,48,49,54,51,46,31,58,54,42,27,54,61,36,43,68,56,32,59,36,46,74,66,30,59,68,60,49,50,53,55,56,71,64,62,50,41,29,32,45,24,22,69,79,28,42,44,34,55,47,50,31,61,72,64,71,35,42,31,34,36,45,45,68,76,48,80,53,40,52,62,42,60,27,66,66,38,71,70,57,39,46,34,47,56,52,74,61,63,49,56,57,42,79,54,54,71,67,54,29,39,53,29,38,53,52,58,70,44,28,68,58,48,38,48,59,25,37,47,61,45,17,51,51,45,16,61,77,65,71,45,92,55,41,61,57,63,57,54,44,65,45,32,34,35,37,31,51,38,46,48,76,60,42,76,40,55,59,38,41,68,34,51,44,73,28,35,62,41,68,64,71,82,56,49,87,68,54,72,68,57,44,55,56,52,56,67,27,60,90,62,7,24,33,43,36,40,49,61,93,84,37,43,61,56,59,64,74,59,45,47,27,51,46,56,27,52,58,73,44,80,35,26,33,43,32,41,42,70,46,87,72,62,91,78,57,44,85,52,51,46,72,27,87,70,68,65,57,54,29,52,45,50,36,90,48,51,40,36,36,35,30,24,36,49,68,69,60,45,45,42,27,36,69,45,29,42,15,30,43,26,37,35,57,55,75,64,10,47,36,46,38,36,43,38,35,75,64,48,26,34,41,75,52,49,73,87,73,62,37,30,66,57,49,40,53,48,49,49,46,41,57,66,39,59,63,17,40,54,42,19,39,51,46,16,52,57,61,69,65,56,96,59,58,30,42,59,48,52,48,50,52,53,51,44,26,44,75,63,69,30,40,69,61,35,56,42,53,62,80,78,44,52,75,51,48,54,68,36,47,61,42,50,51,51,52,49,51,51,51,50,49,51,50,49,51,52,49,51,50,50,50,49,52,50,50,58,56,54,55,53,51,58,56,53,70,71,97

InterPro domains:
  IPR002213 UDP-glucuronosyl/UDP-glucosyltransferase [PF00201] (18-515)
  IPR002213 UDP-glucuronosyl/UDP-glucosyltransferase [cd03784] (19-440)
  IPR035595 UDP-glycosyltransferase family, conserved site [PS00375] (346-389)
  IPR050271 UDP-glycosyltransferase [PTHR48043] (24-493)

pLDDT: mean 92.18, std 12.09, range [26.92, 98.88]

Foldseek 3Di:
DVVVVVVVPPVLPPLPAFEEEEEEDADVRCLLCQLLQQVSLVNPHAYEYEEEPATADDDDHHSYHYHYFYAPDHNVVVLVVVLVVLVVLLPQDPPDQVSLVVSLLVVLQVLLCVLCRCQCRQLVPPVNLVVVLVSVGAEYEYAPSRCNSLLSCVLSVHAYEHEDAAHSLRLVCLLQVNDDDLQQHAHFSSLDHSHDDPVRSVSSVVSVVCSVVSVCSSFVVVQVVSCVSNVHRDTSSLSSSRHQAYEHQADVLQDPDDDDFLRYDYQHCLSPDAADADDPVVVVLQCVLPQQGAEEEDADPSDQEDDPVLVVQVQLLCLPGSHAYEYAHDYDDDPPRHPSYDYDVDDPLLNSLLDPRYQEYEYLADSVNVSSNLLNLHAYEHEHRHGRRSNSQSRLVVQVQYHYDYSVPDGSVNVNVRSCCNRPVCVNSVSSPVSNVVVVPDPDNSSVVSSVVSSVCSVVSGNVVRRDCCSVDDPCVNVCVVVVVVVVVVVVVVVVVVVVVVVVVVCVVVVVVVVVVVD/DVVVVVVVPPVCPPLPAFEEEEEEDADVRCLLCQLLQQVSLVNPHAYEYEEEPAGADDDDHHSYHYHYFYAPDHNVVVLVVVLVVLVVLLPQDPPDQVSLVVSLLVVLQVLLCVLCRCQCRQLVPPVVLVVVLVSVGAEYEYAPSRCNSLLSCVLSVHAYEHEDAAHSLRLVCLLQVNDDDLQQHAHFSSLDHSDDDPVRSVSSVVSVVCSVVSVCSSFVVVQVVSCVSNVHRDTSSLSSSRHQAYEHQADVLQDPDDDDFLRYDYQHCLSPDAADADDPVVVVLQCVLPQQGAEEADADPSDQEDDPVLVVQVQLLCLPGSHAYEYAHDYDDDPPRHPSYDYDVDDPLLNSLLDPRYQEYEYLQDSVNVSSNLLNLHAYEHEHRHGRRSNSQSSLVVQVQYHYDYSVPDGSVNVNVRSCCNRPVCVNSVSSPVSNVVVVPDPDNSSVVSSVVSSVCSVVVGNVVRRDCCSVDDPCVNVCVVVVVVVVVVVVVVVVVVVVVVVVVVCVVVVVVVVVVVD

Radius of gyration: 33.03 Å; Cα contacts (8 Å, |Δi|>4): 1771; chains: 2; bounding box: 86×105×100 Å

Organism: Danio rerio (NCBI:txid7955)

Secondary structure (DSSP, 8-state):
-HHHHHHHHHT-------EEEEEPPSTHHHHHHHHHHHHHHHTT-EEEEEEESS-SS----TT-EEEEE--SS-HHHHHHHHHHHHHHHHTS---SHHHHHHHHHHHHHHHHHHTTTTHHHHHT-HHHHHHHHHH--SEEEE-TTSSHHHHHHHHHT--EEEEES--TT-HHHHHTT----TTTSPPTTS---SS--HHHHHHHHHHHHHHHHHHHHHTHHHHHHHHHHHTS---HHHHHTT-SEEEES--TTTSPP--B-TTEEE-TTTT--PPPPPPHHHHHHHHTTTTS-EEEEE-TTT-----HHHHHHHHHHHTTSSSEEEEE--S---TT--TTEEEESS--HHHHHTSTTEEEEEE---HHHHHHHHHHT--EEE---STTHHHHHHHHHHTTSEEE--SSS--HHHHHHHHHHHHH-HHHHHHHHHHHHHHH--SS-HHHHHHHHHHHHHHHTS-GGG--GGGGS-HHHHTTHHHHHHHHHHHHHHHHHHHHHHHHHHHHHHHHHHHHH--/-HHHHHHTTTT-------EEEEEPPSTHHHHHHHHHHHHHHHTT-EEEEEEESS-SS----TTSEEEEE--SS-HHHHHHHHHHHHHHHHTS---SHHHHHHHHHHHHHHHHHHTTTTHHHHHT-HHHHHHHHHH--SEEEE-TTSSHHHHHHHHHT--EEEEES--TT-HHHHHTT----TTTSPPTTS---SS--HHHHHHHHHHHHHHHHHHHHHTHHHHHHHHHHHTS---HHHHHTT-SEEEES--TTTSPP--B-TTEEE-TTTT--PPPPPPHHHHHHHHTTTTS-EEEEE-TTT-----HHHHHHHHHHHTTSSSEEEEE--S---TT--TTEEEESS--HHHHHTSTTEEEEEE---HHHHHHHHHHT--EEE---STTHHHHHHHHHHTTSEEE--TTT--HHHHHHHHHHHHH-HHHHHHHHHHHHHHH--SS-HHHHHHHHHHHHHHHTS-GGG--GGGGS-HHHHTTHHHHHHHHHHHHHHHHHHHHHHHHHHHHHHHHHHHHH--

Nearest PDB structures (foldseek):
  2o6l-assembly1_A  TM=9.722E-01  e=3.801E-18  Homo sapiens
  7yf5-assembly1_A  TM=9.530E-01  e=2.115E-18  Homo sapiens
  7yf5-assembly1_B  TM=9.664E-01  e=4.009E-18  Homo sapiens
  7cjx-assembly2_B  TM=9.588E-01  e=9.403E-18  Homo sapiens
  7yan-assembly2_D-2  TM=9.500E-01  e=6.752E-17  Homo sapiens

Sequence (1038 aa):
MASVLLFCLFCLASAKAGKILVVPSDGSHWMGIKPLVEELGRRGNQVVVVIPEASLSMGPSQHTTTLTYPVPYTKAQIQDHISASVTNLISTHVSTDLARFQSFINTMDLLSNLITRNVEGLLLNKDLMKKLQDYNFDVILTDPFETVGVIAAEYLSIPTIYIQTSHPCGADTLASQCPSPPSYVPQRLTHFSDRMNLWQRSVNFVRTLIQPMACRRMFTRADEIASRVLQRKTSIMDIMGRAALWFVHSDFALEFPHPLMPNMIIVGGMDNRKAEPLSQELEEFVNGSGEHGFVVFTLGSMVSQLPEAKAREFFEAFRQIPQRVLWRYTGPVPENAPKNVKLMKWLPQNDLLGHPKVRAFVTHGGSHGIYEGICNGVPMVMLPLFGDQGDNAQRLVSRGVAESLTIYDVTSEKLLVALKKVINDKSYKEKMMKLSAIHRDRPIEPLDLAVFWTEFVMRHKGAEHLRPAAHDLNWIQYHSLDVIGFLLLILLTVIFVTVKSCMFCFRKCFKKSQKKKKAMASVLLFCLFCLASAKAGKILVVPSDGSHWMGIKPLVEELGRRGNQVVVVIPEASLSMGPSQHTTTLTYPVPYTKAQIQDHISASVTNLISTHVSTDLARFQSFINTMDLLSNLITRNVEGLLLNKDLMKKLQDYNFDVILTDPFETVGVIAAEYLSIPTIYIQTSHPCGADTLASQCPSPPSYVPQRLTHFSDRMNLWQRSVNFVRTLIQPMACRRMFTRADEIASRVLQRKTSIMDIMGRAALWFVHSDFALEFPHPLMPNMIIVGGMDNRKAEPLSQELEEFVNGSGEHGFVVFTLGSMVSQLPEAKAREFFEAFRQIPQRVLWRYTGPVPENAPKNVKLMKWLPQNDLLGHPKVRAFVTHGGSHGIYEGICNGVPMVMLPLFGDQGDNAQRLVSRGVAESLTIYDVTSEKLLVALKKVINDKSYKEKMMKLSAIHRDRPIEPLDLAVFWTEFVMRHKGAEHLRPAAHDLNWIQYHSLDVIGFLLLILLTVIFVTVKSCMFCFRKCFKKSQKKKKA